Protein AF-A0A1H6UD21-F1 (afdb_monomer_lite)

Organism: NCBI:txid1297121

Sequence (852 aa):
MNENRREFLKKAALFSGGLGLWGALPSSIHKAMAINPDPGTTFLDAEHVVILMQENRSFDHCFGKLKGVRGFNDPRAIRLPNKDLVWLQRDAKGQTFAPFRLNIKDTKATWMSAIPHSWEDQVDARNQGKYDGWIEAKRPGRKEFAHVPMTMGYYDREDIPFYYAFADAFTVCDQHFCASLTGTTTNRNYLWAGKSVGNPGEKPLVRNGEHTYGKEVSWKTFPDRLQEHGVDWRIYQNEVSVNTLLEGEDESWLANFTDNNLEWFTQFGVRFTPGHYAFLLHQQKNLPQEIAGLEKEHAAADAAKKATISNEMKAKRQALEVVENTLSRYNPDTFAGLGEKEKELHRRAFTVNQGDPNYHRTETLEYLDGSEKRSTKIPKGDIFYQFRKDVDAGKLPAVSWLVAPQKFSDHPSAPWYGAWYVSEALEILTKNPEVWKKTIFILNYDENDGYFDHIPPFVPPKPGDPATGIVSEGLDARTEFVTLEQELTYPGMKPENARESPVGLGYRVPLIVASPWSRGGWVNSQVCDISSTILFLEKFLSHKTEQTIREDTISTWRRAVCGDLTSVFRPYNGEQIPLPDFVDFEGHVKTIHSAGFKELPNNFKALDENEIAQANNDPRRSPWIPAQEPGIKPSNALPYELYVEGNLDKPGTSLRVKFEASDRQFGKKALAAPFLVYAPGAYRLEESGESESCRTWSFAVNAGDELYFDWPLNNFVGENYELLIYGPNGFFRSISGSKKSSGLKTHASYLQKDTRAGTGVFQLDVENQMERSVTLEVKDNAYGLGKKTIVLHAGKKEPIRIPTDSSHGWYDFSVRTVGSLHFSRRFCGRLEFGKHSFSDPYMGREVGLRAT

Structure (mmCIF, N/CA/C/O backbone):
data_AF-A0A1H6UD21-F1
#
_entry.id   AF-A0A1H6UD21-F1
#
loop_
_atom_site.group_PDB
_atom_site.id
_atom_site.type_symbol
_atom_site.label_atom_id
_atom_site.label_alt_id
_atom_site.label_comp_id
_atom_site.label_asym_id
_atom_site.label_entity_id
_atom_site.label_seq_id
_atom_site.pdbx_PDB_ins_code
_atom_site.Cartn_x
_atom_site.Cartn_y
_atom_site.Cartn_z
_atom_site.occupancy
_atom_site.B_iso_or_equiv
_atom_site.auth_seq_id
_atom_site.auth_comp_id
_atom_site.auth_asym_id
_atom_site.auth_atom_id
_atom_site.pdbx_PDB_model_num
ATOM 1 N N . MET A 1 1 ? 5.479 -16.519 -34.471 1.00 30.86 1 MET A N 1
ATOM 2 C CA . MET A 1 1 ? 5.236 -15.067 -34.605 1.00 30.86 1 MET A CA 1
ATOM 3 C C . MET A 1 1 ? 3.984 -14.803 -33.778 1.00 30.86 1 MET A C 1
ATOM 5 O O . MET A 1 1 ? 2.967 -15.397 -34.093 1.00 30.86 1 MET A O 1
ATOM 9 N N . ASN A 1 2 ? 4.092 -14.109 -32.639 1.00 45.81 2 ASN A N 1
ATOM 10 C CA . ASN A 1 2 ? 3.005 -13.998 -31.652 1.00 45.81 2 ASN A CA 1
ATOM 11 C C . ASN A 1 2 ? 1.954 -12.979 -32.119 1.00 45.81 2 ASN A C 1
ATOM 13 O O . ASN A 1 2 ? 2.206 -11.776 -32.091 1.00 45.81 2 ASN A O 1
ATOM 17 N N . GLU A 1 3 ? 0.795 -13.471 -32.558 1.00 51.91 3 GLU A N 1
ATOM 18 C CA . GLU A 1 3 ? -0.336 -12.671 -33.049 1.00 51.91 3 GLU A CA 1
ATOM 19 C C . GLU A 1 3 ? -1.043 -11.905 -31.913 1.00 51.91 3 GLU A C 1
ATOM 21 O O . GLU A 1 3 ? -1.374 -10.740 -32.096 1.00 51.91 3 GLU A O 1
ATOM 26 N N . ASN A 1 4 ? -1.157 -12.464 -30.702 1.00 60.75 4 ASN A N 1
ATOM 27 C CA . ASN A 1 4 ? -2.096 -11.986 -29.670 1.00 60.75 4 ASN A CA 1
ATOM 28 C C . ASN A 1 4 ? -1.932 -10.527 -29.209 1.00 60.75 4 ASN A C 1
ATOM 30 O O . ASN A 1 4 ? -2.929 -9.824 -29.091 1.00 60.75 4 ASN A O 1
ATOM 34 N N . ARG A 1 5 ? -0.710 -10.033 -28.966 1.00 61.34 5 ARG A N 1
ATOM 35 C CA . ARG A 1 5 ? -0.493 -8.651 -28.490 1.00 61.34 5 ARG A CA 1
ATOM 36 C C . ARG A 1 5 ? -0.698 -7.608 -29.583 1.00 61.34 5 ARG A C 1
ATOM 38 O O . ARG A 1 5 ? -1.365 -6.596 -29.384 1.00 61.34 5 ARG A O 1
ATOM 45 N N . ARG A 1 6 ? -0.042 -7.826 -30.724 1.00 62.59 6 ARG A N 1
ATOM 46 C CA . ARG A 1 6 ? -0.148 -6.934 -31.878 1.00 62.59 6 ARG A CA 1
ATOM 47 C C . ARG A 1 6 ? -1.589 -6.921 -32.362 1.00 62.59 6 ARG A C 1
ATOM 49 O O . ARG A 1 6 ? -2.109 -5.854 -32.656 1.00 62.59 6 ARG A O 1
ATOM 56 N N . GLU A 1 7 ? -2.240 -8.081 -32.389 1.00 64.31 7 GLU A N 1
ATOM 57 C CA . GLU A 1 7 ? -3.676 -8.166 -32.598 1.00 64.31 7 GLU A CA 1
ATOM 58 C C . GLU A 1 7 ? -4.457 -7.444 -31.512 1.00 64.31 7 GLU A C 1
ATOM 60 O O . GLU A 1 7 ? -5.367 -6.727 -31.877 1.00 64.31 7 GLU A O 1
ATOM 65 N N . PHE A 1 8 ? -4.120 -7.557 -30.226 1.00 65.38 8 PHE A N 1
ATOM 66 C CA . PHE A 1 8 ? -4.829 -6.842 -29.163 1.00 65.38 8 PHE A CA 1
ATOM 67 C C . PHE A 1 8 ? -4.806 -5.324 -29.374 1.00 65.38 8 PH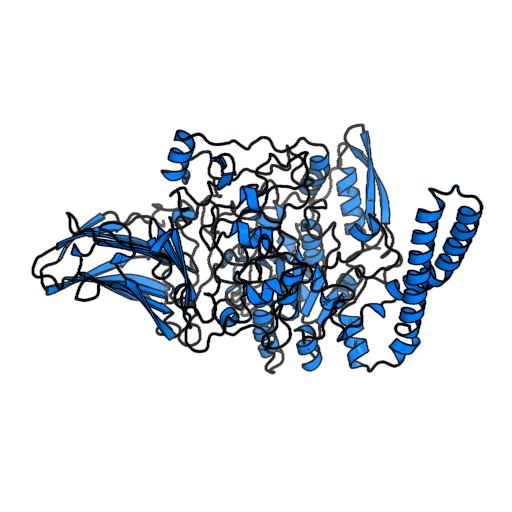E A C 1
ATOM 69 O O . PHE A 1 8 ? -5.864 -4.706 -29.386 1.00 65.38 8 PHE A O 1
ATOM 76 N N . LEU A 1 9 ? -3.637 -4.719 -29.608 1.00 64.12 9 LEU A N 1
ATOM 77 C CA . LEU A 1 9 ? -3.546 -3.272 -29.842 1.00 64.12 9 LEU A CA 1
ATOM 78 C C . LEU A 1 9 ? -4.170 -2.870 -31.188 1.00 64.12 9 LEU A C 1
ATOM 80 O O . LEU A 1 9 ? -4.816 -1.827 -31.279 1.00 64.12 9 LEU A O 1
ATOM 84 N N . LYS A 1 10 ? -4.048 -3.723 -32.216 1.00 64.06 10 LYS A N 1
ATOM 85 C CA . LYS A 1 10 ? -4.763 -3.559 -33.491 1.00 64.06 10 LYS A CA 1
ATOM 86 C C . LYS A 1 10 ? -6.269 -3.575 -33.310 1.00 64.06 10 LYS A C 1
ATOM 88 O O . LYS A 1 10 ? -6.938 -2.688 -33.816 1.00 64.06 10 LYS A O 1
ATOM 93 N N . LYS A 1 11 ? -6.790 -4.546 -32.572 1.00 61.03 11 LYS A N 1
ATOM 94 C CA . LYS A 1 11 ? -8.203 -4.715 -32.244 1.00 61.03 11 LYS A CA 1
ATOM 95 C C . LYS A 1 11 ? -8.690 -3.521 -31.428 1.00 61.03 11 LYS A C 1
ATOM 97 O O . LYS A 1 11 ? -9.611 -2.844 -31.868 1.00 61.03 11 LYS A O 1
ATOM 102 N N . ALA A 1 12 ? -8.001 -3.183 -30.337 1.00 60.22 12 ALA A N 1
ATOM 103 C CA . ALA A 1 12 ? -8.282 -2.022 -29.493 1.00 60.22 12 ALA A CA 1
ATOM 104 C C . ALA A 1 12 ? -8.447 -0.724 -30.300 1.00 60.22 12 ALA A C 1
ATOM 106 O O . ALA A 1 12 ? -9.392 0.021 -30.049 1.00 60.22 12 ALA A O 1
ATOM 107 N N . ALA A 1 13 ? -7.584 -0.480 -31.294 1.00 57.75 13 ALA A N 1
ATOM 108 C CA . ALA A 1 13 ? -7.712 0.693 -32.155 1.00 57.75 13 ALA A CA 1
ATOM 109 C C . ALA A 1 13 ? -8.752 0.513 -33.284 1.00 57.75 13 ALA A C 1
ATOM 111 O O . ALA A 1 13 ? -9.492 1.438 -33.577 1.00 57.75 13 ALA A O 1
ATOM 112 N N . LEU A 1 14 ? -8.892 -0.666 -33.899 1.00 53.44 14 LEU A N 1
ATOM 113 C CA . LEU A 1 14 ? -9.849 -0.917 -34.995 1.00 53.44 14 LEU A CA 1
ATOM 114 C C . LEU A 1 14 ? -11.329 -0.937 -34.557 1.00 53.44 14 LEU A C 1
ATOM 116 O O . LEU A 1 14 ? -12.213 -0.786 -35.399 1.00 53.44 14 LEU A O 1
ATOM 120 N N . PHE A 1 15 ? -11.634 -1.089 -33.264 1.00 53.78 15 PHE A N 1
ATOM 121 C CA . PHE A 1 15 ? -13.007 -1.244 -32.754 1.00 53.78 15 PHE A CA 1
ATOM 122 C C . PHE A 1 15 ? -13.893 0.008 -32.788 1.00 53.78 15 PHE A C 1
ATOM 124 O O . PHE A 1 15 ? -15.048 -0.027 -32.338 1.00 53.78 15 PHE A O 1
ATOM 131 N N . SER A 1 16 ? -13.408 1.118 -33.324 1.00 50.97 16 SER A N 1
ATOM 132 C CA . SER A 1 16 ? -14.162 2.360 -33.373 1.00 50.97 16 SER A CA 1
ATOM 133 C C . SER A 1 16 ? -15.084 2.494 -34.607 1.00 50.97 16 SER A C 1
ATOM 135 O O . SER A 1 16 ? -15.905 3.404 -34.643 1.00 50.97 16 SER A O 1
ATOM 137 N N . GLY A 1 17 ? -15.106 1.521 -35.534 1.00 41.28 17 GLY A N 1
ATOM 138 C CA . GLY A 1 17 ? -16.060 1.465 -36.657 1.00 41.28 17 GLY A CA 1
ATOM 139 C C . GLY A 1 17 ? -16.620 0.061 -36.953 1.00 41.28 17 GLY A C 1
ATOM 140 O O . GLY A 1 17 ? -15.949 -0.741 -37.579 1.00 41.28 17 GLY A O 1
ATOM 141 N N . GLY A 1 18 ? -17.862 -0.209 -36.523 1.00 38.44 18 GLY A N 1
ATOM 142 C CA . GLY A 1 18 ? -18.827 -1.190 -37.075 1.00 38.44 18 GLY A CA 1
ATOM 143 C C . GLY A 1 18 ? -18.426 -2.646 -37.419 1.00 38.44 18 GLY A C 1
ATOM 144 O O . GLY A 1 18 ? -17.797 -2.900 -38.434 1.00 38.44 18 GLY A O 1
ATOM 145 N N . LEU A 1 19 ? -19.026 -3.588 -36.668 1.00 38.72 19 LEU A N 1
ATOM 146 C CA . LEU A 1 19 ? -19.333 -5.006 -36.973 1.00 38.72 19 LEU A CA 1
ATOM 147 C C . LEU A 1 19 ? -18.178 -5.953 -37.357 1.00 38.72 19 LEU A C 1
ATOM 149 O O . LEU A 1 19 ? -17.932 -6.244 -38.523 1.00 38.72 19 LEU A O 1
ATOM 153 N N . GLY A 1 20 ? -17.628 -6.609 -36.334 1.00 36.00 20 GLY A N 1
ATOM 154 C CA . GLY A 1 20 ? -17.004 -7.923 -36.446 1.00 36.00 20 GLY A CA 1
ATOM 155 C C . GLY A 1 20 ? -17.335 -8.746 -35.205 1.00 36.00 20 GLY A C 1
ATOM 156 O O . GLY A 1 20 ? -16.837 -8.455 -34.125 1.00 36.00 20 GLY A O 1
ATOM 157 N N . LEU A 1 21 ? -18.208 -9.751 -35.352 1.00 42.00 21 LEU A N 1
ATOM 158 C CA . LEU A 1 21 ? -18.243 -10.907 -34.444 1.00 42.00 21 LEU A CA 1
ATOM 159 C C . LEU A 1 21 ? -16.822 -11.499 -34.392 1.00 42.00 21 LEU A C 1
ATOM 161 O O . LEU A 1 21 ? -16.153 -11.386 -35.411 1.00 42.00 21 LEU A O 1
ATOM 165 N N . TRP A 1 22 ? -16.388 -12.122 -33.283 1.00 41.72 22 TRP A N 1
ATOM 166 C CA . TRP A 1 22 ? -15.631 -13.398 -33.229 1.00 41.72 22 TRP A CA 1
ATOM 167 C C . TR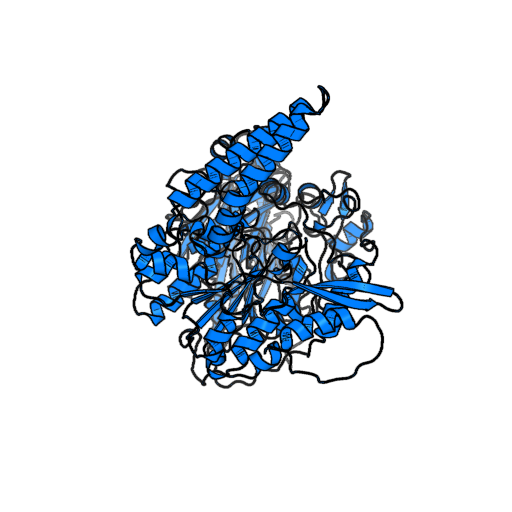P A 1 22 ? -15.082 -13.717 -31.822 1.00 41.72 22 TRP A C 1
ATOM 169 O O . TRP A 1 22 ? -14.450 -12.892 -31.182 1.00 41.72 22 TRP A O 1
ATOM 179 N N . GLY A 1 23 ? -15.301 -14.975 -31.408 1.00 34.25 23 GLY A N 1
ATOM 180 C CA . GLY A 1 23 ? -14.460 -15.770 -30.503 1.00 34.25 23 GLY A CA 1
ATOM 181 C C . GLY A 1 23 ? -14.250 -15.269 -29.075 1.00 34.25 23 GLY A C 1
ATOM 182 O O . GLY A 1 23 ? -13.193 -14.731 -28.774 1.00 34.25 23 GLY A O 1
ATOM 183 N N . ALA A 1 24 ? -15.185 -15.564 -28.166 1.00 38.12 24 ALA A N 1
ATOM 184 C CA . ALA A 1 24 ? -14.953 -15.434 -26.728 1.00 38.12 24 ALA A CA 1
ATOM 185 C C . ALA A 1 24 ? -13.803 -16.365 -26.287 1.00 38.12 24 ALA A C 1
ATOM 187 O O . ALA A 1 24 ? -14.005 -17.551 -26.025 1.00 38.12 24 ALA A O 1
ATOM 188 N N . LEU A 1 25 ? -12.576 -15.842 -26.236 1.00 42.69 25 LEU A N 1
ATOM 189 C CA . LEU A 1 25 ? -11.494 -16.463 -25.477 1.00 42.69 25 LEU A CA 1
ATOM 190 C C . LEU A 1 25 ? -11.925 -16.500 -24.003 1.00 42.69 25 LEU A C 1
ATOM 192 O O . LEU A 1 25 ? -12.456 -15.497 -23.524 1.00 42.69 25 LEU A O 1
ATOM 196 N N . PRO A 1 26 ? -11.700 -17.597 -23.254 1.00 52.84 26 PRO A N 1
ATOM 197 C CA . PRO A 1 26 ? -11.846 -17.548 -21.805 1.00 52.84 26 PRO A CA 1
ATOM 198 C C . PRO A 1 26 ? -10.943 -16.432 -21.280 1.00 52.84 26 PRO A C 1
ATOM 200 O O . PRO A 1 26 ? -9.781 -16.364 -21.690 1.00 52.84 26 PRO A O 1
ATOM 203 N N . SER A 1 27 ? -11.466 -15.571 -20.404 1.00 75.69 27 SER A N 1
ATOM 204 C CA . SER A 1 27 ? -10.657 -14.518 -19.794 1.00 75.69 27 SER A CA 1
ATOM 205 C C . SER A 1 27 ? -9.445 -15.154 -19.101 1.00 75.69 27 SER A C 1
ATOM 207 O O . SER A 1 27 ? -9.531 -16.270 -18.577 1.00 75.69 27 SER A O 1
ATOM 209 N N . SER A 1 28 ? -8.307 -14.464 -19.097 1.00 88.69 28 SER A N 1
ATOM 210 C CA . SER A 1 28 ? -7.073 -14.920 -18.437 1.00 88.69 28 SER A CA 1
ATOM 211 C C . SER A 1 28 ? -7.307 -15.334 -16.980 1.00 88.69 28 SER A C 1
ATOM 213 O O . SER A 1 28 ? -6.768 -16.333 -16.503 1.00 88.69 28 SER A O 1
ATOM 215 N N . ILE A 1 29 ? -8.228 -14.638 -16.312 1.00 92.19 29 ILE A N 1
ATOM 216 C CA . ILE A 1 29 ? -8.731 -14.951 -14.974 1.00 92.19 29 ILE A CA 1
ATOM 217 C C . ILE A 1 29 ? -9.422 -16.324 -14.930 1.00 92.19 29 ILE A C 1
ATOM 219 O O . ILE A 1 29 ? -9.145 -17.109 -14.026 1.00 92.19 29 ILE A O 1
ATOM 223 N N . HIS A 1 30 ? -10.291 -16.660 -15.891 1.00 91.19 30 HIS A N 1
ATOM 224 C CA . HIS A 1 30 ? -10.956 -17.970 -15.928 1.00 91.19 30 HIS A CA 1
ATOM 225 C C . HIS A 1 30 ? -9.953 -19.106 -16.130 1.00 91.19 30 HIS A C 1
ATOM 227 O O . HIS A 1 30 ? -10.069 -20.136 -15.467 1.00 91.19 30 HIS A O 1
ATOM 233 N N . LYS A 1 31 ? -8.954 -18.926 -17.003 1.00 92.38 31 LYS A N 1
ATOM 234 C CA . LYS A 1 31 ? -7.885 -19.922 -17.197 1.00 92.38 31 LYS A CA 1
ATOM 235 C C . LYS A 1 31 ? -7.097 -20.135 -15.909 1.00 92.38 31 LYS A C 1
ATOM 237 O O . LYS A 1 31 ? -6.929 -21.273 -15.479 1.00 92.38 31 LYS A O 1
ATOM 242 N N . ALA A 1 32 ? -6.692 -19.044 -15.262 1.00 95.19 32 ALA A N 1
ATOM 243 C CA . ALA A 1 32 ? -5.992 -19.079 -13.983 1.00 95.19 32 ALA A CA 1
ATOM 244 C C . ALA A 1 32 ? -6.821 -19.766 -12.880 1.00 95.19 32 ALA A C 1
ATOM 246 O O . ALA A 1 32 ? -6.295 -20.558 -12.099 1.00 95.19 32 ALA A O 1
ATOM 247 N N . MET A 1 33 ? -8.131 -19.514 -12.835 1.00 94.56 33 MET A N 1
ATOM 248 C CA . MET A 1 33 ? -9.043 -20.137 -11.872 1.00 94.56 33 MET A CA 1
ATOM 249 C C . MET A 1 33 ? -9.300 -21.623 -12.150 1.00 94.56 33 MET A C 1
ATOM 251 O O . MET A 1 33 ? -9.506 -22.377 -11.201 1.00 94.56 33 MET A O 1
ATOM 255 N N . ALA A 1 34 ? -9.284 -22.051 -13.416 1.00 92.94 34 ALA A N 1
ATOM 256 C CA . ALA A 1 34 ? -9.584 -23.427 -13.821 1.00 92.94 34 ALA A CA 1
ATOM 257 C C . ALA A 1 34 ? -8.442 -24.421 -13.542 1.00 92.94 34 ALA A C 1
ATOM 259 O O . ALA A 1 34 ? -8.683 -25.626 -13.445 1.00 92.94 34 ALA A O 1
ATOM 260 N N . ILE A 1 35 ? -7.206 -23.940 -13.410 1.00 94.69 35 ILE A N 1
ATOM 261 C CA . ILE A 1 35 ? -6.040 -24.778 -13.124 1.00 94.69 35 ILE A CA 1
ATOM 262 C C . ILE A 1 35 ? -5.917 -24.972 -11.606 1.00 94.69 35 ILE A C 1
ATOM 264 O O . ILE A 1 35 ? -5.686 -24.025 -10.854 1.00 94.69 35 ILE A O 1
ATOM 268 N N . ASN A 1 36 ? -6.063 -26.218 -11.156 1.00 95.25 36 ASN A N 1
ATOM 269 C CA . ASN A 1 36 ? -5.933 -26.596 -9.750 1.00 95.25 36 ASN A CA 1
ATOM 270 C C . ASN A 1 36 ? -4.492 -27.024 -9.418 1.00 95.25 36 ASN A C 1
ATOM 272 O O . ASN A 1 36 ? -3.844 -27.638 -10.269 1.00 95.25 36 ASN A O 1
ATOM 276 N N . PRO A 1 37 ? -4.003 -26.767 -8.190 1.00 95.62 37 PRO A N 1
ATOM 277 C CA . PRO A 1 37 ? -2.822 -27.447 -7.678 1.00 95.62 37 PRO A CA 1
ATOM 278 C C . PRO A 1 37 ? -3.217 -28.856 -7.194 1.00 95.62 37 PRO A C 1
ATOM 280 O O . PRO A 1 37 ? -4.401 -29.210 -7.172 1.00 95.62 37 PRO A O 1
ATOM 283 N N . ASP A 1 38 ? -2.247 -29.670 -6.785 1.00 95.75 38 ASP A N 1
ATOM 284 C CA . ASP A 1 38 ? -2.553 -31.003 -6.258 1.00 95.75 38 ASP A CA 1
ATOM 285 C C . ASP A 1 38 ? -3.256 -30.890 -4.883 1.00 95.75 38 ASP A C 1
ATOM 287 O O . ASP A 1 38 ? -2.882 -30.035 -4.070 1.00 95.75 38 ASP A O 1
ATOM 291 N N . PRO A 1 39 ? -4.290 -31.704 -4.584 1.00 96.56 39 PRO A N 1
ATOM 292 C CA . PRO A 1 39 ? -4.944 -31.685 -3.274 1.00 96.56 39 PRO A CA 1
ATOM 293 C C . PRO A 1 39 ? -3.961 -31.957 -2.125 1.00 96.56 39 PRO A C 1
ATOM 295 O O . PRO A 1 39 ? -3.127 -32.854 -2.206 1.00 96.56 39 PRO A O 1
ATOM 298 N N . GLY A 1 40 ? -4.086 -31.201 -1.037 1.00 96.38 40 GLY A N 1
ATOM 299 C CA . GLY A 1 40 ? -3.202 -31.233 0.130 1.00 96.38 40 GLY A CA 1
ATOM 300 C C . GLY A 1 40 ? -2.034 -30.242 0.071 1.00 96.38 40 GLY A C 1
ATOM 301 O O . GLY A 1 40 ? -1.387 -30.031 1.095 1.00 96.38 40 GLY A O 1
ATOM 302 N N . THR A 1 41 ? -1.783 -29.608 -1.079 1.00 97.56 41 THR A N 1
ATOM 303 C CA . THR A 1 41 ? -0.706 -28.615 -1.231 1.00 97.56 41 THR A CA 1
ATOM 304 C C . THR A 1 41 ? -1.048 -27.263 -0.606 1.00 97.56 41 THR A C 1
ATOM 306 O O . THR A 1 41 ? -2.212 -26.888 -0.415 1.00 97.56 41 THR A O 1
ATOM 309 N N . THR A 1 42 ? -0.005 -26.494 -0.326 1.00 98.00 42 THR A N 1
ATOM 310 C CA . THR A 1 42 ? -0.024 -25.132 0.204 1.00 98.00 42 THR A CA 1
ATOM 311 C C . THR A 1 42 ? 0.852 -24.215 -0.649 1.00 98.00 42 THR A C 1
ATOM 313 O O . THR A 1 42 ? 1.591 -24.669 -1.513 1.00 98.00 42 THR A O 1
ATOM 316 N N . PHE A 1 43 ? 0.847 -22.913 -0.358 1.00 98.06 43 PHE A N 1
ATOM 317 C CA . PHE A 1 43 ? 1.726 -21.956 -1.041 1.00 98.06 43 PHE A CA 1
ATOM 318 C C . PHE A 1 43 ? 3.228 -22.264 -0.904 1.00 98.06 43 PHE A C 1
ATOM 320 O O . PHE A 1 43 ? 4.025 -21.739 -1.676 1.00 98.06 43 PHE A O 1
ATOM 327 N N . LEU A 1 44 ? 3.627 -23.099 0.062 1.00 98.19 44 LEU A N 1
ATOM 328 C CA . LEU A 1 44 ? 5.011 -23.550 0.211 1.00 98.19 44 LEU A CA 1
ATOM 329 C C . LEU A 1 44 ? 5.433 -24.531 -0.894 1.00 98.19 44 LEU A C 1
ATOM 331 O O . LEU A 1 44 ? 6.623 -24.651 -1.164 1.00 98.19 44 LEU A O 1
ATOM 335 N N . ASP A 1 45 ? 4.472 -25.163 -1.574 1.00 98.00 45 ASP A N 1
ATOM 336 C CA . ASP A 1 45 ? 4.701 -26.023 -2.740 1.00 98.00 45 ASP A CA 1
ATOM 337 C C . ASP A 1 45 ? 4.866 -25.216 -4.044 1.00 98.00 45 ASP A C 1
ATOM 339 O O . ASP A 1 45 ? 5.052 -25.784 -5.124 1.00 98.00 45 ASP A O 1
ATOM 343 N N . ALA A 1 46 ? 4.786 -23.882 -3.973 1.00 98.31 46 ALA A N 1
ATOM 344 C CA . ALA A 1 46 ? 5.042 -23.022 -5.116 1.00 98.31 46 ALA A CA 1
ATOM 345 C C . ALA A 1 46 ? 6.497 -23.142 -5.586 1.00 98.31 46 ALA A C 1
ATOM 347 O O . ALA A 1 46 ? 7.447 -23.221 -4.801 1.00 98.31 46 ALA A O 1
ATOM 348 N N . GLU A 1 47 ? 6.686 -23.073 -6.900 1.00 98.31 47 GLU A N 1
ATOM 349 C CA . GLU A 1 47 ? 8.005 -23.000 -7.503 1.00 98.31 47 GLU A CA 1
ATOM 350 C C . GLU A 1 47 ? 8.429 -21.587 -7.892 1.00 98.31 47 GLU A C 1
ATOM 352 O O . GLU A 1 47 ? 9.623 -21.280 -7.800 1.00 98.31 47 GLU A O 1
ATOM 357 N N . HIS A 1 48 ? 7.465 -20.723 -8.210 1.00 98.81 48 HIS A N 1
ATOM 358 C CA . HIS A 1 48 ? 7.713 -19.393 -8.754 1.00 98.81 48 HIS A CA 1
ATOM 359 C C . HIS A 1 48 ? 6.893 -18.320 -8.036 1.00 98.81 48 HIS A C 1
ATOM 361 O O . HIS A 1 48 ? 5.696 -18.495 -7.794 1.00 98.81 48 HIS A O 1
ATOM 367 N N . VAL A 1 49 ? 7.522 -17.177 -7.774 1.00 98.88 49 VAL A N 1
ATOM 368 C CA . VAL A 1 49 ? 6.859 -15.935 -7.364 1.00 98.88 49 VAL A CA 1
ATOM 369 C C . VAL A 1 49 ? 7.089 -14.891 -8.453 1.00 98.88 49 VAL A C 1
ATOM 371 O O . VAL A 1 49 ? 8.231 -14.561 -8.764 1.00 98.88 49 VAL A O 1
ATOM 374 N N . VAL A 1 50 ? 6.011 -14.378 -9.041 1.00 98.94 50 VAL A N 1
ATOM 375 C CA . VAL A 1 50 ? 6.029 -13.332 -10.070 1.00 98.94 50 VAL A CA 1
ATOM 376 C C . VAL A 1 50 ? 5.420 -12.063 -9.484 1.00 98.94 50 VAL A C 1
ATOM 378 O O . VAL A 1 50 ? 4.295 -12.089 -8.995 1.00 98.94 50 VAL A O 1
ATOM 381 N N . ILE A 1 51 ? 6.155 -10.956 -9.520 1.00 98.94 51 ILE A N 1
ATOM 382 C CA . ILE A 1 51 ? 5.776 -9.688 -8.892 1.00 98.94 51 ILE A CA 1
ATOM 383 C C . ILE A 1 51 ? 5.634 -8.624 -9.975 1.00 98.94 51 ILE A C 1
ATOM 385 O O . ILE A 1 51 ? 6.548 -8.420 -10.775 1.00 98.94 51 ILE A O 1
ATOM 389 N N . LEU A 1 52 ? 4.502 -7.931 -9.981 1.00 98.75 52 LEU A N 1
ATOM 390 C CA . LEU A 1 52 ? 4.233 -6.788 -10.842 1.00 98.75 52 LEU A CA 1
ATOM 391 C C . LEU A 1 52 ? 3.757 -5.617 -9.985 1.00 98.75 52 LEU A C 1
ATOM 393 O O . LEU A 1 52 ? 2.730 -5.716 -9.313 1.00 98.75 52 LEU A O 1
ATOM 397 N N . MET A 1 53 ? 4.495 -4.512 -10.064 1.00 98.38 53 MET A N 1
ATOM 398 C CA . MET A 1 53 ? 4.141 -3.247 -9.431 1.00 98.38 53 MET A CA 1
ATOM 399 C C . MET A 1 53 ? 3.704 -2.237 -10.489 1.00 98.38 53 MET A C 1
ATOM 401 O O . MET A 1 53 ? 4.529 -1.783 -11.286 1.00 98.38 53 MET A O 1
ATOM 405 N N . GLN A 1 54 ? 2.414 -1.919 -10.478 1.00 97.06 54 GLN A N 1
ATOM 406 C CA . GLN A 1 54 ? 1.794 -0.864 -11.275 1.00 97.06 54 GLN A CA 1
ATOM 407 C C . GLN A 1 54 ? 1.970 0.512 -10.601 1.00 97.06 54 GLN A C 1
ATOM 409 O O . GLN A 1 54 ? 2.466 0.619 -9.480 1.00 97.06 54 GLN A O 1
ATOM 414 N N . GLU A 1 55 ? 1.529 1.549 -11.297 1.00 93.94 55 GLU A N 1
ATOM 415 C CA . GLU A 1 55 ? 1.533 2.961 -10.932 1.00 93.94 55 GLU A CA 1
ATOM 416 C C . GLU A 1 55 ? 0.129 3.564 -11.123 1.00 93.94 55 GLU A C 1
ATOM 418 O O . GLU A 1 55 ? -0.739 3.036 -11.811 1.00 93.94 55 GLU A O 1
ATOM 423 N N . ASN A 1 56 ? -0.176 4.712 -10.553 1.00 89.19 56 ASN A N 1
ATOM 424 C CA . ASN A 1 56 ? -0.172 4.905 -9.115 1.00 89.19 56 ASN A CA 1
ATOM 425 C C . ASN A 1 56 ? -1.657 5.021 -8.744 1.00 89.19 56 ASN A C 1
ATOM 427 O O . ASN A 1 56 ? -2.404 5.712 -9.437 1.00 89.19 56 ASN A O 1
ATOM 431 N N . ARG A 1 57 ? -2.172 4.310 -7.743 1.00 93.44 57 ARG A N 1
ATOM 432 C CA . ARG A 1 57 ? -3.619 4.299 -7.456 1.00 93.44 57 ARG A CA 1
ATOM 433 C C . ARG A 1 57 ? -3.878 4.097 -5.974 1.00 93.44 57 ARG A C 1
ATOM 435 O O . ARG A 1 57 ? -3.330 3.180 -5.369 1.00 93.44 57 ARG A O 1
ATOM 442 N N . SER A 1 58 ? -4.748 4.926 -5.395 1.00 97.50 58 SER A N 1
ATOM 443 C CA . SER A 1 58 ? -5.236 4.681 -4.036 1.00 97.50 58 SER A CA 1
ATOM 444 C C . SER A 1 58 ? -6.189 3.482 -4.008 1.00 97.50 58 SER A C 1
ATOM 446 O O . SER A 1 58 ? -6.821 3.136 -5.014 1.00 97.50 58 SER A O 1
ATOM 448 N N . PHE A 1 59 ? -6.309 2.833 -2.851 1.00 98.69 59 PHE A N 1
ATOM 449 C CA . PHE A 1 59 ? -7.216 1.701 -2.702 1.00 98.69 59 PHE A CA 1
ATOM 450 C C . PHE A 1 59 ? -8.674 2.118 -2.908 1.00 98.69 59 PHE A C 1
ATOM 452 O O . PHE A 1 59 ? -9.354 1.493 -3.717 1.00 98.69 59 PHE A O 1
ATOM 459 N N . ASP A 1 60 ? -9.166 3.170 -2.248 1.00 98.56 60 ASP A N 1
ATOM 460 C CA . ASP A 1 60 ? -10.553 3.623 -2.433 1.00 98.56 60 ASP A CA 1
ATOM 461 C C . ASP A 1 60 ? -10.858 4.075 -3.864 1.00 98.56 60 ASP A C 1
ATOM 463 O O . ASP A 1 60 ? -11.967 3.846 -4.356 1.00 98.56 60 ASP A O 1
ATOM 467 N N . HIS A 1 61 ? -9.875 4.663 -4.547 1.00 97.50 61 HIS A N 1
ATOM 468 C CA . HIS A 1 61 ? -10.006 5.080 -5.936 1.00 97.50 61 HIS A CA 1
ATOM 469 C C . HIS A 1 61 ? -10.287 3.902 -6.878 1.00 97.50 61 HIS A C 1
ATOM 471 O O . HIS A 1 61 ? -11.058 4.056 -7.821 1.00 97.50 61 HIS A O 1
ATOM 477 N N . CYS A 1 62 ? -9.721 2.719 -6.619 1.00 97.56 62 CYS A N 1
ATOM 478 C CA . CYS A 1 62 ? -9.987 1.518 -7.417 1.00 97.56 62 CYS A CA 1
ATOM 479 C C . CYS A 1 62 ? -11.102 0.643 -6.825 1.00 97.56 62 CYS A C 1
ATOM 481 O O . CYS A 1 62 ? -12.017 0.216 -7.521 1.00 97.56 62 CYS A O 1
ATOM 483 N N . PHE A 1 63 ? -11.031 0.351 -5.533 1.00 98.50 63 PHE A N 1
ATOM 484 C CA . PHE A 1 63 ? -11.786 -0.712 -4.875 1.00 98.50 63 PHE A CA 1
ATOM 485 C C . PHE A 1 63 ? -12.695 -0.221 -3.750 1.00 98.50 63 PHE A C 1
ATOM 487 O O . PHE A 1 63 ? -13.360 -1.043 -3.125 1.00 98.50 63 PHE A O 1
ATOM 494 N N . GLY A 1 64 ? -12.824 1.090 -3.524 1.00 97.81 64 GLY A N 1
ATOM 495 C CA . GLY A 1 64 ? -13.694 1.630 -2.471 1.00 97.81 64 GLY A CA 1
ATOM 496 C C . GLY A 1 64 ? -15.162 1.198 -2.606 1.00 97.81 64 GLY A C 1
ATOM 497 O O . GLY A 1 64 ? -15.885 1.126 -1.610 1.00 97.81 64 GLY A O 1
ATOM 498 N N . LYS A 1 65 ? -15.614 0.862 -3.826 1.00 97.69 65 LYS A N 1
ATOM 499 C CA . LYS A 1 65 ? -16.956 0.317 -4.096 1.00 97.69 65 LYS A CA 1
ATOM 500 C C . LYS A 1 65 ? -17.043 -1.212 -4.144 1.00 97.69 65 LYS A C 1
ATOM 502 O O . LYS A 1 65 ? -18.163 -1.718 -4.174 1.00 97.69 65 LYS A O 1
ATOM 507 N N . LEU A 1 66 ? -15.934 -1.950 -4.111 1.00 97.94 66 LEU A N 1
ATOM 508 C CA . LEU A 1 66 ? -15.944 -3.416 -4.147 1.00 97.94 66 LEU A CA 1
ATOM 509 C C . LEU A 1 66 ? -16.648 -3.985 -2.905 1.00 97.94 66 LEU A C 1
ATOM 511 O O . LEU A 1 66 ? -16.425 -3.523 -1.789 1.00 97.94 66 LEU A O 1
ATOM 515 N N . LYS A 1 67 ? -17.496 -5.005 -3.050 1.00 96.50 67 LYS A N 1
ATOM 516 C CA . LYS A 1 67 ? -18.150 -5.635 -1.886 1.00 96.50 67 LYS A CA 1
ATOM 517 C C . LYS A 1 67 ? -17.133 -6.261 -0.926 1.00 96.50 67 LYS A C 1
ATOM 519 O O . LYS A 1 67 ? -16.119 -6.812 -1.350 1.00 96.50 67 LYS A O 1
ATOM 524 N N . GLY A 1 68 ? -17.427 -6.229 0.371 1.00 96.19 68 GLY A N 1
ATOM 525 C CA . GLY A 1 68 ? -16.649 -6.921 1.404 1.00 96.19 68 GLY A CA 1
ATOM 526 C C . GLY A 1 68 ? -15.303 -6.295 1.795 1.00 96.19 68 GLY A C 1
ATOM 527 O O . GLY A 1 68 ? -14.733 -6.735 2.788 1.00 96.19 68 GLY A O 1
ATOM 528 N N . VAL A 1 69 ? -14.813 -5.266 1.097 1.00 97.75 69 VAL A N 1
ATOM 529 C CA . VAL A 1 69 ? -13.606 -4.522 1.508 1.00 97.75 69 VAL A CA 1
ATOM 530 C C . VAL A 1 69 ? -13.964 -3.311 2.359 1.00 97.75 69 VAL A C 1
ATOM 532 O O . VAL A 1 69 ? -15.065 -2.771 2.242 1.00 97.75 69 VAL A O 1
ATOM 535 N N . ARG A 1 70 ? -13.034 -2.841 3.185 1.00 97.06 70 ARG A N 1
ATOM 536 C CA . ARG A 1 70 ? -13.132 -1.546 3.864 1.00 97.06 70 ARG A CA 1
ATOM 537 C C . ARG A 1 70 ? -13.022 -0.416 2.849 1.00 97.06 70 ARG A C 1
ATOM 539 O O . ARG A 1 70 ? -11.922 0.001 2.499 1.00 97.06 70 ARG A O 1
ATOM 546 N N . GLY A 1 71 ? -14.171 0.028 2.356 1.00 96.38 71 GLY A N 1
ATOM 547 C CA . GLY A 1 71 ? -14.319 1.115 1.392 1.00 96.38 71 GLY A CA 1
ATOM 548 C C . GLY A 1 71 ? -15.384 2.113 1.844 1.00 96.38 71 GLY A C 1
ATOM 549 O O . GLY A 1 71 ? -15.485 2.439 3.026 1.00 96.38 71 GLY A O 1
ATOM 550 N N . PHE A 1 72 ? -16.231 2.574 0.926 1.00 96.12 72 PHE A N 1
ATOM 551 C CA . PHE A 1 72 ? -17.191 3.654 1.196 1.00 96.12 72 PHE A CA 1
ATOM 552 C C . PHE A 1 72 ? -18.323 3.301 2.184 1.00 96.12 72 PHE A C 1
ATOM 554 O O . PHE A 1 72 ? -18.993 4.204 2.681 1.00 96.12 72 PHE A O 1
ATOM 561 N N . ASN A 1 73 ? -18.543 2.018 2.509 1.00 94.31 73 ASN A N 1
ATOM 562 C CA . ASN A 1 73 ? -19.449 1.607 3.591 1.00 94.31 73 ASN A CA 1
ATOM 563 C C . ASN A 1 73 ? -18.716 1.323 4.925 1.00 94.31 73 ASN A C 1
ATOM 565 O O . ASN A 1 73 ? -19.362 0.771 5.822 1.00 94.31 73 ASN A O 1
ATOM 569 N N . ASP A 1 74 ? -17.420 1.639 5.101 1.00 95.25 74 ASP A N 1
ATOM 570 C CA . ASP A 1 74 ? -16.718 1.331 6.361 1.00 95.25 74 ASP A CA 1
ATOM 571 C C . ASP A 1 74 ? -17.401 2.032 7.555 1.00 95.25 74 ASP A C 1
ATOM 573 O O . ASP A 1 74 ? -17.399 3.263 7.661 1.00 95.25 74 ASP A O 1
ATOM 577 N N . PRO A 1 75 ? -17.979 1.275 8.508 1.00 91.88 75 PRO A N 1
ATOM 578 C CA . PRO A 1 75 ? -18.691 1.864 9.637 1.00 91.88 75 PRO A CA 1
ATOM 579 C C . PRO A 1 75 ? -17.776 2.489 10.699 1.00 91.88 75 PRO A C 1
ATOM 581 O O . PRO A 1 75 ? -18.286 3.050 11.675 1.00 91.88 75 PRO A O 1
ATOM 584 N N . ARG A 1 76 ? -16.450 2.359 10.556 1.00 92.44 76 ARG A N 1
ATOM 585 C CA . ARG A 1 76 ? -15.441 2.961 11.440 1.00 92.44 76 ARG A CA 1
ATOM 586 C C . ARG A 1 76 ? -14.513 3.925 10.698 1.00 92.44 76 ARG A C 1
ATOM 588 O O . ARG A 1 76 ? -13.396 4.139 11.153 1.00 92.44 76 ARG A O 1
ATOM 595 N N . ALA A 1 77 ? -14.963 4.527 9.599 1.00 95.00 77 ALA A N 1
ATOM 596 C CA . ALA A 1 77 ? -14.260 5.668 9.022 1.00 95.00 77 ALA A CA 1
ATOM 597 C C . ALA A 1 77 ? -14.129 6.811 10.050 1.00 95.00 77 ALA A C 1
ATOM 599 O O . ALA A 1 77 ? -15.026 7.024 10.878 1.00 95.00 77 ALA A O 1
ATOM 600 N N . ILE A 1 78 ? -13.009 7.539 10.006 1.00 96.44 78 ILE A N 1
ATOM 601 C CA . ILE A 1 78 ? -12.755 8.631 10.950 1.00 96.44 78 ILE A CA 1
ATOM 602 C C . ILE A 1 78 ? -13.717 9.808 10.724 1.00 96.44 78 ILE A C 1
ATOM 604 O O . ILE A 1 78 ? -14.350 9.949 9.671 1.00 96.44 78 ILE A O 1
ATOM 608 N N . ARG A 1 79 ? -13.790 10.693 11.719 1.00 95.75 79 ARG A N 1
ATOM 609 C CA . ARG A 1 79 ? -14.359 12.034 11.556 1.00 95.75 79 ARG A CA 1
ATOM 610 C C . ARG A 1 79 ? -13.238 13.061 11.543 1.00 95.75 79 ARG A C 1
ATOM 612 O O . ARG A 1 79 ? -12.282 12.930 12.305 1.00 95.75 79 ARG A O 1
ATOM 619 N N . LEU A 1 80 ? -13.386 14.067 10.694 1.00 96.88 80 LEU A N 1
ATOM 620 C CA . LEU A 1 80 ? -12.472 15.200 10.588 1.00 96.88 80 LEU A CA 1
ATOM 621 C C . LEU A 1 80 ? -12.604 16.121 11.818 1.00 96.88 80 LEU A C 1
ATOM 623 O O . LEU A 1 80 ? -13.584 16.010 12.565 1.00 96.88 80 LEU A O 1
ATOM 627 N N . PRO A 1 81 ? -11.680 17.077 12.039 1.00 95.44 81 PRO A N 1
ATOM 628 C CA . PRO A 1 81 ? -11.757 18.011 13.168 1.00 95.44 81 PRO A CA 1
ATOM 629 C C . PRO A 1 81 ? -13.060 18.827 13.217 1.00 95.44 81 PRO A C 1
ATOM 631 O O . PRO A 1 81 ? -13.553 19.169 14.292 1.00 95.44 81 PRO A O 1
ATOM 634 N N . ASN A 1 82 ? -13.663 19.096 12.057 1.00 94.00 82 ASN A N 1
ATOM 635 C CA . ASN A 1 82 ? -14.966 19.758 11.932 1.00 94.00 82 ASN A CA 1
ATOM 636 C C . ASN A 1 82 ? -16.172 18.829 12.222 1.00 94.00 82 ASN A C 1
ATOM 638 O O . ASN A 1 82 ? -17.311 19.289 12.176 1.00 94.00 82 ASN A O 1
ATOM 642 N N . LYS A 1 83 ? -15.919 17.557 12.569 1.00 94.38 83 LYS A N 1
ATOM 643 C CA . LYS A 1 83 ? -16.869 16.460 12.845 1.00 94.38 83 LYS A CA 1
ATOM 644 C C . LYS A 1 83 ? -17.570 15.862 11.623 1.00 94.38 83 LYS A C 1
ATOM 646 O O . LYS A 1 83 ? -18.363 14.924 11.793 1.00 94.38 83 LYS A O 1
ATOM 651 N N . ASP A 1 84 ? -17.252 16.342 10.427 1.00 96.75 84 ASP A N 1
ATOM 652 C CA . ASP A 1 84 ? -17.720 15.742 9.185 1.00 96.75 84 ASP A CA 1
ATOM 653 C C . ASP A 1 84 ? -17.082 14.355 8.990 1.00 96.75 84 ASP A C 1
ATOM 655 O O . ASP A 1 84 ? -16.022 14.043 9.544 1.00 96.75 84 ASP A O 1
ATOM 659 N N . LEU A 1 85 ? -17.752 13.483 8.236 1.00 97.19 85 LEU A N 1
ATOM 660 C CA . LEU A 1 85 ? -17.157 12.230 7.772 1.00 97.19 85 LEU A CA 1
ATOM 661 C C . LEU A 1 85 ? -15.900 12.520 6.948 1.00 97.19 85 LEU A C 1
ATOM 663 O O . LEU A 1 85 ? -15.875 13.479 6.184 1.00 97.19 85 LEU A O 1
ATOM 667 N N . VAL A 1 86 ? -14.898 11.644 7.035 1.00 97.69 86 VAL A N 1
ATOM 668 C CA . VAL A 1 86 ? -13.630 11.786 6.294 1.00 97.69 86 VAL A CA 1
ATOM 669 C C . VAL A 1 86 ? -13.804 11.955 4.779 1.00 97.69 86 VAL A C 1
ATOM 671 O O . VAL A 1 86 ? -12.998 12.620 4.140 1.00 97.69 86 VAL A O 1
ATOM 674 N N . TRP A 1 87 ? -14.881 11.416 4.202 1.00 97.94 87 TRP A N 1
ATOM 675 C CA . TRP A 1 87 ? -15.206 11.575 2.782 1.00 97.94 87 TRP A CA 1
ATOM 676 C C . TRP A 1 87 ? -15.606 13.008 2.393 1.00 97.94 87 TRP A C 1
ATOM 678 O O . TRP A 1 87 ? -15.614 13.327 1.211 1.00 97.94 87 TRP A O 1
ATOM 688 N N . LEU A 1 88 ? -15.960 13.867 3.351 1.00 98.12 88 LEU A N 1
ATOM 689 C CA . LEU A 1 88 ? -16.408 15.240 3.119 1.00 98.12 88 LEU A CA 1
ATOM 690 C C . LEU A 1 88 ? -15.237 16.209 3.311 1.00 98.12 88 LEU A C 1
ATOM 692 O O . LEU A 1 88 ? -15.030 16.757 4.393 1.00 98.12 88 LEU A O 1
ATOM 696 N N . GLN A 1 89 ? -14.461 16.413 2.251 1.00 98.19 89 GLN A N 1
ATOM 697 C CA . GLN A 1 89 ? -13.261 17.250 2.275 1.00 98.19 89 GLN A CA 1
ATOM 698 C C . GLN A 1 89 ? -13.592 18.691 1.880 1.00 98.19 89 GLN A C 1
ATOM 700 O O . GLN A 1 89 ? -14.423 18.928 0.998 1.00 98.19 89 GLN A O 1
ATOM 705 N N . ARG A 1 90 ? -12.942 19.662 2.531 1.00 96.88 90 ARG A N 1
ATOM 706 C CA . ARG A 1 90 ? -13.127 21.090 2.242 1.00 96.88 90 ARG A CA 1
ATOM 707 C C . ARG A 1 90 ? -11.986 21.635 1.400 1.00 96.88 90 ARG A C 1
ATOM 709 O O . ARG A 1 90 ? -10.835 21.250 1.578 1.00 96.88 90 ARG A O 1
ATOM 716 N N . ASP A 1 91 ? -12.319 22.546 0.499 1.00 96.56 91 ASP A N 1
ATOM 717 C CA . ASP A 1 91 ? -11.336 23.355 -0.212 1.00 96.56 91 ASP A CA 1
ATOM 718 C C . ASP A 1 91 ? -10.992 24.638 0.579 1.00 96.56 91 ASP A C 1
ATOM 720 O O . ASP A 1 91 ? -11.621 24.971 1.589 1.00 96.56 91 ASP A O 1
ATOM 724 N N . ALA A 1 92 ? -10.009 25.401 0.105 1.00 94.62 92 ALA A N 1
ATOM 725 C CA . ALA A 1 92 ? -9.560 26.656 0.708 1.00 94.62 92 ALA A CA 1
ATOM 726 C C . ALA A 1 92 ? -10.630 27.763 0.697 1.00 94.62 92 ALA A C 1
ATOM 728 O O . ALA A 1 92 ? -10.488 28.765 1.396 1.00 94.62 92 ALA A O 1
ATOM 729 N N . LYS A 1 93 ? -11.701 27.608 -0.091 1.00 95.75 93 LYS A N 1
ATOM 730 C CA . LYS A 1 93 ? -12.857 28.516 -0.114 1.00 95.75 93 LYS A CA 1
ATOM 731 C C . LYS A 1 93 ? -13.944 28.086 0.875 1.00 95.75 93 LYS A C 1
ATOM 733 O O . LYS A 1 93 ? -14.966 28.762 0.975 1.00 95.75 93 LYS A O 1
ATOM 738 N N . GLY A 1 94 ? -13.742 26.983 1.598 1.00 95.44 94 GLY A N 1
ATOM 739 C CA . GLY A 1 94 ? -14.705 26.408 2.533 1.00 95.44 94 GLY A CA 1
ATOM 740 C C . GLY A 1 94 ? -15.802 25.574 1.865 1.00 95.44 94 GLY A C 1
ATOM 741 O O . GLY A 1 94 ? -16.752 25.183 2.542 1.00 95.44 94 GLY A O 1
ATOM 742 N N . GLN A 1 95 ? -15.697 25.291 0.564 1.00 97.44 95 GLN A N 1
ATOM 743 C CA . GLN A 1 95 ? -16.643 24.440 -0.156 1.00 97.44 95 GLN A CA 1
ATOM 744 C C . GLN A 1 95 ? -16.365 22.971 0.171 1.00 97.44 95 GLN A C 1
ATOM 746 O O . GLN A 1 95 ? -15.214 22.543 0.164 1.00 97.44 95 GLN A O 1
ATOM 751 N N . THR A 1 96 ? -17.413 22.195 0.456 1.00 98.25 96 THR A N 1
ATOM 752 C CA . THR A 1 96 ? -17.287 20.774 0.823 1.00 98.25 96 THR A CA 1
ATOM 753 C C . THR A 1 96 ? -17.608 19.882 -0.370 1.00 98.25 96 THR A C 1
ATOM 755 O O . THR A 1 96 ? -18.641 20.068 -1.011 1.00 98.25 96 THR A O 1
ATOM 758 N N . PHE A 1 97 ? -16.764 18.889 -0.637 1.00 98.31 97 PHE A N 1
ATOM 759 C CA . PHE A 1 97 ? -16.944 17.921 -1.716 1.00 98.31 97 PHE A CA 1
ATOM 760 C C . PHE A 1 97 ? -16.899 16.493 -1.171 1.00 98.31 97 PHE A C 1
ATOM 762 O O . PHE A 1 97 ? -16.108 16.177 -0.283 1.00 98.31 97 PHE A O 1
ATOM 769 N N . ALA A 1 98 ? -17.755 15.636 -1.725 1.00 97.88 98 ALA A N 1
ATOM 770 C CA . ALA A 1 98 ? -17.751 14.196 -1.487 1.00 97.88 98 ALA A CA 1
ATOM 771 C C . ALA A 1 98 ? -17.062 13.453 -2.649 1.00 97.88 98 ALA A C 1
ATOM 773 O O . ALA A 1 98 ? -16.861 14.051 -3.715 1.00 97.88 98 ALA A O 1
ATOM 774 N N . PRO A 1 99 ? -16.720 12.160 -2.489 1.00 97.88 99 PRO A N 1
ATOM 775 C CA . PRO A 1 99 ? -16.163 11.377 -3.576 1.00 97.88 99 PRO A CA 1
ATOM 776 C C . PRO A 1 99 ? -17.143 11.260 -4.744 1.00 97.88 99 PRO A C 1
ATOM 778 O O . PRO A 1 99 ? -18.342 11.054 -4.546 1.00 97.88 99 PRO A O 1
ATOM 781 N N . PHE A 1 100 ? -16.637 11.341 -5.972 1.00 97.06 100 PHE A N 1
ATOM 782 C CA . PHE A 1 100 ? -17.449 11.280 -7.190 1.00 97.06 100 PHE A CA 1
ATOM 783 C C . PHE A 1 100 ? -16.849 10.313 -8.212 1.00 97.06 100 PHE A C 1
ATOM 785 O O . PHE A 1 100 ? -15.637 10.110 -8.275 1.00 97.06 100 PHE A O 1
ATOM 792 N N . ARG A 1 101 ? -17.714 9.686 -9.014 1.00 96.50 101 ARG A N 1
ATOM 793 C CA . ARG A 1 101 ? -17.286 8.679 -9.988 1.00 96.50 101 ARG A CA 1
ATOM 794 C C . ARG A 1 101 ? -16.592 9.340 -11.177 1.00 96.50 101 ARG A C 1
ATOM 796 O O . ARG A 1 101 ? -17.189 10.185 -11.845 1.00 96.50 101 ARG A O 1
ATOM 803 N N . LEU A 1 102 ? -15.390 8.886 -11.498 1.00 94.06 102 LEU A N 1
ATOM 804 C CA . LEU A 1 102 ? -14.658 9.203 -12.719 1.00 94.06 102 LEU A CA 1
ATOM 805 C C . LEU A 1 102 ? -15.156 8.320 -13.868 1.00 94.06 102 LEU A C 1
ATOM 807 O O . LEU A 1 102 ? -14.505 7.381 -14.302 1.00 94.06 102 LEU A O 1
ATOM 811 N N . ASN A 1 103 ? -16.366 8.596 -14.346 1.00 93.31 103 ASN A N 1
ATOM 812 C CA . ASN A 1 103 ? -17.034 7.743 -15.324 1.00 93.31 103 ASN A CA 1
ATOM 813 C C . ASN A 1 103 ? -16.310 7.763 -16.686 1.00 93.31 103 ASN A C 1
ATOM 815 O O . ASN A 1 103 ? -16.415 8.736 -17.441 1.00 93.31 103 ASN A O 1
ATOM 819 N N . ILE A 1 104 ? -15.625 6.671 -17.037 1.00 90.44 104 ILE A N 1
ATOM 820 C CA . ILE A 1 104 ? -14.834 6.570 -18.280 1.00 90.44 104 ILE A CA 1
ATOM 821 C C . ILE A 1 104 ? -15.708 6.501 -19.539 1.00 90.44 104 ILE A C 1
ATOM 823 O O . ILE A 1 104 ? -15.252 6.755 -20.660 1.00 90.44 104 ILE A O 1
ATOM 827 N N . LYS A 1 105 ? -16.990 6.152 -19.381 1.00 88.12 105 LYS A N 1
ATOM 828 C CA . LYS A 1 105 ? -17.951 6.075 -20.486 1.00 88.12 105 LYS A CA 1
ATOM 829 C C . LYS A 1 105 ? -18.433 7.451 -20.922 1.00 88.12 105 LYS A C 1
ATOM 831 O O . LYS A 1 105 ? -18.700 7.609 -22.109 1.00 88.12 105 LYS A O 1
ATOM 836 N N . ASP A 1 106 ? -18.412 8.442 -20.038 1.00 89.56 106 ASP A N 1
ATOM 837 C CA . ASP A 1 106 ? -18.974 9.766 -20.331 1.00 89.56 106 ASP A CA 1
ATOM 838 C C . ASP A 1 106 ? -17.953 10.905 -20.228 1.00 89.56 106 ASP A C 1
ATOM 840 O O . ASP A 1 106 ? -18.206 12.005 -20.710 1.00 89.56 106 ASP A O 1
ATOM 844 N N . THR A 1 107 ? -16.776 10.650 -19.651 1.00 91.06 107 THR A N 1
ATOM 845 C CA . THR A 1 107 ? -15.774 11.686 -19.370 1.00 91.06 107 THR A CA 1
ATOM 846 C C . THR A 1 107 ? -14.385 11.277 -19.844 1.00 91.06 107 THR A C 1
ATOM 848 O O . THR A 1 107 ? -14.112 10.094 -20.059 1.00 91.06 107 THR A O 1
ATOM 851 N N . LYS A 1 108 ? -13.477 12.251 -19.957 1.00 89.25 108 LYS A N 1
ATOM 852 C CA . LYS A 1 108 ? -12.064 12.012 -20.285 1.00 89.25 108 LYS A CA 1
ATOM 853 C C . LYS A 1 108 ? -11.193 11.566 -19.112 1.00 89.25 108 LYS A C 1
ATOM 855 O O . LYS A 1 108 ? -9.979 11.719 -19.190 1.00 89.25 108 LYS A O 1
ATOM 860 N N . ALA A 1 109 ? -11.777 11.018 -18.044 1.00 87.25 109 ALA A N 1
ATOM 861 C CA . ALA A 1 109 ? -11.095 10.727 -16.779 1.00 87.25 109 ALA A CA 1
ATOM 862 C C . ALA A 1 109 ? -9.759 9.965 -16.910 1.00 87.25 109 ALA A C 1
ATOM 864 O O . ALA A 1 109 ? -8.776 10.347 -16.281 1.00 87.25 109 ALA A O 1
ATOM 865 N N . THR A 1 110 ? -9.673 8.961 -17.789 1.00 82.00 110 THR A N 1
ATOM 866 C CA . THR A 1 110 ? -8.444 8.167 -18.010 1.00 82.00 110 THR A CA 1
ATOM 867 C C . THR A 1 110 ? -7.341 8.908 -18.773 1.00 82.00 110 THR A C 1
ATOM 869 O O . THR A 1 110 ? -6.275 8.350 -19.008 1.00 82.00 110 THR A O 1
ATOM 872 N N . TRP A 1 111 ? -7.590 10.151 -19.190 1.00 83.12 111 TRP A N 1
ATOM 873 C CA . TRP A 1 111 ? -6.670 11.000 -19.954 1.00 83.12 111 TRP A CA 1
ATOM 874 C C . TRP A 1 111 ? -6.309 12.291 -19.202 1.00 83.12 111 TRP A C 1
ATOM 876 O O . TRP A 1 111 ? -5.774 13.232 -19.792 1.00 83.12 111 TRP A O 1
ATOM 886 N N . MET A 1 112 ? -6.608 12.357 -17.900 1.00 84.75 112 MET A N 1
ATOM 887 C CA . MET A 1 112 ? -6.481 13.571 -17.086 1.00 84.75 112 MET A CA 1
ATOM 888 C C . MET A 1 112 ? -5.160 13.733 -16.321 1.00 84.75 112 MET A C 1
ATOM 890 O O . MET A 1 112 ? -5.072 14.651 -15.517 1.00 84.75 112 MET A O 1
ATOM 894 N N . SER A 1 113 ? -4.104 12.970 -16.640 1.00 88.56 113 SER A N 1
ATOM 895 C CA . SER A 1 113 ? -2.764 13.087 -16.028 1.00 88.56 113 SER A CA 1
ATOM 896 C C . SER A 1 113 ? -2.740 12.919 -14.500 1.00 88.56 113 SER A C 1
ATOM 898 O O . SER A 1 113 ? -3.767 12.903 -13.831 1.00 88.56 113 SER A O 1
ATOM 900 N N . ALA A 1 114 ? -1.535 12.773 -13.950 1.00 89.31 114 ALA A N 1
ATOM 901 C CA . ALA A 1 114 ? -1.305 12.762 -12.508 1.00 89.31 114 ALA A CA 1
ATOM 902 C C . ALA A 1 114 ? -1.764 14.052 -11.814 1.00 89.31 114 ALA A C 1
ATOM 904 O O . ALA A 1 114 ? -1.733 15.140 -12.411 1.00 89.31 114 ALA A O 1
ATOM 905 N N . ILE A 1 115 ? -2.096 13.926 -10.530 1.00 93.94 115 ILE A N 1
ATOM 906 C CA . ILE A 1 115 ? -2.279 15.046 -9.593 1.00 93.94 115 ILE A CA 1
ATOM 907 C C . ILE A 1 115 ? -1.131 15.052 -8.563 1.00 93.94 115 ILE A C 1
ATOM 909 O O . ILE A 1 115 ? -0.349 14.112 -8.541 1.00 93.94 115 ILE A O 1
ATOM 913 N N . PRO A 1 116 ? -0.929 16.117 -7.765 1.00 96.19 116 PRO A N 1
ATOM 914 C CA . PRO A 1 116 ? 0.256 16.232 -6.908 1.00 96.19 116 PRO A CA 1
ATOM 915 C C . PRO A 1 116 ? 0.425 15.083 -5.896 1.00 96.19 116 PRO A C 1
ATOM 917 O O . PRO A 1 116 ? -0.462 14.789 -5.093 1.00 96.19 116 PRO A O 1
ATOM 920 N N . HIS A 1 117 ? 1.590 14.443 -5.889 1.00 95.94 117 HIS A N 1
ATOM 921 C CA . HIS A 1 117 ? 1.902 13.305 -5.015 1.00 95.94 117 HIS A CA 1
ATOM 922 C C . HIS A 1 117 ? 3.357 13.298 -4.520 1.00 95.94 117 HIS A C 1
ATOM 924 O O . HIS A 1 117 ? 3.887 12.255 -4.135 1.00 95.94 117 HIS A O 1
ATOM 930 N N . SER A 1 118 ? 3.994 14.472 -4.481 1.00 96.06 118 SER A N 1
ATOM 931 C CA . SER A 1 118 ? 5.301 14.649 -3.838 1.00 96.06 118 SER A CA 1
ATOM 932 C C . SER A 1 118 ? 5.217 14.483 -2.315 1.00 96.06 118 SER A C 1
ATOM 934 O O . SER A 1 118 ? 4.125 14.466 -1.745 1.00 96.06 118 SER A O 1
ATOM 936 N N . TRP A 1 119 ? 6.374 14.382 -1.653 1.00 96.88 119 TRP A N 1
ATOM 937 C CA . TRP A 1 119 ? 6.487 14.351 -0.190 1.00 96.88 119 TRP A CA 1
ATOM 938 C C . TRP A 1 119 ? 5.677 15.465 0.476 1.00 96.88 119 TRP A C 1
ATOM 940 O O . TRP A 1 119 ? 4.881 15.206 1.374 1.00 96.88 119 TRP A O 1
ATOM 950 N N . GLU A 1 120 ? 5.821 16.693 -0.013 1.00 96.94 120 GLU A N 1
ATOM 951 C CA . GLU A 1 120 ? 5.118 17.864 0.492 1.00 96.94 120 GLU A CA 1
ATOM 952 C C . GLU A 1 120 ? 3.600 17.683 0.371 1.00 96.94 120 GLU A C 1
ATOM 954 O O . GLU A 1 120 ? 2.881 17.787 1.363 1.00 96.94 120 GLU A O 1
ATOM 959 N N . ASP A 1 121 ? 3.121 17.298 -0.813 1.00 97.12 121 ASP A N 1
ATOM 960 C CA . ASP A 1 121 ? 1.692 17.109 -1.085 1.00 97.12 121 ASP A CA 1
ATOM 961 C C . ASP A 1 121 ? 1.088 15.969 -0.249 1.00 97.12 121 ASP A C 1
ATOM 963 O O . ASP A 1 121 ? -0.087 15.985 0.116 1.00 97.12 121 ASP A O 1
ATOM 967 N N . GLN A 1 122 ? 1.846 14.895 -0.020 1.00 97.50 122 GLN A N 1
ATOM 968 C CA . GLN A 1 122 ? 1.393 13.738 0.755 1.00 97.50 122 GLN A CA 1
ATOM 969 C C . GLN A 1 122 ? 1.333 14.063 2.249 1.00 97.50 122 GLN A C 1
ATOM 971 O O . GLN A 1 122 ? 0.337 13.737 2.902 1.00 97.50 122 GLN A O 1
ATOM 976 N N . VAL A 1 123 ? 2.364 14.723 2.783 1.00 97.94 123 VAL A N 1
ATOM 977 C CA . VAL A 1 123 ? 2.427 15.155 4.185 1.00 97.94 123 VAL A CA 1
ATOM 978 C C . VAL A 1 123 ? 1.348 16.195 4.483 1.00 97.94 123 VAL A C 1
ATOM 980 O O . VAL A 1 123 ? 0.660 16.081 5.503 1.00 97.94 123 VAL A O 1
ATOM 983 N N . ASP A 1 124 ? 1.141 17.149 3.575 1.00 98.00 124 ASP A N 1
ATOM 984 C CA . ASP A 1 124 ? 0.138 18.205 3.727 1.00 98.00 124 ASP A CA 1
ATOM 985 C C . ASP A 1 124 ? -1.290 17.637 3.671 1.00 98.00 124 ASP A C 1
ATOM 987 O O . ASP A 1 124 ? -2.138 18.052 4.460 1.00 98.00 124 ASP A O 1
ATOM 991 N N . ALA A 1 125 ? -1.553 16.613 2.847 1.00 97.88 125 ALA A N 1
ATOM 992 C CA . ALA A 1 125 ? -2.842 15.910 2.845 1.00 97.88 125 ALA A CA 1
ATOM 993 C C . ALA A 1 125 ? -3.106 15.146 4.159 1.00 97.88 125 ALA A C 1
ATOM 995 O O . ALA A 1 125 ? -4.226 15.162 4.678 1.00 97.88 125 ALA A O 1
ATOM 996 N N . ARG A 1 126 ? -2.071 14.527 4.752 1.00 97.25 126 ARG A N 1
ATOM 997 C CA . ARG A 1 126 ? -2.178 13.863 6.063 1.00 97.25 126 ARG A CA 1
ATOM 998 C C . ARG A 1 126 ? -2.441 14.884 7.174 1.00 97.25 126 ARG A C 1
ATOM 1000 O O . ARG A 1 126 ? -3.108 14.550 8.157 1.00 97.25 126 ARG A O 1
ATOM 1007 N N . ASN A 1 127 ? -1.897 16.095 7.043 1.00 97.19 127 ASN A N 1
ATOM 1008 C CA . ASN A 1 127 ? -2.073 17.232 7.949 1.00 97.19 127 ASN A CA 1
ATOM 1009 C C . ASN A 1 127 ? -1.898 16.862 9.436 1.00 97.19 127 ASN A C 1
ATOM 1011 O O . ASN A 1 127 ? -2.816 16.996 10.243 1.00 97.19 127 ASN A O 1
ATOM 1015 N N . GLN A 1 128 ? -0.743 16.294 9.806 1.00 95.19 128 GLN A N 1
ATOM 1016 C CA . GLN A 1 128 ? -0.467 15.834 11.184 1.00 95.19 128 GLN A CA 1
ATOM 1017 C C . GLN A 1 128 ? -1.516 14.837 11.736 1.00 95.19 128 GLN A C 1
ATOM 1019 O O . GLN A 1 128 ? -1.758 14.753 12.939 1.00 95.19 128 GLN A O 1
ATOM 1024 N N . GLY A 1 129 ? -2.168 14.080 10.852 1.00 95.31 129 GLY A N 1
ATOM 1025 C CA . GLY A 1 129 ? -3.227 13.129 11.187 1.00 95.31 129 GLY A CA 1
ATOM 1026 C C . GLY A 1 129 ? -4.636 13.732 11.228 1.00 95.31 129 GLY A C 1
ATOM 1027 O O . GLY A 1 129 ? -5.590 12.965 11.342 1.00 95.31 129 GLY A O 1
ATOM 1028 N N . LYS A 1 130 ? -4.791 15.060 11.098 1.00 96.31 130 LYS A N 1
ATOM 1029 C CA . LYS A 1 130 ? -6.097 15.747 11.018 1.00 96.31 130 LYS A CA 1
ATOM 1030 C C . LYS A 1 130 ? -6.868 15.359 9.747 1.00 96.31 130 LYS A C 1
ATOM 1032 O O . LYS A 1 130 ? -8.090 15.252 9.798 1.00 96.31 130 LYS A O 1
ATOM 1037 N N . TYR A 1 131 ? -6.142 15.046 8.666 1.00 97.19 131 TYR A N 1
ATOM 1038 C CA . TYR A 1 131 ? -6.661 14.374 7.467 1.00 97.19 131 TYR A CA 1
ATOM 1039 C C . TYR A 1 131 ? -7.776 15.129 6.713 1.00 97.19 131 TYR A C 1
ATOM 1041 O O . TYR A 1 131 ? -8.627 14.530 6.053 1.00 97.19 131 TYR A O 1
ATOM 1049 N N . ASP A 1 132 ? -7.784 16.456 6.830 1.00 96.56 132 ASP A N 1
ATOM 1050 C CA . ASP A 1 132 ? -8.809 17.382 6.332 1.00 96.56 132 ASP A CA 1
ATOM 1051 C C . ASP A 1 132 ? -8.289 18.354 5.252 1.00 96.56 132 ASP A C 1
ATOM 1053 O O . ASP A 1 132 ? -8.969 19.321 4.913 1.00 96.56 132 ASP A O 1
ATOM 1057 N N . GLY A 1 133 ? -7.082 18.112 4.722 1.00 95.94 133 GLY A N 1
ATOM 1058 C CA . GLY A 1 133 ? -6.377 19.000 3.784 1.00 95.94 133 GLY A CA 1
ATOM 1059 C C . GLY A 1 133 ? -6.250 18.479 2.349 1.00 95.94 133 GLY A C 1
ATOM 1060 O O . GLY A 1 133 ? -5.492 19.045 1.560 1.00 95.94 133 GLY A O 1
ATOM 1061 N N . TRP A 1 134 ? -6.953 17.399 1.991 1.00 98.12 134 TRP A N 1
ATOM 1062 C CA . TRP A 1 134 ? -6.712 16.662 0.745 1.00 98.12 134 TRP A CA 1
ATOM 1063 C C . TRP A 1 134 ? -6.881 17.502 -0.523 1.00 98.12 134 TRP A C 1
ATOM 1065 O O . TRP A 1 134 ? -6.022 17.463 -1.398 1.00 98.12 134 TRP A O 1
ATOM 1075 N N . ILE A 1 135 ? -7.967 18.272 -0.640 1.00 97.75 135 ILE A N 1
ATOM 1076 C CA . ILE A 1 135 ? -8.294 18.974 -1.894 1.00 97.75 135 ILE A CA 1
ATOM 1077 C C . ILE A 1 135 ? -7.214 19.988 -2.276 1.00 97.75 135 ILE A C 1
ATOM 1079 O O . ILE A 1 135 ? -6.857 20.075 -3.449 1.00 97.75 135 ILE A O 1
ATOM 1083 N N . GLU A 1 136 ? -6.680 20.735 -1.308 1.00 96.81 136 GLU A N 1
ATOM 1084 C CA . GLU A 1 136 ? -5.633 21.722 -1.588 1.00 96.81 136 GLU A CA 1
ATOM 1085 C C . GLU A 1 136 ? -4.278 21.077 -1.815 1.00 96.81 136 GLU A C 1
ATOM 1087 O O . GLU A 1 136 ? -3.614 21.396 -2.800 1.00 96.81 136 GLU A O 1
ATOM 1092 N N . ALA A 1 137 ? -3.896 20.132 -0.954 1.00 97.38 137 ALA A N 1
ATOM 1093 C CA . ALA A 1 137 ? -2.625 19.432 -1.079 1.00 97.38 137 ALA A CA 1
ATOM 1094 C C . ALA A 1 137 ? -2.516 18.668 -2.411 1.00 97.38 137 ALA A C 1
ATOM 1096 O O . ALA A 1 137 ? -1.425 18.463 -2.929 1.00 97.38 137 ALA A O 1
ATOM 1097 N N . LYS A 1 138 ? -3.655 18.263 -2.988 1.00 96.94 138 LYS A N 1
ATOM 1098 C CA . LYS A 1 138 ? -3.751 17.456 -4.212 1.00 96.94 138 LYS A CA 1
ATOM 1099 C C . LYS A 1 138 ? -4.378 18.210 -5.383 1.00 96.94 138 LYS A C 1
ATOM 1101 O O . LYS A 1 138 ? -4.866 17.597 -6.337 1.00 96.94 138 LYS A O 1
ATOM 1106 N N . ARG A 1 139 ? -4.394 19.545 -5.333 1.00 95.69 139 ARG A N 1
ATOM 1107 C CA . ARG A 1 139 ? -5.019 20.370 -6.370 1.00 95.69 139 ARG A CA 1
ATOM 1108 C C . ARG A 1 139 ? -4.281 20.206 -7.707 1.00 95.69 139 ARG A C 1
ATOM 1110 O O . ARG A 1 139 ? -3.077 20.451 -7.766 1.00 95.69 139 ARG A O 1
ATOM 1117 N N . PRO A 1 140 ? -4.966 19.860 -8.812 1.00 94.25 140 PRO A N 1
ATOM 1118 C CA . PRO A 1 140 ? -4.293 19.674 -10.092 1.00 94.25 140 PRO A CA 1
ATOM 1119 C C . PRO A 1 140 ? -3.557 20.933 -10.567 1.00 94.25 140 PRO A C 1
ATOM 1121 O O . PRO A 1 140 ? -4.124 22.027 -10.588 1.00 94.25 140 PRO A O 1
ATOM 1124 N N . GLY A 1 141 ? -2.316 20.772 -11.035 1.00 90.25 141 GLY A N 1
ATOM 1125 C CA . GLY A 1 141 ? -1.514 21.887 -11.553 1.00 90.25 141 GLY A CA 1
ATOM 1126 C C . GLY A 1 141 ? -1.968 22.409 -12.925 1.00 90.25 141 GLY A C 1
ATOM 1127 O O . GLY A 1 141 ? -1.641 23.534 -13.309 1.00 90.25 141 GLY A O 1
ATOM 1128 N N . ARG A 1 142 ? -2.737 21.619 -13.690 1.00 90.00 142 ARG A N 1
ATOM 1129 C CA . ARG A 1 142 ? -3.214 22.027 -15.020 1.00 90.00 142 ARG A CA 1
ATOM 1130 C C . ARG A 1 142 ? -4.444 22.923 -14.908 1.00 90.00 142 ARG A C 1
ATOM 1132 O O . ARG A 1 142 ? -5.498 22.497 -14.443 1.00 90.00 142 ARG A O 1
ATOM 1139 N N . LYS A 1 143 ? -4.332 24.154 -15.420 1.00 90.31 143 LYS A N 1
ATOM 1140 C CA . LYS A 1 143 ? -5.394 25.179 -15.359 1.00 90.31 143 LYS A CA 1
ATOM 1141 C C . LYS A 1 143 ? -6.747 24.702 -15.894 1.00 90.31 143 LYS A C 1
ATOM 1143 O O . LYS A 1 143 ? -7.773 25.097 -15.355 1.00 90.31 143 LYS A O 1
ATOM 1148 N N . GLU A 1 144 ? -6.737 23.854 -16.923 1.00 89.25 144 GLU A N 1
ATOM 1149 C CA . GLU A 1 144 ? -7.944 23.284 -17.540 1.00 89.25 144 GLU A CA 1
ATOM 1150 C C . GLU A 1 144 ? -8.851 22.543 -16.544 1.00 89.25 144 GLU A C 1
ATOM 1152 O O . GLU A 1 144 ? -10.069 22.615 -16.673 1.00 89.25 144 GLU A O 1
ATOM 1157 N N . PHE A 1 145 ? -8.289 21.887 -15.525 1.00 89.06 145 PHE A N 1
ATOM 1158 C CA . PHE A 1 145 ? -9.056 21.088 -14.563 1.00 89.06 145 PHE A CA 1
ATOM 1159 C C . PHE A 1 145 ? -8.657 21.307 -13.097 1.00 89.06 145 PHE A C 1
ATOM 1161 O O . PHE A 1 145 ? -9.078 20.558 -12.225 1.00 89.06 145 PHE A O 1
ATOM 1168 N N . ALA A 1 146 ? -7.936 22.387 -12.786 1.00 91.19 146 ALA A N 1
ATOM 1169 C CA . ALA A 1 146 ? -7.584 22.774 -11.412 1.00 91.19 146 ALA A CA 1
ATOM 1170 C C . ALA A 1 146 ? -8.798 23.062 -10.499 1.00 91.19 146 ALA A C 1
ATOM 1172 O O . ALA A 1 146 ? -8.659 23.131 -9.276 1.00 91.19 146 ALA A O 1
ATOM 1173 N N . HIS A 1 147 ? -9.980 23.276 -11.087 1.00 90.38 147 HIS A N 1
ATOM 1174 C CA . HIS A 1 147 ? -11.246 23.488 -10.379 1.00 90.38 147 HIS A CA 1
ATOM 1175 C C . HIS A 1 147 ? -11.971 22.178 -10.025 1.00 90.38 147 HIS A C 1
ATOM 1177 O O . HIS A 1 147 ? -12.902 22.205 -9.224 1.00 90.38 147 HIS A O 1
ATOM 1183 N N . VAL A 1 148 ? -11.566 21.052 -10.619 1.00 93.50 148 VAL A N 1
ATOM 1184 C CA . VAL A 1 148 ? -12.115 19.726 -10.324 1.00 93.50 148 VAL A CA 1
ATOM 1185 C C . VAL A 1 148 ? -11.454 19.216 -9.037 1.00 93.50 148 VAL A C 1
ATOM 1187 O O . VAL A 1 148 ? -10.221 19.236 -8.965 1.00 93.50 148 VAL A O 1
ATOM 1190 N N . PRO A 1 149 ? -12.206 18.733 -8.028 1.00 95.31 149 PRO A N 1
ATOM 1191 C CA . PRO A 1 149 ? -11.643 18.161 -6.803 1.00 95.31 149 PRO A CA 1
ATOM 1192 C C . PRO A 1 149 ? -11.096 16.748 -7.069 1.00 95.31 149 PRO A C 1
ATOM 1194 O O . PRO A 1 149 ? -11.538 15.778 -6.466 1.00 95.31 149 PRO A O 1
ATOM 1197 N N . MET A 1 150 ? -10.159 16.625 -8.014 1.00 94.94 150 MET A N 1
ATOM 1198 C CA . MET A 1 150 ? -9.779 15.363 -8.656 1.00 94.94 150 MET A CA 1
ATOM 1199 C C . MET A 1 150 ? -9.346 14.276 -7.672 1.00 94.94 150 MET A C 1
ATOM 1201 O O . MET A 1 150 ? -9.673 13.116 -7.880 1.00 94.94 150 MET A O 1
ATOM 1205 N N . THR A 1 151 ? -8.693 14.651 -6.569 1.00 97.25 151 THR A N 1
ATOM 1206 C CA . THR A 1 151 ? -8.327 13.712 -5.499 1.00 97.25 151 THR A CA 1
ATOM 1207 C C . THR A 1 151 ? -9.519 12.895 -4.987 1.00 97.25 151 THR A C 1
ATOM 1209 O O . THR A 1 151 ? -9.362 11.723 -4.677 1.00 97.25 151 THR A O 1
ATOM 1212 N N . MET A 1 152 ? -10.733 13.453 -5.003 1.00 98.00 152 MET A N 1
ATOM 1213 C CA . MET A 1 152 ? -11.966 12.786 -4.568 1.00 98.00 152 MET A CA 1
ATOM 1214 C C . MET A 1 152 ? -12.572 11.855 -5.639 1.00 98.00 152 MET A C 1
ATOM 1216 O O . MET A 1 152 ? -13.648 11.290 -5.435 1.00 98.00 152 MET A O 1
ATOM 1220 N N . GLY A 1 153 ? -11.931 11.712 -6.798 1.00 96.75 153 GLY A N 1
ATOM 1221 C CA . GLY A 1 153 ? -12.383 10.838 -7.874 1.00 96.75 153 GLY A CA 1
ATOM 1222 C C . GLY A 1 153 ? -12.185 9.356 -7.545 1.00 96.75 153 GLY A C 1
ATOM 1223 O O . GLY A 1 153 ? -11.144 8.976 -7.015 1.00 96.75 153 GLY A O 1
ATOM 1224 N N . TYR A 1 154 ? -13.151 8.508 -7.899 1.00 97.44 154 TYR A N 1
ATOM 1225 C CA . TYR A 1 154 ? -13.041 7.045 -7.802 1.00 97.44 154 TYR A CA 1
ATOM 1226 C C . TYR A 1 154 ? -13.609 6.347 -9.042 1.00 97.44 154 TYR A C 1
ATOM 1228 O O . TYR A 1 154 ? -14.435 6.910 -9.762 1.00 97.44 154 TYR A O 1
ATOM 1236 N N . TYR A 1 155 ? -13.220 5.094 -9.244 1.00 96.06 155 TYR A N 1
ATOM 1237 C CA . TYR A 1 155 ? -13.743 4.196 -10.267 1.00 96.06 155 TYR A CA 1
ATOM 1238 C C . TYR A 1 155 ? -14.588 3.081 -9.653 1.00 96.06 155 TYR A C 1
ATOM 1240 O O . TYR A 1 155 ? -14.413 2.697 -8.493 1.00 96.06 155 TYR A O 1
ATOM 1248 N N . ASP A 1 156 ? -15.519 2.544 -10.436 1.00 96.12 156 ASP A N 1
ATOM 1249 C CA . ASP A 1 156 ? -16.276 1.355 -10.053 1.00 96.12 156 ASP A CA 1
ATOM 1250 C C . ASP A 1 156 ? -16.110 0.196 -11.044 1.00 96.12 156 ASP A C 1
ATOM 1252 O O . ASP A 1 156 ? -15.325 0.268 -11.991 1.00 96.12 156 ASP A O 1
ATOM 1256 N N . ARG A 1 157 ? -16.822 -0.911 -10.803 1.00 94.44 157 ARG A N 1
ATOM 1257 C CA . ARG A 1 157 ? -16.752 -2.121 -11.634 1.00 94.44 157 ARG A CA 1
ATOM 1258 C C . ARG A 1 157 ? -17.005 -1.849 -13.113 1.00 94.44 157 ARG A C 1
ATOM 1260 O O . ARG A 1 157 ? -16.456 -2.554 -13.951 1.00 94.44 157 ARG A O 1
ATOM 1267 N N . GLU A 1 158 ? -17.838 -0.871 -13.455 1.00 92.31 158 GLU A N 1
ATOM 1268 C CA . GLU A 1 158 ? -18.092 -0.542 -14.856 1.00 92.31 158 GLU A CA 1
ATOM 1269 C C . GLU A 1 158 ? -16.919 0.190 -15.511 1.00 92.31 158 GLU A C 1
ATOM 1271 O O . GLU A 1 158 ? -16.793 0.159 -16.737 1.00 92.31 158 GLU A O 1
ATOM 1276 N N . ASP A 1 159 ? -16.098 0.862 -14.704 1.00 92.19 159 ASP A N 1
ATOM 1277 C CA . ASP A 1 159 ? -14.945 1.621 -15.161 1.00 92.19 159 ASP A CA 1
ATOM 1278 C C . ASP A 1 159 ? -13.657 0.792 -15.158 1.00 92.19 159 ASP A C 1
ATOM 1280 O O . ASP A 1 159 ? -12.790 1.059 -15.973 1.00 92.19 159 ASP A O 1
ATOM 1284 N N . ILE A 1 160 ? -13.512 -0.209 -14.285 1.00 92.50 160 ILE A N 1
ATOM 1285 C CA . ILE A 1 160 ? -12.347 -1.118 -14.248 1.00 92.50 160 ILE A CA 1
ATOM 1286 C C . ILE A 1 160 ? -12.756 -2.587 -14.017 1.00 92.50 160 ILE A C 1
ATOM 1288 O O . ILE A 1 160 ? -12.354 -3.221 -13.033 1.00 92.50 160 ILE A O 1
ATOM 1292 N N . PRO A 1 161 ? -13.545 -3.181 -14.932 1.00 92.25 161 PRO A N 1
ATOM 1293 C CA . PRO A 1 161 ? -14.156 -4.497 -14.736 1.00 92.25 161 PRO A CA 1
ATOM 1294 C C . PRO A 1 161 ? -13.138 -5.631 -14.575 1.00 92.25 161 PRO A C 1
ATOM 1296 O O . PRO A 1 161 ? -13.387 -6.567 -13.817 1.00 92.25 161 PRO A O 1
ATOM 1299 N N . PHE A 1 162 ? -11.977 -5.545 -15.237 1.00 91.50 162 PHE A N 1
ATOM 1300 C CA . PHE A 1 162 ? -10.916 -6.549 -15.106 1.00 91.50 162 PHE A CA 1
ATOM 1301 C C . PHE A 1 162 ? -10.392 -6.640 -13.669 1.00 91.50 162 PHE A C 1
ATOM 1303 O O . PHE A 1 162 ? -10.303 -7.732 -13.115 1.00 91.50 162 PHE A O 1
ATOM 1310 N N . TYR A 1 163 ? -10.095 -5.498 -13.046 1.00 94.62 163 TYR A N 1
ATOM 1311 C CA . TYR A 1 163 ? -9.552 -5.450 -11.691 1.00 94.62 163 TYR A CA 1
ATOM 1312 C C . TYR A 1 163 ? -10.564 -5.918 -10.642 1.00 94.62 163 TYR A C 1
ATOM 1314 O O . TYR A 1 163 ? -10.200 -6.661 -9.730 1.00 94.62 163 TYR A O 1
ATOM 1322 N N . TYR A 1 164 ? -11.845 -5.579 -10.810 1.00 96.12 164 TYR A N 1
ATOM 1323 C CA . TYR A 1 164 ? -12.918 -6.104 -9.959 1.00 96.12 164 TYR A CA 1
ATOM 1324 C C . TYR A 1 164 ? -13.067 -7.623 -10.104 1.00 96.12 164 TYR A C 1
ATOM 1326 O O . TYR A 1 164 ? -13.132 -8.328 -9.099 1.00 96.12 164 TYR A O 1
ATOM 1334 N N . ALA A 1 165 ? -13.049 -8.150 -11.333 1.00 95.19 165 ALA A N 1
ATOM 1335 C CA . ALA A 1 165 ? -13.084 -9.593 -11.560 1.00 95.19 165 ALA A CA 1
ATOM 1336 C C . ALA A 1 165 ? -11.843 -10.301 -10.994 1.00 95.19 165 ALA A C 1
ATOM 1338 O O . ALA A 1 165 ? -11.947 -11.411 -10.477 1.00 95.19 165 ALA A O 1
ATOM 1339 N N . PHE A 1 166 ? -10.676 -9.655 -11.033 1.00 96.25 166 PHE A N 1
ATOM 1340 C CA . PHE A 1 166 ? -9.447 -10.201 -10.466 1.00 96.25 166 PHE A CA 1
ATOM 1341 C C . PHE A 1 166 ? -9.526 -10.301 -8.933 1.00 96.25 166 PHE A C 1
ATOM 1343 O O . PHE A 1 166 ? -9.170 -11.335 -8.365 1.00 96.25 166 PHE A O 1
ATOM 1350 N N . ALA A 1 167 ? -10.097 -9.288 -8.273 1.00 97.31 167 ALA A N 1
ATOM 1351 C CA . ALA A 1 167 ? -10.389 -9.292 -6.836 1.00 97.31 167 ALA A CA 1
ATOM 1352 C C . ALA A 1 167 ? -11.560 -10.219 -6.435 1.00 97.31 167 ALA A C 1
ATOM 1354 O O . ALA A 1 167 ? -11.699 -10.592 -5.267 1.00 97.31 167 ALA A O 1
ATOM 1355 N N . ASP A 1 168 ? -12.436 -10.584 -7.373 1.00 96.69 168 ASP A N 1
ATOM 1356 C CA . ASP A 1 168 ? -13.473 -11.605 -7.176 1.00 96.69 168 ASP A CA 1
ATOM 1357 C C . ASP A 1 168 ? -12.960 -13.028 -7.415 1.00 96.69 168 ASP A C 1
ATOM 1359 O O . ASP A 1 168 ? -13.503 -13.978 -6.856 1.00 96.69 168 ASP A O 1
ATOM 1363 N N . ALA A 1 169 ? -11.895 -13.185 -8.196 1.00 96.88 169 ALA A N 1
ATOM 1364 C CA . ALA A 1 169 ? -11.249 -14.467 -8.427 1.00 96.88 169 ALA A CA 1
ATOM 1365 C C . ALA A 1 169 ? -10.282 -14.832 -7.297 1.00 96.88 169 ALA A C 1
ATOM 1367 O O . ALA A 1 169 ? -10.289 -15.966 -6.818 1.00 96.88 169 ALA A O 1
ATOM 1368 N N . PHE A 1 170 ? -9.476 -13.874 -6.842 1.00 98.12 170 PHE A N 1
ATOM 1369 C CA . PHE A 1 170 ? -8.357 -14.109 -5.931 1.00 98.12 170 PHE A CA 1
ATOM 1370 C C . PHE A 1 170 ? -8.476 -13.305 -4.631 1.00 98.12 170 PHE A C 1
ATOM 1372 O O . PHE A 1 170 ? -9.544 -12.793 -4.308 1.00 98.12 170 PHE A O 1
ATOM 1379 N N . THR A 1 171 ? -7.408 -13.244 -3.833 1.00 98.75 171 THR A N 1
ATOM 1380 C CA . THR A 1 171 ? -7.436 -12.526 -2.555 1.00 98.75 171 THR A CA 1
ATOM 1381 C C . THR A 1 171 ? -6.987 -11.079 -2.742 1.00 98.75 171 THR A C 1
ATOM 1383 O O . THR A 1 171 ? -5.858 -10.839 -3.174 1.00 98.75 171 THR A O 1
ATOM 1386 N N . VAL A 1 172 ? -7.856 -10.131 -2.386 1.00 98.88 172 VAL A N 1
ATOM 1387 C CA . VAL A 1 172 ? -7.557 -8.692 -2.322 1.00 98.88 172 VAL A CA 1
ATOM 1388 C C . VAL A 1 172 ? -7.173 -8.293 -0.895 1.00 98.88 172 VAL A C 1
ATOM 1390 O O . VAL A 1 172 ? -7.795 -8.746 0.068 1.00 98.88 172 VAL A O 1
ATOM 1393 N N . CYS A 1 173 ? -6.157 -7.446 -0.747 1.00 98.81 173 CYS A N 1
ATOM 1394 C CA . CYS A 1 173 ? -5.717 -6.933 0.548 1.00 98.81 173 CYS A CA 1
ATOM 1395 C C . CYS A 1 173 ? -6.189 -5.487 0.733 1.00 98.81 173 CYS A C 1
ATOM 1397 O O . CYS A 1 173 ? -5.705 -4.586 0.053 1.00 98.81 173 CYS A O 1
ATOM 1399 N N . ASP A 1 174 ? -7.128 -5.262 1.654 1.00 98.31 174 ASP A N 1
ATOM 1400 C CA . ASP A 1 174 ? -7.767 -3.953 1.868 1.00 98.31 174 ASP A CA 1
ATOM 1401 C C . ASP A 1 174 ? -7.103 -3.101 2.961 1.00 98.31 174 ASP A C 1
ATOM 1403 O O . ASP A 1 174 ? -7.543 -1.986 3.235 1.00 98.31 174 ASP A O 1
ATOM 1407 N N . GLN A 1 175 ? -6.022 -3.602 3.562 1.00 98.12 175 GLN A N 1
ATOM 1408 C CA . GLN A 1 175 ? -5.115 -2.848 4.435 1.00 98.12 175 GLN A CA 1
ATOM 1409 C C . GLN A 1 175 ? -3.665 -2.913 3.933 1.00 98.12 175 GLN A C 1
ATOM 1411 O O . GLN A 1 175 ? -2.728 -3.014 4.723 1.00 98.12 175 GLN A O 1
ATOM 1416 N N . HIS A 1 176 ? -3.485 -2.867 2.610 1.00 98.69 176 HIS A N 1
ATOM 1417 C CA . HIS A 1 176 ? -2.179 -2.704 1.981 1.00 98.69 176 HIS A CA 1
ATOM 1418 C C . HIS A 1 176 ? -1.893 -1.220 1.708 1.00 98.69 176 HIS A C 1
ATOM 1420 O O . HIS A 1 176 ? -2.698 -0.531 1.081 1.00 98.69 176 HIS A O 1
ATOM 1426 N N . PHE A 1 177 ? -0.755 -0.731 2.188 1.00 98.75 177 PHE A N 1
ATOM 1427 C CA . PHE A 1 177 ? -0.321 0.660 2.097 1.00 98.75 177 PHE A CA 1
ATOM 1428 C C . PHE A 1 177 ? 0.897 0.802 1.177 1.00 98.75 177 PHE A C 1
ATOM 1430 O O . PHE A 1 177 ? 1.717 -0.112 1.074 1.00 98.75 177 PHE A O 1
ATOM 1437 N N . CYS A 1 178 ? 1.066 1.952 0.523 1.00 97.94 178 CYS A N 1
ATOM 1438 C CA . CYS A 1 178 ? 2.390 2.283 0.012 1.00 97.94 178 CYS A CA 1
ATOM 1439 C C . CYS A 1 178 ? 3.357 2.433 1.196 1.00 97.94 178 CYS A C 1
ATOM 1441 O O . CYS A 1 178 ? 2.961 2.696 2.338 1.00 97.94 178 CYS A O 1
ATOM 1443 N N . ALA A 1 179 ? 4.643 2.190 0.966 1.00 97.25 179 ALA A N 1
ATOM 1444 C CA . ALA A 1 179 ? 5.607 2.152 2.058 1.00 97.25 179 ALA A CA 1
ATOM 1445 C C . ALA A 1 179 ? 5.874 3.532 2.672 1.00 97.25 179 ALA A C 1
ATOM 1447 O O . ALA A 1 179 ? 6.251 3.593 3.845 1.00 97.25 179 ALA A O 1
ATOM 1448 N N . SER A 1 180 ? 5.686 4.611 1.911 1.00 96.94 180 SER A N 1
ATOM 1449 C CA . SER A 1 180 ? 6.032 5.979 2.288 1.00 96.94 180 SER A CA 1
ATOM 1450 C C . SER A 1 180 ? 5.025 7.009 1.757 1.00 96.94 180 SER A C 1
ATOM 1452 O O . SER A 1 180 ? 4.470 6.837 0.672 1.00 96.94 180 SER A O 1
ATOM 1454 N N . LEU A 1 181 ? 4.837 8.104 2.499 1.00 96.12 181 LEU A N 1
ATOM 1455 C CA . LEU A 1 181 ? 4.064 9.301 2.142 1.00 96.12 181 LEU A CA 1
ATOM 1456 C C . LEU A 1 181 ? 4.792 10.140 1.078 1.00 96.12 181 LEU A C 1
ATOM 1458 O O . LEU A 1 181 ? 5.122 11.300 1.303 1.00 96.12 181 LEU A O 1
ATOM 1462 N N . THR A 1 182 ? 5.106 9.558 -0.075 1.00 95.06 182 THR A N 1
ATOM 1463 C CA . THR A 1 182 ? 5.792 10.248 -1.175 1.00 95.06 182 THR A CA 1
ATOM 1464 C C . THR A 1 182 ? 5.596 9.521 -2.512 1.00 95.06 182 THR A C 1
ATOM 1466 O O . THR A 1 182 ? 4.869 8.536 -2.583 1.00 95.06 182 THR A O 1
ATOM 1469 N N . GLY A 1 183 ? 6.244 10.002 -3.572 1.00 94.69 183 GLY A N 1
ATOM 1470 C CA . GLY A 1 183 ? 6.176 9.450 -4.919 1.00 94.69 183 GLY A CA 1
ATOM 1471 C C . GLY A 1 183 ? 6.927 8.127 -5.135 1.00 94.69 183 GLY A C 1
ATOM 1472 O O . GLY A 1 183 ? 7.496 7.514 -4.220 1.00 94.69 183 GLY A O 1
ATOM 1473 N N . THR A 1 184 ? 6.937 7.722 -6.403 1.00 95.56 184 THR A N 1
ATOM 1474 C CA . THR A 1 184 ? 7.410 6.446 -6.955 1.00 95.56 184 THR A CA 1
ATOM 1475 C C . THR A 1 184 ? 8.757 5.962 -6.436 1.00 95.56 184 THR A C 1
ATOM 1477 O O . THR A 1 184 ? 8.866 4.857 -5.902 1.00 95.56 184 THR A O 1
ATOM 1480 N N . THR A 1 185 ? 9.817 6.766 -6.567 1.00 96.12 185 THR A N 1
ATOM 1481 C CA . THR A 1 185 ? 11.196 6.303 -6.355 1.00 96.12 185 THR A CA 1
ATOM 1482 C C . THR A 1 185 ? 11.395 5.772 -4.941 1.00 96.12 185 THR A C 1
ATOM 1484 O O . THR A 1 185 ? 11.929 4.680 -4.751 1.00 96.12 185 THR A O 1
ATOM 1487 N N . THR A 1 186 ? 10.954 6.518 -3.930 1.00 95.94 186 THR A N 1
ATOM 1488 C CA . THR A 1 186 ? 11.113 6.095 -2.537 1.00 95.94 186 THR A CA 1
ATOM 1489 C C . THR A 1 186 ? 10.264 4.866 -2.240 1.00 95.94 186 THR A C 1
ATOM 1491 O O . THR A 1 186 ? 10.764 3.947 -1.597 1.00 95.94 186 THR A O 1
ATOM 1494 N N . ASN A 1 187 ? 9.024 4.798 -2.729 1.00 97.62 187 ASN A N 1
ATOM 1495 C CA . ASN A 1 187 ? 8.171 3.624 -2.533 1.00 97.62 187 ASN A CA 1
ATOM 1496 C C . ASN A 1 187 ? 8.761 2.362 -3.177 1.00 97.62 187 ASN A C 1
ATOM 1498 O O . ASN A 1 187 ? 8.846 1.316 -2.528 1.00 97.62 187 ASN A O 1
ATOM 1502 N N . ARG A 1 188 ? 9.298 2.471 -4.396 1.00 97.31 188 ARG A N 1
ATOM 1503 C CA . ARG A 1 188 ? 10.009 1.377 -5.070 1.00 97.31 188 ARG A CA 1
ATOM 1504 C C . ARG A 1 188 ? 11.314 0.991 -4.363 1.00 97.31 188 ARG A C 1
ATOM 1506 O O . ARG A 1 188 ? 11.678 -0.182 -4.386 1.00 97.31 188 ARG A O 1
ATOM 1513 N N . ASN A 1 189 ? 11.991 1.892 -3.641 1.00 97.25 189 ASN A N 1
ATOM 1514 C CA . ASN A 1 189 ? 13.138 1.497 -2.805 1.00 97.25 189 ASN A CA 1
ATOM 1515 C C . ASN A 1 189 ? 12.740 0.480 -1.718 1.00 97.25 189 ASN A C 1
ATOM 1517 O O . ASN A 1 189 ? 13.527 -0.416 -1.416 1.00 97.25 189 ASN A O 1
ATOM 1521 N N . TYR A 1 190 ? 11.521 0.546 -1.171 1.00 97.69 190 TYR A N 1
ATOM 1522 C CA . TYR A 1 190 ? 11.043 -0.459 -0.213 1.00 97.69 190 TYR A CA 1
ATOM 1523 C C . TYR A 1 190 ? 10.746 -1.818 -0.865 1.00 97.69 190 TYR A C 1
ATOM 1525 O O . TYR A 1 190 ? 10.876 -2.834 -0.185 1.00 97.69 190 TYR A O 1
ATOM 1533 N N . LEU A 1 191 ? 10.429 -1.865 -2.167 1.00 97.44 191 LEU A N 1
ATOM 1534 C CA . LEU A 1 191 ? 10.310 -3.121 -2.924 1.00 97.44 191 LEU A CA 1
ATOM 1535 C C . LEU A 1 191 ? 11.672 -3.803 -3.099 1.00 97.44 191 LEU A C 1
ATOM 1537 O O . LEU A 1 191 ? 11.766 -5.026 -3.023 1.00 97.44 191 LEU A O 1
ATOM 1541 N N . TRP A 1 192 ? 12.718 -3.010 -3.347 1.00 97.38 192 TRP A N 1
ATOM 1542 C CA . TRP A 1 192 ? 14.050 -3.525 -3.665 1.00 97.38 192 TRP A CA 1
ATOM 1543 C C . TRP A 1 192 ? 14.939 -3.725 -2.447 1.00 97.38 192 TRP A C 1
ATOM 1545 O O . TRP A 1 192 ? 15.735 -4.654 -2.435 1.00 97.38 192 TRP A O 1
ATOM 1555 N N . ALA A 1 193 ? 14.843 -2.863 -1.441 1.00 96.19 193 ALA A N 1
ATOM 1556 C CA . ALA A 1 193 ? 15.778 -2.813 -0.320 1.00 96.19 193 ALA A CA 1
ATOM 1557 C C . ALA A 1 193 ? 15.090 -2.665 1.042 1.00 96.19 193 ALA A C 1
ATOM 1559 O O . ALA A 1 193 ? 15.785 -2.537 2.045 1.00 96.19 193 ALA A O 1
ATOM 1560 N N . GLY A 1 194 ? 13.753 -2.623 1.112 1.00 96.12 194 GLY A N 1
ATOM 1561 C CA . GLY A 1 194 ? 13.023 -2.515 2.381 1.00 96.12 194 GLY A CA 1
ATOM 1562 C C . GLY A 1 194 ? 13.275 -1.227 3.179 1.00 96.12 194 GLY A C 1
ATOM 1563 O O . GLY A 1 194 ? 12.878 -1.151 4.340 1.00 96.12 194 GLY A O 1
ATOM 1564 N N . LYS A 1 195 ? 13.947 -0.232 2.583 1.00 94.44 195 LYS A N 1
ATOM 1565 C CA . LYS A 1 195 ? 14.316 1.040 3.214 1.00 94.44 195 LYS A CA 1
ATOM 1566 C C . LYS A 1 195 ? 14.490 2.157 2.185 1.00 94.44 195 LYS A C 1
ATOM 1568 O O . LYS A 1 195 ? 14.665 1.894 0.998 1.00 94.44 195 LYS A O 1
ATOM 1573 N N . SER A 1 196 ? 14.565 3.395 2.669 1.00 94.75 196 SER A N 1
ATOM 1574 C CA . SER A 1 196 ? 14.901 4.584 1.873 1.00 94.75 196 SER A CA 1
ATOM 1575 C C . SER A 1 196 ? 16.042 5.429 2.452 1.00 94.75 196 SER A C 1
ATOM 1577 O O . SER A 1 196 ? 16.278 6.534 1.983 1.00 94.75 196 SER A O 1
ATOM 1579 N N . VAL A 1 197 ? 16.760 4.941 3.464 1.00 92.75 197 VAL A N 1
ATOM 1580 C CA . VAL A 1 197 ? 17.840 5.672 4.152 1.00 92.75 197 VAL A CA 1
ATOM 1581 C C . VAL A 1 197 ? 19.186 4.981 3.956 1.00 92.75 197 VAL A C 1
ATOM 1583 O O . VAL A 1 197 ? 19.238 3.758 3.855 1.00 92.75 197 VAL A O 1
ATOM 1586 N N . GLY A 1 198 ? 20.289 5.728 3.924 1.00 87.56 198 GLY A N 1
ATOM 1587 C CA . GLY A 1 198 ? 21.628 5.156 3.803 1.00 87.56 198 GLY A CA 1
ATOM 1588 C C . GLY A 1 198 ? 22.195 4.635 5.118 1.00 87.56 198 GLY A C 1
ATOM 1589 O O . GLY A 1 198 ? 21.719 3.618 5.636 1.00 87.56 198 GLY A O 1
ATOM 1590 N N . ASN A 1 199 ? 23.260 5.267 5.599 1.00 86.38 199 ASN A N 1
ATOM 1591 C CA . ASN A 1 199 ? 23.913 4.916 6.859 1.00 86.38 199 ASN A CA 1
ATOM 1592 C C . ASN A 1 199 ? 23.073 5.359 8.071 1.00 86.38 199 ASN A C 1
ATOM 1594 O O . ASN A 1 199 ? 22.246 6.268 7.958 1.00 86.38 199 ASN A O 1
ATOM 1598 N N . PRO A 1 200 ? 23.282 4.758 9.258 1.00 82.50 200 PRO A N 1
ATOM 1599 C CA . PRO A 1 200 ? 22.624 5.212 10.479 1.00 82.50 200 PRO A CA 1
ATOM 1600 C C . PRO A 1 200 ? 22.813 6.718 10.719 1.00 82.50 200 PRO A C 1
ATOM 1602 O O . PRO A 1 200 ? 23.934 7.218 10.692 1.00 82.50 200 PRO A O 1
ATOM 1605 N N . GLY A 1 201 ? 21.711 7.426 10.976 1.00 83.38 201 GLY A N 1
ATOM 1606 C CA . GLY A 1 201 ? 21.694 8.874 11.225 1.00 83.38 201 GLY A CA 1
ATOM 1607 C C . GLY A 1 201 ? 21.499 9.740 9.977 1.00 83.38 201 GLY A C 1
ATOM 1608 O O . GLY A 1 201 ? 21.162 10.916 10.111 1.00 83.38 201 GLY A O 1
ATOM 1609 N N . GLU A 1 202 ? 21.643 9.177 8.775 1.00 90.50 202 GLU A N 1
ATOM 1610 C CA . GLU A 1 202 ? 21.311 9.889 7.540 1.00 90.50 202 GLU A CA 1
ATOM 1611 C C . GLU A 1 202 ? 19.799 10.116 7.411 1.00 90.50 202 GLU A C 1
ATOM 1613 O O . GLU A 1 202 ? 18.973 9.405 7.990 1.00 90.50 202 GLU A O 1
ATOM 1618 N N . LYS A 1 203 ? 19.436 11.131 6.628 1.00 93.00 203 LYS A N 1
ATOM 1619 C CA . LYS A 1 203 ? 18.049 11.448 6.299 1.00 93.00 203 LYS A CA 1
ATOM 1620 C C . LYS A 1 203 ? 17.461 10.362 5.376 1.00 93.00 203 LYS A C 1
ATOM 1622 O O . LYS A 1 203 ? 18.098 10.023 4.376 1.00 93.00 203 LYS A O 1
ATOM 1627 N N . PRO A 1 204 ? 16.241 9.859 5.638 1.00 95.31 204 PRO A N 1
ATOM 1628 C CA . PRO A 1 204 ? 15.486 9.086 4.652 1.00 95.31 204 PRO A CA 1
ATOM 1629 C C . PRO A 1 204 ? 15.269 9.861 3.342 1.00 95.31 204 PRO A C 1
ATOM 1631 O O . PRO A 1 204 ? 14.841 11.014 3.354 1.00 95.31 204 PRO A O 1
ATOM 1634 N N . LEU A 1 205 ? 15.531 9.225 2.200 1.00 95.69 205 LEU A N 1
ATOM 1635 C CA . LEU A 1 205 ? 15.271 9.804 0.882 1.00 95.69 205 LEU A CA 1
ATOM 1636 C C . LEU A 1 205 ? 13.763 9.766 0.615 1.00 95.69 205 LEU A C 1
ATOM 1638 O O . LEU A 1 205 ? 13.163 8.691 0.526 1.00 95.69 205 LEU A O 1
ATOM 1642 N N . VAL A 1 206 ? 13.149 10.937 0.484 1.00 96.12 206 VAL A N 1
ATOM 1643 C CA . VAL A 1 206 ? 11.696 11.118 0.362 1.00 96.12 206 VAL A CA 1
ATOM 1644 C C . VAL A 1 206 ? 11.299 11.844 -0.919 1.00 96.12 206 VAL A C 1
ATOM 1646 O O . VAL A 1 206 ? 10.130 12.146 -1.090 1.00 96.12 206 VAL A O 1
ATOM 1649 N N . ARG A 1 207 ? 12.216 12.132 -1.845 1.00 94.88 207 ARG A N 1
ATOM 1650 C CA . ARG A 1 207 ? 11.897 12.751 -3.143 1.00 94.88 207 ARG A CA 1
ATOM 1651 C C . ARG A 1 207 ? 12.471 11.937 -4.293 1.00 94.88 207 ARG A C 1
ATOM 1653 O O . ARG A 1 207 ? 13.615 11.495 -4.226 1.00 94.88 207 ARG A O 1
ATOM 1660 N N . ASN A 1 208 ? 11.737 11.849 -5.405 1.00 94.31 208 ASN A N 1
ATOM 1661 C CA . ASN A 1 208 ? 12.206 11.156 -6.615 1.00 94.31 208 ASN A CA 1
ATOM 1662 C C . ASN A 1 208 ? 13.574 11.673 -7.098 1.00 94.31 208 ASN A C 1
ATOM 1664 O O . ASN A 1 208 ? 14.436 10.905 -7.507 1.00 94.31 208 ASN A O 1
ATOM 1668 N N . GLY A 1 209 ? 13.826 12.978 -6.959 1.00 93.38 209 GLY A N 1
ATOM 1669 C CA . GLY A 1 209 ? 15.108 13.586 -7.319 1.00 93.38 209 GLY A CA 1
ATOM 1670 C C . GLY A 1 209 ? 16.268 13.324 -6.349 1.00 93.38 209 GLY A C 1
ATOM 1671 O O . GLY A 1 209 ? 17.368 13.805 -6.618 1.00 93.38 209 GLY A O 1
ATOM 1672 N N . GLU A 1 210 ? 16.066 12.642 -5.217 1.00 94.50 210 GLU A N 1
ATOM 1673 C CA . GLU A 1 210 ? 17.129 12.297 -4.256 1.00 94.50 210 GLU A CA 1
ATOM 1674 C C . GLU A 1 210 ? 17.847 10.984 -4.612 1.00 94.50 210 GLU A C 1
ATOM 1676 O O . GLU A 1 210 ? 19.011 10.837 -4.252 1.00 94.50 210 GLU A O 1
ATOM 1681 N N . HIS A 1 211 ? 17.205 10.082 -5.365 1.00 95.31 211 HIS A N 1
ATOM 1682 C CA . HIS A 1 211 ? 17.780 8.813 -5.824 1.00 95.31 211 HIS A CA 1
ATOM 1683 C C . HIS A 1 211 ? 17.494 8.622 -7.319 1.00 95.31 211 HIS A C 1
ATOM 1685 O O . HIS A 1 211 ? 16.420 8.183 -7.708 1.00 95.31 211 HIS A O 1
ATOM 1691 N N . THR A 1 212 ? 18.441 9.017 -8.167 1.00 96.31 212 THR A N 1
ATOM 1692 C CA . THR A 1 212 ? 18.306 8.984 -9.632 1.00 96.31 212 THR A CA 1
ATOM 1693 C C . THR A 1 212 ? 19.693 8.954 -10.288 1.00 96.31 212 THR A C 1
ATOM 1695 O O . THR A 1 212 ? 20.704 8.874 -9.587 1.00 96.31 212 THR A O 1
ATOM 1698 N N . TYR A 1 213 ? 19.791 9.041 -11.618 1.00 95.00 213 TYR A N 1
ATOM 1699 C CA . TYR A 1 213 ? 21.084 9.104 -12.307 1.00 95.00 213 TYR A CA 1
ATOM 1700 C C . TYR A 1 213 ? 21.915 10.305 -11.821 1.00 95.00 213 TYR A C 1
ATOM 1702 O O . TYR A 1 213 ? 21.430 11.436 -11.765 1.00 95.00 213 TYR A O 1
ATOM 1710 N N . GLY A 1 214 ? 23.180 10.067 -11.474 1.00 93.31 214 GLY A N 1
ATOM 1711 C CA . GLY A 1 214 ? 24.063 11.054 -10.840 1.00 93.31 214 GLY A CA 1
ATOM 1712 C C . GLY A 1 214 ? 23.905 11.168 -9.317 1.00 93.31 214 GLY A C 1
ATOM 1713 O O . GLY A 1 214 ? 24.646 11.924 -8.688 1.00 93.31 214 GLY A O 1
ATOM 1714 N N . LYS A 1 215 ? 22.957 10.436 -8.725 1.00 95.31 215 LYS A N 1
ATOM 1715 C CA . LYS A 1 215 ? 22.733 10.290 -7.279 1.00 95.31 215 LYS A CA 1
ATOM 1716 C C . LYS A 1 215 ? 22.522 8.817 -6.915 1.00 95.31 215 LYS A C 1
ATOM 1718 O O . LYS A 1 215 ? 21.654 8.481 -6.113 1.00 95.31 215 LYS A O 1
ATOM 1723 N N . GLU A 1 216 ? 23.271 7.937 -7.570 1.00 95.94 216 GLU A N 1
ATOM 1724 C CA . GLU A 1 216 ? 23.192 6.497 -7.358 1.00 95.94 216 GLU A CA 1
ATOM 1725 C C . GLU A 1 216 ? 23.645 6.103 -5.942 1.00 95.94 216 GLU A C 1
ATOM 1727 O O . GLU A 1 216 ? 24.554 6.710 -5.369 1.00 95.94 216 GLU A O 1
ATOM 1732 N N . VAL A 1 217 ? 23.040 5.049 -5.392 1.00 95.50 217 VAL A N 1
ATOM 1733 C CA . VAL A 1 217 ? 23.389 4.485 -4.078 1.00 95.50 217 VAL A CA 1
ATOM 1734 C C . VAL A 1 217 ? 24.068 3.118 -4.220 1.00 95.50 217 VAL A C 1
ATOM 1736 O O . VAL A 1 217 ? 24.202 2.557 -5.309 1.00 95.50 217 VAL A O 1
ATOM 1739 N N . SER A 1 218 ? 24.536 2.565 -3.105 1.00 93.88 218 SER A N 1
ATOM 1740 C CA . SER A 1 218 ? 25.179 1.243 -3.041 1.00 93.88 218 SER A CA 1
ATOM 1741 C C . SER A 1 218 ? 24.656 0.396 -1.880 1.00 93.88 218 SER A C 1
ATOM 1743 O O . SER A 1 218 ? 25.349 -0.488 -1.374 1.00 93.88 218 SER A O 1
ATOM 1745 N N . TRP A 1 219 ? 23.435 0.676 -1.409 1.00 92.00 219 TRP A N 1
ATOM 1746 C CA . TRP A 1 219 ? 22.831 -0.145 -0.364 1.00 92.00 219 TRP A CA 1
ATOM 1747 C C . TRP A 1 219 ? 22.612 -1.557 -0.884 1.00 92.00 219 TRP A C 1
ATOM 1749 O O . TRP A 1 219 ? 22.321 -1.771 -2.062 1.00 92.00 219 TRP A O 1
ATOM 1759 N N . LYS A 1 220 ? 22.714 -2.515 0.029 1.00 93.44 220 LYS A N 1
ATOM 1760 C CA . LYS A 1 220 ? 22.360 -3.888 -0.272 1.00 93.44 220 LYS A CA 1
ATOM 1761 C C . LYS A 1 220 ? 20.857 -3.990 -0.516 1.00 93.44 220 LYS A C 1
ATOM 1763 O O . LYS A 1 220 ? 20.069 -3.423 0.241 1.00 93.44 220 LYS A O 1
ATOM 1768 N N . THR A 1 221 ? 20.499 -4.689 -1.580 1.00 96.81 221 THR A N 1
ATOM 1769 C CA . THR A 1 221 ? 19.120 -4.927 -2.003 1.00 96.81 221 THR A CA 1
ATOM 1770 C C . THR A 1 221 ? 18.736 -6.385 -1.762 1.00 96.81 221 THR A C 1
ATOM 1772 O O . THR A 1 221 ? 19.594 -7.252 -1.587 1.00 96.81 221 THR A O 1
ATOM 1775 N N . PHE A 1 222 ? 17.447 -6.695 -1.815 1.00 97.94 222 PHE A N 1
ATOM 1776 C CA . PHE A 1 222 ? 16.970 -8.064 -1.728 1.00 97.94 222 PHE A CA 1
ATOM 1777 C C . PHE A 1 222 ? 17.481 -8.943 -2.888 1.00 97.94 222 PHE A C 1
ATOM 1779 O O . PHE A 1 222 ? 17.926 -10.055 -2.607 1.00 97.94 222 PHE A O 1
ATOM 1786 N N . PRO A 1 223 ? 17.557 -8.482 -4.158 1.00 98.19 223 PRO A N 1
ATOM 1787 C CA . PRO A 1 223 ? 18.272 -9.207 -5.214 1.00 98.19 223 PRO A CA 1
ATOM 1788 C C . PRO A 1 223 ? 19.734 -9.557 -4.886 1.00 98.19 223 PRO A C 1
ATOM 1790 O O . PRO A 1 223 ? 20.177 -10.655 -5.225 1.00 98.19 223 PRO A O 1
ATOM 1793 N N . ASP A 1 224 ? 20.473 -8.701 -4.165 1.00 97.31 224 ASP A N 1
ATOM 1794 C CA . ASP A 1 224 ? 21.814 -9.062 -3.673 1.00 97.31 224 ASP A CA 1
ATOM 1795 C C . ASP A 1 224 ? 21.743 -10.261 -2.711 1.00 97.31 224 ASP A C 1
ATOM 1797 O O . ASP A 1 224 ? 22.554 -11.187 -2.810 1.00 97.31 224 ASP A O 1
ATOM 1801 N N . ARG A 1 225 ? 20.747 -10.286 -1.810 1.00 97.50 225 ARG A N 1
ATOM 1802 C CA . ARG A 1 225 ? 20.499 -11.418 -0.895 1.00 97.50 225 ARG A CA 1
ATOM 1803 C C . ARG A 1 225 ? 20.182 -12.691 -1.669 1.00 97.50 225 ARG A C 1
ATOM 1805 O O . ARG A 1 225 ? 20.737 -13.740 -1.347 1.00 97.50 225 ARG A O 1
ATOM 1812 N N . LEU A 1 226 ? 19.334 -12.606 -2.694 1.00 98.31 226 LEU A N 1
ATOM 1813 C CA . LEU A 1 226 ? 18.990 -13.748 -3.544 1.00 98.31 226 LEU A CA 1
ATOM 1814 C C . LEU A 1 226 ? 20.228 -14.302 -4.253 1.00 98.31 226 LEU A C 1
ATOM 1816 O O . LEU A 1 226 ? 20.462 -15.511 -4.228 1.00 98.31 226 LEU A O 1
ATOM 1820 N N . GLN A 1 227 ? 21.057 -13.419 -4.816 1.00 97.25 227 GLN A N 1
ATOM 1821 C CA . GLN A 1 227 ? 22.294 -13.797 -5.497 1.00 97.25 227 GLN A CA 1
ATOM 1822 C C . GLN A 1 227 ? 23.290 -14.498 -4.563 1.00 97.25 227 GLN A C 1
ATOM 1824 O O . GLN A 1 227 ? 23.962 -15.440 -4.983 1.00 97.25 227 GLN A O 1
ATOM 1829 N N . GLU A 1 228 ? 23.405 -14.046 -3.314 1.00 96.19 228 GLU A N 1
ATOM 1830 C CA . GLU A 1 228 ? 24.295 -14.639 -2.306 1.00 96.19 228 GLU A CA 1
ATOM 1831 C C . GLU A 1 228 ? 23.845 -16.021 -1.830 1.00 96.19 228 GLU A C 1
ATOM 1833 O O . GLU A 1 228 ? 24.696 -16.856 -1.534 1.00 96.19 228 GLU A O 1
ATOM 1838 N N . HIS A 1 229 ? 22.536 -16.276 -1.799 1.00 97.38 229 HIS A N 1
ATOM 1839 C CA . HIS A 1 229 ? 21.964 -17.565 -1.393 1.00 97.38 229 HIS A CA 1
ATOM 1840 C C . HIS A 1 229 ? 21.720 -18.511 -2.579 1.00 97.38 229 HIS A C 1
ATOM 1842 O O . HIS A 1 229 ? 21.097 -19.558 -2.422 1.00 97.38 229 HIS A O 1
ATOM 1848 N N . GLY A 1 230 ? 22.188 -18.151 -3.780 1.00 96.88 230 GLY A N 1
ATOM 1849 C CA . GLY A 1 230 ? 22.026 -18.971 -4.983 1.00 96.88 230 GLY A CA 1
ATOM 1850 C C . GLY A 1 230 ? 20.569 -19.153 -5.421 1.00 96.88 230 GLY A C 1
ATOM 1851 O O . GLY A 1 230 ? 20.262 -20.117 -6.120 1.00 96.88 230 GLY A O 1
ATOM 1852 N N . VAL A 1 231 ? 19.666 -18.253 -5.017 1.00 98.38 231 VAL A N 1
ATOM 1853 C CA . VAL A 1 231 ? 18.270 -18.264 -5.466 1.00 98.38 231 VAL A CA 1
ATOM 1854 C C . VAL A 1 231 ? 18.214 -17.760 -6.901 1.00 98.38 231 VAL A C 1
ATOM 1856 O O . VAL A 1 231 ? 18.773 -16.712 -7.216 1.00 98.38 231 VAL A O 1
ATOM 1859 N N . ASP A 1 232 ? 17.519 -18.481 -7.778 1.00 98.25 232 ASP A N 1
ATOM 1860 C CA . ASP A 1 232 ? 17.335 -18.045 -9.159 1.00 98.25 232 ASP A CA 1
ATOM 1861 C C . ASP A 1 232 ? 16.309 -16.903 -9.232 1.00 98.25 232 ASP A C 1
ATOM 1863 O O . ASP A 1 232 ? 15.136 -17.081 -8.894 1.00 98.25 232 ASP A O 1
ATOM 1867 N N . TRP A 1 233 ? 16.753 -15.728 -9.676 1.00 98.81 233 TRP A N 1
ATOM 1868 C CA . TRP A 1 233 ? 15.922 -14.535 -9.830 1.00 98.81 233 TRP A CA 1
ATOM 1869 C C . TRP A 1 233 ? 16.188 -13.764 -11.129 1.00 98.81 233 TRP A C 1
ATOM 1871 O O . TRP A 1 233 ? 17.286 -13.838 -11.691 1.00 98.81 233 TRP A O 1
ATOM 1881 N N . ARG A 1 234 ? 15.195 -13.005 -11.608 1.00 98.62 234 ARG A N 1
ATOM 1882 C CA . ARG A 1 234 ? 15.325 -12.159 -12.808 1.00 98.62 234 ARG A CA 1
ATOM 1883 C C . ARG A 1 234 ? 14.305 -11.022 -12.840 1.00 98.62 234 ARG A C 1
ATOM 1885 O O . ARG A 1 234 ? 13.199 -11.165 -12.324 1.00 98.62 234 ARG A O 1
ATOM 1892 N N . ILE A 1 235 ? 14.654 -9.920 -13.498 1.00 98.81 235 ILE A N 1
ATOM 1893 C CA . ILE A 1 235 ? 13.742 -8.811 -13.798 1.00 98.81 235 ILE A CA 1
ATOM 1894 C C . ILE A 1 235 ? 13.493 -8.770 -15.299 1.00 98.81 235 ILE A C 1
ATOM 1896 O O . ILE A 1 235 ? 14.435 -8.640 -16.073 1.00 98.81 235 ILE A O 1
ATOM 1900 N N . TYR A 1 236 ? 12.231 -8.859 -15.703 1.00 98.81 236 TYR A N 1
ATOM 1901 C CA . TYR A 1 236 ? 11.798 -8.809 -17.091 1.00 98.81 236 TYR A CA 1
ATOM 1902 C C . TYR A 1 236 ? 11.213 -7.445 -17.430 1.00 98.81 236 TYR A C 1
ATOM 1904 O O . TYR A 1 236 ? 10.286 -6.963 -16.775 1.00 98.81 236 TYR A O 1
ATOM 1912 N N . GLN A 1 237 ? 11.727 -6.863 -18.505 1.00 98.31 237 GLN A N 1
ATOM 1913 C CA . GLN A 1 237 ? 11.294 -5.583 -19.045 1.00 98.31 237 GLN A CA 1
ATOM 1914 C C . GLN A 1 237 ? 11.594 -5.534 -20.542 1.00 98.31 237 GLN A C 1
ATOM 1916 O O . GLN A 1 237 ? 12.373 -6.338 -21.057 1.00 98.31 237 GLN A O 1
ATOM 1921 N N . ASN A 1 238 ? 10.979 -4.601 -21.265 1.00 97.62 238 ASN A N 1
ATOM 1922 C CA . ASN A 1 238 ? 11.260 -4.481 -22.691 1.00 97.62 238 ASN A CA 1
ATOM 1923 C C . ASN A 1 238 ? 12.592 -3.770 -22.962 1.00 97.62 238 ASN A C 1
ATOM 1925 O O . ASN A 1 238 ? 13.405 -4.314 -23.707 1.00 97.62 238 ASN A O 1
ATOM 1929 N N . GLU A 1 239 ? 12.838 -2.632 -22.312 1.00 97.94 239 GLU A N 1
ATOM 1930 C CA . GLU A 1 239 ? 14.121 -1.918 -22.295 1.00 97.94 239 GLU A CA 1
ATOM 1931 C C . GLU A 1 239 ? 14.290 -1.137 -20.968 1.00 97.94 239 GLU A C 1
ATOM 1933 O O . GLU A 1 239 ? 13.296 -0.872 -20.287 1.00 97.94 239 GLU A O 1
ATOM 1938 N N . VAL A 1 240 ? 15.529 -0.818 -20.571 1.00 97.94 240 VAL A N 1
ATOM 1939 C CA . VAL A 1 240 ? 15.871 0.084 -19.443 1.00 97.94 240 VAL A CA 1
ATOM 1940 C C . VAL A 1 240 ? 15.549 1.554 -19.750 1.00 97.94 240 VAL A C 1
ATOM 1942 O O . VAL A 1 240 ? 15.363 1.921 -20.911 1.00 97.94 240 VAL A O 1
ATOM 1945 N N . SER A 1 241 ? 15.512 2.398 -18.715 1.00 96.88 241 SER A N 1
ATOM 1946 C CA . SER A 1 241 ? 15.252 3.842 -18.847 1.00 96.88 241 SER A CA 1
ATOM 1947 C C . SER A 1 241 ? 16.484 4.697 -19.078 1.00 96.88 241 SER A C 1
ATOM 1949 O O . SER A 1 241 ? 16.363 5.822 -19.564 1.00 96.88 241 SER A O 1
ATOM 1951 N N . VAL A 1 242 ? 17.685 4.206 -18.759 1.00 96.56 242 VAL A N 1
ATOM 1952 C CA . VAL A 1 242 ? 18.895 4.929 -19.163 1.00 96.56 242 VAL A CA 1
ATOM 1953 C C . VAL A 1 242 ? 18.884 5.060 -20.692 1.00 96.56 242 VAL A C 1
ATOM 1955 O O . VAL A 1 242 ? 18.449 4.144 -21.385 1.00 96.56 242 VAL A O 1
ATOM 1958 N N . ASN A 1 243 ? 19.330 6.193 -21.239 1.00 96.31 243 ASN A N 1
ATOM 1959 C CA . ASN A 1 243 ? 19.113 6.508 -22.655 1.00 96.31 243 ASN A CA 1
ATOM 1960 C C . ASN A 1 243 ? 19.558 5.373 -23.596 1.00 96.31 243 ASN A C 1
ATOM 1962 O O . ASN A 1 243 ? 20.731 4.998 -23.585 1.00 96.31 243 ASN A O 1
ATOM 1966 N N . THR A 1 244 ? 18.639 4.870 -24.427 1.00 95.94 244 THR A N 1
ATOM 1967 C CA . THR A 1 244 ? 18.829 3.705 -25.319 1.00 95.94 244 THR A CA 1
ATOM 1968 C C . THR A 1 244 ? 18.449 3.985 -26.782 1.00 95.94 244 THR A C 1
ATOM 1970 O O . THR A 1 244 ? 18.077 3.070 -27.509 1.00 95.94 244 THR A O 1
ATOM 1973 N N . LEU A 1 245 ? 18.540 5.246 -27.233 1.00 94.88 245 LEU A N 1
ATOM 1974 C CA . LEU A 1 245 ? 18.048 5.748 -28.540 1.00 94.88 245 LEU A CA 1
ATOM 1975 C C . LEU A 1 245 ? 16.521 5.759 -28.706 1.00 94.88 245 LEU A C 1
ATOM 1977 O O . LEU A 1 245 ? 16.024 6.229 -29.728 1.00 94.88 245 LEU A O 1
ATOM 1981 N N . LEU A 1 246 ? 15.775 5.260 -27.722 1.00 95.06 246 LEU A N 1
ATOM 1982 C CA . LEU A 1 246 ? 14.342 5.502 -27.628 1.00 95.06 246 LEU A CA 1
ATOM 1983 C C . LEU A 1 246 ? 14.109 6.962 -27.227 1.00 95.06 246 LEU A C 1
ATOM 1985 O O . LEU A 1 246 ? 14.763 7.467 -26.317 1.00 95.06 246 LEU A O 1
ATOM 1989 N N . GLU A 1 247 ? 13.181 7.627 -27.913 1.00 90.75 247 GLU A N 1
ATOM 1990 C CA . GLU A 1 247 ? 12.834 9.026 -27.665 1.00 90.75 247 GLU A CA 1
ATOM 1991 C C . GLU A 1 247 ? 11.316 9.232 -27.734 1.00 90.75 247 GLU A C 1
ATOM 1993 O O . GLU A 1 247 ? 10.598 8.569 -28.494 1.00 90.75 247 GLU A O 1
ATOM 1998 N N . GLY A 1 248 ? 10.822 10.199 -26.960 1.00 89.38 248 GLY A N 1
ATOM 1999 C CA . GLY A 1 248 ? 9.429 10.632 -26.998 1.00 89.38 248 GLY A CA 1
ATOM 2000 C C . GLY A 1 248 ? 8.447 9.487 -26.741 1.00 89.38 248 GLY A C 1
ATOM 2001 O O . GLY A 1 248 ? 8.569 8.738 -25.780 1.00 89.38 248 GLY A O 1
ATOM 2002 N N . GLU A 1 249 ? 7.446 9.344 -27.611 1.00 88.00 249 GLU A N 1
ATOM 2003 C CA . GLU A 1 249 ? 6.395 8.336 -27.425 1.00 88.00 249 GLU A CA 1
ATOM 2004 C C . GLU A 1 249 ? 6.916 6.888 -27.511 1.00 88.00 249 GLU A C 1
ATOM 2006 O O . GLU A 1 249 ? 6.314 5.992 -26.921 1.00 88.00 249 GLU A O 1
ATOM 2011 N N . ASP A 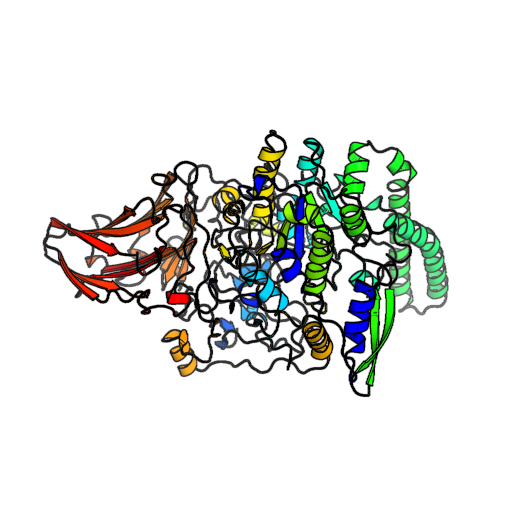1 250 ? 8.026 6.636 -28.217 1.00 92.56 250 ASP A N 1
ATOM 2012 C CA . ASP A 1 250 ? 8.574 5.277 -28.328 1.00 92.56 250 ASP A CA 1
ATOM 2013 C C . ASP A 1 250 ? 9.124 4.796 -26.980 1.00 92.56 250 ASP A C 1
ATOM 2015 O O . ASP A 1 250 ? 8.928 3.636 -26.618 1.00 92.56 250 ASP A O 1
ATOM 2019 N N . GLU A 1 251 ? 9.721 5.698 -26.197 1.00 94.19 251 GLU A N 1
ATOM 2020 C CA . GLU A 1 251 ? 10.169 5.426 -24.830 1.00 94.19 251 GLU A CA 1
ATOM 2021 C C . GLU A 1 251 ? 8.987 5.042 -23.927 1.00 94.19 251 GLU A C 1
ATOM 2023 O O . GLU A 1 251 ? 9.016 3.984 -23.301 1.00 94.19 251 GLU A O 1
ATOM 2028 N N . SER A 1 252 ? 7.887 5.807 -23.953 1.00 91.44 252 SER A N 1
ATOM 2029 C CA . SER A 1 252 ? 6.660 5.506 -23.189 1.00 91.44 252 SER A CA 1
ATOM 2030 C C . SER A 1 252 ? 6.068 4.119 -23.477 1.00 91.44 252 SER A C 1
ATOM 2032 O O . SER A 1 252 ? 5.378 3.536 -22.636 1.00 91.44 252 SER A O 1
ATOM 2034 N N . TRP A 1 253 ? 6.280 3.601 -24.686 1.00 91.12 253 TRP A N 1
ATOM 2035 C CA . TRP A 1 253 ? 5.759 2.312 -25.134 1.00 91.12 253 TRP A CA 1
ATOM 2036 C C . TRP A 1 253 ? 6.703 1.134 -24.872 1.00 91.12 253 TRP A C 1
ATOM 2038 O O . TRP A 1 253 ? 6.235 -0.012 -24.844 1.00 91.12 253 TRP A O 1
ATOM 2048 N N . LEU A 1 254 ? 8.009 1.389 -24.743 1.00 95.31 254 LEU A N 1
ATOM 2049 C CA . LEU A 1 254 ? 9.050 0.363 -24.853 1.00 95.31 254 LEU A CA 1
ATOM 2050 C C . LEU A 1 254 ? 10.069 0.358 -23.704 1.00 95.31 254 LEU A C 1
ATOM 2052 O O . LEU A 1 254 ? 10.624 -0.707 -23.441 1.00 95.31 254 LEU A O 1
ATOM 2056 N N . ALA A 1 255 ? 10.321 1.475 -23.025 1.00 96.94 255 ALA A N 1
ATOM 2057 C CA . ALA A 1 255 ? 11.230 1.544 -21.879 1.00 96.94 255 ALA A CA 1
ATOM 2058 C C . ALA A 1 255 ? 10.464 1.401 -20.560 1.00 96.94 255 ALA A C 1
ATOM 2060 O O . ALA A 1 255 ? 9.286 1.736 -20.482 1.00 96.94 255 ALA A O 1
ATOM 2061 N N . ASN A 1 256 ? 11.134 0.923 -19.516 1.00 96.06 256 ASN A N 1
ATOM 2062 C CA . ASN A 1 256 ? 10.553 0.607 -18.206 1.00 96.06 256 ASN A CA 1
ATOM 2063 C C . ASN A 1 256 ? 10.171 1.828 -17.335 1.00 96.06 256 ASN A C 1
ATOM 2065 O O . ASN A 1 256 ? 9.980 1.657 -16.140 1.00 96.06 256 ASN A O 1
ATOM 2069 N N . PHE A 1 257 ? 10.109 3.041 -17.894 1.00 95.19 257 PHE A N 1
ATOM 2070 C CA . PHE A 1 257 ? 9.597 4.257 -17.241 1.00 95.19 257 PHE A CA 1
ATOM 2071 C C . PHE A 1 257 ? 10.181 4.577 -15.846 1.00 95.19 257 PHE A C 1
ATOM 2073 O O . PHE A 1 257 ? 9.526 5.133 -14.977 1.00 95.19 257 PHE A O 1
ATOM 2080 N N . THR A 1 258 ? 11.451 4.246 -15.627 1.00 94.75 258 THR A N 1
ATOM 2081 C CA . THR A 1 258 ? 12.198 4.372 -14.365 1.00 94.75 258 THR A CA 1
ATOM 2082 C C . THR A 1 258 ? 11.620 3.567 -13.197 1.00 94.75 258 THR A C 1
ATOM 2084 O O . THR A 1 258 ? 12.045 3.730 -12.056 1.00 94.75 258 THR A O 1
ATOM 2087 N N . ASP A 1 259 ? 10.737 2.612 -13.486 1.00 95.88 259 ASP A N 1
ATOM 2088 C CA . ASP A 1 259 ? 10.081 1.751 -12.500 1.00 95.88 259 ASP A CA 1
ATOM 2089 C C . ASP A 1 259 ? 10.986 0.620 -11.972 1.00 95.88 259 ASP A C 1
ATOM 2091 O O . ASP A 1 259 ? 10.619 -0.121 -11.050 1.00 95.88 259 ASP A O 1
ATOM 2095 N N . ASN A 1 260 ? 12.195 0.490 -12.528 1.00 97.69 260 ASN A N 1
ATOM 2096 C CA . ASN A 1 260 ? 13.260 -0.373 -12.025 1.00 97.69 260 ASN A CA 1
ATOM 2097 C C . ASN A 1 260 ? 14.365 0.464 -11.360 1.00 97.69 260 ASN A C 1
ATOM 2099 O O . ASN A 1 260 ? 15.371 0.802 -11.984 1.00 97.69 260 ASN A O 1
ATOM 2103 N N . ASN A 1 261 ? 14.221 0.751 -10.063 1.00 97.19 261 ASN A N 1
ATOM 2104 C CA . ASN A 1 261 ? 15.230 1.524 -9.331 1.00 97.19 261 ASN A CA 1
ATOM 2105 C C . ASN A 1 261 ? 16.620 0.872 -9.307 1.00 97.19 261 ASN A C 1
ATOM 2107 O O . ASN A 1 261 ? 17.574 1.576 -8.984 1.00 97.19 261 ASN A O 1
ATOM 2111 N N . LEU A 1 262 ? 16.780 -0.424 -9.632 1.00 98.25 262 LEU A N 1
ATOM 2112 C CA . LEU A 1 262 ? 18.109 -1.056 -9.687 1.00 98.25 262 LEU A CA 1
ATOM 2113 C C . LEU A 1 262 ? 19.044 -0.369 -10.691 1.00 98.25 262 LEU A C 1
ATOM 2115 O O . LEU A 1 262 ? 20.262 -0.494 -10.576 1.00 98.25 262 LEU A O 1
ATOM 2119 N N . GLU A 1 263 ? 18.502 0.424 -11.619 1.00 98.19 263 GLU A N 1
ATOM 2120 C CA . GLU A 1 263 ? 19.281 1.314 -12.484 1.00 98.19 263 GLU A CA 1
ATOM 2121 C C . GLU A 1 263 ? 20.131 2.341 -11.715 1.00 98.19 263 GLU A C 1
ATOM 2123 O O . GLU A 1 263 ? 21.163 2.793 -12.218 1.00 98.19 263 GLU A O 1
ATOM 2128 N N . TRP A 1 264 ? 19.739 2.677 -10.485 1.00 97.94 264 TRP A N 1
ATOM 2129 C CA . TRP A 1 264 ? 20.409 3.648 -9.617 1.00 97.94 264 TRP A CA 1
ATOM 2130 C C . TRP A 1 264 ? 21.174 3.005 -8.455 1.00 97.94 264 TRP A C 1
ATOM 2132 O O . TRP A 1 264 ? 21.711 3.703 -7.597 1.00 97.94 264 TRP A O 1
ATOM 2142 N N . PHE A 1 265 ? 21.296 1.679 -8.453 1.00 97.62 265 PHE A N 1
ATOM 2143 C CA . PHE A 1 265 ? 22.160 0.942 -7.540 1.00 97.62 265 PHE A CA 1
ATOM 2144 C C . PHE A 1 265 ? 23.466 0.591 -8.258 1.00 97.62 265 PHE A C 1
ATOM 2146 O O . PHE A 1 265 ? 23.494 -0.162 -9.237 1.00 97.62 265 PHE A O 1
ATOM 2153 N N . THR A 1 266 ? 24.570 1.171 -7.789 1.00 96.50 266 THR A N 1
ATOM 2154 C CA . THR A 1 266 ? 25.863 1.148 -8.496 1.00 96.50 266 THR A CA 1
ATOM 2155 C C . THR A 1 266 ? 26.387 -0.263 -8.777 1.00 96.50 266 THR A C 1
ATOM 2157 O O . THR A 1 266 ? 27.035 -0.463 -9.803 1.00 96.50 266 THR A O 1
ATOM 2160 N N . GLN A 1 267 ? 26.055 -1.250 -7.937 1.00 96.88 267 GLN A N 1
ATOM 2161 C CA . GLN A 1 267 ? 26.483 -2.641 -8.096 1.00 96.88 267 GLN A CA 1
ATOM 2162 C C . GLN A 1 267 ? 25.878 -3.363 -9.312 1.00 96.88 267 GLN A C 1
ATOM 2164 O O . GLN A 1 267 ? 26.457 -4.343 -9.773 1.00 96.88 267 GLN A O 1
ATOM 2169 N N . PHE A 1 268 ? 24.743 -2.904 -9.856 1.00 98.06 268 PHE A N 1
ATOM 2170 C CA . PHE A 1 268 ? 24.115 -3.542 -11.024 1.00 98.06 268 PHE A CA 1
ATOM 2171 C C . PHE A 1 268 ? 24.653 -2.994 -12.349 1.00 98.06 268 PHE A C 1
ATOM 2173 O O . PHE A 1 268 ? 24.616 -3.678 -13.372 1.00 98.06 268 PHE A O 1
ATOM 2180 N N . GLY A 1 269 ? 25.174 -1.764 -12.352 1.00 97.12 269 GLY A N 1
ATOM 2181 C CA . GLY A 1 269 ? 25.878 -1.195 -13.500 1.00 97.12 269 GLY A CA 1
ATOM 2182 C C . GLY A 1 269 ? 25.025 -1.053 -14.766 1.00 97.12 269 GLY A C 1
ATOM 2183 O O . GLY A 1 269 ? 25.432 -1.519 -15.826 1.00 97.12 269 GLY A O 1
ATOM 2184 N N . VAL A 1 270 ? 23.866 -0.386 -14.700 1.00 98.00 270 VAL A N 1
ATOM 2185 C CA . VAL A 1 270 ? 22.948 -0.208 -15.854 1.00 98.00 270 VAL A CA 1
ATOM 2186 C C . VAL A 1 270 ? 23.618 0.351 -17.115 1.00 98.00 270 VAL A C 1
ATOM 2188 O O . VAL A 1 270 ? 23.243 0.015 -18.236 1.00 98.00 270 VAL A O 1
ATOM 2191 N N . ARG A 1 271 ? 24.671 1.160 -16.958 1.00 97.81 271 ARG A N 1
ATOM 2192 C CA . ARG A 1 271 ? 25.407 1.765 -18.078 1.00 97.81 271 ARG A CA 1
ATOM 2193 C C . ARG A 1 271 ? 26.155 0.748 -18.949 1.00 97.81 271 ARG A C 1
ATOM 2195 O O . ARG A 1 271 ? 26.575 1.105 -20.042 1.00 97.81 271 ARG A O 1
ATOM 2202 N N . PHE A 1 272 ? 26.292 -0.503 -18.504 1.00 98.06 272 PHE A N 1
ATOM 2203 C CA . PHE A 1 272 ? 26.808 -1.602 -19.328 1.00 98.06 272 PHE A CA 1
ATOM 2204 C C . PHE A 1 272 ? 25.772 -2.195 -20.295 1.00 98.06 272 PHE A C 1
ATOM 2206 O O . PHE A 1 272 ? 26.126 -3.050 -21.107 1.00 98.06 272 PHE A O 1
ATOM 2213 N N . THR A 1 273 ? 24.507 -1.766 -20.236 1.00 97.56 273 THR A N 1
ATOM 2214 C CA . THR A 1 273 ? 23.472 -2.292 -21.132 1.00 97.56 273 THR A CA 1
ATOM 2215 C C . THR A 1 273 ? 23.803 -2.004 -22.605 1.00 97.56 273 THR A C 1
ATOM 2217 O O . THR A 1 273 ? 24.235 -0.895 -22.942 1.00 97.56 273 THR A O 1
ATOM 2220 N N . PRO A 1 274 ? 23.574 -2.966 -23.522 1.00 95.62 274 PRO A N 1
ATOM 2221 C CA . PRO A 1 274 ? 23.876 -2.780 -24.942 1.00 95.62 274 PRO A CA 1
ATOM 2222 C C . PRO A 1 274 ? 23.165 -1.578 -25.576 1.00 95.62 274 PRO A C 1
ATOM 2224 O O . PRO A 1 274 ? 23.770 -0.866 -26.378 1.00 95.62 274 PRO A O 1
ATOM 2227 N N . GLY A 1 275 ? 21.906 -1.325 -25.194 1.00 95.81 275 GLY A N 1
ATOM 2228 C CA . GLY A 1 275 ? 21.132 -0.177 -25.673 1.00 95.81 275 GLY A CA 1
ATOM 2229 C C . GLY A 1 275 ? 21.772 1.159 -25.289 1.00 95.81 275 GLY A C 1
ATOM 2230 O O . GLY A 1 275 ? 21.904 2.043 -26.136 1.00 95.81 275 GLY A O 1
ATOM 2231 N N . HIS A 1 276 ? 22.262 1.285 -24.051 1.00 97.69 276 HIS A N 1
ATOM 2232 C CA . HIS A 1 276 ? 22.952 2.496 -23.613 1.00 97.69 276 HIS A CA 1
ATOM 2233 C C . HIS A 1 276 ? 24.305 2.682 -24.295 1.00 97.69 276 HIS A C 1
ATOM 2235 O O . HIS A 1 276 ? 24.644 3.782 -24.729 1.00 97.69 276 HIS A O 1
ATOM 2241 N N . TYR A 1 277 ? 25.068 1.602 -24.462 1.00 97.81 277 TYR A N 1
ATOM 2242 C CA . TYR A 1 277 ? 26.328 1.662 -25.196 1.00 97.81 277 TYR A CA 1
ATOM 2243 C C . TYR A 1 277 ? 26.121 2.122 -26.651 1.00 97.81 277 TYR A C 1
ATOM 2245 O O . TYR A 1 277 ? 26.854 2.983 -27.142 1.00 97.81 277 TYR A O 1
ATOM 2253 N N . ALA A 1 278 ? 25.076 1.628 -27.325 1.00 97.19 278 ALA A N 1
ATOM 2254 C CA . ALA A 1 278 ? 24.707 2.079 -28.666 1.00 97.19 278 ALA A CA 1
ATOM 2255 C C . ALA A 1 278 ? 24.329 3.572 -28.702 1.00 97.19 278 ALA A C 1
ATOM 2257 O O . ALA A 1 278 ? 24.749 4.286 -29.616 1.00 97.19 278 ALA A O 1
ATOM 2258 N N . PHE A 1 279 ? 23.596 4.057 -27.695 1.00 97.88 279 PHE A N 1
ATOM 2259 C CA . PHE A 1 279 ? 23.310 5.483 -27.523 1.00 97.88 279 PHE A CA 1
ATOM 2260 C C . PHE A 1 279 ? 24.592 6.314 -27.370 1.00 97.88 279 PHE A C 1
ATOM 2262 O O . PHE A 1 279 ? 24.763 7.318 -28.060 1.00 97.88 279 PHE A O 1
ATOM 2269 N N . LEU A 1 280 ? 25.535 5.883 -26.531 1.00 98.31 280 LEU A N 1
ATOM 2270 C CA . LEU A 1 280 ? 26.794 6.602 -26.328 1.00 98.31 280 LEU A CA 1
ATOM 2271 C C . LEU A 1 280 ? 27.628 6.682 -27.616 1.00 98.31 280 LEU A C 1
ATOM 2273 O O . LEU A 1 280 ? 28.142 7.751 -27.940 1.00 98.31 280 LEU A O 1
ATOM 2277 N N . LEU A 1 281 ? 27.719 5.595 -28.389 1.00 98.38 281 LEU A N 1
ATOM 2278 C CA . LEU A 1 281 ? 28.400 5.603 -29.691 1.00 98.38 281 LEU A CA 1
ATOM 2279 C C . LEU A 1 281 ? 27.715 6.537 -30.699 1.00 98.38 281 LEU A C 1
ATOM 2281 O O . LEU A 1 281 ? 28.388 7.225 -31.471 1.00 98.38 281 LEU A O 1
ATOM 2285 N N . HIS A 1 282 ? 26.381 6.586 -30.690 1.00 97.81 282 HIS A N 1
ATOM 2286 C CA . HIS A 1 282 ? 25.615 7.524 -31.508 1.00 97.81 282 HIS A CA 1
ATOM 2287 C C . HIS A 1 282 ? 25.940 8.978 -31.134 1.00 97.81 282 HIS A C 1
ATOM 2289 O O . HIS A 1 282 ? 26.281 9.775 -32.010 1.00 97.81 282 HIS A O 1
ATOM 2295 N N . GLN A 1 283 ? 25.927 9.308 -29.841 1.00 98.12 283 GLN A N 1
ATOM 2296 C CA . GLN A 1 283 ? 26.263 10.647 -29.355 1.00 98.12 283 GLN A CA 1
ATOM 2297 C C . GLN A 1 283 ? 27.717 11.029 -29.658 1.00 98.12 283 GLN A C 1
ATOM 2299 O O . GLN A 1 283 ? 27.961 12.132 -30.144 1.00 98.12 283 GLN A O 1
ATOM 2304 N N . GLN A 1 284 ? 28.676 10.121 -29.447 1.00 97.94 284 GLN A N 1
ATOM 2305 C CA . GLN A 1 284 ? 30.095 10.356 -29.747 1.00 97.94 284 GLN A CA 1
ATOM 2306 C C . GLN A 1 284 ? 30.308 10.708 -31.226 1.00 97.94 284 GLN A C 1
ATOM 2308 O O . GLN A 1 284 ? 31.135 11.555 -31.558 1.00 97.94 284 GLN A O 1
ATOM 2313 N N . LYS A 1 285 ? 29.538 10.083 -32.123 1.00 97.56 285 LYS A N 1
ATOM 2314 C CA . LYS A 1 285 ? 29.591 10.356 -33.560 1.00 97.56 285 LYS A CA 1
ATOM 2315 C C . LYS A 1 285 ? 28.943 11.694 -33.940 1.00 97.56 285 LYS A C 1
ATOM 2317 O O . LYS A 1 285 ? 29.477 12.389 -34.806 1.00 97.56 285 LYS A O 1
ATOM 2322 N N . ASN A 1 286 ? 27.798 12.033 -33.347 1.00 97.31 286 ASN A N 1
ATOM 2323 C CA . ASN A 1 286 ? 26.947 13.131 -33.825 1.00 97.31 286 ASN A CA 1
ATOM 2324 C C . ASN A 1 286 ? 27.194 14.469 -33.113 1.00 97.31 286 ASN A C 1
ATOM 2326 O O . ASN A 1 286 ? 27.185 15.508 -33.774 1.00 97.31 286 ASN A O 1
ATOM 2330 N N . LEU A 1 287 ? 27.513 14.470 -31.814 1.00 97.94 287 LEU A N 1
ATOM 2331 C CA . LEU A 1 287 ? 27.768 15.706 -31.061 1.00 97.94 287 LEU A CA 1
ATOM 2332 C C . LEU A 1 287 ? 28.865 16.590 -31.687 1.00 97.94 287 LEU A C 1
ATOM 2334 O O . LEU A 1 287 ? 28.644 17.798 -31.777 1.00 97.94 287 LEU A O 1
ATOM 2338 N N . PRO A 1 288 ? 30.004 16.062 -32.190 1.00 98.00 288 PRO A N 1
ATOM 2339 C CA . PRO A 1 288 ? 30.993 16.891 -32.881 1.00 98.00 288 PRO A CA 1
ATOM 2340 C C . PRO A 1 288 ? 30.432 17.600 -34.122 1.00 98.00 288 PRO A C 1
ATOM 2342 O O . PRO A 1 288 ? 30.788 18.746 -34.394 1.00 98.00 288 PRO A O 1
ATOM 2345 N N . GLN A 1 289 ? 29.537 16.938 -34.864 1.00 97.12 289 GLN A N 1
ATOM 2346 C CA . GLN A 1 289 ? 28.909 17.505 -36.060 1.00 97.12 289 GLN A CA 1
ATOM 2347 C C . GLN A 1 289 ? 27.912 18.605 -35.692 1.00 97.12 289 GLN A C 1
ATOM 2349 O O . GLN A 1 289 ? 27.901 19.661 -36.323 1.00 97.12 289 GLN A O 1
ATOM 2354 N N . GLU A 1 290 ? 27.119 18.390 -34.644 1.00 96.81 290 GLU A N 1
ATOM 2355 C CA . GLU A 1 290 ? 26.196 19.395 -34.112 1.00 96.81 290 GLU A CA 1
ATOM 2356 C C . GLU A 1 290 ? 26.942 20.626 -33.588 1.00 96.81 290 GLU A C 1
ATOM 2358 O O . GLU A 1 290 ? 26.557 21.753 -33.891 1.00 96.81 290 GLU A O 1
ATOM 2363 N N . ILE A 1 291 ? 28.049 20.427 -32.862 1.00 97.62 291 ILE A N 1
ATOM 2364 C CA . ILE A 1 291 ? 28.907 21.516 -32.379 1.00 97.62 291 ILE A CA 1
ATOM 2365 C C . ILE A 1 291 ? 29.468 22.317 -33.559 1.00 97.62 291 ILE A C 1
ATOM 2367 O O . ILE A 1 291 ? 29.376 23.541 -33.544 1.00 97.62 291 ILE A O 1
ATOM 2371 N N . ALA A 1 292 ? 29.992 21.655 -34.595 1.00 96.88 292 ALA A N 1
ATOM 2372 C CA . ALA A 1 292 ? 30.491 22.332 -35.795 1.00 96.88 292 ALA A CA 1
ATOM 2373 C C . ALA A 1 292 ? 29.378 23.099 -36.542 1.00 96.88 292 ALA A C 1
ATOM 2375 O O . ALA A 1 292 ? 29.606 24.185 -37.081 1.00 96.88 292 ALA A O 1
ATOM 2376 N N . GLY A 1 293 ? 28.155 22.559 -36.551 1.00 96.56 293 GLY A N 1
ATOM 2377 C CA . GLY A 1 293 ? 26.967 23.242 -37.065 1.00 96.56 293 GLY A CA 1
ATOM 2378 C C . GLY A 1 293 ? 26.661 24.528 -36.295 1.00 96.56 293 GLY A C 1
ATOM 2379 O O . GLY A 1 293 ? 26.529 25.591 -36.907 1.00 96.56 293 GLY A O 1
ATOM 2380 N N . LEU A 1 294 ? 26.636 24.452 -34.962 1.00 96.25 294 LEU A N 1
ATOM 2381 C CA . LEU A 1 294 ? 26.426 25.608 -34.090 1.00 96.25 294 LEU A CA 1
ATOM 2382 C C . LEU A 1 294 ? 27.567 26.628 -34.182 1.00 96.25 294 LEU A C 1
ATOM 2384 O O . LEU A 1 294 ? 27.303 27.821 -34.137 1.00 96.25 294 LEU A O 1
ATOM 2388 N N . GLU A 1 295 ? 28.821 26.209 -34.367 1.00 95.56 295 GLU A N 1
ATOM 2389 C CA . GLU A 1 295 ? 29.950 27.125 -34.603 1.00 95.56 295 GLU A CA 1
ATOM 2390 C C . GLU A 1 295 ? 29.732 27.967 -35.865 1.00 95.56 295 GLU A C 1
ATOM 2392 O O . GLU A 1 295 ? 29.954 29.183 -35.867 1.00 95.56 295 GLU A O 1
ATOM 2397 N N . LYS A 1 296 ? 29.253 27.329 -36.939 1.00 94.88 296 LYS A N 1
ATOM 2398 C CA . LYS A 1 296 ? 28.922 28.007 -38.194 1.00 94.88 296 LYS A CA 1
ATOM 2399 C C . LYS A 1 296 ? 27.729 28.949 -38.027 1.00 94.88 296 LYS A C 1
ATOM 2401 O O . LYS A 1 296 ? 27.770 30.071 -38.532 1.00 94.88 296 LYS A O 1
ATOM 2406 N N . GLU A 1 297 ? 26.687 28.517 -37.322 1.00 94.06 297 GLU A N 1
ATOM 2407 C CA . GLU A 1 297 ? 25.523 29.356 -37.026 1.00 94.06 297 GLU A CA 1
ATOM 2408 C C . GLU A 1 297 ? 25.908 30.555 -36.153 1.00 94.06 297 GLU A C 1
ATOM 2410 O O . GLU A 1 297 ? 25.562 31.692 -36.469 1.00 94.06 297 GLU A O 1
ATOM 2415 N N . HIS A 1 298 ? 26.713 30.328 -35.114 1.00 95.31 298 HIS A N 1
ATOM 2416 C CA . HIS A 1 298 ? 27.237 31.360 -34.227 1.00 95.31 298 HIS A CA 1
ATOM 2417 C C . HIS A 1 298 ? 28.008 32.429 -35.005 1.00 95.31 298 HIS A C 1
ATOM 2419 O O . HIS A 1 298 ? 27.837 33.624 -34.756 1.00 95.31 298 HIS A O 1
ATOM 2425 N N . ALA A 1 299 ? 28.838 32.026 -35.972 1.00 92.38 299 ALA A N 1
ATOM 2426 C CA . ALA A 1 299 ? 29.580 32.958 -36.817 1.00 92.38 299 ALA A CA 1
ATOM 2427 C C . ALA A 1 299 ? 28.657 33.875 -37.644 1.00 92.38 299 ALA A C 1
ATOM 2429 O O . ALA A 1 299 ? 28.992 35.044 -37.846 1.00 92.38 299 ALA A O 1
ATOM 2430 N N . ALA A 1 300 ? 27.493 33.374 -38.071 1.00 91.56 300 ALA A N 1
ATOM 2431 C CA . ALA A 1 300 ? 26.510 34.095 -38.885 1.00 91.56 300 ALA A CA 1
ATOM 2432 C C . ALA A 1 300 ? 25.418 34.829 -38.074 1.00 91.56 300 ALA A C 1
ATOM 2434 O O . ALA A 1 300 ? 24.660 35.616 -38.641 1.00 91.56 300 ALA A O 1
ATOM 2435 N N . ALA A 1 301 ? 25.319 34.578 -36.767 1.00 91.06 301 ALA A N 1
ATOM 2436 C CA . ALA A 1 301 ? 24.249 35.082 -35.912 1.00 91.06 301 ALA A CA 1
ATOM 2437 C C . ALA A 1 301 ? 24.441 36.544 -35.457 1.00 91.06 301 ALA A C 1
ATOM 2439 O O . ALA A 1 301 ? 25.560 37.049 -35.307 1.00 91.06 301 ALA A O 1
ATOM 2440 N N . ASP A 1 302 ? 23.323 37.219 -35.175 1.00 91.38 302 ASP A N 1
ATOM 2441 C CA . ASP A 1 302 ? 23.311 38.516 -34.494 1.00 91.38 302 ASP A CA 1
ATOM 2442 C C . ASP A 1 302 ? 23.736 38.400 -33.014 1.00 91.38 302 ASP A C 1
ATOM 2444 O O . ASP A 1 302 ? 23.868 37.309 -32.452 1.00 91.38 302 ASP A O 1
ATOM 2448 N N . ALA A 1 303 ? 23.972 39.543 -32.363 1.00 83.62 303 ALA A N 1
ATOM 2449 C CA . ALA A 1 303 ? 24.465 39.582 -30.986 1.00 83.62 303 ALA A CA 1
ATOM 2450 C C . ALA A 1 303 ? 23.521 38.910 -29.967 1.00 83.62 303 ALA A C 1
ATOM 2452 O O . ALA A 1 303 ? 24.004 38.347 -28.985 1.00 83.62 303 ALA A O 1
ATOM 2453 N N . ALA A 1 304 ? 22.204 38.935 -30.197 1.00 81.44 304 ALA A N 1
ATOM 2454 C CA . ALA A 1 304 ? 21.227 38.339 -29.289 1.00 81.44 304 ALA A CA 1
ATOM 2455 C C . ALA A 1 304 ? 21.231 36.804 -29.387 1.00 81.44 304 ALA A C 1
ATOM 2457 O O . ALA A 1 304 ? 21.190 36.117 -28.368 1.00 81.44 304 ALA A O 1
ATOM 2458 N N . LYS A 1 305 ? 21.351 36.257 -30.602 1.00 89.69 305 LYS A N 1
ATOM 2459 C CA . LYS A 1 305 ? 21.404 34.806 -30.845 1.00 89.69 305 LYS A CA 1
ATOM 2460 C C . LYS A 1 305 ? 22.744 34.176 -30.475 1.00 89.69 305 LYS A C 1
ATOM 2462 O O . LYS A 1 305 ? 22.773 33.031 -30.028 1.00 89.69 305 LYS A O 1
ATOM 2467 N N . LYS A 1 306 ? 23.850 34.918 -30.594 1.00 91.94 306 LYS A N 1
ATOM 2468 C CA . LYS A 1 306 ? 25.198 34.426 -30.254 1.00 91.94 306 LYS A CA 1
ATOM 2469 C C . LYS A 1 306 ? 25.320 33.919 -28.817 1.00 91.94 306 LYS A C 1
ATOM 2471 O O . LYS A 1 306 ? 25.956 32.891 -28.595 1.00 91.94 306 LYS A O 1
ATOM 2476 N N . ALA A 1 307 ? 24.685 34.592 -27.856 1.00 90.88 307 ALA A N 1
ATOM 2477 C CA . ALA A 1 307 ? 24.692 34.159 -26.458 1.00 90.88 307 ALA A CA 1
ATOM 2478 C C . ALA A 1 307 ? 23.994 32.798 -26.272 1.00 90.88 307 ALA A C 1
ATOM 2480 O O . ALA A 1 307 ? 24.548 31.902 -25.636 1.00 90.88 307 ALA A O 1
ATOM 2481 N N . THR A 1 308 ? 22.816 32.614 -26.877 1.00 92.31 308 THR A N 1
ATOM 2482 C CA . THR A 1 308 ? 22.072 31.344 -26.843 1.00 92.31 308 THR A CA 1
ATOM 2483 C C . THR A 1 308 ? 22.863 30.213 -27.492 1.00 92.31 308 THR A C 1
ATOM 2485 O O . THR A 1 308 ? 23.052 29.171 -26.867 1.00 92.31 308 THR A O 1
ATOM 2488 N N . ILE A 1 309 ? 23.400 30.442 -28.694 1.00 94.69 309 ILE A N 1
ATOM 2489 C CA . ILE A 1 309 ? 24.186 29.435 -29.422 1.00 94.69 309 ILE A CA 1
ATOM 2490 C C . ILE A 1 309 ? 25.461 29.077 -28.643 1.00 94.69 309 ILE A C 1
ATOM 2492 O O . ILE A 1 309 ? 25.820 27.908 -28.551 1.00 94.69 309 ILE A O 1
ATOM 2496 N N . SER A 1 310 ? 26.119 30.056 -28.010 1.00 94.06 310 SER A N 1
ATOM 2497 C CA . SER A 1 310 ? 27.290 29.805 -27.156 1.00 94.06 310 SER A CA 1
ATOM 2498 C C . SER A 1 310 ? 26.960 28.897 -25.968 1.00 94.06 310 SER A C 1
ATOM 2500 O O . SER A 1 310 ? 27.734 27.992 -25.647 1.00 94.06 310 SER A O 1
ATOM 2502 N N . ASN A 1 311 ? 25.807 29.108 -25.324 1.00 93.81 311 ASN A N 1
ATOM 2503 C CA . ASN A 1 311 ? 25.344 28.257 -24.228 1.00 93.81 311 ASN A CA 1
ATOM 2504 C C . ASN A 1 311 ? 25.024 26.837 -24.711 1.00 93.81 311 ASN A C 1
ATOM 2506 O O . ASN A 1 311 ? 25.414 25.871 -24.056 1.00 93.81 311 ASN A O 1
ATOM 2510 N N . GLU A 1 312 ? 24.376 26.703 -25.869 1.00 95.62 312 GLU A N 1
ATOM 2511 C CA . GLU A 1 312 ? 24.076 25.401 -26.467 1.00 95.62 312 GLU A CA 1
ATOM 2512 C C . GLU A 1 312 ? 25.354 24.646 -26.860 1.00 95.62 312 GLU A C 1
ATOM 2514 O O . GLU A 1 312 ? 25.523 23.481 -26.502 1.00 95.62 312 GLU A O 1
ATOM 2519 N N . MET A 1 313 ? 26.308 25.321 -27.508 1.00 96.31 313 MET A N 1
ATOM 2520 C CA . MET A 1 313 ? 27.622 24.755 -27.821 1.00 96.31 313 MET A CA 1
ATOM 2521 C C . MET A 1 313 ? 28.341 24.276 -26.562 1.00 96.31 313 MET A C 1
ATOM 2523 O O . MET A 1 313 ? 28.905 23.183 -26.554 1.00 96.31 313 MET A O 1
ATOM 2527 N N . LYS A 1 314 ? 28.328 25.079 -25.490 1.00 96.75 314 LYS A N 1
ATOM 2528 C CA . LYS A 1 314 ? 28.928 24.702 -24.207 1.00 96.75 314 LYS A CA 1
ATOM 2529 C C . LYS A 1 314 ? 28.272 23.438 -23.646 1.00 96.75 314 LYS A C 1
ATOM 2531 O O . LYS A 1 314 ? 28.991 22.524 -23.250 1.00 96.75 314 LYS A O 1
ATOM 2536 N N . ALA A 1 315 ? 26.941 23.365 -23.661 1.00 96.75 315 ALA A N 1
ATOM 2537 C CA . ALA A 1 315 ? 26.202 22.192 -23.205 1.00 96.75 315 ALA A CA 1
ATOM 2538 C C . ALA A 1 315 ? 26.536 20.941 -24.037 1.00 96.75 315 ALA A C 1
ATOM 2540 O O . ALA A 1 315 ? 26.806 19.888 -23.465 1.00 96.75 315 ALA A O 1
ATOM 2541 N N . LYS A 1 316 ? 26.608 21.051 -25.371 1.00 97.50 316 LYS A N 1
ATOM 2542 C CA . LYS A 1 316 ? 26.969 19.922 -26.248 1.00 97.50 316 LYS A CA 1
ATOM 2543 C C . LYS A 1 316 ? 28.421 19.474 -26.079 1.00 97.50 316 LYS A C 1
ATOM 2545 O O . LYS A 1 316 ? 28.680 18.275 -26.091 1.00 97.50 316 LYS A O 1
ATOM 2550 N N . ARG A 1 317 ? 29.366 20.399 -25.872 1.00 97.88 317 ARG A N 1
ATOM 2551 C CA . ARG A 1 317 ? 30.762 20.048 -25.544 1.00 97.88 317 ARG A CA 1
ATOM 2552 C C . ARG A 1 317 ? 30.857 19.297 -24.220 1.00 97.88 317 ARG A C 1
ATOM 2554 O O . ARG A 1 317 ? 31.537 18.282 -24.158 1.00 97.88 317 ARG A O 1
ATOM 2561 N N . GLN A 1 318 ? 30.142 19.762 -23.197 1.00 97.44 318 GLN A N 1
ATOM 2562 C CA . GLN A 1 318 ? 30.067 19.066 -21.914 1.00 97.44 318 GLN A CA 1
ATOM 2563 C C . GLN A 1 318 ? 29.422 17.681 -22.068 1.00 97.44 318 GLN A C 1
ATOM 2565 O O . GLN A 1 318 ? 29.905 16.713 -21.492 1.00 97.44 318 GLN A O 1
ATOM 2570 N N . ALA A 1 319 ? 28.365 17.560 -22.877 1.00 96.31 319 ALA A N 1
ATOM 2571 C CA . ALA A 1 319 ? 27.750 16.272 -23.179 1.00 96.31 319 ALA A CA 1
ATOM 2572 C C . ALA A 1 319 ? 28.728 15.318 -23.886 1.00 96.31 319 ALA A C 1
ATOM 2574 O O . ALA A 1 319 ? 28.778 14.144 -23.532 1.00 96.31 319 ALA A O 1
ATOM 2575 N N . LEU A 1 320 ? 29.534 15.812 -24.834 1.00 97.94 320 LEU A N 1
ATOM 2576 C CA . LEU A 1 320 ? 30.551 15.008 -25.518 1.00 97.94 320 LEU A CA 1
ATOM 2577 C C . LEU A 1 320 ? 31.617 14.505 -24.538 1.00 97.94 320 LEU A C 1
ATOM 2579 O O . LEU A 1 320 ? 31.918 13.316 -24.536 1.00 97.94 320 LEU A O 1
ATOM 2583 N N . GLU A 1 321 ? 32.114 15.372 -23.656 1.00 97.75 321 GLU A N 1
ATOM 2584 C CA . GLU A 1 321 ? 33.062 14.984 -22.606 1.00 97.75 321 GLU A CA 1
ATOM 2585 C C . GLU A 1 321 ? 32.465 13.916 -21.673 1.00 97.75 321 GLU A C 1
ATOM 2587 O O . GLU A 1 321 ? 33.115 12.920 -21.357 1.00 97.75 321 GLU A O 1
ATOM 2592 N N . VAL A 1 322 ? 31.202 14.076 -21.262 1.00 96.31 322 VAL A N 1
ATOM 2593 C CA . VAL A 1 322 ? 30.491 13.066 -20.461 1.00 96.31 322 VAL A CA 1
ATOM 2594 C C . VAL A 1 322 ? 30.378 11.743 -21.219 1.00 96.31 322 VAL A C 1
ATOM 2596 O O . VAL A 1 322 ? 30.606 10.691 -20.623 1.00 96.31 322 VAL A O 1
ATOM 2599 N N . VAL A 1 323 ? 30.065 11.769 -22.516 1.00 98.06 323 VAL A N 1
ATOM 2600 C CA . VAL A 1 323 ? 29.971 10.569 -23.362 1.00 98.06 323 VAL A CA 1
ATOM 2601 C C . VAL A 1 323 ? 31.320 9.861 -23.462 1.00 98.06 323 VAL A C 1
ATOM 2603 O O . VAL A 1 323 ? 31.384 8.660 -23.213 1.00 98.06 323 VAL A O 1
ATOM 2606 N N . GLU A 1 324 ? 32.401 10.581 -23.758 1.00 97.69 324 GLU A N 1
ATOM 2607 C CA . GLU A 1 324 ? 33.755 10.019 -23.862 1.00 97.69 324 GLU A CA 1
ATOM 2608 C C . GLU A 1 324 ? 34.226 9.429 -22.524 1.00 97.69 324 GLU A C 1
ATOM 2610 O O . GLU A 1 324 ? 34.703 8.290 -22.466 1.00 97.69 324 GLU A O 1
ATOM 2615 N N . ASN A 1 325 ? 33.996 10.149 -21.424 1.00 97.19 325 ASN A N 1
ATOM 2616 C CA . ASN A 1 325 ? 34.297 9.669 -20.077 1.00 97.19 325 ASN A CA 1
ATOM 2617 C C . ASN A 1 325 ? 33.458 8.441 -19.702 1.00 97.19 325 ASN A C 1
ATOM 2619 O O . ASN A 1 325 ? 33.960 7.526 -19.050 1.00 97.19 325 ASN A O 1
ATOM 2623 N N . THR A 1 326 ? 32.197 8.382 -20.130 1.00 96.56 326 THR A N 1
ATOM 2624 C CA . THR A 1 326 ? 31.326 7.229 -19.874 1.00 96.56 326 THR A CA 1
ATOM 2625 C C . THR A 1 326 ? 31.768 6.024 -20.701 1.00 96.56 326 THR A C 1
ATOM 2627 O O . THR A 1 326 ? 31.922 4.947 -20.134 1.00 96.56 326 THR A O 1
ATOM 2630 N N . LEU A 1 327 ? 32.071 6.196 -21.992 1.00 97.81 327 LEU A N 1
ATOM 2631 C CA . LEU A 1 327 ? 32.563 5.132 -22.878 1.00 97.81 327 LEU A CA 1
ATOM 2632 C C . LEU A 1 327 ? 33.888 4.529 -22.403 1.00 97.81 327 LEU A C 1
ATOM 2634 O O . LEU A 1 327 ? 34.084 3.321 -22.525 1.00 97.81 327 LEU A O 1
ATOM 2638 N N . SER A 1 328 ? 34.786 5.333 -21.825 1.00 96.69 328 SER A N 1
ATOM 2639 C CA . SER A 1 328 ? 36.049 4.810 -21.278 1.00 96.69 328 SER A CA 1
ATOM 2640 C C . SER A 1 328 ? 35.845 3.873 -20.078 1.00 96.69 328 SER A C 1
ATOM 2642 O O . SER A 1 328 ? 36.683 3.010 -19.821 1.00 96.69 328 SER A O 1
ATOM 2644 N N . ARG A 1 329 ? 34.717 4.003 -19.366 1.00 96.38 329 ARG A N 1
ATOM 2645 C CA . ARG A 1 329 ? 34.379 3.210 -18.174 1.00 96.38 329 ARG A CA 1
ATOM 2646 C C . ARG A 1 329 ? 33.410 2.069 -18.472 1.00 96.38 329 ARG A C 1
ATOM 2648 O O . ARG A 1 329 ? 33.576 0.974 -17.940 1.00 96.38 329 ARG A O 1
ATOM 2655 N N . TYR A 1 330 ? 32.413 2.320 -19.312 1.00 96.88 330 TYR A N 1
ATOM 2656 C CA . TYR A 1 330 ? 31.297 1.421 -19.588 1.00 96.88 330 TYR A CA 1
ATOM 2657 C C . TYR A 1 330 ? 31.295 1.040 -21.069 1.00 96.88 330 TYR A C 1
ATOM 2659 O O . TYR A 1 330 ? 30.766 1.757 -21.919 1.00 96.88 330 TYR A O 1
ATOM 2667 N N . ASN A 1 331 ? 31.925 -0.089 -21.378 1.00 97.25 331 ASN A N 1
ATOM 2668 C CA . ASN A 1 331 ? 31.996 -0.654 -22.720 1.00 97.25 331 ASN A CA 1
ATOM 2669 C C . ASN A 1 331 ? 32.101 -2.194 -22.645 1.00 97.25 331 ASN A C 1
ATOM 2671 O O . ASN A 1 331 ? 32.282 -2.743 -21.553 1.00 97.25 331 ASN A O 1
ATOM 2675 N N . PRO A 1 332 ? 31.976 -2.912 -23.776 1.00 97.62 332 PRO A N 1
ATOM 2676 C CA . PRO A 1 332 ? 32.044 -4.373 -23.786 1.00 97.62 332 PRO A CA 1
ATOM 2677 C C . PRO A 1 332 ? 33.342 -4.957 -23.211 1.00 97.62 332 PRO A C 1
ATOM 2679 O O . PRO A 1 332 ? 33.285 -5.997 -22.554 1.00 97.62 332 PRO A O 1
ATOM 2682 N N . ASP A 1 333 ? 34.486 -4.295 -23.400 1.00 97.19 333 ASP A N 1
ATOM 2683 C CA . ASP A 1 333 ? 35.780 -4.781 -22.910 1.00 97.19 333 ASP A CA 1
ATOM 2684 C C . ASP A 1 333 ? 35.880 -4.643 -21.386 1.00 97.19 333 ASP A C 1
ATOM 2686 O O . ASP A 1 333 ? 36.269 -5.588 -20.694 1.00 97.19 333 ASP A O 1
ATOM 2690 N N . THR A 1 334 ? 35.459 -3.499 -20.832 1.00 97.75 334 THR A N 1
ATOM 2691 C CA . THR A 1 334 ? 35.423 -3.306 -19.376 1.00 97.75 334 THR A CA 1
ATOM 2692 C C . THR A 1 334 ? 34.374 -4.196 -18.717 1.00 97.75 334 THR A C 1
ATOM 2694 O O . THR A 1 334 ? 34.639 -4.735 -17.644 1.00 97.75 334 THR A O 1
ATOM 2697 N N . PHE A 1 335 ? 33.238 -4.453 -19.377 1.00 98.12 335 PHE A N 1
ATOM 2698 C CA . PHE A 1 335 ? 32.254 -5.436 -18.913 1.00 98.12 335 PHE A CA 1
ATOM 2699 C C . PHE A 1 335 ? 32.818 -6.864 -18.914 1.00 98.12 335 PHE A C 1
ATOM 2701 O O . PHE A 1 335 ? 32.613 -7.616 -17.961 1.00 98.12 335 PHE A O 1
ATOM 2708 N N . ALA A 1 336 ? 33.556 -7.256 -19.959 1.00 97.56 336 ALA A N 1
ATOM 2709 C CA . ALA A 1 336 ? 34.200 -8.567 -20.039 1.00 97.56 336 ALA A CA 1
ATOM 2710 C C . ALA A 1 336 ? 35.230 -8.781 -18.915 1.00 97.56 336 ALA A C 1
ATOM 2712 O O . ALA A 1 336 ? 35.403 -9.916 -18.462 1.00 97.56 336 ALA A O 1
ATOM 2713 N N . GLY A 1 337 ? 35.852 -7.700 -18.434 1.00 97.62 337 GLY A N 1
ATOM 2714 C CA . GLY A 1 337 ? 36.773 -7.697 -17.298 1.00 97.62 337 GLY A CA 1
ATOM 2715 C C . GLY A 1 337 ? 36.126 -7.787 -15.909 1.00 97.62 337 GLY A C 1
ATOM 2716 O O . GLY A 1 337 ? 36.849 -8.046 -14.949 1.00 97.62 337 GLY A O 1
ATOM 2717 N N . LEU A 1 338 ? 34.804 -7.604 -15.776 1.00 97.81 338 LEU A N 1
ATOM 2718 C CA . LEU A 1 338 ? 34.106 -7.731 -14.488 1.00 97.81 338 LEU A CA 1
ATOM 2719 C C . LEU A 1 338 ? 34.139 -9.172 -13.954 1.00 97.81 338 LEU A C 1
ATOM 2721 O O . LEU A 1 338 ? 34.250 -10.140 -14.717 1.00 97.81 338 LEU A O 1
ATOM 2725 N N . GLY A 1 339 ? 33.971 -9.334 -12.642 1.00 97.69 339 GLY A N 1
ATOM 2726 C CA . GLY A 1 339 ? 33.775 -10.646 -12.035 1.00 97.69 339 GLY A CA 1
ATOM 2727 C C . GLY A 1 339 ? 32.458 -11.290 -12.482 1.00 97.69 339 GLY A C 1
ATOM 2728 O O . GLY A 1 339 ? 31.478 -10.609 -12.780 1.00 97.69 339 GLY A O 1
ATOM 2729 N N . GLU A 1 340 ? 32.391 -12.626 -12.489 1.00 97.12 340 GLU A N 1
ATOM 2730 C CA . GLU A 1 340 ? 31.174 -13.333 -12.930 1.00 97.12 340 GLU A CA 1
ATOM 2731 C C . GLU A 1 340 ? 29.942 -12.999 -12.077 1.00 97.12 340 GLU A C 1
ATOM 2733 O O . GLU A 1 340 ? 28.845 -12.888 -12.616 1.00 97.12 340 GLU A O 1
ATOM 2738 N N . LYS A 1 341 ? 30.115 -12.746 -10.770 1.00 95.50 341 LYS A N 1
ATOM 2739 C CA . LYS A 1 341 ? 29.014 -12.302 -9.897 1.00 95.50 341 LYS A CA 1
ATOM 2740 C C . LYS A 1 341 ? 28.440 -10.950 -10.339 1.00 95.50 341 LYS A C 1
ATOM 2742 O O . LYS A 1 341 ? 27.226 -10.790 -10.361 1.00 95.50 341 LYS A O 1
ATOM 2747 N N . GLU A 1 342 ? 29.295 -9.995 -10.702 1.00 97.00 342 GLU A N 1
ATOM 2748 C CA . GLU A 1 342 ? 28.878 -8.659 -11.157 1.00 97.00 342 GLU A CA 1
ATOM 2749 C C . GLU A 1 342 ? 28.172 -8.740 -12.514 1.00 97.00 342 GLU A C 1
ATOM 2751 O O . GLU A 1 342 ? 27.106 -8.154 -12.704 1.00 97.00 342 GLU A O 1
ATOM 2756 N N . LYS A 1 343 ? 28.718 -9.538 -13.441 1.00 98.38 343 LYS A N 1
ATOM 2757 C CA . LYS A 1 343 ? 28.080 -9.796 -14.738 1.00 98.38 343 LYS A CA 1
ATOM 2758 C C . LYS A 1 343 ? 26.705 -10.438 -14.573 1.00 98.38 343 LYS A C 1
ATOM 2760 O O . LYS A 1 343 ? 25.787 -10.096 -15.314 1.00 98.38 343 LYS A O 1
ATOM 2765 N N . GLU A 1 344 ? 26.559 -11.367 -13.634 1.00 97.88 344 GLU A N 1
ATOM 2766 C CA . GLU A 1 344 ? 25.293 -12.054 -13.393 1.00 97.88 344 GLU A CA 1
ATOM 2767 C C . GLU A 1 344 ? 24.252 -11.138 -12.739 1.00 97.88 344 GLU A C 1
ATOM 2769 O O . GLU A 1 344 ? 23.115 -11.095 -13.212 1.00 97.88 344 GLU A O 1
ATOM 2774 N N . LEU A 1 345 ? 24.649 -10.333 -11.743 1.00 98.06 345 LEU A N 1
ATOM 2775 C CA . LEU A 1 345 ? 23.804 -9.280 -11.163 1.00 98.06 345 LEU A CA 1
ATOM 2776 C C . LEU A 1 345 ? 23.271 -8.346 -12.256 1.00 98.06 345 LEU A C 1
ATOM 2778 O O . LEU A 1 345 ? 22.061 -8.142 -12.354 1.00 98.06 345 LEU A O 1
ATOM 2782 N N . HIS A 1 346 ? 24.159 -7.845 -13.118 1.00 98.62 346 HIS A N 1
ATOM 2783 C CA . HIS A 1 346 ? 23.797 -6.982 -14.241 1.00 98.62 346 HIS A CA 1
ATOM 2784 C C . HIS A 1 346 ? 22.791 -7.652 -15.189 1.00 98.62 346 HIS A C 1
ATOM 2786 O O . HIS A 1 346 ? 21.726 -7.103 -15.470 1.00 98.62 346 HIS A O 1
ATOM 2792 N N . ARG A 1 347 ? 23.104 -8.862 -15.674 1.00 98.19 347 ARG A N 1
ATOM 2793 C CA . ARG A 1 347 ? 22.261 -9.583 -16.645 1.00 98.19 347 ARG A CA 1
ATOM 2794 C C . ARG A 1 347 ? 20.871 -9.889 -16.087 1.00 98.19 347 ARG A C 1
ATOM 2796 O O . ARG A 1 347 ? 19.890 -9.809 -16.826 1.00 98.19 347 ARG A O 1
ATOM 2803 N N . ARG A 1 348 ? 20.773 -10.237 -14.801 1.00 98.50 348 ARG A N 1
ATOM 2804 C CA . ARG A 1 348 ? 19.498 -10.535 -14.131 1.00 98.50 348 ARG A CA 1
ATOM 2805 C C . ARG A 1 348 ? 18.672 -9.285 -13.854 1.00 98.50 348 ARG A C 1
ATOM 2807 O O . ARG A 1 348 ? 17.454 -9.347 -14.004 1.00 98.50 348 ARG A O 1
ATOM 2814 N N . ALA A 1 349 ? 19.313 -8.177 -13.481 1.00 98.62 349 ALA A N 1
ATOM 2815 C CA . ALA A 1 349 ? 18.634 -6.912 -13.209 1.00 98.62 349 ALA A CA 1
ATOM 2816 C C . ALA A 1 349 ? 18.123 -6.216 -14.479 1.00 98.62 349 ALA A C 1
ATOM 2818 O O . ALA A 1 349 ? 17.105 -5.527 -14.428 1.00 98.62 349 ALA A O 1
ATOM 2819 N N . PHE A 1 350 ? 18.803 -6.419 -15.612 1.00 98.56 350 PHE A N 1
ATOM 2820 C CA . PHE A 1 350 ? 18.490 -5.769 -16.887 1.00 98.56 350 PHE A CA 1
ATOM 2821 C C . PHE A 1 350 ? 18.239 -6.793 -17.998 1.00 98.56 350 PHE A C 1
ATOM 2823 O O . PHE A 1 350 ? 18.801 -6.705 -19.092 1.00 98.56 350 PHE A O 1
ATOM 2830 N N . THR A 1 351 ? 17.390 -7.794 -17.732 1.00 98.44 351 THR A N 1
ATOM 2831 C CA . THR A 1 351 ? 16.932 -8.693 -18.798 1.00 98.44 351 THR A CA 1
ATOM 2832 C C . THR A 1 351 ? 15.928 -7.963 -19.687 1.00 98.44 351 THR A C 1
ATOM 2834 O O . THR A 1 351 ? 14.786 -7.713 -19.302 1.00 98.44 351 THR A O 1
ATOM 2837 N N . VAL A 1 352 ? 16.367 -7.675 -20.910 1.00 97.69 352 VAL A N 1
ATOM 2838 C CA . VAL A 1 352 ? 15.595 -6.975 -21.942 1.00 97.69 352 VAL A CA 1
ATOM 2839 C C . VAL A 1 352 ? 15.204 -7.910 -23.086 1.00 97.69 352 VAL A C 1
ATOM 2841 O O . VAL A 1 352 ? 15.766 -8.997 -23.254 1.00 97.69 352 VAL A O 1
ATOM 2844 N N . ASN A 1 353 ? 14.273 -7.480 -23.933 1.00 97.44 353 ASN A N 1
ATOM 2845 C CA . ASN A 1 353 ? 13.729 -8.294 -25.025 1.00 97.44 353 ASN A CA 1
ATOM 2846 C C . ASN A 1 353 ? 14.609 -8.338 -26.285 1.00 97.44 353 ASN A C 1
ATOM 2848 O O . ASN A 1 353 ? 14.102 -8.541 -27.383 1.00 97.44 353 ASN A O 1
ATOM 2852 N N . GLN A 1 354 ? 15.932 -8.221 -26.142 1.00 95.38 354 GLN A N 1
ATOM 2853 C CA . GLN A 1 354 ? 16.892 -8.158 -27.256 1.00 95.38 354 GLN A CA 1
ATOM 2854 C C . GLN A 1 354 ? 16.814 -9.333 -28.254 1.00 95.38 354 GLN A C 1
ATOM 2856 O O . GLN A 1 354 ? 17.309 -9.233 -29.374 1.00 95.38 354 GLN A O 1
ATOM 2861 N N . GLY A 1 355 ? 16.219 -10.466 -27.860 1.00 95.31 355 GLY A N 1
ATOM 2862 C CA . GLY A 1 355 ? 15.978 -11.597 -28.759 1.00 95.31 355 GLY A CA 1
ATOM 2863 C C . GLY A 1 355 ? 14.833 -11.382 -29.761 1.00 95.31 355 GLY A C 1
ATOM 2864 O O . GLY A 1 355 ? 14.729 -12.147 -30.722 1.00 95.31 355 GLY A O 1
ATOM 2865 N N . ASP A 1 356 ? 13.989 -10.365 -29.571 1.00 95.69 356 ASP A N 1
ATOM 2866 C CA . ASP A 1 356 ? 13.018 -9.904 -30.564 1.00 95.69 356 ASP A CA 1
ATOM 2867 C C . ASP A 1 356 ? 13.637 -8.768 -31.397 1.00 95.69 356 ASP A C 1
ATOM 2869 O O . ASP A 1 356 ? 13.899 -7.694 -30.861 1.00 95.69 356 ASP A O 1
ATOM 2873 N N . PRO A 1 357 ? 13.819 -8.926 -32.721 1.00 94.31 357 PRO A N 1
ATOM 2874 C CA . PRO A 1 357 ? 14.407 -7.884 -33.569 1.00 94.31 357 PRO A CA 1
ATOM 2875 C C . PRO A 1 357 ? 13.597 -6.574 -33.632 1.00 94.31 357 PRO A C 1
ATOM 2877 O O . PRO A 1 357 ? 14.085 -5.581 -34.176 1.00 94.31 357 PRO A O 1
ATOM 2880 N N . ASN A 1 358 ? 12.358 -6.550 -33.129 1.00 94.12 358 ASN A N 1
ATOM 2881 C CA . ASN A 1 358 ? 11.492 -5.371 -33.099 1.00 94.12 358 ASN A CA 1
ATOM 2882 C C . ASN A 1 358 ? 11.278 -4.794 -31.689 1.00 94.12 358 ASN A C 1
ATOM 2884 O O . ASN A 1 358 ? 10.433 -3.911 -31.546 1.00 94.12 358 ASN A O 1
ATOM 2888 N N . TYR A 1 359 ? 12.011 -5.239 -30.662 1.00 94.12 359 TYR A N 1
ATOM 2889 C CA . TYR A 1 359 ? 11.809 -4.768 -29.281 1.00 94.12 359 TYR A CA 1
ATOM 2890 C C . TYR A 1 359 ? 12.039 -3.253 -29.084 1.00 94.12 359 TYR A C 1
ATOM 2892 O O . TYR A 1 359 ? 11.463 -2.651 -28.183 1.00 94.12 359 TYR A O 1
ATOM 2900 N N . HIS A 1 360 ? 12.818 -2.625 -29.973 1.00 94.56 360 HIS A N 1
ATOM 2901 C CA . HIS A 1 360 ? 13.092 -1.177 -30.046 1.00 94.56 360 HIS A CA 1
ATOM 2902 C C . HIS A 1 360 ? 12.253 -0.422 -31.077 1.00 94.56 360 HIS A C 1
ATOM 2904 O O . HIS A 1 360 ? 12.590 0.692 -31.472 1.00 94.56 360 HIS A O 1
ATOM 2910 N N . ARG A 1 361 ? 11.201 -1.041 -31.612 1.00 93.44 361 ARG A N 1
ATOM 2911 C CA . ARG A 1 361 ? 10.422 -0.447 -32.700 1.00 93.44 361 ARG A CA 1
ATOM 2912 C C . ARG A 1 361 ? 8.959 -0.355 -32.327 1.00 93.44 361 ARG A C 1
ATOM 2914 O O . ARG A 1 361 ? 8.345 -1.331 -31.897 1.00 93.44 361 ARG A O 1
ATOM 2921 N N . THR A 1 362 ? 8.388 0.806 -32.587 1.00 90.56 362 THR A N 1
ATOM 2922 C CA . THR A 1 362 ? 6.947 0.981 -32.713 1.00 90.56 362 THR A CA 1
ATOM 2923 C C . THR A 1 362 ? 6.541 0.883 -34.186 1.00 90.56 362 THR A C 1
ATOM 2925 O O . THR A 1 362 ? 7.374 0.891 -35.100 1.00 90.56 362 THR A O 1
ATOM 2928 N N . GLU A 1 363 ? 5.249 0.721 -34.434 1.00 88.56 363 GLU A N 1
ATOM 2929 C CA . GLU A 1 363 ? 4.632 0.929 -35.738 1.00 88.56 363 GLU A CA 1
ATOM 2930 C C . GLU A 1 363 ? 3.390 1.810 -35.582 1.00 88.56 363 GLU A C 1
ATOM 2932 O O . GLU A 1 363 ? 2.750 1.824 -34.527 1.00 88.56 363 GLU A O 1
ATOM 2937 N N . THR A 1 364 ? 3.054 2.559 -36.632 1.00 86.00 364 THR A N 1
ATOM 2938 C CA . THR A 1 364 ? 1.810 3.328 -36.678 1.00 86.00 364 THR A CA 1
ATOM 2939 C C . THR A 1 364 ? 0.664 2.407 -37.057 1.00 86.00 364 THR A C 1
ATOM 2941 O O . THR A 1 364 ? 0.729 1.681 -38.052 1.00 86.00 364 THR A O 1
ATOM 2944 N N . LEU A 1 365 ? -0.404 2.473 -36.278 1.00 79.44 365 LEU A N 1
ATOM 2945 C CA . LEU A 1 365 ? -1.664 1.813 -36.546 1.00 79.44 365 LEU A CA 1
ATOM 2946 C C . LEU A 1 365 ? -2.706 2.854 -36.949 1.00 79.44 365 LEU A C 1
ATOM 2948 O O . LEU A 1 365 ? -3.073 3.702 -36.138 1.00 79.44 365 LEU A O 1
ATOM 2952 N N . GLU A 1 366 ? -3.189 2.773 -38.186 1.00 80.12 366 GLU A N 1
ATOM 2953 C CA . GLU A 1 366 ? -4.304 3.580 -38.692 1.00 80.12 366 GLU A CA 1
ATOM 2954 C C . GLU A 1 366 ? -5.631 2.828 -38.537 1.00 80.12 366 GLU A C 1
ATOM 2956 O O . GLU A 1 366 ? -5.698 1.618 -38.771 1.00 80.12 366 GLU A O 1
ATOM 2961 N N . TYR A 1 367 ? -6.692 3.540 -38.158 1.00 69.31 367 TYR A N 1
ATOM 2962 C CA . TYR A 1 367 ? -8.023 2.970 -37.947 1.00 69.31 367 TYR A CA 1
ATOM 2963 C C . TYR A 1 367 ? -9.140 4.018 -38.123 1.00 69.31 367 TYR A C 1
ATOM 2965 O O . TYR A 1 367 ? -8.877 5.215 -38.264 1.00 69.31 367 TYR A O 1
ATOM 2973 N N . LEU A 1 368 ? -10.397 3.560 -38.151 1.00 67.62 368 LEU A N 1
ATOM 2974 C CA . LEU A 1 368 ? -11.590 4.409 -38.266 1.00 67.62 368 LEU A CA 1
ATOM 2975 C C . LEU A 1 368 ? -12.340 4.492 -36.937 1.00 67.62 368 LEU A C 1
ATOM 2977 O O . LEU A 1 368 ? -12.722 3.454 -36.400 1.00 67.62 368 LEU A O 1
ATOM 2981 N N . ASP A 1 369 ? -12.605 5.702 -36.451 1.00 63.06 369 ASP A N 1
ATOM 2982 C CA . ASP A 1 369 ? -13.471 6.006 -35.306 1.00 63.06 369 ASP A CA 1
ATOM 2983 C C . ASP A 1 369 ? -14.752 6.698 -35.762 1.00 63.06 369 ASP A C 1
ATOM 2985 O O . ASP A 1 369 ? -14.753 7.858 -36.170 1.00 63.06 369 ASP A O 1
ATOM 2989 N N . GLY A 1 370 ? -15.842 5.931 -35.809 1.00 68.56 370 GLY A N 1
ATOM 2990 C CA . GLY A 1 370 ? -17.029 6.266 -36.577 1.00 68.56 370 GLY A CA 1
ATOM 2991 C C . GLY A 1 370 ? -16.659 6.471 -38.045 1.00 68.56 370 GLY A C 1
ATOM 2992 O O . GLY A 1 370 ? -16.312 5.526 -38.753 1.00 68.56 370 GLY A O 1
ATOM 2993 N N . SER A 1 371 ? -16.730 7.720 -38.497 1.00 73.44 371 SER A N 1
ATOM 2994 C CA . SER A 1 371 ? -16.311 8.145 -39.837 1.00 73.44 371 SER A CA 1
ATOM 2995 C C . SER A 1 371 ? -14.930 8.812 -39.880 1.00 73.44 371 SER A C 1
ATOM 2997 O O . SER A 1 371 ? -14.452 9.137 -40.967 1.00 73.44 371 SER A O 1
ATOM 2999 N N . GLU A 1 372 ? -14.293 9.063 -38.736 1.00 74.69 372 GLU A N 1
ATOM 3000 C CA . GLU A 1 372 ? -13.016 9.774 -38.653 1.00 74.69 372 GLU A CA 1
ATOM 3001 C C . GLU A 1 372 ? -11.829 8.816 -38.782 1.00 74.69 372 GLU A C 1
ATOM 3003 O O . GLU A 1 372 ? -11.784 7.767 -38.148 1.00 74.69 372 GLU A O 1
ATOM 3008 N N . LYS A 1 373 ? -10.825 9.186 -39.583 1.00 79.31 373 LYS A N 1
ATOM 3009 C CA . LYS A 1 373 ? -9.548 8.462 -39.627 1.00 79.31 373 LYS A CA 1
ATOM 3010 C C . LYS A 1 373 ? -8.668 8.907 -38.466 1.00 79.31 373 LYS A C 1
ATOM 3012 O O . LYS A 1 373 ? -8.407 10.099 -38.320 1.00 79.31 373 LYS A O 1
ATOM 3017 N N . ARG A 1 374 ? -8.173 7.950 -37.687 1.00 76.12 374 ARG A N 1
ATOM 3018 C CA . ARG A 1 374 ? -7.260 8.174 -36.563 1.00 76.12 374 ARG A CA 1
ATOM 3019 C C . ARG A 1 374 ? -6.037 7.268 -36.682 1.00 76.12 374 ARG A C 1
ATOM 3021 O O . ARG A 1 374 ? -6.047 6.273 -37.406 1.00 76.12 374 ARG A O 1
ATOM 3028 N N . SER A 1 375 ? -4.973 7.625 -35.970 1.00 76.31 375 SER A N 1
ATOM 3029 C CA . SER A 1 375 ? -3.752 6.824 -35.890 1.00 76.31 375 SER A CA 1
ATOM 3030 C C . SER A 1 375 ? -3.191 6.815 -34.474 1.00 76.31 375 SER A C 1
ATOM 3032 O O . SER A 1 375 ? -3.271 7.824 -33.777 1.00 76.31 375 SER A O 1
ATOM 3034 N N . THR A 1 376 ? -2.580 5.708 -34.064 1.00 77.31 376 THR A N 1
ATOM 3035 C CA . THR A 1 376 ? -1.861 5.595 -32.787 1.00 77.31 376 THR A CA 1
ATOM 3036 C C . THR A 1 376 ? -0.582 4.776 -32.962 1.00 77.31 376 THR A C 1
ATOM 3038 O O . THR A 1 376 ? -0.515 3.921 -33.848 1.00 77.31 376 THR A O 1
ATOM 3041 N N . LYS A 1 377 ? 0.450 5.040 -32.154 1.00 82.81 377 LYS A N 1
ATOM 3042 C CA . LYS A 1 377 ? 1.645 4.194 -32.116 1.00 82.81 377 LYS A CA 1
ATOM 3043 C C . LYS A 1 377 ? 1.389 2.965 -31.260 1.00 82.81 377 LYS A C 1
ATOM 3045 O O . LYS A 1 377 ? 0.748 3.047 -30.218 1.00 82.81 377 LYS A O 1
ATOM 3050 N N . ILE A 1 378 ? 1.936 1.835 -31.688 1.00 84.69 378 ILE A N 1
ATOM 3051 C CA . ILE A 1 378 ? 1.916 0.587 -30.929 1.00 84.69 378 ILE A CA 1
ATOM 3052 C C . ILE A 1 378 ? 3.296 -0.076 -30.984 1.00 84.69 378 ILE A C 1
ATOM 3054 O O . ILE A 1 378 ? 4.009 0.068 -31.979 1.00 84.69 378 ILE A O 1
ATOM 3058 N N . PRO A 1 379 ? 3.694 -0.842 -29.962 1.00 89.69 379 PRO A N 1
ATOM 3059 C CA . PRO A 1 379 ? 4.884 -1.679 -30.036 1.00 89.69 379 PRO A CA 1
ATOM 3060 C C . PRO A 1 379 ? 4.804 -2.692 -31.177 1.00 89.69 379 PRO A C 1
ATOM 3062 O O . PRO A 1 379 ? 3.807 -3.399 -31.329 1.00 89.69 379 PRO A O 1
ATOM 3065 N N . LYS A 1 380 ? 5.878 -2.784 -31.963 1.00 89.00 380 LYS A N 1
ATOM 3066 C CA . LYS A 1 380 ? 5.978 -3.720 -33.085 1.00 89.00 380 LYS A CA 1
ATOM 3067 C C . LYS A 1 380 ? 6.390 -5.127 -32.632 1.00 89.00 380 LYS A C 1
ATOM 3069 O O . LYS A 1 380 ? 5.972 -6.104 -33.253 1.00 89.00 380 LYS A O 1
ATOM 3074 N N . GLY A 1 381 ? 7.219 -5.220 -31.588 1.00 89.62 381 GLY A N 1
ATOM 3075 C CA . GLY A 1 381 ? 7.661 -6.474 -30.965 1.00 89.62 381 GLY A CA 1
ATOM 3076 C C . GLY A 1 381 ? 6.771 -6.964 -29.812 1.00 89.62 381 GLY A C 1
ATOM 3077 O O . GLY A 1 381 ? 5.759 -6.349 -29.466 1.00 89.62 381 GLY A O 1
ATOM 3078 N N . ASP A 1 382 ? 7.154 -8.075 -29.188 1.00 90.19 382 ASP A N 1
ATOM 3079 C CA . ASP A 1 382 ? 6.554 -8.633 -27.969 1.00 90.19 382 ASP A CA 1
ATOM 3080 C C . ASP A 1 382 ? 7.248 -8.058 -26.717 1.00 90.19 382 ASP A C 1
ATOM 3082 O O . ASP A 1 382 ? 8.389 -8.409 -26.429 1.00 90.19 382 ASP A O 1
ATOM 3086 N N . ILE A 1 383 ? 6.566 -7.202 -25.936 1.00 93.56 383 ILE A N 1
ATOM 3087 C CA . ILE A 1 383 ? 7.120 -6.641 -24.679 1.00 93.56 383 ILE A CA 1
ATOM 3088 C C . ILE A 1 383 ? 7.336 -7.701 -23.598 1.00 93.56 383 ILE A C 1
ATOM 3090 O O . ILE A 1 383 ? 7.984 -7.416 -22.595 1.00 93.56 383 ILE A O 1
ATOM 3094 N N . PHE A 1 384 ? 6.812 -8.910 -23.782 1.00 95.69 384 PHE A N 1
ATOM 3095 C CA . PHE A 1 384 ? 7.045 -10.033 -22.889 1.00 95.69 384 PHE A CA 1
ATOM 3096 C C . PHE A 1 384 ? 7.985 -11.071 -23.496 1.00 95.69 384 PHE A C 1
ATOM 3098 O O . PHE A 1 384 ? 8.083 -12.160 -22.940 1.00 95.69 384 PHE A O 1
ATOM 3105 N N . TYR A 1 385 ? 8.658 -10.787 -24.620 1.00 96.81 385 TYR A N 1
ATOM 3106 C CA . TYR A 1 385 ? 9.387 -11.795 -25.396 1.00 96.81 385 TYR A CA 1
ATOM 3107 C C . TYR A 1 385 ? 10.241 -12.721 -24.520 1.00 96.81 385 TYR A C 1
ATOM 3109 O O . TYR A 1 385 ? 10.102 -13.944 -24.593 1.00 96.81 385 TYR A O 1
ATOM 3117 N N . GLN A 1 386 ? 11.100 -12.155 -23.666 1.00 98.12 386 GLN A N 1
ATOM 3118 C CA . GLN A 1 386 ? 12.024 -12.948 -22.860 1.00 98.12 386 GLN A CA 1
ATOM 3119 C C . GLN A 1 386 ? 11.312 -13.673 -21.707 1.00 98.12 386 GLN A C 1
ATOM 3121 O O . GLN A 1 386 ? 11.610 -14.839 -21.459 1.00 98.12 386 GLN A O 1
ATOM 3126 N N . PHE A 1 387 ? 10.322 -13.041 -21.066 1.00 98.25 387 PHE A N 1
ATOM 3127 C CA . PHE A 1 387 ? 9.488 -13.677 -20.036 1.00 98.25 387 PHE A CA 1
ATOM 3128 C C . PHE A 1 387 ? 8.716 -14.874 -20.598 1.00 98.25 387 PHE A C 1
ATOM 3130 O O . PHE A 1 387 ? 8.801 -15.984 -20.076 1.00 98.25 387 PHE A O 1
ATOM 3137 N N . ARG A 1 388 ? 8.029 -14.681 -21.727 1.00 97.56 388 ARG A N 1
ATOM 3138 C CA . ARG A 1 388 ? 7.275 -15.729 -22.416 1.00 97.56 388 ARG A CA 1
ATOM 3139 C C . ARG A 1 388 ? 8.175 -16.874 -22.851 1.00 97.56 388 ARG A C 1
ATOM 3141 O O . ARG A 1 388 ? 7.813 -18.029 -22.663 1.00 97.56 388 ARG A O 1
ATOM 3148 N N . LYS A 1 389 ? 9.348 -16.562 -23.405 1.00 97.06 389 LYS A N 1
ATOM 3149 C CA . LYS A 1 389 ? 10.336 -17.566 -23.807 1.00 97.06 389 LYS A CA 1
ATOM 3150 C C . LYS A 1 389 ? 10.793 -18.416 -22.624 1.00 97.06 389 LYS A C 1
ATOM 3152 O O . LYS A 1 389 ? 10.913 -19.628 -22.778 1.00 97.06 389 LYS A O 1
ATOM 3157 N N . ASP A 1 390 ? 11.048 -17.803 -21.472 1.00 97.75 390 ASP A N 1
ATOM 3158 C CA . ASP A 1 390 ? 11.470 -18.537 -20.280 1.00 97.75 390 ASP A CA 1
ATOM 3159 C C . ASP A 1 390 ? 10.337 -19.400 -19.715 1.00 97.75 390 ASP A C 1
ATOM 3161 O O . ASP A 1 390 ? 10.578 -20.557 -19.383 1.00 97.75 390 ASP A O 1
ATOM 3165 N N . VAL A 1 391 ? 9.095 -18.906 -19.694 1.00 97.50 391 VAL A N 1
ATOM 3166 C CA . VAL A 1 391 ? 7.925 -19.705 -19.286 1.00 97.50 391 VAL A CA 1
ATOM 3167 C C . VAL A 1 391 ? 7.689 -20.884 -20.237 1.00 97.50 391 VAL A C 1
ATOM 3169 O O . VAL A 1 391 ? 7.591 -22.025 -19.785 1.00 97.50 391 VAL A O 1
ATOM 3172 N N . ASP A 1 392 ? 7.673 -20.639 -21.551 1.00 95.38 392 ASP A N 1
ATOM 3173 C CA . ASP A 1 392 ? 7.477 -21.672 -22.579 1.00 95.38 392 ASP A CA 1
ATOM 3174 C C . ASP A 1 392 ? 8.580 -22.749 -22.533 1.00 95.38 392 ASP A C 1
ATOM 3176 O O . ASP A 1 392 ? 8.330 -23.910 -22.859 1.00 95.38 392 ASP A O 1
ATOM 3180 N N . ALA A 1 393 ? 9.797 -22.382 -22.120 1.00 96.12 393 ALA A N 1
ATOM 3181 C CA . ALA A 1 393 ? 10.942 -23.286 -22.022 1.00 96.12 393 ALA A CA 1
ATOM 3182 C C . ALA A 1 393 ? 11.120 -23.941 -20.638 1.00 96.12 393 ALA A C 1
ATOM 3184 O O . ALA A 1 393 ? 12.100 -24.666 -20.455 1.00 96.12 393 ALA A O 1
ATOM 3185 N N . GLY A 1 394 ? 10.236 -23.680 -19.666 1.00 95.00 394 GLY A N 1
ATOM 3186 C CA . GLY A 1 394 ? 10.368 -24.197 -18.296 1.00 95.00 394 GLY A CA 1
ATOM 3187 C C . GLY A 1 394 ? 11.577 -23.632 -17.537 1.00 95.00 394 GLY A C 1
ATOM 3188 O O . GLY A 1 394 ? 12.193 -24.333 -16.742 1.00 95.00 394 GLY A O 1
ATOM 3189 N N . LYS A 1 395 ? 11.949 -22.380 -17.822 1.00 96.75 395 LYS A N 1
ATOM 3190 C CA . LYS A 1 395 ? 13.093 -21.647 -17.248 1.00 96.75 395 LYS A CA 1
ATOM 3191 C C . LYS A 1 395 ? 12.667 -20.416 -16.443 1.00 96.75 395 LYS A C 1
ATOM 3193 O O . LYS A 1 395 ? 13.460 -19.491 -16.288 1.00 96.75 395 LYS A O 1
ATOM 3198 N N . LEU A 1 396 ? 11.415 -20.372 -15.988 1.00 98.06 396 LEU A N 1
ATOM 3199 C CA . LEU A 1 396 ? 10.942 -19.306 -15.110 1.00 98.06 396 LEU A CA 1
ATOM 3200 C C . LEU A 1 396 ? 11.727 -19.365 -13.780 1.00 98.06 396 LEU A C 1
ATOM 3202 O O . LEU A 1 396 ? 11.752 -20.427 -13.159 1.00 98.06 396 LEU A O 1
ATOM 3206 N N . PRO A 1 397 ? 12.365 -18.271 -13.327 1.00 98.44 397 PRO A N 1
ATOM 3207 C CA . PRO A 1 397 ? 13.100 -18.261 -12.063 1.00 98.44 397 PRO A CA 1
ATOM 3208 C C . PRO A 1 397 ? 12.204 -18.460 -10.837 1.00 98.44 397 PRO A C 1
ATOM 3210 O O . PRO A 1 397 ? 10.980 -18.324 -10.909 1.00 98.44 397 PRO A O 1
ATOM 3213 N N . ALA A 1 398 ? 12.814 -18.724 -9.680 1.00 98.69 398 ALA A N 1
ATOM 3214 C CA . ALA A 1 398 ? 12.085 -18.799 -8.414 1.00 98.69 398 ALA A CA 1
ATOM 3215 C C . ALA A 1 398 ? 11.456 -17.446 -8.036 1.00 98.69 398 ALA A C 1
ATOM 3217 O O . ALA A 1 398 ? 10.352 -17.420 -7.492 1.00 98.69 398 ALA A O 1
ATOM 3218 N N . VAL A 1 399 ? 12.124 -16.330 -8.359 1.00 98.88 399 VAL A N 1
ATOM 3219 C CA . VAL A 1 399 ? 11.591 -14.969 -8.179 1.00 98.88 399 VAL A CA 1
ATOM 3220 C C . VAL A 1 399 ? 11.724 -14.167 -9.470 1.00 98.88 399 VAL A C 1
ATOM 3222 O O . VAL A 1 399 ? 12.819 -13.988 -9.998 1.00 98.88 399 VAL A O 1
ATOM 3225 N N . SER A 1 400 ? 10.607 -13.663 -9.981 1.00 98.88 400 SER A N 1
ATOM 3226 C CA . SER A 1 400 ? 10.556 -12.861 -11.202 1.00 98.88 400 SER A CA 1
ATOM 3227 C C . SER A 1 400 ? 9.866 -11.531 -10.938 1.00 98.88 400 SER A C 1
ATOM 3229 O O . SER A 1 400 ? 8.757 -11.516 -10.413 1.00 98.88 400 SER A O 1
ATOM 3231 N N . TRP A 1 401 ? 10.469 -10.424 -11.360 1.00 98.88 401 TRP A N 1
ATOM 3232 C CA . TRP A 1 401 ? 9.786 -9.128 -11.411 1.00 98.88 401 TRP A CA 1
ATOM 3233 C C . TRP A 1 401 ? 9.434 -8.777 -12.849 1.00 98.88 401 TRP A C 1
ATOM 3235 O O . TRP A 1 401 ? 10.238 -8.991 -13.754 1.00 98.88 401 TRP A O 1
ATOM 3245 N N . LEU A 1 402 ? 8.244 -8.228 -13.055 1.00 98.81 402 LEU A N 1
ATOM 3246 C CA . LEU A 1 402 ? 7.811 -7.650 -14.320 1.00 98.81 402 LEU A CA 1
ATOM 3247 C C . LEU A 1 402 ? 7.795 -6.128 -14.167 1.00 98.81 402 LEU A C 1
ATOM 3249 O O . LEU A 1 402 ? 7.134 -5.618 -13.262 1.00 98.81 402 LEU A O 1
ATOM 3253 N N . VAL A 1 403 ? 8.483 -5.413 -15.056 1.00 98.44 403 VAL A N 1
ATOM 3254 C CA . VAL A 1 403 ? 8.481 -3.943 -15.080 1.00 98.44 403 VAL A CA 1
ATOM 3255 C C . VAL A 1 403 ? 7.888 -3.473 -16.401 1.00 98.44 403 VAL A C 1
ATOM 3257 O O . VAL A 1 403 ? 8.424 -3.744 -17.479 1.00 98.44 403 VAL A O 1
ATOM 3260 N N . ALA A 1 404 ? 6.726 -2.832 -16.306 1.00 95.75 404 ALA A N 1
ATOM 3261 C CA . ALA A 1 404 ? 5.943 -2.407 -17.453 1.00 95.75 404 ALA A CA 1
ATOM 3262 C C . ALA A 1 404 ? 6.459 -1.069 -18.016 1.00 95.75 404 ALA A C 1
ATOM 3264 O O . ALA A 1 404 ? 6.928 -0.225 -17.259 1.00 95.75 404 ALA A O 1
ATOM 3265 N N . PRO A 1 405 ? 6.349 -0.832 -19.334 1.00 95.44 405 PRO A N 1
ATOM 3266 C CA . PRO A 1 405 ? 6.463 0.519 -19.876 1.00 95.44 405 PRO A CA 1
ATOM 3267 C C . PRO A 1 405 ? 5.327 1.432 -19.408 1.00 95.44 405 PRO A C 1
ATOM 3269 O O . PRO A 1 405 ? 4.246 0.939 -19.097 1.00 95.44 405 PRO A O 1
ATOM 3272 N N . GLN A 1 406 ? 5.519 2.755 -19.476 1.00 93.44 406 GLN A N 1
ATOM 3273 C CA . GLN A 1 406 ? 4.550 3.766 -19.010 1.00 93.44 406 GLN A CA 1
ATOM 3274 C C . GLN A 1 406 ? 3.112 3.510 -19.493 1.00 93.44 406 GLN A C 1
ATOM 3276 O O . GLN A 1 406 ? 2.150 3.607 -18.740 1.00 93.44 406 GLN A O 1
ATOM 3281 N N . LYS A 1 407 ? 2.936 3.171 -20.776 1.00 88.06 407 LYS A N 1
ATOM 3282 C CA . LYS A 1 407 ? 1.603 2.936 -21.369 1.00 88.06 407 LYS A CA 1
ATOM 3283 C C . LYS A 1 407 ? 0.904 1.682 -20.829 1.00 88.06 407 LYS A C 1
ATOM 3285 O O . LYS A 1 407 ? -0.273 1.485 -21.102 1.00 88.06 407 LYS A O 1
ATOM 3290 N N . PHE A 1 408 ? 1.626 0.843 -20.095 1.00 90.00 408 PHE A N 1
ATOM 3291 C CA . PHE A 1 408 ? 1.177 -0.406 -19.490 1.00 90.00 408 PHE A CA 1
ATOM 3292 C C . PHE A 1 408 ? 1.338 -0.416 -17.963 1.00 90.00 408 PHE A C 1
ATOM 3294 O O . PHE A 1 408 ? 1.048 -1.446 -17.356 1.00 90.00 408 PHE A O 1
ATOM 3301 N N . SER A 1 409 ? 1.801 0.687 -17.362 1.00 92.12 409 SER A N 1
ATOM 3302 C CA . SER A 1 409 ? 2.046 0.792 -15.923 1.00 92.12 409 SER A CA 1
ATOM 3303 C C . SER A 1 409 ? 0.836 1.316 -15.143 1.00 92.12 409 SER A C 1
ATOM 3305 O O . SER A 1 409 ? 0.946 1.551 -13.955 1.00 92.12 409 SER A O 1
ATOM 3307 N N . ASP A 1 410 ? -0.309 1.554 -15.795 1.00 91.94 410 ASP A N 1
ATOM 3308 C CA . ASP A 1 410 ? -1.458 2.296 -15.244 1.00 91.94 410 ASP A CA 1
ATOM 3309 C C . ASP A 1 410 ? -1.168 3.746 -14.819 1.00 91.94 410 ASP A C 1
ATOM 3311 O O . ASP A 1 410 ? -2.110 4.439 -14.426 1.00 91.94 410 ASP A O 1
ATOM 3315 N N . HIS A 1 411 ? 0.060 4.260 -14.977 1.00 91.50 411 HIS A N 1
ATOM 3316 C CA . HIS A 1 411 ? 0.396 5.642 -14.639 1.00 91.50 411 HIS A CA 1
ATOM 3317 C C . HIS A 1 411 ? -0.556 6.632 -15.356 1.00 91.50 411 HIS A C 1
ATOM 3319 O O . HIS A 1 411 ? -0.760 6.559 -16.573 1.00 91.50 411 HIS A O 1
ATOM 3325 N N . PRO A 1 412 ? -1.151 7.603 -14.639 1.00 85.56 412 PRO A N 1
ATOM 3326 C CA . PRO A 1 412 ? -2.217 8.498 -15.135 1.00 85.56 412 PRO A CA 1
ATOM 3327 C C . PRO A 1 412 ? -1.834 9.422 -16.304 1.00 85.56 412 PRO A C 1
ATOM 3329 O O . PRO A 1 412 ? -2.713 9.995 -16.949 1.00 85.56 412 PRO A O 1
ATOM 3332 N N . SER A 1 413 ? -0.540 9.631 -16.574 1.00 84.00 413 SER A N 1
ATOM 3333 C CA . SER A 1 413 ? -0.078 10.385 -17.756 1.00 84.00 413 SER A CA 1
ATOM 3334 C C . SER A 1 413 ? -0.304 9.624 -19.068 1.00 84.00 413 SER A C 1
ATOM 3336 O O . SER A 1 413 ? -0.119 10.187 -20.152 1.00 84.00 413 SER A O 1
ATOM 3338 N N . ALA A 1 414 ? -0.682 8.350 -18.981 1.00 81.62 414 ALA A N 1
ATOM 3339 C CA . ALA A 1 414 ? -0.904 7.449 -20.089 1.00 81.62 414 ALA A CA 1
ATOM 3340 C C . ALA A 1 414 ? -2.312 6.825 -20.037 1.00 81.62 414 ALA A C 1
ATOM 3342 O O . ALA A 1 414 ? -2.918 6.731 -18.970 1.00 81.62 414 ALA A O 1
ATOM 3343 N N . PRO A 1 415 ? -2.841 6.364 -21.189 1.00 70.31 415 PRO A N 1
ATOM 3344 C CA . PRO A 1 415 ? -4.042 5.538 -21.209 1.00 70.31 415 PRO A CA 1
ATOM 3345 C C . PRO A 1 415 ? -3.852 4.262 -20.385 1.00 70.31 415 PRO A C 1
ATOM 3347 O O . PRO A 1 415 ? -2.772 3.674 -20.376 1.00 70.31 415 PRO A O 1
ATOM 3350 N N . TRP A 1 416 ? -4.926 3.818 -19.739 1.00 75.56 416 TRP A N 1
ATOM 3351 C CA . TRP A 1 416 ? -4.933 2.724 -18.766 1.00 75.56 416 TRP A CA 1
ATOM 3352 C C . TRP A 1 416 ? -4.870 1.329 -19.407 1.00 75.56 416 TRP A C 1
ATOM 3354 O O . TRP A 1 416 ? -5.824 0.555 -19.340 1.00 75.56 416 TRP A O 1
ATOM 3364 N N . TYR A 1 417 ? -3.761 0.977 -20.060 1.00 81.19 417 TYR A N 1
ATOM 3365 C CA . TYR A 1 417 ? -3.581 -0.375 -20.609 1.00 81.19 417 TYR A CA 1
ATOM 3366 C C . TYR A 1 417 ? -2.892 -1.353 -19.641 1.00 81.19 417 TYR A C 1
ATOM 3368 O O . TYR A 1 417 ? -2.540 -2.460 -20.059 1.00 81.19 417 TYR A O 1
ATOM 3376 N N . GLY A 1 418 ? -2.719 -1.015 -18.357 1.00 88.44 418 GLY A N 1
ATOM 3377 C CA . GLY A 1 418 ? -2.093 -1.917 -17.384 1.00 88.44 418 GLY A CA 1
ATOM 3378 C C . GLY A 1 418 ? -2.905 -3.182 -17.130 1.00 88.44 418 GLY A C 1
ATOM 3379 O O . GLY A 1 418 ? -2.327 -4.266 -17.035 1.00 88.44 418 GLY A O 1
ATOM 3380 N N . ALA A 1 419 ? -4.237 -3.109 -17.203 1.00 88.19 419 ALA A N 1
ATOM 3381 C CA . ALA A 1 419 ? -5.094 -4.292 -17.115 1.00 88.19 419 ALA A CA 1
ATOM 3382 C C . ALA A 1 419 ? -4.766 -5.325 -18.211 1.00 88.19 419 ALA A C 1
ATOM 3384 O O . ALA A 1 419 ? -4.836 -6.534 -17.980 1.00 88.19 419 ALA A O 1
ATOM 3385 N N . TRP A 1 420 ? -4.350 -4.866 -19.400 1.00 86.69 420 TRP A N 1
ATOM 3386 C CA . TRP A 1 420 ? -3.936 -5.768 -20.475 1.00 86.69 420 TRP A CA 1
ATOM 3387 C C . TRP A 1 420 ? -2.588 -6.407 -20.160 1.00 86.69 420 TRP A C 1
ATOM 3389 O O . TRP A 1 420 ? -2.428 -7.604 -20.371 1.00 86.69 420 TRP A O 1
ATOM 3399 N N . TYR A 1 421 ? -1.648 -5.644 -19.600 1.00 90.06 421 TYR A N 1
ATOM 3400 C CA . TYR A 1 421 ? -0.346 -6.162 -19.185 1.00 90.06 421 TYR A CA 1
ATOM 3401 C C . TYR A 1 421 ? -0.490 -7.265 -18.124 1.00 90.06 421 TYR A C 1
ATOM 3403 O O . TYR A 1 421 ? 0.124 -8.324 -18.251 1.00 90.06 421 TYR A O 1
ATOM 3411 N N . VAL A 1 422 ? -1.363 -7.064 -17.128 1.00 94.00 422 VAL A N 1
ATOM 3412 C CA . VAL A 1 422 ? -1.695 -8.088 -16.119 1.00 94.00 422 VAL A CA 1
ATOM 3413 C C . VAL A 1 422 ? -2.340 -9.309 -16.776 1.00 94.00 422 VAL A C 1
ATOM 3415 O O . VAL A 1 422 ? -1.930 -10.441 -16.522 1.00 94.00 422 VAL A O 1
ATOM 3418 N N . SER A 1 423 ? -3.333 -9.089 -17.642 1.00 91.19 423 SER A N 1
ATOM 3419 C CA . SER A 1 423 ? -4.026 -10.167 -18.350 1.00 91.19 423 SER A CA 1
ATOM 3420 C C . SER A 1 423 ? -3.065 -11.007 -19.198 1.00 91.19 423 SER A C 1
ATOM 3422 O O . SER A 1 423 ? -3.091 -12.233 -19.120 1.00 91.19 423 SER A O 1
ATOM 3424 N N . GLU A 1 424 ? -2.168 -10.370 -19.951 1.00 91.31 424 GLU A N 1
ATOM 3425 C CA . GLU A 1 424 ? -1.185 -11.046 -20.800 1.00 91.31 424 GLU A CA 1
ATOM 3426 C C . GLU A 1 424 ? -0.140 -11.806 -19.971 1.00 91.31 424 GLU A C 1
ATOM 3428 O O . GLU A 1 424 ? 0.226 -12.926 -20.327 1.00 91.31 424 GLU A O 1
ATOM 3433 N N . ALA A 1 425 ? 0.304 -11.259 -18.834 1.00 95.56 425 ALA A N 1
ATOM 3434 C CA . ALA A 1 425 ? 1.186 -11.979 -17.917 1.00 95.56 425 ALA A CA 1
ATOM 3435 C C . ALA A 1 425 ? 0.524 -13.265 -17.385 1.00 95.56 425 ALA A C 1
ATOM 3437 O O . ALA A 1 425 ? 1.157 -14.324 -17.367 1.00 95.56 425 ALA A O 1
ATOM 3438 N N . LEU A 1 426 ? -0.762 -13.204 -17.016 1.00 95.81 426 LEU A N 1
ATOM 3439 C CA . LEU A 1 426 ? -1.533 -14.384 -16.610 1.00 95.81 426 LEU A CA 1
ATOM 3440 C C . LEU A 1 426 ? -1.723 -15.373 -17.766 1.00 95.81 426 LEU A C 1
ATOM 3442 O O . LEU A 1 426 ? -1.584 -16.576 -17.558 1.00 95.81 426 LEU A O 1
ATOM 3446 N N . GLU A 1 427 ? -1.994 -14.907 -18.987 1.00 92.88 427 GLU A N 1
ATOM 3447 C CA . GLU A 1 427 ? -2.069 -15.768 -20.179 1.00 92.88 427 GLU A CA 1
ATOM 3448 C C . GLU A 1 427 ? -0.761 -16.527 -20.419 1.00 92.88 427 GLU A C 1
ATOM 3450 O O . GLU A 1 427 ? -0.779 -17.734 -20.660 1.00 92.88 427 GLU A O 1
ATOM 3455 N N . ILE A 1 428 ? 0.385 -15.850 -20.298 1.00 95.31 428 ILE A N 1
ATOM 3456 C CA . ILE A 1 428 ? 1.706 -16.476 -20.429 1.00 95.31 428 ILE A CA 1
ATOM 3457 C C . ILE A 1 428 ? 1.883 -17.579 -19.385 1.00 95.31 428 ILE A C 1
ATOM 3459 O O . ILE A 1 428 ? 2.246 -18.701 -19.737 1.00 95.31 428 ILE A O 1
ATOM 3463 N N . LEU A 1 429 ? 1.601 -17.278 -18.116 1.00 97.44 429 LEU A N 1
ATOM 3464 C CA . LEU A 1 429 ? 1.786 -18.218 -17.009 1.00 97.44 429 LEU A CA 1
ATOM 3465 C C . LEU A 1 429 ? 0.824 -19.410 -17.071 1.00 97.44 429 LEU A C 1
ATOM 3467 O O . LEU A 1 429 ? 1.202 -20.525 -16.719 1.00 97.44 429 LEU A O 1
ATOM 3471 N N . THR A 1 430 ? -0.410 -19.194 -17.528 1.00 95.81 430 THR A N 1
ATOM 3472 C CA . THR A 1 430 ? -1.463 -20.225 -17.572 1.00 95.81 430 THR A CA 1
ATOM 3473 C C . THR A 1 430 ? -1.437 -21.077 -18.835 1.00 95.81 430 THR A C 1
ATOM 3475 O O . THR A 1 430 ? -2.014 -22.166 -18.840 1.00 95.81 430 THR A O 1
ATOM 3478 N N . LYS A 1 431 ? -0.728 -20.645 -19.887 1.00 92.75 431 LYS A N 1
ATOM 3479 C CA . LYS A 1 431 ? -0.530 -21.426 -21.119 1.00 92.75 431 LYS A CA 1
ATOM 3480 C C . LYS A 1 431 ? 0.059 -22.811 -20.842 1.00 92.75 431 LYS A C 1
ATOM 3482 O O . LYS A 1 431 ? -0.301 -23.768 -21.525 1.00 92.75 431 LYS A O 1
ATOM 3487 N N . ASN A 1 432 ? 0.937 -22.918 -19.844 1.00 92.62 432 ASN A N 1
ATOM 3488 C CA . ASN A 1 432 ? 1.399 -24.192 -19.309 1.00 92.62 432 ASN A CA 1
ATOM 3489 C C . ASN A 1 432 ? 0.809 -24.412 -17.901 1.00 92.62 432 ASN A C 1
ATOM 3491 O O . ASN A 1 432 ? 1.313 -23.827 -16.939 1.00 92.62 432 ASN A O 1
ATOM 3495 N N . PRO A 1 433 ? -0.215 -25.275 -17.747 1.00 95.19 433 PRO A N 1
ATOM 3496 C CA . PRO A 1 433 ? -0.831 -25.554 -16.450 1.00 95.19 433 PRO A CA 1
ATOM 3497 C C . PRO A 1 433 ? 0.151 -25.991 -15.357 1.00 95.19 433 PRO A C 1
ATOM 3499 O O . PRO A 1 433 ? -0.056 -25.661 -14.191 1.00 95.19 433 PRO A O 1
ATOM 3502 N N . GLU A 1 434 ? 1.240 -26.675 -15.722 1.00 95.19 434 GLU A N 1
ATOM 3503 C CA . GLU A 1 434 ? 2.261 -27.125 -14.769 1.00 95.19 434 GLU A CA 1
ATOM 3504 C C . GLU A 1 434 ? 3.063 -25.968 -14.161 1.00 95.19 434 GLU A C 1
ATOM 3506 O O . GLU A 1 434 ? 3.524 -26.081 -13.026 1.00 95.19 434 GLU A O 1
ATOM 3511 N N . VAL A 1 435 ? 3.193 -24.847 -14.880 1.00 96.88 435 VAL A N 1
ATOM 3512 C CA . VAL A 1 435 ? 3.816 -23.624 -14.355 1.00 96.88 435 VAL A CA 1
ATOM 3513 C C . VAL A 1 435 ? 2.838 -22.919 -13.422 1.00 96.88 435 VAL A C 1
ATOM 3515 O O . VAL A 1 435 ? 3.158 -22.672 -12.258 1.00 96.88 435 VAL A O 1
ATOM 3518 N N . TRP A 1 436 ? 1.616 -22.635 -13.888 1.00 97.81 436 TRP A N 1
ATOM 3519 C CA . TRP A 1 436 ? 0.652 -21.874 -13.089 1.00 97.81 436 TRP A CA 1
ATOM 3520 C C . TRP A 1 436 ? 0.264 -22.575 -11.785 1.00 97.81 436 TRP A C 1
ATOM 3522 O O . TRP A 1 436 ? 0.182 -21.917 -10.747 1.00 97.81 436 TRP A O 1
ATOM 3532 N N . LYS A 1 437 ? 0.096 -23.906 -11.792 1.00 97.00 437 LYS A N 1
ATOM 3533 C CA . LYS A 1 437 ? -0.274 -24.657 -10.581 1.00 97.00 437 LYS A CA 1
ATOM 3534 C C . LYS A 1 437 ? 0.769 -24.557 -9.451 1.00 97.00 437 LYS A C 1
ATOM 3536 O O . LYS A 1 437 ? 0.465 -24.918 -8.320 1.00 97.00 437 LYS A O 1
ATOM 3541 N N . LYS A 1 438 ? 1.972 -24.055 -9.760 1.00 97.69 438 LYS A N 1
ATOM 3542 C CA . LYS A 1 438 ? 3.089 -23.806 -8.839 1.00 97.69 438 LYS A CA 1
ATOM 3543 C C . LYS A 1 438 ? 3.497 -22.326 -8.781 1.00 97.69 438 LYS A C 1
ATOM 3545 O O . LYS A 1 438 ? 4.609 -22.018 -8.359 1.00 97.69 438 LYS A O 1
ATOM 3550 N N . THR A 1 439 ? 2.647 -21.401 -9.226 1.00 98.75 439 THR A N 1
ATOM 3551 C CA . THR A 1 439 ? 2.983 -19.971 -9.303 1.00 98.75 439 THR A CA 1
ATOM 3552 C C . THR A 1 439 ? 2.180 -19.136 -8.305 1.00 98.75 439 THR A C 1
ATOM 3554 O O . THR A 1 439 ? 0.983 -19.340 -8.083 1.00 98.75 439 THR A O 1
ATOM 3557 N N . ILE A 1 440 ? 2.851 -18.151 -7.714 1.00 98.94 440 ILE A N 1
ATOM 3558 C CA . ILE A 1 440 ? 2.247 -17.052 -6.963 1.00 98.94 440 ILE A CA 1
ATOM 3559 C C . ILE A 1 440 ? 2.483 -15.770 -7.759 1.00 98.94 440 ILE A C 1
ATOM 3561 O O . ILE A 1 440 ? 3.626 -15.381 -7.972 1.00 98.94 440 ILE A O 1
ATOM 3565 N N . PHE A 1 441 ? 1.415 -15.112 -8.196 1.00 98.94 441 PHE A N 1
ATOM 3566 C CA . PHE A 1 441 ? 1.465 -13.817 -8.868 1.00 98.94 441 PHE A CA 1
ATOM 3567 C C . PHE A 1 441 ? 1.002 -12.713 -7.908 1.00 98.94 441 PHE A C 1
ATOM 3569 O O . PHE A 1 441 ? -0.114 -12.767 -7.393 1.00 98.94 441 PHE A O 1
ATOM 3576 N N . ILE A 1 442 ? 1.846 -11.715 -7.656 1.00 98.88 442 ILE A N 1
ATOM 3577 C CA . ILE A 1 442 ? 1.559 -10.579 -6.774 1.00 98.88 442 ILE A CA 1
ATOM 3578 C C . ILE A 1 442 ? 1.426 -9.325 -7.637 1.00 98.88 442 ILE A C 1
ATOM 3580 O O . ILE A 1 442 ? 2.402 -8.891 -8.247 1.00 98.88 442 ILE A O 1
ATOM 3584 N N . LEU A 1 443 ? 0.225 -8.747 -7.662 1.00 98.75 443 LEU A N 1
ATOM 3585 C CA . LEU A 1 443 ? -0.039 -7.421 -8.215 1.00 98.75 443 LEU A CA 1
ATOM 3586 C C . LEU A 1 443 ? -0.088 -6.413 -7.068 1.00 98.75 443 LEU A C 1
ATOM 3588 O O . LEU A 1 443 ? -0.904 -6.578 -6.160 1.00 98.75 443 LEU A O 1
ATOM 3592 N N . ASN A 1 444 ? 0.728 -5.365 -7.123 1.00 97.00 444 ASN A N 1
ATOM 3593 C CA . ASN A 1 444 ? 0.637 -4.223 -6.216 1.00 97.00 444 ASN A CA 1
ATOM 3594 C C . ASN A 1 444 ? 0.846 -2.894 -6.955 1.00 97.00 444 ASN A C 1
ATOM 3596 O O . ASN A 1 444 ? 1.074 -2.882 -8.163 1.00 97.00 444 ASN A O 1
ATOM 3600 N N . TYR A 1 445 ? 0.706 -1.788 -6.229 1.00 97.94 445 TYR A N 1
ATOM 3601 C CA . TYR A 1 445 ? 0.943 -0.430 -6.718 1.00 97.94 445 TYR A CA 1
ATOM 3602 C C . TYR A 1 445 ? 1.973 0.257 -5.821 1.00 97.94 445 TYR A C 1
ATOM 3604 O O . TYR A 1 445 ? 2.112 -0.093 -4.644 1.00 97.94 445 TYR A O 1
ATOM 3612 N N . ASP A 1 446 ? 2.715 1.200 -6.379 1.00 97.00 446 ASP A N 1
ATOM 3613 C CA . ASP A 1 446 ? 3.796 1.900 -5.692 1.00 97.00 446 ASP A CA 1
ATOM 3614 C C . ASP A 1 446 ? 3.300 3.038 -4.776 1.00 97.00 446 ASP A C 1
ATOM 3616 O O . ASP A 1 446 ? 3.751 3.141 -3.638 1.00 97.00 446 ASP A O 1
ATOM 3620 N N . GLU A 1 447 ? 2.361 3.872 -5.224 1.00 95.88 447 GLU A N 1
ATOM 3621 C CA . GLU A 1 447 ? 1.775 4.989 -4.473 1.00 95.88 447 GLU A CA 1
ATOM 3622 C C . GLU A 1 447 ? 0.365 5.354 -4.990 1.00 95.88 447 GLU A C 1
ATOM 3624 O O . GLU A 1 447 ? -0.222 4.608 -5.778 1.00 95.88 447 GLU A O 1
ATOM 3629 N N . ASN A 1 448 ? -0.249 6.425 -4.476 1.00 95.31 448 ASN A N 1
ATOM 3630 C CA . ASN A 1 448 ? -1.678 6.709 -4.631 1.00 95.31 448 ASN A CA 1
ATOM 3631 C C . ASN A 1 448 ? -2.043 7.732 -5.722 1.00 95.31 448 ASN A C 1
ATOM 3633 O O . ASN A 1 448 ? -3.230 8.033 -5.868 1.00 95.31 448 ASN A O 1
ATOM 3637 N N . ASP A 1 449 ? -1.070 8.288 -6.449 1.00 92.38 449 ASP A N 1
ATOM 3638 C CA . ASP A 1 449 ? -1.199 9.388 -7.421 1.00 92.38 449 ASP A CA 1
ATOM 3639 C C . ASP A 1 449 ? -1.763 10.676 -6.819 1.00 92.38 449 ASP A C 1
ATOM 3641 O O . ASP A 1 449 ? -2.164 11.587 -7.531 1.00 92.38 449 ASP A O 1
ATOM 3645 N N . GLY A 1 450 ? -1.880 10.749 -5.492 1.00 94.31 450 GLY A N 1
ATOM 3646 C CA . GLY A 1 450 ? -2.615 11.806 -4.808 1.00 94.31 450 GLY A CA 1
ATOM 3647 C C . GLY A 1 450 ? -4.136 11.613 -4.761 1.00 94.31 450 GLY A C 1
ATOM 3648 O O . GLY A 1 450 ? -4.820 12.495 -4.234 1.00 94.31 450 GLY A O 1
ATOM 3649 N N . TYR A 1 451 ? -4.689 10.494 -5.245 1.00 96.94 451 TYR A N 1
ATOM 3650 C CA . TYR A 1 451 ? -6.107 10.175 -5.043 1.00 96.94 451 TYR A CA 1
ATOM 3651 C C . TYR A 1 451 ? -6.400 9.815 -3.587 1.00 96.94 451 TYR A C 1
ATOM 3653 O O . TYR A 1 451 ? -5.602 9.175 -2.898 1.00 96.94 451 TYR A O 1
ATOM 3661 N N . PHE A 1 452 ? -7.567 10.245 -3.132 1.00 98.25 452 PHE A N 1
ATOM 3662 C CA . PHE A 1 452 ? -8.047 10.110 -1.770 1.00 98.25 452 PHE A CA 1
ATOM 3663 C C . PHE A 1 452 ? -8.165 8.642 -1.353 1.00 98.25 452 PHE A C 1
ATOM 3665 O O . PHE A 1 452 ? -8.579 7.784 -2.134 1.00 98.25 452 PHE A O 1
ATOM 3672 N N . ASP A 1 453 ? -7.839 8.370 -0.095 1.00 98.56 453 ASP A N 1
ATOM 3673 C CA . ASP A 1 453 ? -8.213 7.146 0.603 1.00 98.56 453 ASP A CA 1
ATOM 3674 C C . ASP A 1 453 ? -8.743 7.518 1.986 1.00 98.56 453 ASP A C 1
ATOM 3676 O O . ASP A 1 453 ? -8.231 8.439 2.615 1.00 98.56 453 ASP A O 1
ATOM 3680 N N . HIS A 1 454 ? -9.791 6.847 2.454 1.00 98.19 454 HIS A N 1
ATOM 3681 C CA . HIS A 1 454 ? -10.462 7.218 3.696 1.00 98.19 454 HIS A CA 1
ATOM 3682 C C . HIS A 1 454 ? -9.772 6.699 4.962 1.00 98.19 454 HIS A C 1
ATOM 3684 O O . HIS A 1 454 ? -10.153 7.129 6.056 1.00 98.19 454 HIS A O 1
ATOM 3690 N N . ILE A 1 455 ? -8.818 5.765 4.848 1.00 98.12 455 ILE A N 1
ATOM 3691 C CA . ILE A 1 455 ? -8.109 5.190 5.994 1.00 98.12 455 ILE A CA 1
ATOM 3692 C C . ILE A 1 455 ? -6.785 5.935 6.188 1.00 98.12 455 ILE A C 1
ATOM 3694 O O . ILE A 1 455 ? -5.860 5.770 5.386 1.00 98.12 455 ILE A O 1
ATOM 3698 N N . PRO A 1 456 ? -6.636 6.710 7.280 1.00 97.69 456 PRO A N 1
ATOM 3699 C CA . PRO A 1 456 ? -5.351 7.290 7.619 1.00 97.69 456 PRO A CA 1
ATOM 3700 C C . PRO A 1 456 ? -4.292 6.202 7.795 1.00 97.69 456 PRO A C 1
ATOM 3702 O O . PRO A 1 456 ? -4.569 5.168 8.411 1.00 97.69 456 PRO A O 1
ATOM 3705 N N . PRO A 1 457 ? -3.070 6.425 7.296 1.00 97.38 457 PRO A N 1
ATOM 3706 C CA . PRO A 1 457 ? -2.016 5.445 7.442 1.00 97.38 457 PRO A CA 1
ATOM 3707 C C . PRO A 1 457 ? -1.580 5.292 8.896 1.00 97.38 457 PRO A C 1
ATOM 3709 O O . PRO A 1 457 ? -1.515 6.263 9.657 1.00 97.38 457 PRO A O 1
ATOM 3712 N N . PHE A 1 458 ? -1.216 4.065 9.262 1.00 98.12 458 PHE A N 1
ATOM 3713 C CA . PHE A 1 458 ? -0.512 3.803 10.508 1.00 98.12 458 PHE A CA 1
ATOM 3714 C C . PHE A 1 458 ? 0.938 4.271 10.368 1.00 98.12 458 PHE A C 1
ATOM 3716 O O . PHE A 1 458 ? 1.682 3.770 9.530 1.00 98.12 458 PHE A O 1
ATOM 3723 N N . VAL A 1 459 ? 1.337 5.236 11.190 1.00 97.75 459 VAL A N 1
ATOM 3724 C CA . VAL A 1 459 ? 2.677 5.837 11.171 1.00 97.75 459 VAL A CA 1
ATOM 3725 C C . VAL A 1 459 ? 3.344 5.683 12.539 1.00 97.75 459 VAL A C 1
ATOM 3727 O O . VAL A 1 459 ? 2.637 5.511 13.533 1.00 97.75 459 VAL A O 1
ATOM 3730 N N . PRO A 1 460 ? 4.679 5.725 12.649 1.00 96.88 460 PRO A N 1
ATOM 3731 C CA . PRO A 1 460 ? 5.341 5.788 13.942 1.00 96.88 460 PRO A CA 1
ATOM 3732 C C . PRO A 1 460 ? 5.120 7.151 14.622 1.00 96.88 460 PRO A C 1
ATOM 3734 O O . PRO A 1 460 ? 4.910 8.161 13.939 1.00 96.88 460 PRO A O 1
ATOM 3737 N N . PRO A 1 461 ? 5.212 7.216 15.964 1.00 97.00 461 PRO A N 1
ATOM 3738 C CA . PRO A 1 461 ? 5.383 8.489 16.658 1.00 97.00 461 PRO A CA 1
ATOM 3739 C C . PRO A 1 461 ? 6.732 9.125 16.294 1.00 97.00 461 PRO A C 1
ATOM 3741 O O . PRO A 1 461 ? 7.642 8.451 15.800 1.00 97.00 461 PRO A O 1
ATOM 3744 N N . LYS A 1 462 ? 6.885 10.423 16.573 1.00 96.38 462 LYS A N 1
ATOM 3745 C CA . LYS A 1 462 ? 8.162 11.124 16.426 1.00 96.38 462 LYS A CA 1
ATOM 3746 C C . LYS A 1 462 ? 9.195 10.485 17.367 1.00 96.38 462 LYS A C 1
ATOM 3748 O O . LYS A 1 462 ? 8.992 10.476 18.584 1.00 96.38 462 LYS A O 1
ATOM 3753 N N . PRO A 1 463 ? 10.307 9.943 16.840 1.00 94.12 463 PRO A N 1
ATOM 3754 C CA . PRO A 1 463 ? 11.314 9.295 17.669 1.00 94.12 463 PRO A CA 1
ATOM 3755 C C . PRO A 1 463 ? 11.870 10.245 18.735 1.00 94.12 463 PRO A C 1
ATOM 3757 O O . PRO A 1 463 ? 12.297 11.354 18.424 1.00 94.12 463 PRO A O 1
ATOM 3760 N N . GLY A 1 464 ? 11.882 9.794 19.991 1.00 92.38 464 GLY A N 1
ATOM 3761 C CA . GLY A 1 464 ? 12.360 10.587 21.128 1.00 92.38 464 GLY A CA 1
ATOM 3762 C C . GLY A 1 464 ? 11.349 11.590 21.695 1.00 92.38 464 GLY A C 1
ATOM 3763 O O . GLY A 1 464 ? 11.675 12.255 22.673 1.00 92.38 464 GLY A O 1
ATOM 3764 N N . ASP A 1 465 ? 10.136 11.670 21.142 1.00 94.88 465 ASP A N 1
ATOM 3765 C CA . ASP A 1 465 ? 9.077 12.560 21.617 1.00 94.88 465 ASP A CA 1
ATOM 3766 C C . ASP A 1 465 ? 7.808 11.767 22.004 1.00 94.88 465 ASP A C 1
ATOM 3768 O O . ASP A 1 465 ? 6.939 11.504 21.158 1.00 94.88 465 ASP A O 1
ATOM 3772 N N . PRO A 1 466 ? 7.659 11.402 23.294 1.00 93.81 466 PRO A N 1
ATOM 3773 C CA . PRO A 1 466 ? 6.500 10.653 23.767 1.00 93.81 466 PRO A CA 1
ATOM 3774 C C . PRO A 1 466 ? 5.187 11.445 23.663 1.00 93.81 466 PRO A C 1
ATOM 3776 O O . PRO A 1 466 ? 4.115 10.843 23.715 1.00 93.81 466 PRO A O 1
ATOM 3779 N N . ALA A 1 467 ? 5.217 12.770 23.470 1.00 93.62 467 ALA A N 1
ATOM 3780 C CA . ALA A 1 467 ? 4.005 13.573 23.319 1.00 93.62 467 ALA A CA 1
ATOM 3781 C C . ALA A 1 467 ? 3.263 13.293 21.998 1.00 93.62 467 ALA A C 1
ATOM 3783 O O . ALA A 1 467 ? 2.112 13.715 21.842 1.00 93.62 467 ALA A O 1
ATOM 3784 N N . THR A 1 468 ? 3.891 12.563 21.070 1.00 95.69 468 THR A N 1
ATOM 3785 C CA . THR A 1 468 ? 3.307 12.106 19.795 1.00 95.69 468 THR A CA 1
ATOM 3786 C C . THR A 1 468 ? 2.867 10.633 19.813 1.00 95.69 468 THR A C 1
ATOM 3788 O O . THR A 1 468 ? 2.276 10.148 18.844 1.00 95.69 468 THR A O 1
ATOM 3791 N N . GLY A 1 469 ? 3.092 9.936 20.931 1.00 97.44 469 GLY A N 1
ATOM 3792 C CA . GLY A 1 469 ? 2.804 8.516 21.135 1.00 97.44 469 GLY A CA 1
ATOM 3793 C C . GLY A 1 469 ? 4.067 7.709 21.447 1.00 97.44 469 GLY A C 1
ATOM 3794 O O . GLY A 1 469 ? 5.165 8.255 21.522 1.00 97.44 469 GLY A O 1
ATOM 3795 N N . ILE A 1 470 ? 3.914 6.404 21.676 1.00 97.88 470 ILE A N 1
ATOM 3796 C CA . ILE A 1 470 ? 5.009 5.511 22.095 1.00 97.88 470 ILE A CA 1
ATOM 3797 C C . ILE A 1 470 ? 4.894 4.134 21.436 1.00 97.88 470 ILE A C 1
ATOM 3799 O O . ILE A 1 470 ? 3.821 3.726 20.994 1.00 97.88 470 ILE A O 1
ATOM 3803 N N . VAL A 1 471 ? 6.003 3.402 21.393 1.00 98.25 471 VAL A N 1
ATOM 3804 C CA . VAL A 1 471 ? 6.093 2.048 20.826 1.00 98.25 471 VAL A CA 1
ATOM 3805 C C . VAL A 1 471 ? 6.659 1.072 21.860 1.00 98.25 471 VAL A C 1
ATOM 3807 O O . VAL A 1 471 ? 7.308 1.508 22.812 1.00 98.25 471 VAL A O 1
ATOM 3810 N N . SER A 1 472 ? 6.417 -0.230 21.680 1.00 98.38 472 SER A N 1
ATOM 3811 C CA . SER A 1 472 ? 7.055 -1.299 22.466 1.00 98.38 472 SER A CA 1
ATOM 3812 C C . SER A 1 472 ? 8.575 -1.154 22.522 1.00 98.38 472 SER A C 1
ATOM 3814 O O . SER A 1 472 ? 9.210 -0.705 21.563 1.00 98.38 472 SER A O 1
ATOM 3816 N N . GLU A 1 473 ? 9.168 -1.589 23.634 1.00 96.19 473 GLU A N 1
ATOM 3817 C CA . GLU A 1 473 ? 10.621 -1.640 23.783 1.00 96.19 473 GLU A CA 1
ATOM 3818 C C . GLU A 1 473 ? 11.257 -2.474 22.651 1.00 96.19 473 GLU A C 1
ATOM 3820 O O . GLU A 1 473 ? 10.729 -3.502 22.227 1.00 96.19 473 GLU A O 1
ATOM 3825 N N . GLY A 1 474 ? 12.384 -2.000 22.110 1.00 94.94 474 GLY A N 1
ATOM 3826 C CA . GLY A 1 474 ? 13.088 -2.640 20.990 1.00 94.94 474 GLY A CA 1
ATOM 3827 C C . GLY A 1 474 ? 12.565 -2.286 19.589 1.00 94.94 474 GLY A C 1
ATOM 3828 O O . GLY A 1 474 ? 13.234 -2.593 18.595 1.00 94.94 474 GLY A O 1
ATOM 3829 N N . LEU A 1 475 ? 11.422 -1.602 19.476 1.00 96.44 475 LEU A N 1
ATOM 3830 C CA . LEU A 1 475 ? 10.979 -1.026 18.205 1.00 96.44 475 LEU A CA 1
ATOM 3831 C C . LEU A 1 475 ? 11.709 0.294 17.928 1.00 96.44 475 LEU A C 1
ATOM 3833 O O . LEU A 1 475 ? 11.621 1.244 18.700 1.00 96.44 475 LEU A O 1
ATOM 3837 N N . ASP A 1 476 ? 12.418 0.356 16.801 1.00 93.62 476 ASP A N 1
ATOM 3838 C CA . ASP A 1 476 ? 13.140 1.533 16.326 1.00 93.62 476 ASP A CA 1
ATOM 3839 C C . ASP A 1 476 ? 12.453 2.080 15.074 1.00 93.62 476 ASP A C 1
ATOM 3841 O O . ASP A 1 476 ? 12.346 1.397 14.052 1.00 93.62 476 ASP A O 1
ATOM 3845 N N . ALA A 1 477 ? 11.988 3.322 15.183 1.00 92.44 477 ALA A N 1
ATOM 3846 C CA . ALA A 1 477 ? 11.312 4.057 14.124 1.00 92.44 477 ALA A CA 1
ATOM 3847 C C . ALA A 1 477 ? 12.130 5.256 13.610 1.00 92.44 477 ALA A C 1
ATOM 3849 O O . ALA A 1 477 ? 11.611 6.077 12.859 1.00 92.44 477 ALA A O 1
ATOM 3850 N N . ARG A 1 478 ? 13.409 5.395 13.990 1.00 92.62 478 ARG A N 1
ATOM 3851 C CA . ARG A 1 478 ? 14.239 6.543 13.571 1.00 92.62 478 ARG A CA 1
ATOM 3852 C C . ARG A 1 478 ? 14.425 6.631 12.063 1.00 92.62 478 ARG A C 1
ATOM 3854 O O . ARG A 1 478 ? 14.466 7.726 11.522 1.00 92.62 478 ARG A O 1
ATOM 3861 N N . THR A 1 479 ? 14.499 5.492 11.381 1.00 92.19 479 THR A N 1
ATOM 3862 C CA . THR A 1 479 ? 14.582 5.435 9.913 1.00 92.19 479 THR A CA 1
ATOM 3863 C C . THR A 1 479 ? 13.225 5.599 9.229 1.00 92.19 479 THR A C 1
ATOM 3865 O O . THR A 1 479 ? 13.157 5.604 8.006 1.00 92.19 479 THR A O 1
ATOM 3868 N N . GLU A 1 480 ? 12.150 5.712 10.010 1.00 94.62 480 GLU A N 1
ATOM 3869 C CA . GLU A 1 480 ? 10.767 5.849 9.552 1.00 94.62 480 GLU A CA 1
ATOM 3870 C C . GLU A 1 480 ? 10.241 7.278 9.769 1.00 94.62 480 GLU A C 1
ATOM 3872 O O . GLU A 1 480 ? 9.032 7.511 9.766 1.00 94.62 480 GLU A O 1
ATOM 3877 N N . PHE A 1 481 ? 11.136 8.252 9.970 1.00 96.44 481 PHE A N 1
ATOM 3878 C CA . PHE A 1 481 ? 10.786 9.644 10.241 1.00 96.44 481 PHE A CA 1
ATOM 3879 C C . PHE A 1 481 ? 11.821 10.607 9.643 1.00 96.44 481 PHE A C 1
ATOM 3881 O O . PHE A 1 481 ? 13.021 10.354 9.730 1.00 96.44 481 PHE A O 1
ATOM 3888 N N . VAL A 1 482 ? 11.361 11.719 9.061 1.00 97.19 482 VAL A N 1
ATOM 3889 C CA . VAL A 1 482 ? 12.216 12.840 8.635 1.00 97.19 482 VAL A CA 1
ATOM 3890 C C . VAL A 1 482 ? 12.016 13.989 9.616 1.00 97.19 482 VAL A C 1
ATOM 3892 O O . VAL A 1 482 ? 10.910 14.525 9.724 1.00 97.19 482 VAL A O 1
ATOM 3895 N N . THR A 1 483 ? 13.069 14.364 10.345 1.00 95.94 483 THR A N 1
ATOM 3896 C CA . THR A 1 483 ? 13.022 15.513 11.263 1.00 95.94 483 THR A CA 1
ATOM 3897 C C . THR A 1 483 ? 13.112 16.833 10.505 1.00 95.94 483 THR A C 1
ATOM 3899 O O . THR A 1 483 ? 13.649 16.889 9.395 1.00 95.94 483 THR A O 1
ATOM 3902 N N . LEU A 1 484 ? 12.650 17.926 11.122 1.00 95.62 484 LEU A N 1
ATOM 3903 C CA . LEU A 1 484 ? 12.798 19.257 10.526 1.00 95.62 484 LEU A CA 1
ATOM 3904 C C . LEU A 1 484 ? 14.273 19.602 10.257 1.00 95.62 484 LEU A C 1
ATOM 3906 O O . LEU A 1 484 ? 14.601 20.154 9.211 1.00 95.62 484 LEU A O 1
ATOM 3910 N N . GLU A 1 485 ? 15.165 19.243 11.184 1.00 95.31 485 GLU A N 1
ATOM 3911 C CA . GLU A 1 485 ? 16.611 19.442 11.039 1.00 95.31 485 GLU A CA 1
ATOM 3912 C C . GLU A 1 485 ? 17.151 18.723 9.800 1.00 95.31 485 GLU A C 1
ATOM 3914 O O . GLU A 1 485 ? 17.826 19.339 8.977 1.00 95.31 485 GLU A O 1
ATOM 3919 N N . GLN A 1 486 ? 16.812 17.442 9.634 1.00 95.25 486 GLN A N 1
ATOM 3920 C CA . GLN A 1 486 ? 17.222 16.664 8.471 1.00 95.25 486 GLN A CA 1
ATOM 3921 C C . GLN A 1 486 ? 16.663 17.258 7.178 1.00 95.25 486 GLN A C 1
ATOM 3923 O O . GLN A 1 486 ? 17.382 17.360 6.185 1.00 95.25 486 GLN A O 1
ATOM 3928 N N . GLU A 1 487 ? 15.401 17.674 7.173 1.00 95.06 487 GLU A N 1
ATOM 3929 C CA . GLU A 1 487 ? 14.773 18.241 5.984 1.00 95.06 487 GLU A CA 1
ATOM 3930 C C . GLU A 1 487 ? 15.457 19.536 5.523 1.00 95.06 487 GLU A C 1
ATOM 3932 O O . GLU A 1 487 ? 15.706 19.716 4.329 1.00 95.06 487 GLU A O 1
ATOM 3937 N N . LEU A 1 488 ? 15.843 20.402 6.464 1.00 96.00 488 LEU A N 1
ATOM 3938 C CA . LEU A 1 488 ? 16.548 21.657 6.186 1.00 96.00 488 LEU A CA 1
ATOM 3939 C C . LEU A 1 488 ? 17.942 21.457 5.572 1.00 96.00 488 LEU A C 1
ATOM 3941 O O . LEU A 1 488 ? 18.483 22.395 4.988 1.00 96.00 488 LEU A O 1
ATOM 3945 N N . THR A 1 489 ? 18.518 20.254 5.652 1.00 92.75 489 THR A N 1
ATOM 3946 C CA . THR A 1 489 ? 19.790 19.938 4.978 1.00 92.75 489 THR A CA 1
ATOM 3947 C C . THR A 1 489 ? 19.648 19.753 3.465 1.00 92.75 489 THR A C 1
ATOM 3949 O O . THR A 1 489 ? 20.656 19.732 2.754 1.00 92.75 489 THR A O 1
ATOM 3952 N N . TYR A 1 490 ? 18.421 19.629 2.943 1.00 91.25 490 TYR A N 1
ATOM 3953 C CA . TYR A 1 490 ? 18.201 19.450 1.511 1.00 91.25 490 TYR A CA 1
ATOM 3954 C C . TYR A 1 490 ? 18.636 20.704 0.718 1.00 91.25 490 TYR A C 1
ATOM 3956 O O . TYR A 1 490 ? 18.256 21.822 1.080 1.00 91.25 490 TYR A O 1
ATOM 3964 N N . PRO A 1 491 ? 19.414 20.571 -0.379 1.00 90.81 491 PRO A N 1
ATOM 3965 C CA . PRO A 1 491 ? 19.943 21.721 -1.111 1.00 90.81 491 PRO A CA 1
ATOM 3966 C C . PRO A 1 491 ? 18.860 22.695 -1.590 1.00 90.81 491 PRO A C 1
ATOM 3968 O O . PRO A 1 491 ? 17.945 22.324 -2.322 1.00 90.81 491 PRO A O 1
ATOM 3971 N N . GLY A 1 492 ? 18.994 23.967 -1.204 1.00 92.12 492 GLY A N 1
ATOM 3972 C CA . GLY A 1 492 ? 18.040 25.021 -1.564 1.00 92.12 492 GLY A CA 1
ATOM 3973 C C . GLY A 1 492 ? 16.724 24.992 -0.778 1.00 92.12 492 GLY A C 1
ATOM 3974 O O . GLY A 1 492 ? 15.837 25.792 -1.084 1.00 92.12 492 GLY A O 1
ATOM 3975 N N . MET A 1 493 ? 16.590 24.112 0.223 1.00 95.19 493 MET A N 1
ATOM 3976 C CA . MET A 1 493 ? 15.419 24.066 1.095 1.00 95.19 493 MET A CA 1
ATOM 3977 C C . MET A 1 493 ? 15.280 25.366 1.882 1.00 95.19 493 MET A C 1
ATOM 3979 O O . MET A 1 493 ? 16.238 25.862 2.477 1.00 95.19 493 MET A O 1
ATOM 3983 N N . LYS A 1 494 ? 14.063 25.907 1.894 1.00 95.56 494 LYS A N 1
ATOM 3984 C CA . LYS A 1 494 ? 13.705 27.058 2.721 1.00 95.56 494 LYS A CA 1
ATOM 3985 C C . LYS A 1 494 ? 12.846 26.599 3.900 1.00 95.56 494 LYS A C 1
ATOM 3987 O O . LYS A 1 494 ? 12.046 25.682 3.703 1.00 95.56 494 LYS A O 1
ATOM 3992 N N . PRO A 1 495 ? 12.953 27.228 5.084 1.00 95.50 495 PRO A N 1
ATOM 3993 C CA . PRO A 1 495 ? 12.190 26.817 6.262 1.00 95.50 495 PRO A CA 1
ATOM 3994 C C . PRO A 1 495 ? 10.678 26.698 6.046 1.00 95.50 495 PRO A C 1
ATOM 3996 O O . PRO A 1 495 ? 10.072 25.760 6.546 1.00 95.50 495 PRO A O 1
ATOM 3999 N N . GLU A 1 496 ? 10.073 27.582 5.253 1.00 94.19 496 GLU A N 1
ATOM 4000 C CA . GLU A 1 496 ? 8.638 27.565 4.940 1.00 94.19 496 GLU A CA 1
ATOM 4001 C C . GLU A 1 496 ? 8.188 26.358 4.090 1.00 94.19 496 GLU A C 1
ATOM 4003 O O . GLU A 1 496 ? 7.016 25.976 4.104 1.00 94.19 496 GLU A O 1
ATOM 4008 N N . ASN A 1 497 ? 9.120 25.731 3.370 1.00 94.12 497 ASN A N 1
ATOM 4009 C CA . ASN A 1 497 ? 8.859 24.580 2.504 1.00 94.12 497 ASN A CA 1
ATOM 4010 C C . ASN A 1 497 ? 9.257 23.251 3.156 1.00 94.12 497 ASN A C 1
ATOM 4012 O O . ASN A 1 497 ? 8.921 22.192 2.634 1.00 94.12 497 ASN A O 1
ATOM 4016 N N . ALA A 1 498 ? 9.963 23.291 4.287 1.00 96.50 498 ALA A N 1
ATOM 4017 C CA . ALA A 1 498 ? 10.374 22.090 4.990 1.00 96.50 498 ALA A CA 1
ATOM 4018 C C . ALA A 1 498 ? 9.162 21.403 5.641 1.00 96.50 498 ALA A C 1
ATOM 4020 O O . ALA A 1 498 ? 8.218 22.056 6.099 1.00 96.50 498 ALA A O 1
ATOM 4021 N N . ARG A 1 499 ? 9.185 20.072 5.674 1.00 96.62 499 ARG A N 1
ATOM 4022 C CA . ARG A 1 499 ? 8.195 19.232 6.344 1.00 96.62 499 ARG A CA 1
ATOM 4023 C C . ARG A 1 499 ? 8.885 18.296 7.325 1.00 96.62 499 ARG A C 1
ATOM 4025 O O . ARG A 1 499 ? 9.882 17.662 6.996 1.00 96.62 499 ARG A O 1
ATOM 4032 N N . GLU A 1 500 ? 8.316 18.204 8.520 1.00 96.81 500 GLU A N 1
ATOM 4033 C CA . GLU A 1 500 ? 8.654 17.193 9.517 1.00 96.81 500 GLU A CA 1
ATOM 4034 C C . GLU A 1 500 ? 7.499 16.193 9.586 1.00 96.81 500 GLU A C 1
ATOM 4036 O O . GLU A 1 500 ? 6.363 16.577 9.871 1.00 96.81 500 GLU A O 1
ATOM 4041 N N . SER A 1 501 ? 7.761 14.923 9.284 1.00 97.69 501 SER A N 1
ATOM 4042 C CA . SER A 1 501 ? 6.713 13.902 9.232 1.00 97.69 501 SER A CA 1
ATOM 4043 C C . SER A 1 501 ? 7.305 12.492 9.276 1.00 97.69 501 SER A C 1
ATOM 4045 O O . SER A 1 501 ? 8.449 12.284 8.854 1.00 97.69 501 SER A O 1
ATOM 4047 N N . PRO A 1 502 ? 6.524 11.491 9.723 1.00 97.25 502 PRO A N 1
ATOM 4048 C CA . PRO A 1 502 ? 6.835 10.099 9.447 1.00 97.25 502 PRO A CA 1
ATOM 4049 C C . PRO A 1 502 ? 7.007 9.840 7.948 1.00 97.25 502 PRO A C 1
ATOM 4051 O O . PRO A 1 502 ? 6.282 10.418 7.136 1.00 97.25 502 PRO A O 1
ATOM 4054 N N . VAL A 1 503 ? 7.938 8.947 7.606 1.00 96.69 503 VAL A N 1
ATOM 4055 C CA . VAL A 1 503 ? 8.147 8.449 6.241 1.00 96.69 503 VAL A CA 1
ATOM 4056 C C . VAL A 1 503 ? 6.970 7.570 5.849 1.00 96.69 503 VAL A C 1
ATOM 4058 O O . VAL A 1 503 ? 6.326 7.841 4.846 1.00 96.69 503 VAL A O 1
ATOM 4061 N N . GLY A 1 504 ? 6.642 6.556 6.654 1.00 89.00 504 GLY A N 1
ATOM 4062 C CA . GLY A 1 504 ? 5.554 5.629 6.360 1.00 89.00 504 GLY A CA 1
ATOM 4063 C C . GLY A 1 504 ? 4.839 5.081 7.598 1.00 89.00 504 GLY A C 1
ATOM 4064 O O . GLY A 1 504 ? 5.270 5.323 8.714 1.00 89.00 504 GLY A O 1
ATOM 4065 N N . LEU A 1 505 ? 3.751 4.329 7.446 1.00 97.62 505 LEU A N 1
ATOM 4066 C CA . LEU A 1 505 ? 3.194 3.900 6.158 1.00 97.62 505 LEU A CA 1
ATOM 4067 C C . LEU A 1 505 ? 2.603 5.079 5.363 1.00 97.62 505 LEU A C 1
ATOM 4069 O O . LEU A 1 505 ? 2.256 6.114 5.933 1.00 97.62 505 LEU A O 1
ATOM 4073 N N . GLY A 1 506 ? 2.560 4.945 4.040 1.00 97.56 506 GLY A N 1
ATOM 4074 C CA . GLY A 1 506 ? 1.863 5.873 3.150 1.00 97.56 506 GLY A CA 1
ATOM 4075 C C . GLY A 1 506 ? 0.392 5.490 2.987 1.00 97.56 506 GLY A C 1
ATOM 4076 O O . GLY A 1 506 ? -0.104 4.651 3.727 1.00 97.56 506 GLY A O 1
ATOM 4077 N N . TYR A 1 507 ? -0.333 6.099 2.049 1.00 98.19 507 TYR A N 1
ATOM 4078 C CA . TYR A 1 507 ? -1.759 5.817 1.816 1.00 98.19 507 TYR A CA 1
ATOM 4079 C C . TYR A 1 507 ? -2.028 4.389 1.322 1.00 98.19 507 TYR A C 1
ATOM 4081 O O . TYR A 1 507 ? -1.138 3.726 0.790 1.00 98.19 507 TYR A O 1
ATOM 4089 N N . ARG A 1 508 ? -3.264 3.890 1.486 1.00 98.56 508 ARG A N 1
ATOM 4090 C CA . ARG A 1 508 ? -3.617 2.562 0.961 1.00 98.56 508 ARG A CA 1
ATOM 4091 C C . ARG A 1 508 ? -3.516 2.527 -0.557 1.00 98.56 508 ARG A C 1
ATOM 4093 O O . ARG A 1 508 ? -4.002 3.434 -1.231 1.00 98.56 508 ARG A O 1
ATOM 4100 N N . VAL A 1 509 ? -2.955 1.440 -1.076 1.00 98.69 509 VAL A N 1
ATOM 4101 C CA . VAL A 1 509 ? -2.814 1.162 -2.510 1.00 98.69 509 VAL A CA 1
ATOM 4102 C C . VAL A 1 509 ? -3.211 -0.287 -2.793 1.00 98.69 509 VAL A C 1
ATOM 4104 O O . VAL A 1 509 ? -3.030 -1.146 -1.921 1.00 98.69 509 VAL A O 1
ATOM 4107 N N . PRO A 1 510 ? -3.750 -0.610 -3.980 1.00 98.56 510 PRO A N 1
ATOM 4108 C CA . PRO A 1 510 ? -4.198 -1.961 -4.263 1.00 98.56 510 PRO A CA 1
ATOM 4109 C C . PRO A 1 510 ? -3.114 -3.032 -4.129 1.00 98.56 510 PRO A C 1
ATOM 4111 O O . PRO A 1 510 ? -1.972 -2.843 -4.549 1.00 98.56 510 PRO A O 1
ATOM 4114 N N . LEU A 1 511 ? -3.513 -4.195 -3.609 1.00 98.75 511 LEU A N 1
ATOM 4115 C CA . LEU A 1 511 ? -2.747 -5.434 -3.695 1.00 98.75 511 LEU A CA 1
ATOM 4116 C C . LEU A 1 511 ? -3.687 -6.628 -3.886 1.00 98.75 511 LEU A C 1
ATOM 4118 O O . LEU A 1 511 ? -4.649 -6.805 -3.135 1.00 98.75 511 LEU A O 1
ATOM 4122 N N . ILE A 1 512 ? -3.400 -7.449 -4.897 1.00 98.81 512 ILE A N 1
ATOM 4123 C CA . ILE A 1 512 ? -4.096 -8.709 -5.179 1.00 98.81 512 ILE A CA 1
ATOM 4124 C C . ILE A 1 512 ? -3.042 -9.801 -5.346 1.00 98.81 512 ILE A C 1
ATOM 4126 O O . ILE A 1 512 ? -2.114 -9.669 -6.145 1.00 98.81 512 ILE A O 1
ATOM 4130 N N . VAL A 1 513 ? -3.201 -10.904 -4.617 1.00 98.88 513 VAL A N 1
ATOM 4131 C CA . VAL A 1 513 ? -2.352 -12.092 -4.773 1.00 98.88 513 VAL A CA 1
ATOM 4132 C C . VAL A 1 513 ? -3.146 -13.147 -5.517 1.00 98.88 513 VAL A C 1
ATOM 4134 O O . VAL A 1 513 ? -4.124 -13.670 -4.978 1.00 98.88 513 VAL A O 1
ATOM 4137 N N . ALA A 1 514 ? -2.715 -13.491 -6.726 1.00 98.69 514 ALA A N 1
ATOM 4138 C CA . ALA A 1 514 ? -3.321 -14.503 -7.575 1.00 98.69 514 ALA A CA 1
ATOM 4139 C C . ALA A 1 514 ? -2.465 -15.763 -7.642 1.00 98.69 514 ALA A C 1
ATOM 4141 O O . ALA A 1 514 ? -1.313 -15.755 -8.061 1.00 98.69 514 ALA A O 1
ATOM 4142 N N . SER A 1 515 ? -3.037 -16.865 -7.189 1.00 98.50 515 SER A N 1
ATOM 4143 C CA . SER A 1 515 ? -2.357 -18.140 -7.055 1.00 98.50 515 SER A CA 1
ATOM 4144 C C . SER A 1 515 ? -3.402 -19.241 -6.902 1.00 98.50 515 SER A C 1
ATOM 4146 O O . SER A 1 515 ? -4.495 -18.963 -6.393 1.00 98.50 515 SER A O 1
ATOM 4148 N N . PRO A 1 516 ? -3.092 -20.499 -7.250 1.00 97.38 516 PRO A N 1
ATOM 4149 C CA . PRO A 1 516 ? -3.964 -21.631 -6.953 1.00 97.38 516 PRO A CA 1
ATOM 4150 C C . PRO A 1 516 ? -4.433 -21.692 -5.484 1.00 97.38 516 PRO A C 1
ATOM 4152 O O . PRO A 1 516 ? -5.577 -22.076 -5.228 1.00 97.38 516 PRO A O 1
ATOM 4155 N N . TRP A 1 517 ? -3.599 -21.228 -4.542 1.00 98.25 517 TRP A N 1
ATOM 4156 C CA . TRP A 1 517 ? -3.871 -21.177 -3.096 1.00 98.25 517 TRP A CA 1
ATOM 4157 C C . TRP A 1 517 ? -4.540 -19.878 -2.615 1.00 98.25 517 TRP A C 1
ATOM 4159 O O . TRP A 1 517 ? -4.765 -19.713 -1.413 1.00 98.25 517 TRP A O 1
ATOM 4169 N N . SER A 1 518 ? -4.861 -18.940 -3.515 1.00 98.00 518 SER A N 1
ATOM 4170 C CA . SER A 1 518 ? -5.511 -17.654 -3.200 1.00 98.00 518 SER A CA 1
ATOM 4171 C C . SER A 1 518 ? -6.870 -17.402 -3.843 1.00 98.00 518 SER A C 1
ATOM 4173 O O . SER A 1 518 ? -7.428 -16.313 -3.697 1.00 98.00 518 SER A O 1
ATOM 4175 N N . ARG A 1 519 ? -7.427 -18.428 -4.488 1.00 96.44 519 ARG A N 1
ATOM 4176 C CA . ARG A 1 519 ? -8.715 -18.396 -5.188 1.00 96.44 519 ARG A CA 1
ATOM 4177 C C . ARG A 1 519 ? -9.920 -18.255 -4.250 1.00 96.44 519 ARG A C 1
ATOM 4179 O O . ARG A 1 519 ? -9.878 -18.658 -3.088 1.00 96.44 519 ARG A O 1
ATOM 4186 N N . GLY A 1 520 ? -11.018 -17.732 -4.793 1.00 94.00 520 GLY A N 1
ATOM 4187 C CA . GLY A 1 520 ? -12.331 -17.644 -4.146 1.00 94.00 520 GLY A CA 1
ATOM 4188 C C . GLY A 1 520 ? -12.763 -16.237 -3.727 1.00 94.00 520 GLY A C 1
ATOM 4189 O O . GLY A 1 520 ? -13.679 -16.118 -2.917 1.00 94.00 520 GLY A O 1
ATOM 4190 N N . GLY A 1 521 ? -12.105 -15.185 -4.228 1.00 96.00 521 GLY A N 1
ATOM 4191 C CA . GLY A 1 521 ? -12.563 -13.803 -4.026 1.00 96.00 521 GLY A CA 1
ATOM 4192 C C . GLY A 1 521 ? -12.494 -13.314 -2.581 1.00 96.00 521 GLY A C 1
ATOM 4193 O O . GLY A 1 521 ? -13.431 -12.657 -2.116 1.00 96.00 521 GLY A O 1
ATOM 4194 N N . TRP A 1 522 ? -11.429 -13.681 -1.867 1.00 98.06 522 TRP A N 1
ATOM 4195 C CA . TRP A 1 522 ? -11.234 -13.408 -0.441 1.00 98.06 522 TRP A CA 1
ATOM 4196 C C . TRP A 1 522 ? -10.786 -11.969 -0.173 1.00 98.06 522 TRP A C 1
ATOM 4198 O O . TRP A 1 522 ? -10.172 -11.334 -1.028 1.00 98.06 522 TRP A O 1
ATOM 4208 N N . VAL A 1 523 ? -11.027 -11.483 1.047 1.00 98.56 523 VAL A N 1
ATOM 4209 C CA . VAL A 1 523 ? -10.451 -10.229 1.555 1.00 98.56 523 VAL A CA 1
ATOM 4210 C C . VAL A 1 523 ? -9.519 -10.468 2.744 1.00 98.56 523 VAL A C 1
ATOM 4212 O O . VAL A 1 523 ? -9.880 -11.125 3.731 1.00 98.56 523 VAL A O 1
ATOM 4215 N N . ASN A 1 524 ? -8.328 -9.882 2.667 1.00 98.75 524 ASN A N 1
ATOM 4216 C CA . ASN A 1 524 ? -7.346 -9.863 3.739 1.00 98.75 524 ASN A CA 1
ATOM 4217 C C . ASN A 1 524 ? -7.186 -8.442 4.300 1.00 98.75 524 ASN A C 1
ATOM 4219 O O . ASN A 1 524 ? -6.833 -7.521 3.570 1.00 98.75 524 ASN A O 1
ATOM 4223 N N . SER A 1 525 ? -7.412 -8.294 5.606 1.00 98.00 525 SER A N 1
ATOM 4224 C CA . SER A 1 525 ? -7.328 -7.009 6.317 1.00 98.00 525 SER A CA 1
ATOM 4225 C C . SER A 1 525 ? -6.159 -6.945 7.306 1.00 98.00 525 SER A C 1
ATOM 4227 O O . SER A 1 525 ? -6.236 -6.236 8.312 1.00 98.00 525 SER A O 1
ATOM 4229 N N . GLN A 1 526 ? -5.097 -7.724 7.068 1.00 98.56 526 GLN A N 1
ATOM 4230 C CA . GLN A 1 526 ? -3.827 -7.557 7.771 1.00 98.56 526 GLN A CA 1
ATOM 4231 C C . GLN A 1 526 ? -3.155 -6.278 7.277 1.00 98.56 526 GLN A C 1
ATOM 4233 O O . GLN A 1 526 ? -3.126 -6.033 6.072 1.00 98.56 526 GLN A O 1
ATOM 4238 N N . VAL A 1 527 ? -2.593 -5.489 8.196 1.00 98.75 527 VAL A N 1
ATOM 4239 C CA . VAL A 1 527 ? -1.778 -4.329 7.817 1.00 98.75 527 VAL A CA 1
ATOM 4240 C C . VAL A 1 527 ? -0.543 -4.828 7.080 1.00 98.75 527 VAL A C 1
ATOM 4242 O O . VAL A 1 527 ? 0.249 -5.582 7.641 1.00 98.75 527 VAL A O 1
ATOM 4245 N N . CYS A 1 528 ? -0.395 -4.413 5.830 1.00 98.62 528 CYS A N 1
ATOM 4246 C CA . CYS A 1 528 ? 0.735 -4.727 4.968 1.00 98.62 528 CYS A CA 1
ATOM 4247 C C . CYS A 1 528 ? 1.170 -3.461 4.229 1.00 98.62 528 CYS A C 1
ATOM 4249 O O . CYS A 1 528 ? 0.403 -2.515 4.074 1.00 98.62 528 CYS A O 1
ATOM 4251 N N . ASP A 1 529 ? 2.384 -3.470 3.716 1.00 98.50 529 ASP A N 1
ATOM 4252 C CA . ASP A 1 529 ? 2.916 -2.449 2.826 1.00 98.50 529 ASP A CA 1
ATOM 4253 C C . ASP A 1 529 ? 3.755 -3.089 1.711 1.00 98.50 529 ASP A C 1
ATOM 4255 O O . ASP A 1 529 ? 3.900 -4.310 1.645 1.00 98.50 529 ASP A O 1
ATOM 4259 N N . ILE A 1 530 ? 4.386 -2.275 0.867 1.00 98.50 530 ILE A N 1
ATOM 4260 C CA . ILE A 1 530 ? 5.274 -2.769 -0.196 1.00 98.50 530 ILE A CA 1
ATOM 4261 C C . ILE A 1 530 ? 6.377 -3.699 0.345 1.00 98.50 530 ILE A C 1
ATOM 4263 O O . ILE A 1 530 ? 6.658 -4.735 -0.271 1.00 98.50 530 ILE A O 1
ATOM 4267 N N . SER A 1 531 ? 6.963 -3.388 1.510 1.00 98.12 531 SER A N 1
ATOM 4268 C CA . SER A 1 531 ? 8.013 -4.213 2.131 1.00 98.12 531 SER A CA 1
ATOM 4269 C C . SER A 1 531 ? 7.518 -5.601 2.559 1.00 98.12 531 SER A C 1
ATOM 4271 O O . SER A 1 531 ? 8.310 -6.541 2.656 1.00 98.12 531 SER A O 1
ATOM 4273 N N . SER A 1 532 ? 6.202 -5.780 2.708 1.00 98.69 532 SER A N 1
ATOM 4274 C CA . SER A 1 532 ? 5.571 -7.080 2.978 1.00 98.69 532 SER A CA 1
ATOM 4275 C C . SER A 1 532 ? 5.834 -8.102 1.867 1.00 98.69 532 SER A C 1
ATOM 4277 O O . SER A 1 532 ? 5.834 -9.304 2.125 1.00 98.69 532 SER A O 1
ATOM 4279 N N . THR A 1 533 ? 6.145 -7.644 0.647 1.00 98.62 533 THR A N 1
ATOM 4280 C CA . THR A 1 533 ? 6.612 -8.508 -0.450 1.00 98.62 533 THR A CA 1
ATOM 4281 C C . THR A 1 533 ? 7.968 -9.140 -0.126 1.00 98.62 533 THR A C 1
ATOM 4283 O O . THR A 1 533 ? 8.155 -10.335 -0.337 1.00 98.62 533 THR A O 1
ATOM 4286 N N . ILE A 1 534 ? 8.907 -8.371 0.439 1.00 98.75 534 ILE A N 1
ATOM 4287 C CA . ILE A 1 534 ? 10.200 -8.901 0.895 1.00 98.75 534 ILE A CA 1
ATOM 4288 C C . ILE A 1 534 ? 9.979 -9.853 2.072 1.00 98.75 534 ILE A C 1
ATOM 4290 O O . ILE A 1 534 ? 10.498 -10.963 2.047 1.00 98.75 534 ILE A O 1
ATOM 4294 N N . LEU A 1 535 ? 9.164 -9.471 3.063 1.00 98.75 535 LEU A N 1
ATOM 4295 C CA . LEU A 1 535 ? 8.861 -10.322 4.225 1.00 98.75 535 LEU A CA 1
ATOM 4296 C C . LEU A 1 535 ? 8.240 -11.670 3.815 1.00 98.75 535 LEU A C 1
ATOM 4298 O O . LEU A 1 535 ? 8.569 -12.710 4.392 1.00 98.75 535 LEU A O 1
ATOM 4302 N N . PHE A 1 536 ? 7.387 -11.669 2.788 1.00 98.88 536 PHE A N 1
ATOM 4303 C CA . PHE A 1 536 ? 6.871 -12.890 2.176 1.00 98.88 536 PHE A CA 1
ATOM 4304 C C . PHE A 1 536 ? 7.993 -13.746 1.582 1.00 98.88 536 PHE A C 1
ATOM 4306 O O . PHE A 1 536 ? 8.094 -14.937 1.889 1.00 98.88 536 PHE A O 1
ATOM 4313 N N . LEU A 1 537 ? 8.850 -13.143 0.751 1.00 98.88 537 LEU A N 1
ATOM 4314 C CA . LEU A 1 537 ? 9.959 -13.839 0.104 1.00 98.88 537 LEU A CA 1
ATOM 4315 C C . LEU A 1 537 ? 10.976 -14.377 1.118 1.00 98.88 537 LEU A C 1
ATOM 4317 O O . LEU A 1 537 ? 11.450 -15.492 0.927 1.00 98.88 537 LEU A O 1
ATOM 4321 N N . GLU A 1 538 ? 11.268 -13.659 2.210 1.00 98.56 538 GLU A N 1
ATOM 4322 C CA . GLU A 1 538 ? 12.088 -14.166 3.322 1.00 98.56 538 GLU A CA 1
ATOM 4323 C C . GLU A 1 538 ? 11.535 -15.506 3.821 1.00 98.56 538 GLU A C 1
ATOM 4325 O O . GLU A 1 538 ? 12.260 -16.500 3.881 1.00 98.56 538 GLU A O 1
ATOM 4330 N N . LYS A 1 539 ? 10.232 -15.562 4.133 1.00 98.00 539 LYS A N 1
ATOM 4331 C CA . LYS A 1 539 ? 9.584 -16.775 4.651 1.00 98.00 539 LYS A CA 1
ATOM 4332 C C . LYS A 1 539 ? 9.537 -17.898 3.624 1.00 98.00 539 LYS A C 1
ATOM 4334 O O . LYS A 1 539 ? 9.920 -19.026 3.934 1.00 98.00 539 LYS A O 1
ATOM 4339 N N . PHE A 1 540 ? 9.053 -17.597 2.423 1.00 98.69 540 PHE A N 1
ATOM 4340 C CA . PHE A 1 540 ? 8.887 -18.578 1.357 1.00 98.69 540 PHE A CA 1
ATOM 4341 C C . PHE A 1 540 ? 10.232 -19.170 0.926 1.00 98.69 540 PHE A C 1
ATOM 4343 O O . PHE A 1 540 ? 10.389 -20.390 0.887 1.00 98.69 540 PHE A O 1
ATOM 4350 N N . LEU A 1 541 ? 11.227 -18.323 0.656 1.00 98.62 541 LEU A N 1
ATOM 4351 C CA . LEU A 1 541 ? 12.524 -18.781 0.174 1.00 98.62 541 LEU A CA 1
ATOM 4352 C C . LEU A 1 541 ? 13.331 -19.453 1.274 1.00 98.62 541 LEU A C 1
ATOM 4354 O O . LEU A 1 541 ? 13.980 -20.445 0.975 1.00 98.62 541 LEU A O 1
ATOM 4358 N N . SER A 1 542 ? 13.247 -18.996 2.530 1.00 98.44 542 SER A N 1
ATOM 4359 C CA . SER A 1 542 ? 13.938 -19.696 3.620 1.00 98.44 542 SER A CA 1
ATOM 4360 C C . SER A 1 542 ? 13.408 -21.109 3.828 1.00 98.44 542 SER A C 1
ATOM 4362 O O . SER A 1 542 ? 14.172 -22.027 4.115 1.00 98.44 542 SER A O 1
ATOM 4364 N N . HIS A 1 543 ? 12.096 -21.300 3.658 1.00 97.56 543 HIS A N 1
ATOM 4365 C CA . HIS A 1 543 ? 11.510 -22.635 3.651 1.00 97.56 543 HIS A CA 1
ATOM 4366 C C . HIS A 1 543 ? 12.015 -23.456 2.460 1.00 97.56 543 HIS A C 1
ATOM 4368 O O . HIS A 1 543 ? 12.434 -24.595 2.633 1.00 97.56 543 HIS A O 1
ATOM 4374 N N . LYS A 1 544 ? 12.009 -22.864 1.262 1.00 96.38 544 LYS A N 1
ATOM 4375 C CA . LYS A 1 544 ? 12.358 -23.550 0.016 1.00 96.38 544 LYS A CA 1
ATOM 4376 C C . LYS A 1 544 ? 13.835 -23.941 -0.093 1.00 96.38 544 LYS A C 1
ATOM 4378 O O . LYS A 1 544 ? 14.143 -24.964 -0.695 1.00 96.38 544 LYS A O 1
ATOM 4383 N N . THR A 1 545 ? 14.746 -23.121 0.425 1.00 96.75 545 THR A N 1
ATOM 4384 C CA . THR A 1 545 ? 16.198 -23.348 0.329 1.00 96.75 545 THR A CA 1
ATOM 4385 C C . THR A 1 545 ? 16.795 -23.992 1.574 1.00 96.75 545 THR A C 1
ATOM 4387 O O . THR A 1 545 ? 17.976 -24.331 1.555 1.00 96.75 545 THR A O 1
ATOM 4390 N N . GLU A 1 546 ? 16.017 -24.117 2.654 1.00 96.62 546 GLU A N 1
ATOM 4391 C CA . GLU A 1 546 ? 16.488 -24.515 3.988 1.00 96.62 546 GLU A CA 1
ATOM 4392 C C . GLU A 1 546 ? 17.607 -23.602 4.546 1.00 96.62 546 GLU A C 1
ATOM 4394 O O . GLU A 1 546 ? 18.350 -23.983 5.451 1.00 96.62 546 GLU A O 1
ATOM 4399 N N . GLN A 1 547 ? 17.725 -22.371 4.029 1.00 97.00 547 GLN A N 1
ATOM 4400 C CA . GLN A 1 547 ? 18.679 -21.351 4.476 1.00 97.00 547 GLN A CA 1
ATOM 4401 C C . GLN A 1 547 ? 17.938 -20.122 4.995 1.00 97.00 547 GLN A C 1
ATOM 4403 O O . GLN A 1 547 ? 16.941 -19.707 4.420 1.00 97.00 547 GLN A O 1
ATOM 4408 N N . THR A 1 548 ? 18.441 -19.478 6.047 1.00 96.81 548 THR A N 1
ATOM 4409 C CA . THR A 1 548 ? 17.840 -18.229 6.539 1.00 96.81 548 THR A CA 1
ATOM 4410 C C . THR A 1 548 ? 18.127 -17.079 5.574 1.00 96.81 548 THR A C 1
ATOM 4412 O O . THR A 1 548 ? 19.214 -16.508 5.598 1.00 96.81 548 THR A O 1
ATOM 4415 N N . ILE A 1 549 ? 17.133 -16.700 4.773 1.00 97.25 549 ILE A N 1
ATOM 4416 C CA . ILE A 1 549 ? 17.169 -15.528 3.895 1.00 97.25 549 ILE A CA 1
ATOM 4417 C C . ILE A 1 549 ? 16.402 -14.401 4.582 1.00 97.25 549 ILE A C 1
ATOM 4419 O O . ILE A 1 549 ? 15.199 -14.505 4.819 1.00 97.25 549 ILE A O 1
ATOM 4423 N N . ARG A 1 550 ? 17.105 -13.314 4.902 1.00 96.50 550 ARG A N 1
ATOM 4424 C CA . ARG A 1 550 ? 16.552 -12.157 5.608 1.00 96.50 550 ARG A CA 1
ATOM 4425 C C . ARG A 1 550 ? 17.081 -10.855 5.020 1.00 96.50 550 ARG A C 1
ATOM 4427 O O . ARG A 1 550 ? 18.269 -10.758 4.712 1.00 96.50 550 ARG A O 1
ATOM 4434 N N . GLU A 1 551 ? 16.211 -9.858 4.901 1.00 95.81 551 GLU A N 1
ATOM 4435 C CA . GLU A 1 551 ? 16.614 -8.481 4.667 1.00 95.81 551 GLU A CA 1
ATOM 4436 C C . GLU A 1 551 ? 16.739 -7.749 6.001 1.00 95.81 551 GLU A C 1
ATOM 4438 O O . GLU A 1 551 ? 15.767 -7.602 6.734 1.00 95.81 551 GLU A O 1
ATOM 4443 N N . ASP A 1 552 ? 17.932 -7.274 6.334 1.00 91.62 552 ASP A N 1
ATOM 4444 C CA . ASP A 1 552 ? 18.225 -6.677 7.642 1.00 91.62 552 ASP A CA 1
ATOM 4445 C C . ASP A 1 552 ? 17.877 -5.184 7.706 1.00 91.62 552 ASP A C 1
ATOM 4447 O O . ASP A 1 552 ? 17.892 -4.585 8.779 1.00 91.62 552 ASP A O 1
ATOM 4451 N N . THR A 1 553 ? 17.576 -4.573 6.562 1.00 91.25 553 THR A N 1
ATOM 4452 C CA . THR A 1 553 ? 17.338 -3.131 6.429 1.00 91.25 553 THR A CA 1
ATOM 4453 C C . THR A 1 553 ? 15.916 -2.688 6.755 1.00 91.25 553 THR A C 1
ATOM 4455 O O . THR A 1 553 ? 15.717 -1.502 7.017 1.00 91.25 553 THR A O 1
ATOM 4458 N N . ILE A 1 554 ? 14.933 -3.596 6.758 1.00 95.62 554 ILE A N 1
ATOM 4459 C CA . ILE A 1 554 ? 13.564 -3.267 7.183 1.00 95.62 554 ILE A CA 1
ATOM 4460 C C . ILE A 1 554 ? 13.589 -2.998 8.690 1.00 95.62 554 ILE A C 1
ATOM 4462 O O . ILE A 1 554 ? 13.963 -3.887 9.468 1.00 95.62 554 ILE A O 1
ATOM 4466 N N . SER A 1 555 ? 13.167 -1.791 9.085 1.00 95.38 555 SER A N 1
ATOM 4467 C CA . SER A 1 555 ? 13.165 -1.339 10.480 1.00 95.38 555 SER A CA 1
ATOM 4468 C C . SER A 1 555 ? 12.404 -2.301 11.396 1.00 95.38 555 SER A C 1
ATOM 4470 O O . SER A 1 555 ? 11.463 -2.988 10.977 1.00 95.38 555 SER A O 1
ATOM 4472 N N . THR A 1 556 ? 12.792 -2.359 12.674 1.00 96.88 556 THR A N 1
ATOM 4473 C CA . THR A 1 556 ? 12.095 -3.228 13.633 1.00 96.88 556 THR A CA 1
ATOM 4474 C C . THR A 1 556 ? 10.652 -2.775 13.840 1.00 96.88 556 THR A C 1
ATOM 4476 O O . THR A 1 556 ? 9.778 -3.632 13.954 1.00 96.88 556 THR A O 1
ATOM 4479 N N . TRP A 1 557 ? 10.374 -1.464 13.779 1.00 97.38 557 TRP A N 1
ATOM 4480 C CA . TRP A 1 557 ? 9.009 -0.931 13.795 1.00 97.38 557 TRP A CA 1
ATOM 4481 C C . TRP A 1 557 ? 8.171 -1.448 12.618 1.00 97.38 557 TRP A C 1
ATOM 4483 O O . TRP A 1 557 ? 7.104 -2.028 12.828 1.00 97.38 557 TRP A O 1
ATOM 4493 N N . ARG A 1 558 ? 8.665 -1.305 11.381 1.00 97.38 558 ARG A N 1
ATOM 4494 C CA . ARG A 1 558 ? 7.918 -1.708 10.179 1.00 97.38 558 ARG A CA 1
ATOM 4495 C C . ARG A 1 558 ? 7.684 -3.209 10.139 1.00 97.38 558 ARG A C 1
ATOM 4497 O O . ARG A 1 558 ? 6.581 -3.638 9.821 1.00 97.38 558 ARG A O 1
ATOM 4504 N N . ARG A 1 559 ? 8.683 -4.003 10.527 1.00 97.19 559 ARG A N 1
ATOM 4505 C CA . ARG A 1 559 ? 8.566 -5.465 10.596 1.00 97.19 559 ARG A CA 1
ATOM 4506 C C . ARG A 1 559 ? 7.560 -5.943 11.642 1.00 97.19 559 ARG A C 1
ATOM 4508 O O . ARG A 1 559 ? 6.971 -7.000 11.459 1.00 97.19 559 ARG A O 1
ATOM 4515 N N . ALA A 1 560 ? 7.392 -5.205 12.737 1.00 97.12 560 ALA A N 1
ATOM 4516 C CA . ALA A 1 560 ? 6.358 -5.515 13.716 1.00 97.12 560 ALA A CA 1
ATOM 4517 C C . ALA A 1 560 ? 4.966 -5.181 13.160 1.00 97.12 560 ALA A C 1
ATOM 4519 O O . ALA A 1 560 ? 4.050 -5.991 13.246 1.00 97.12 560 ALA A O 1
ATOM 4520 N N . VAL A 1 561 ? 4.811 -4.001 12.558 1.00 96.75 561 VAL A N 1
ATOM 4521 C CA . VAL A 1 561 ? 3.508 -3.494 12.107 1.00 96.75 561 VAL A CA 1
ATOM 4522 C C . VAL A 1 561 ? 2.990 -4.188 10.840 1.00 96.75 561 VAL A C 1
ATOM 4524 O O . VAL A 1 561 ? 1.785 -4.421 10.734 1.00 96.75 561 VAL A O 1
ATOM 4527 N N . CYS A 1 562 ? 3.869 -4.509 9.888 1.00 98.31 562 CYS A N 1
ATOM 4528 C CA . CYS A 1 562 ? 3.492 -5.049 8.581 1.00 98.31 562 CYS A CA 1
ATOM 4529 C C . CYS A 1 562 ? 3.528 -6.581 8.548 1.00 98.31 562 CYS A C 1
ATOM 4531 O O . CYS A 1 562 ? 4.459 -7.218 9.039 1.00 98.31 562 CYS A O 1
ATOM 4533 N N . GLY A 1 563 ? 2.514 -7.172 7.920 1.00 97.50 563 GLY A N 1
ATOM 4534 C CA . GLY A 1 563 ? 2.440 -8.598 7.644 1.00 97.50 563 GLY A CA 1
ATOM 4535 C C . GLY A 1 563 ? 3.433 -9.069 6.583 1.00 97.50 563 GLY A C 1
ATOM 4536 O O . GLY A 1 563 ? 4.081 -8.299 5.893 1.00 97.50 563 GLY A O 1
ATOM 4537 N N . ASP A 1 564 ? 3.520 -10.382 6.421 1.00 97.62 564 ASP A N 1
ATOM 4538 C CA . ASP A 1 564 ? 4.409 -11.056 5.463 1.00 97.62 564 ASP A CA 1
ATOM 4539 C C . ASP A 1 564 ? 3.639 -11.716 4.311 1.00 97.62 564 ASP A C 1
ATOM 4541 O O . ASP A 1 564 ? 4.123 -12.654 3.686 1.00 97.62 564 ASP A O 1
ATOM 4545 N N . LEU A 1 565 ? 2.391 -11.291 4.092 1.00 98.56 565 LEU A N 1
ATOM 4546 C CA . LEU A 1 565 ? 1.450 -11.827 3.102 1.00 98.56 565 LEU A CA 1
ATOM 4547 C C . LEU A 1 565 ? 1.124 -13.331 3.227 1.00 98.56 565 LEU A C 1
ATOM 4549 O O . LEU A 1 565 ? 0.283 -13.820 2.478 1.00 98.56 565 LEU A O 1
ATOM 4553 N N . THR A 1 566 ? 1.675 -14.093 4.178 1.00 98.25 566 THR A N 1
ATOM 4554 C CA . THR A 1 566 ? 1.388 -15.541 4.275 1.00 98.25 566 THR A CA 1
ATOM 4555 C C . THR A 1 566 ? -0.056 -15.837 4.689 1.00 98.25 566 THR A C 1
ATOM 4557 O O . THR A 1 566 ? -0.623 -16.858 4.294 1.00 98.25 566 THR A O 1
ATOM 4560 N N . SER A 1 567 ? -0.703 -14.915 5.412 1.00 97.94 567 SER A N 1
ATOM 4561 C CA . SER A 1 567 ? -2.129 -15.000 5.767 1.00 97.94 567 SER A CA 1
ATOM 4562 C C . SER A 1 567 ? -3.047 -14.979 4.540 1.00 97.94 567 SER A C 1
ATOM 4564 O O . SER A 1 567 ? -4.206 -15.398 4.618 1.00 97.94 567 SER A O 1
ATOM 4566 N N . VAL A 1 568 ? -2.524 -14.542 3.389 1.00 98.31 568 VAL A N 1
ATOM 4567 C CA . VAL A 1 568 ? -3.191 -14.517 2.090 1.00 98.31 568 VAL A CA 1
ATOM 4568 C C . VAL A 1 568 ? -3.276 -15.900 1.465 1.00 98.31 568 VAL A C 1
ATOM 4570 O O . VAL A 1 568 ? -3.878 -15.978 0.417 1.00 98.31 568 VAL A O 1
ATOM 4573 N N . PHE A 1 569 ? -2.831 -17.010 2.068 1.00 98.31 569 PHE A N 1
ATOM 4574 C CA . PHE A 1 569 ? -2.933 -18.358 1.463 1.00 98.31 569 PHE A CA 1
ATOM 4575 C C . PHE A 1 569 ? -3.779 -19.353 2.270 1.00 98.31 569 PHE A C 1
ATOM 4577 O O . PHE A 1 569 ? -3.904 -19.233 3.489 1.00 98.31 569 PHE A O 1
ATOM 4584 N N . ARG A 1 570 ? -4.380 -20.332 1.579 1.00 96.69 570 ARG A N 1
ATOM 4585 C CA . ARG A 1 570 ? -5.056 -21.501 2.170 1.00 96.69 570 ARG A CA 1
ATOM 4586 C C . ARG A 1 570 ? -4.577 -22.780 1.477 1.00 96.69 570 ARG A C 1
ATOM 4588 O O . ARG A 1 570 ? -4.311 -22.729 0.276 1.00 96.69 570 ARG A O 1
ATOM 4595 N N . PRO A 1 571 ? -4.483 -23.915 2.192 1.00 96.50 571 PRO A N 1
ATOM 4596 C CA . PRO A 1 571 ? -4.283 -25.211 1.553 1.00 96.50 571 PRO A CA 1
ATOM 4597 C C . PRO A 1 571 ? -5.415 -25.504 0.571 1.00 96.50 571 PRO A C 1
ATOM 4599 O O . PRO A 1 571 ? -6.572 -25.212 0.877 1.00 96.50 571 PRO A O 1
ATOM 4602 N N . TYR A 1 572 ? -5.089 -26.114 -0.563 1.00 96.56 572 TYR A N 1
ATOM 4603 C CA . TYR A 1 572 ? -6.095 -26.597 -1.502 1.00 96.56 572 TYR A CA 1
ATOM 4604 C C . TYR A 1 572 ? -6.454 -28.041 -1.160 1.00 96.56 572 TYR A C 1
ATOM 4606 O O . TYR A 1 572 ? -5.581 -28.901 -1.131 1.00 96.56 572 TYR A O 1
ATOM 4614 N N . ASN A 1 573 ? -7.728 -28.332 -0.915 1.00 95.19 573 ASN A N 1
ATOM 4615 C CA . ASN A 1 573 ? -8.205 -29.649 -0.480 1.00 95.19 573 ASN A CA 1
ATOM 4616 C C . ASN A 1 573 ? -9.118 -30.325 -1.519 1.00 95.19 573 ASN A C 1
ATOM 4618 O O . ASN A 1 573 ? -9.816 -31.283 -1.192 1.00 95.19 573 ASN A O 1
ATOM 4622 N N . GLY A 1 574 ? -9.116 -29.849 -2.768 1.00 93.31 574 GLY A N 1
ATOM 4623 C CA . GLY A 1 574 ? -9.987 -30.367 -3.828 1.00 93.31 574 GLY A CA 1
ATOM 4624 C C . GLY A 1 574 ? -11.369 -29.710 -3.881 1.00 93.31 574 GLY A C 1
ATOM 4625 O O . GLY A 1 574 ? -12.260 -30.218 -4.564 1.00 93.31 574 GLY A O 1
ATOM 4626 N N . GLU A 1 575 ? -11.574 -28.611 -3.153 1.00 91.56 575 GLU A N 1
ATOM 4627 C CA . GLU A 1 575 ? -12.824 -27.862 -3.173 1.00 91.56 575 GLU A CA 1
ATOM 4628 C C . GLU A 1 575 ? -13.125 -27.260 -4.555 1.00 91.56 575 GLU A C 1
ATOM 4630 O O . GLU A 1 575 ? -12.236 -26.817 -5.281 1.00 91.56 575 GLU A O 1
ATOM 4635 N N . GLN A 1 576 ? -14.411 -27.221 -4.915 1.00 91.00 576 GLN A N 1
ATOM 4636 C CA . GLN A 1 576 ? -14.875 -26.551 -6.128 1.00 91.00 576 GLN A CA 1
ATOM 4637 C C . GLN A 1 576 ? -15.037 -25.057 -5.855 1.00 91.00 576 GLN A C 1
ATOM 4639 O O . GLN A 1 576 ? -15.771 -24.666 -4.946 1.00 91.00 576 GLN A O 1
ATOM 4644 N N . ILE A 1 577 ? -14.372 -24.229 -6.657 1.00 90.19 577 ILE A N 1
ATOM 4645 C CA . ILE A 1 577 ? -14.413 -22.772 -6.527 1.00 90.19 577 ILE A CA 1
ATOM 4646 C C . ILE A 1 577 ? -15.182 -22.205 -7.726 1.00 90.19 577 ILE A C 1
ATOM 4648 O O . ILE A 1 577 ? -14.773 -22.449 -8.864 1.00 90.19 577 ILE A O 1
ATOM 4652 N N . PRO A 1 578 ? -16.284 -21.464 -7.506 1.00 87.62 578 PRO A N 1
ATOM 4653 C CA . PRO A 1 578 ? -17.018 -20.822 -8.588 1.00 87.62 578 PRO A CA 1
ATOM 4654 C C . PRO A 1 578 ? -16.119 -19.892 -9.403 1.00 87.62 578 PRO A C 1
ATOM 4656 O O . PRO A 1 578 ? -15.310 -19.146 -8.847 1.00 87.62 578 PRO A O 1
ATOM 4659 N N . LEU A 1 579 ? -16.280 -19.927 -10.725 1.00 85.62 579 LEU A N 1
ATOM 4660 C CA . LEU A 1 579 ? -15.640 -18.953 -11.602 1.00 85.62 579 LEU A CA 1
ATOM 4661 C C . LEU A 1 579 ? -16.328 -17.587 -11.442 1.00 85.62 579 LEU A C 1
ATOM 4663 O O . LEU A 1 579 ? -17.547 -17.552 -11.251 1.00 85.62 579 LEU A O 1
ATOM 4667 N N . PRO A 1 580 ? -15.573 -16.476 -11.514 1.00 83.75 580 PRO A N 1
ATOM 4668 C CA . PRO A 1 580 ? -16.161 -15.142 -11.554 1.00 83.75 580 PRO A CA 1
ATOM 4669 C C . PRO A 1 580 ? -16.936 -14.921 -12.862 1.00 83.75 580 PRO A C 1
ATOM 4671 O O . PRO A 1 580 ? -16.874 -15.727 -13.793 1.00 83.75 580 PRO A O 1
ATOM 4674 N N . ASP A 1 581 ? -17.645 -13.797 -12.937 1.00 82.62 581 ASP A N 1
ATOM 4675 C CA . ASP A 1 581 ? -18.303 -13.374 -14.170 1.00 82.62 581 ASP A CA 1
ATOM 4676 C C . ASP A 1 581 ? -17.281 -13.065 -15.272 1.00 82.62 581 ASP A C 1
ATOM 4678 O O . ASP A 1 581 ? -16.177 -12.566 -15.024 1.00 82.62 581 ASP A O 1
ATOM 4682 N N . PHE A 1 582 ? -17.676 -13.326 -16.519 1.00 82.88 582 PHE A N 1
ATOM 4683 C CA . PHE A 1 582 ? -16.852 -12.995 -17.674 1.00 82.88 582 PHE A CA 1
ATOM 4684 C C . PHE A 1 582 ? -16.726 -11.475 -17.840 1.00 82.88 582 PHE A C 1
ATOM 4686 O O . PHE A 1 582 ? -17.707 -10.739 -17.735 1.00 82.88 582 PHE A O 1
ATOM 4693 N N . VAL A 1 583 ? -15.520 -11.014 -18.170 1.00 79.81 583 VAL A N 1
ATOM 4694 C CA . VAL A 1 583 ? -15.232 -9.601 -18.437 1.00 79.81 583 VAL A CA 1
ATOM 4695 C C . VAL A 1 583 ? -15.145 -9.372 -19.940 1.00 79.81 583 VAL A C 1
ATOM 4697 O O . VAL A 1 583 ? -14.304 -9.978 -20.603 1.00 79.81 583 VAL A O 1
ATOM 4700 N N . ASP A 1 584 ? -15.954 -8.447 -20.465 1.00 76.62 584 ASP A N 1
ATOM 4701 C CA . ASP A 1 584 ? -15.769 -7.898 -21.815 1.00 76.62 584 ASP A CA 1
ATOM 4702 C C . ASP A 1 584 ? -14.536 -6.983 -21.844 1.00 76.62 584 ASP A C 1
ATOM 4704 O O . ASP A 1 584 ? -14.606 -5.758 -21.715 1.00 76.62 584 ASP A O 1
ATOM 4708 N N . PHE A 1 585 ? -13.373 -7.620 -21.938 1.00 73.50 585 PHE A N 1
ATOM 4709 C CA . PHE A 1 585 ? -12.093 -6.938 -21.874 1.00 73.50 585 PHE A CA 1
ATOM 4710 C C . PHE A 1 585 ? -11.859 -6.044 -23.099 1.00 73.50 585 PHE A C 1
ATOM 4712 O O . PHE A 1 585 ? -11.366 -4.925 -22.971 1.00 73.50 585 PHE A O 1
ATOM 4719 N N . GLU A 1 586 ? -12.257 -6.507 -24.285 1.00 69.56 586 GLU A N 1
ATOM 4720 C CA . GLU A 1 586 ? -12.086 -5.760 -25.534 1.00 69.56 586 GLU A CA 1
ATOM 4721 C C . GLU A 1 586 ? -12.979 -4.510 -25.572 1.00 69.56 586 GLU A C 1
ATOM 4723 O O . GLU A 1 586 ? -12.492 -3.411 -25.866 1.00 69.56 586 GLU A O 1
ATOM 4728 N N . GLY A 1 587 ? -14.258 -4.634 -25.199 1.00 71.62 587 GLY A N 1
ATOM 4729 C CA . GLY A 1 587 ? -15.172 -3.495 -25.089 1.00 71.62 587 GLY A CA 1
ATOM 4730 C C . GLY A 1 587 ? -14.732 -2.478 -24.030 1.00 71.62 587 GLY A C 1
ATOM 4731 O O . GLY A 1 587 ? -14.875 -1.262 -24.218 1.00 71.62 587 GLY A O 1
ATOM 4732 N N . HIS A 1 588 ? -14.120 -2.943 -22.940 1.00 79.19 588 HIS A N 1
ATOM 4733 C CA . HIS A 1 588 ? -13.564 -2.061 -21.919 1.00 79.19 588 HIS A CA 1
ATOM 4734 C C . HIS A 1 588 ? -12.366 -1.245 -22.438 1.00 79.19 588 HIS A C 1
ATOM 4736 O O . HIS A 1 588 ? -12.330 -0.024 -22.272 1.00 79.19 588 HIS A O 1
ATOM 4742 N N . VAL A 1 589 ? -11.435 -1.875 -23.153 1.00 73.12 589 VAL A N 1
ATOM 4743 C CA . VAL A 1 589 ? -10.270 -1.192 -23.745 1.00 73.12 589 VAL A CA 1
ATOM 4744 C C . VAL A 1 589 ? -10.699 -0.139 -24.768 1.00 73.12 589 VAL A C 1
ATOM 4746 O O . VAL A 1 589 ? -10.171 0.977 -24.766 1.00 73.12 589 VAL A O 1
ATOM 4749 N N . LYS A 1 590 ? -11.721 -0.440 -25.580 1.00 72.44 590 LYS A N 1
ATOM 4750 C CA . LYS A 1 590 ? -12.354 0.552 -26.463 1.00 72.44 590 LYS A CA 1
ATOM 4751 C C . LYS A 1 590 ? -12.841 1.770 -25.674 1.00 72.44 590 LYS A C 1
ATOM 4753 O O . LYS A 1 590 ? -12.640 2.905 -26.099 1.00 72.44 590 LYS A O 1
ATOM 4758 N N . THR A 1 591 ? -13.465 1.540 -24.522 1.00 79.25 591 THR A N 1
ATOM 4759 C CA . THR A 1 591 ? -14.003 2.614 -23.679 1.00 79.25 591 THR A CA 1
ATOM 4760 C C . THR A 1 591 ? -12.896 3.537 -23.166 1.00 79.25 591 THR A C 1
ATOM 4762 O O . THR A 1 591 ? -13.061 4.755 -23.248 1.00 79.25 591 THR A O 1
ATOM 4765 N N . ILE A 1 592 ? -11.760 2.984 -22.723 1.00 79.94 592 ILE A N 1
ATOM 4766 C CA . ILE A 1 592 ? -10.582 3.757 -22.286 1.00 79.94 592 ILE A CA 1
ATOM 4767 C C . ILE A 1 592 ? -10.068 4.641 -23.419 1.00 79.94 592 ILE A C 1
ATOM 4769 O O . ILE A 1 592 ? -9.828 5.832 -23.222 1.00 79.94 592 ILE A O 1
ATOM 4773 N N . HIS A 1 593 ? -9.913 4.077 -24.617 1.00 76.38 593 HIS A N 1
ATOM 4774 C CA . HIS A 1 593 ? -9.422 4.832 -25.761 1.00 76.38 593 HIS A CA 1
ATOM 4775 C C . HIS A 1 593 ? -10.384 5.972 -26.139 1.00 76.38 593 HIS A C 1
ATOM 4777 O O . HIS A 1 593 ? -9.983 7.135 -26.193 1.00 76.38 593 HIS A O 1
ATOM 4783 N N . SER A 1 594 ? -11.674 5.667 -26.322 1.00 77.44 594 SER A N 1
ATOM 4784 C CA . SER A 1 594 ? -12.691 6.661 -26.687 1.00 77.44 594 SER A CA 1
ATOM 4785 C C . SER A 1 594 ? -12.927 7.726 -25.609 1.00 77.44 594 SER A C 1
ATOM 4787 O O . SER A 1 594 ? -13.444 8.795 -25.926 1.00 77.44 594 SER A O 1
ATOM 4789 N N . ALA A 1 595 ? -12.563 7.478 -24.345 1.00 84.88 595 ALA A N 1
ATOM 4790 C CA . ALA A 1 595 ? -12.640 8.480 -23.281 1.00 84.88 595 ALA A CA 1
ATOM 4791 C C . ALA A 1 595 ? -11.803 9.733 -23.593 1.00 84.88 595 ALA A C 1
ATOM 4793 O O . ALA A 1 595 ? -12.201 10.833 -23.223 1.00 84.88 595 ALA A O 1
ATOM 4794 N N . GLY A 1 596 ? -10.701 9.607 -24.342 1.00 82.56 596 GLY A N 1
ATOM 4795 C CA . GLY A 1 596 ? -9.805 10.728 -24.659 1.00 82.56 596 GLY A CA 1
ATOM 4796 C C . GLY A 1 596 ? -10.444 11.844 -25.485 1.00 82.56 596 GLY A C 1
ATOM 4797 O O . GLY A 1 596 ? -9.898 12.943 -25.553 1.00 82.56 596 GLY A O 1
ATOM 4798 N N . PHE A 1 597 ? -11.611 11.586 -26.081 1.00 81.94 597 PHE A N 1
ATOM 4799 C CA . PHE A 1 597 ? -12.355 12.540 -26.908 1.00 81.94 597 PHE A CA 1
ATOM 4800 C C . PHE A 1 597 ? -13.602 13.101 -26.213 1.00 81.94 597 PHE A C 1
ATOM 4802 O O . PHE A 1 597 ? -14.417 13.754 -26.860 1.00 81.94 597 PHE A O 1
ATOM 4809 N N . LYS A 1 598 ? -13.775 12.831 -24.913 1.00 88.75 598 LYS A N 1
ATOM 4810 C CA . LYS A 1 598 ? -14.932 13.269 -24.119 1.00 88.75 598 LYS A CA 1
ATOM 4811 C C . LYS A 1 598 ? -14.622 14.527 -23.309 1.00 88.75 598 LYS A C 1
ATOM 4813 O O . LYS A 1 598 ? -13.482 14.981 -23.219 1.00 88.75 598 LYS A O 1
ATOM 4818 N N . GLU A 1 599 ? -15.660 15.075 -22.690 1.00 91.69 599 GLU A N 1
ATOM 4819 C CA . GLU A 1 599 ? -15.557 16.252 -21.831 1.00 91.69 599 GLU A CA 1
ATOM 4820 C C . GLU A 1 599 ? -14.965 15.930 -20.451 1.00 91.69 599 GLU A C 1
ATOM 4822 O O . GLU A 1 599 ? -14.830 14.773 -20.041 1.00 91.69 599 GLU A O 1
ATOM 4827 N N . LEU A 1 600 ? -14.598 16.985 -19.721 1.00 91.75 600 LEU A N 1
ATOM 4828 C CA . LEU A 1 600 ? -14.203 16.881 -18.316 1.00 91.75 600 LEU A CA 1
ATOM 4829 C C . LEU A 1 600 ? -15.344 16.305 -17.455 1.00 91.75 600 LEU A C 1
ATOM 4831 O O . LEU A 1 600 ? -16.513 16.579 -17.737 1.00 91.75 600 LEU A O 1
ATOM 4835 N N . PRO A 1 601 ? -15.026 15.576 -16.367 1.00 93.19 601 PRO A N 1
ATOM 4836 C CA . PRO A 1 601 ? -16.014 15.238 -15.352 1.00 93.19 601 PRO A CA 1
ATOM 4837 C C . PRO A 1 601 ? -16.751 16.488 -14.866 1.00 93.19 601 PRO A C 1
ATOM 4839 O O . PRO A 1 601 ? -16.128 17.509 -14.591 1.00 93.19 601 PRO A O 1
ATOM 4842 N N . ASN A 1 602 ? -18.075 16.402 -14.762 1.00 92.06 602 ASN A N 1
ATOM 4843 C CA . ASN A 1 602 ? -18.953 17.489 -14.313 1.00 92.06 602 ASN A CA 1
ATOM 4844 C C . ASN A 1 602 ? -20.006 17.014 -13.291 1.00 92.06 602 ASN A C 1
ATOM 4846 O O . ASN A 1 602 ? -20.924 17.752 -12.946 1.00 92.06 602 ASN A O 1
ATOM 4850 N N . ASN A 1 603 ? -19.867 15.781 -12.802 1.00 92.62 603 ASN A N 1
ATOM 4851 C CA . ASN A 1 603 ? -20.769 15.111 -11.866 1.00 92.62 603 ASN A CA 1
ATOM 4852 C C . ASN A 1 603 ? -20.371 15.308 -10.391 1.00 92.62 603 ASN A C 1
ATOM 4854 O O . ASN A 1 603 ? -20.801 14.542 -9.531 1.00 92.62 603 ASN A O 1
ATOM 4858 N N . PHE A 1 604 ? -19.547 16.316 -10.096 1.00 93.50 604 PHE A N 1
ATOM 4859 C CA . PHE A 1 604 ? -19.188 16.725 -8.740 1.00 93.50 604 PHE A CA 1
ATOM 4860 C C . PHE A 1 604 ? -19.901 18.030 -8.372 1.00 93.50 604 PHE A C 1
ATOM 4862 O O . PHE A 1 604 ? -20.220 18.853 -9.230 1.00 93.50 604 PHE A O 1
ATOM 4869 N N . LYS A 1 605 ? -20.143 18.233 -7.077 1.00 95.12 605 LYS A N 1
ATOM 4870 C CA . LYS A 1 605 ? -20.860 19.400 -6.558 1.00 95.12 605 LYS A CA 1
ATOM 4871 C C . LYS A 1 605 ? -20.267 19.828 -5.215 1.00 95.12 605 LYS A C 1
ATOM 4873 O O . LYS A 1 605 ? -19.945 18.976 -4.392 1.00 95.12 605 LYS A O 1
ATOM 4878 N N . ALA A 1 606 ? -20.176 21.141 -4.997 1.00 97.38 606 ALA A N 1
ATOM 4879 C CA . ALA A 1 606 ? -19.998 21.704 -3.662 1.00 97.38 606 ALA A CA 1
ATOM 4880 C C . ALA A 1 606 ? -21.307 21.548 -2.870 1.00 97.38 606 ALA A C 1
ATOM 4882 O O . ALA A 1 606 ? -22.328 22.131 -3.247 1.00 97.38 606 ALA A O 1
ATOM 4883 N N . LEU A 1 607 ? -21.281 20.737 -1.817 1.00 98.12 607 LEU A N 1
ATOM 4884 C CA . LEU A 1 607 ? -22.457 20.409 -1.017 1.00 98.12 607 LEU A CA 1
ATOM 4885 C C . LEU A 1 607 ? -22.900 21.595 -0.155 1.00 98.12 607 LEU A C 1
ATOM 4887 O O . LEU A 1 607 ? -22.065 22.333 0.375 1.00 98.12 607 LEU A O 1
ATOM 4891 N N . ASP A 1 608 ? -24.212 21.747 0.009 1.00 97.62 608 ASP A N 1
ATOM 4892 C CA . ASP A 1 608 ? -24.785 22.676 0.986 1.00 97.62 608 ASP A CA 1
ATOM 4893 C C . ASP A 1 608 ? -24.885 22.060 2.397 1.00 97.62 608 ASP A C 1
ATOM 4895 O O . ASP A 1 608 ? -24.628 20.874 2.611 1.00 97.62 608 ASP A O 1
ATOM 4899 N N . GLU A 1 609 ? -25.253 22.871 3.392 1.00 97.06 609 GLU A N 1
ATOM 4900 C CA . GLU A 1 609 ? -25.318 22.443 4.797 1.00 97.06 609 GLU A CA 1
ATOM 4901 C C . GLU A 1 609 ? -26.299 21.285 5.043 1.00 97.06 609 GLU A C 1
ATOM 4903 O O . GLU A 1 609 ? -26.029 20.418 5.880 1.00 97.06 609 GLU A O 1
ATOM 4908 N N . ASN A 1 610 ? -27.418 21.230 4.313 1.00 97.00 610 ASN A N 1
ATOM 4909 C CA . ASN A 1 610 ? -28.405 20.161 4.467 1.00 97.00 610 ASN A CA 1
ATOM 4910 C C . ASN A 1 610 ? -27.883 18.852 3.875 1.00 97.00 610 ASN A C 1
ATOM 4912 O O . ASN A 1 610 ? -28.068 17.787 4.467 1.00 97.00 610 ASN A O 1
ATOM 4916 N N . GLU A 1 611 ? -27.208 18.925 2.730 1.00 97.56 611 GLU A N 1
ATOM 4917 C CA . GLU A 1 611 ? -26.575 17.781 2.070 1.00 97.56 611 GLU A CA 1
ATOM 4918 C C . GLU A 1 611 ? -25.426 17.212 2.913 1.00 97.56 611 GLU A C 1
ATOM 4920 O O . GLU A 1 611 ? -25.335 15.995 3.102 1.00 97.56 611 GLU A O 1
ATOM 4925 N N . ILE A 1 612 ? -24.603 18.086 3.501 1.00 98.06 612 ILE A N 1
ATOM 4926 C CA . ILE A 1 612 ? -23.552 17.715 4.460 1.00 98.06 612 ILE A CA 1
ATOM 4927 C C . ILE A 1 612 ? -24.171 17.039 5.689 1.00 98.06 612 ILE A C 1
ATOM 4929 O O . ILE A 1 612 ? -23.730 15.962 6.102 1.00 98.06 612 ILE A O 1
ATOM 4933 N N . ALA A 1 613 ? -25.222 17.624 6.269 1.00 97.12 613 ALA A N 1
ATOM 4934 C CA . ALA A 1 613 ? -25.914 17.039 7.414 1.00 97.12 613 ALA A CA 1
ATOM 4935 C C . ALA A 1 613 ? -26.529 15.671 7.074 1.00 97.12 613 ALA A C 1
ATOM 4937 O O . ALA A 1 613 ? -26.438 14.738 7.876 1.00 97.12 613 ALA A O 1
ATOM 4938 N N . GLN A 1 614 ? -27.116 15.515 5.885 1.00 95.81 614 GLN A N 1
ATOM 4939 C CA . GLN A 1 614 ? -27.652 14.241 5.407 1.00 95.81 614 GLN A CA 1
ATOM 4940 C C . GLN A 1 614 ? -26.551 13.179 5.307 1.00 95.81 614 GLN A C 1
ATOM 4942 O O . GLN A 1 614 ? -26.711 12.085 5.853 1.00 95.81 614 GLN A O 1
ATOM 4947 N N . ALA A 1 615 ? -25.427 13.509 4.664 1.00 96.06 615 ALA A N 1
ATOM 4948 C CA . ALA A 1 615 ? -24.281 12.614 4.532 1.00 96.06 615 ALA A CA 1
ATOM 4949 C C . ALA A 1 615 ? -23.714 12.194 5.896 1.00 96.06 615 ALA A C 1
ATOM 4951 O O . ALA A 1 615 ? -23.439 11.017 6.108 1.00 96.06 615 ALA A O 1
ATOM 4952 N N . ASN A 1 616 ? -23.609 13.121 6.847 1.00 96.62 616 ASN A N 1
ATOM 4953 C CA . ASN A 1 616 ? -23.100 12.847 8.191 1.00 96.62 616 ASN A CA 1
ATOM 4954 C C . ASN A 1 616 ? -24.017 11.972 9.058 1.00 96.62 616 ASN A C 1
ATOM 4956 O O . ASN A 1 616 ? -23.518 11.204 9.890 1.00 96.62 616 ASN A O 1
ATOM 4960 N N . ASN A 1 617 ? -25.336 12.125 8.906 1.00 94.12 617 ASN A N 1
ATOM 4961 C CA . ASN A 1 617 ? -26.335 11.466 9.749 1.00 94.12 617 ASN A CA 1
ATOM 4962 C C . ASN A 1 617 ? -26.705 10.065 9.249 1.00 94.12 617 ASN A C 1
ATOM 4964 O O . ASN A 1 617 ? -26.878 9.156 10.062 1.00 94.12 617 ASN A O 1
ATOM 4968 N N . ASP A 1 618 ? -26.827 9.882 7.933 1.00 90.62 618 ASP A N 1
ATOM 4969 C CA . ASP A 1 618 ? -27.150 8.590 7.319 1.00 90.62 618 ASP A CA 1
ATOM 4970 C C . ASP A 1 618 ? -26.367 8.393 6.008 1.00 90.62 618 ASP A C 1
ATOM 4972 O O . ASP A 1 618 ? -26.946 8.432 4.917 1.00 90.62 618 ASP A O 1
ATOM 4976 N N . PRO A 1 619 ? -25.039 8.168 6.088 1.00 91.44 619 PRO A N 1
ATOM 4977 C CA . PRO A 1 619 ? -24.186 8.063 4.904 1.00 91.44 619 PRO A CA 1
ATOM 4978 C C . PRO A 1 619 ? -24.644 6.969 3.937 1.00 91.44 619 PRO A C 1
ATOM 4980 O O . PRO A 1 619 ? -24.537 7.135 2.730 1.00 91.44 619 PRO A O 1
ATOM 4983 N N . ARG A 1 620 ? -25.234 5.877 4.441 1.00 85.88 620 ARG A N 1
ATOM 4984 C CA . ARG A 1 620 ? -25.695 4.753 3.608 1.00 85.88 620 ARG A CA 1
ATOM 4985 C C . ARG A 1 620 ? -26.888 5.094 2.721 1.00 85.88 620 ARG A C 1
ATOM 4987 O O . ARG A 1 620 ? -27.084 4.422 1.709 1.00 85.88 620 ARG A O 1
ATOM 4994 N N . ARG A 1 621 ? -27.707 6.070 3.122 1.00 87.56 621 ARG A N 1
ATOM 4995 C CA . ARG A 1 621 ? -28.853 6.563 2.341 1.00 87.56 621 ARG A CA 1
ATOM 4996 C C . ARG A 1 621 ? -28.581 7.905 1.669 1.00 87.56 621 ARG A C 1
ATOM 4998 O O . ARG A 1 621 ? -29.427 8.376 0.912 1.00 87.56 621 ARG A O 1
ATOM 5005 N N . SER A 1 622 ? -27.438 8.523 1.951 1.00 91.38 622 SER A N 1
ATOM 5006 C CA . SER A 1 622 ? -27.025 9.761 1.306 1.00 91.38 622 SER A CA 1
ATOM 5007 C C . SER A 1 622 ? -26.723 9.510 -0.174 1.00 91.38 622 SER A C 1
ATOM 5009 O O . SER A 1 622 ? -25.967 8.588 -0.477 1.00 91.38 622 SER A O 1
ATOM 5011 N N . PRO A 1 623 ? -27.250 10.325 -1.105 1.00 92.19 623 PRO A N 1
ATOM 5012 C CA . PRO A 1 623 ? -26.888 10.225 -2.519 1.00 92.19 623 PRO A CA 1
ATOM 5013 C C . PRO A 1 623 ? -25.458 10.722 -2.803 1.00 92.19 623 PRO A C 1
ATOM 5015 O O . PRO A 1 623 ? -24.961 10.535 -3.910 1.00 92.19 623 PRO A O 1
ATOM 5018 N N . TRP A 1 624 ? -24.806 11.357 -1.823 1.00 92.31 624 TRP A N 1
ATOM 5019 C CA . TRP A 1 624 ? -23.490 11.988 -1.968 1.00 92.31 624 TRP A CA 1
ATOM 5020 C C . TRP A 1 624 ? -22.329 11.081 -1.561 1.00 92.31 624 TRP A C 1
ATOM 5022 O O . TRP A 1 624 ? -21.210 11.285 -2.015 1.00 92.31 624 TRP A O 1
ATOM 5032 N N . ILE A 1 625 ? -22.579 10.089 -0.701 1.00 94.56 625 ILE A N 1
ATOM 5033 C CA . ILE A 1 625 ? -21.568 9.095 -0.331 1.00 94.56 625 ILE A CA 1
ATOM 5034 C C . ILE A 1 625 ? -21.689 7.917 -1.302 1.00 94.56 625 ILE A C 1
ATOM 5036 O O . ILE A 1 625 ? -22.798 7.403 -1.484 1.00 94.56 625 ILE A O 1
ATOM 5040 N N . PRO A 1 626 ? -20.593 7.460 -1.934 1.00 94.38 626 PRO A N 1
ATOM 5041 C CA . PRO A 1 626 ? -20.672 6.361 -2.886 1.00 94.38 626 PRO A CA 1
ATOM 5042 C C . PRO A 1 626 ? -21.254 5.096 -2.258 1.00 94.38 626 PRO A C 1
ATOM 5044 O O . PRO A 1 626 ? -20.795 4.614 -1.224 1.00 94.38 626 PRO A O 1
ATOM 5047 N N . ALA A 1 627 ? -22.253 4.510 -2.914 1.00 91.94 627 ALA A N 1
ATOM 5048 C CA . ALA A 1 627 ? -22.820 3.246 -2.471 1.00 91.94 627 ALA A CA 1
ATOM 5049 C C . ALA A 1 627 ? -21.897 2.080 -2.860 1.00 91.94 627 ALA A C 1
ATOM 5051 O O . ALA A 1 627 ? -21.848 1.697 -4.027 1.00 91.94 627 ALA A O 1
ATOM 5052 N N . GLN A 1 628 ? -21.188 1.498 -1.892 1.00 94.88 628 GLN A N 1
ATOM 5053 C CA . GLN A 1 628 ? -20.426 0.259 -2.095 1.00 94.88 628 GLN A CA 1
ATOM 5054 C C . GLN A 1 628 ? -21.363 -0.915 -2.450 1.00 94.88 628 GLN A C 1
ATOM 5056 O O . GLN A 1 628 ? -22.503 -0.963 -1.970 1.00 94.88 628 GLN A O 1
ATOM 5061 N N . GLU A 1 629 ? -20.885 -1.845 -3.284 1.00 95.88 629 GLU A N 1
ATOM 5062 C CA . GLU A 1 629 ? -21.598 -3.069 -3.672 1.00 95.88 629 GLU A CA 1
ATOM 5063 C C . GLU A 1 629 ? -22.088 -3.837 -2.424 1.00 95.88 629 GLU A C 1
ATOM 5065 O O . GLU A 1 629 ? -21.335 -3.973 -1.453 1.00 95.88 629 GLU A O 1
ATOM 5070 N N . PRO A 1 630 ? -23.336 -4.341 -2.415 1.00 94.94 630 PRO A N 1
ATOM 5071 C CA . PRO A 1 630 ? -23.845 -5.122 -1.294 1.00 94.94 630 PRO A CA 1
ATOM 5072 C C . PRO A 1 630 ? -23.156 -6.491 -1.197 1.00 94.94 630 PRO A C 1
ATOM 5074 O O . PRO A 1 630 ? -22.651 -7.035 -2.184 1.00 94.94 630 PRO A O 1
ATOM 5077 N N . GLY A 1 631 ? -23.199 -7.071 -0.001 1.00 95.12 631 GLY A N 1
ATOM 5078 C CA . GLY A 1 631 ? -22.696 -8.407 0.290 1.00 95.12 631 GLY A CA 1
ATOM 5079 C C . GLY A 1 631 ? -21.351 -8.434 1.015 1.00 95.12 631 GLY A C 1
ATOM 5080 O O . GLY A 1 631 ? -20.643 -7.434 1.160 1.00 95.12 631 GLY A O 1
ATOM 5081 N N . ILE A 1 632 ? -21.010 -9.630 1.488 1.00 96.06 632 ILE A N 1
ATOM 5082 C CA . ILE A 1 632 ? -19.772 -9.946 2.207 1.00 96.06 632 ILE A CA 1
ATOM 5083 C C . ILE A 1 632 ? -18.867 -10.855 1.367 1.00 96.06 632 ILE A C 1
ATOM 5085 O O . ILE A 1 632 ? -19.331 -11.542 0.455 1.00 96.06 632 ILE A O 1
ATOM 5089 N N . LYS A 1 633 ? -17.572 -10.878 1.690 1.00 96.38 633 LYS A N 1
ATOM 5090 C CA . LYS A 1 633 ? -16.575 -11.803 1.130 1.00 96.38 633 LYS A CA 1
ATOM 5091 C C . LYS A 1 633 ? -16.054 -12.751 2.215 1.00 96.38 633 LYS A C 1
ATOM 5093 O O . LYS A 1 633 ? -15.998 -12.348 3.382 1.00 96.38 633 LYS A O 1
ATOM 5098 N N . PRO A 1 634 ? -15.630 -13.979 1.864 1.00 97.38 634 PRO A N 1
ATOM 5099 C CA . PRO A 1 634 ? -14.753 -14.764 2.725 1.00 97.38 634 PRO A CA 1
ATOM 5100 C C . PRO A 1 634 ? -13.545 -13.926 3.157 1.00 97.38 634 PRO A C 1
ATOM 5102 O O . PRO A 1 634 ? -12.997 -13.160 2.364 1.00 97.38 634 PRO A O 1
ATOM 5105 N N . SER A 1 635 ? -13.140 -14.042 4.416 1.00 97.50 635 SER A N 1
ATOM 5106 C CA . SER A 1 635 ? -12.081 -13.225 5.001 1.00 97.50 635 SER A CA 1
ATOM 5107 C C . SER A 1 635 ? -11.052 -14.067 5.743 1.00 97.50 635 SER A C 1
ATOM 5109 O O . SER A 1 635 ? -11.375 -14.997 6.493 1.00 97.50 635 SER A O 1
ATOM 5111 N N . ASN A 1 636 ? -9.788 -13.720 5.521 1.00 97.69 636 ASN A N 1
ATOM 5112 C CA . ASN A 1 636 ? -8.625 -14.402 6.070 1.00 97.69 636 ASN A CA 1
ATOM 5113 C C . ASN A 1 636 ? -8.621 -14.405 7.603 1.00 97.69 636 ASN A C 1
ATOM 5115 O O . ASN A 1 636 ? -9.117 -13.479 8.240 1.00 97.69 636 ASN A O 1
ATOM 5119 N N . ALA A 1 637 ? -8.048 -15.458 8.191 1.00 95.88 637 ALA A N 1
ATOM 5120 C CA . ALA A 1 637 ? -7.856 -15.552 9.633 1.00 95.88 637 ALA A CA 1
ATOM 5121 C C . ALA A 1 637 ? -6.644 -14.699 9.989 1.00 95.88 637 ALA A C 1
ATOM 5123 O O . ALA A 1 637 ? -5.587 -14.894 9.384 1.00 95.88 637 ALA A O 1
ATOM 5124 N N . LEU A 1 638 ? -6.785 -13.788 10.945 1.00 96.81 638 LEU A N 1
ATOM 5125 C CA . LEU A 1 638 ? -5.716 -12.866 11.316 1.00 96.81 638 LEU A CA 1
ATOM 5126 C C . LEU A 1 638 ? -5.445 -13.030 12.813 1.00 96.81 638 LEU A C 1
ATOM 5128 O O . LEU A 1 638 ? -6.347 -12.783 13.600 1.00 96.81 638 LEU A O 1
ATOM 5132 N N . PRO A 1 639 ? -4.254 -13.463 13.246 1.00 95.81 639 PRO A N 1
ATOM 5133 C CA . PRO A 1 639 ? -3.979 -13.735 14.661 1.00 95.81 639 PRO A CA 1
ATOM 5134 C C . PRO A 1 639 ? -3.757 -12.460 15.505 1.00 95.81 639 PRO A C 1
ATOM 5136 O O . PRO A 1 639 ? -2.804 -12.357 16.272 1.00 95.81 639 PRO A O 1
ATOM 5139 N N . TYR A 1 640 ? -4.649 -11.478 15.363 1.00 97.31 640 TYR A N 1
ATOM 5140 C CA . TYR A 1 640 ? -4.729 -10.291 16.208 1.00 97.31 640 TYR A CA 1
ATOM 5141 C C . TYR A 1 640 ? -5.496 -10.610 17.500 1.00 97.31 640 TYR A C 1
ATOM 5143 O O . TYR A 1 640 ? -6.675 -10.956 17.454 1.00 97.31 640 TYR A O 1
ATOM 5151 N N . GLU A 1 641 ? -4.865 -10.425 18.661 1.00 96.50 641 GLU A N 1
ATOM 5152 C CA . GLU A 1 641 ? -5.519 -10.500 19.977 1.00 96.50 641 GLU A CA 1
ATOM 5153 C C . GLU A 1 641 ? -5.374 -9.152 20.703 1.00 96.50 641 GLU A C 1
ATOM 5155 O O . GLU A 1 641 ? -4.483 -8.945 21.522 1.00 96.50 641 GLU A O 1
ATOM 5160 N N . LEU A 1 642 ? -6.222 -8.185 20.342 1.00 98.12 642 LEU A N 1
ATOM 5161 C CA . LEU A 1 642 ? -6.025 -6.781 20.724 1.00 98.12 642 LEU A CA 1
ATOM 5162 C C . LEU A 1 642 ? -6.923 -6.360 21.884 1.00 98.12 642 LEU A C 1
ATOM 5164 O O . LEU A 1 642 ? -8.136 -6.577 21.828 1.00 98.12 642 LEU A O 1
ATOM 5168 N N . TYR A 1 643 ? -6.368 -5.655 22.867 1.00 98.19 643 TYR A N 1
ATOM 5169 C CA . TYR A 1 643 ? -7.116 -5.037 23.962 1.00 98.19 643 TYR A CA 1
ATOM 5170 C C . TYR A 1 643 ? -6.692 -3.580 24.134 1.00 98.19 643 TYR A C 1
ATOM 5172 O O . TYR A 1 643 ? -5.513 -3.247 24.097 1.00 98.19 643 TYR A O 1
ATOM 5180 N N . VAL A 1 644 ? -7.674 -2.700 24.330 1.00 98.38 644 VAL A N 1
ATOM 5181 C CA . VAL A 1 644 ? -7.427 -1.301 24.683 1.00 98.38 644 VAL A CA 1
ATOM 5182 C C . VAL A 1 644 ? -8.415 -0.896 25.769 1.00 98.38 644 VAL A C 1
ATOM 5184 O O . VAL A 1 644 ? -9.632 -0.990 25.573 1.00 98.38 644 VAL A O 1
ATOM 5187 N N . GLU A 1 645 ? -7.891 -0.472 26.917 1.00 96.06 645 GLU A N 1
ATOM 5188 C CA . GLU A 1 645 ? -8.656 -0.237 28.145 1.00 96.06 645 GLU A CA 1
ATOM 5189 C C . GLU A 1 645 ? -8.312 1.123 28.746 1.00 96.06 645 GLU A C 1
ATOM 5191 O O . GLU A 1 645 ? -7.176 1.351 29.146 1.00 96.06 645 GLU A O 1
ATOM 5196 N N . GLY A 1 646 ? -9.294 2.023 28.841 1.00 95.56 646 GLY A N 1
ATOM 5197 C CA . GLY A 1 646 ? -9.110 3.363 29.407 1.00 95.56 646 GLY A CA 1
ATOM 5198 C C . GLY A 1 646 ? -9.876 3.557 30.706 1.00 95.56 646 GLY A C 1
ATOM 5199 O O . GLY A 1 646 ? -11.113 3.494 30.717 1.00 95.56 646 GLY A O 1
ATOM 5200 N N . ASN A 1 647 ? -9.153 3.853 31.782 1.00 94.94 647 ASN A N 1
ATOM 5201 C CA . ASN A 1 647 ? -9.695 4.060 33.121 1.00 94.94 647 ASN A CA 1
ATOM 5202 C C . ASN A 1 647 ? -9.114 5.339 33.741 1.00 94.94 647 ASN A C 1
ATOM 5204 O O . ASN A 1 647 ? -7.948 5.663 33.531 1.00 94.94 647 ASN A O 1
ATOM 5208 N N . LEU A 1 648 ? -9.922 6.064 34.516 1.00 95.12 648 LEU A N 1
ATOM 5209 C CA . LEU A 1 648 ? -9.408 7.198 35.283 1.00 95.12 648 LEU A CA 1
ATOM 5210 C C . LEU A 1 648 ? -8.548 6.702 36.450 1.00 95.12 648 LEU A C 1
ATOM 5212 O O . LEU A 1 648 ? -8.864 5.682 37.074 1.00 95.12 648 LEU A O 1
ATOM 5216 N N . ASP A 1 649 ? -7.484 7.437 36.762 1.00 90.06 649 ASP A N 1
ATOM 5217 C CA . ASP A 1 649 ? -6.757 7.258 38.018 1.00 90.06 649 ASP A CA 1
ATOM 5218 C C . ASP A 1 649 ? -7.653 7.573 39.239 1.00 90.06 649 ASP A C 1
ATOM 5220 O O . ASP A 1 649 ? -8.734 8.158 39.121 1.00 90.06 649 ASP A O 1
ATOM 5224 N N . LYS A 1 650 ? -7.231 7.156 40.445 1.00 82.19 650 LYS A N 1
ATOM 5225 C CA . LYS A 1 650 ? -8.032 7.373 41.669 1.00 82.19 650 LYS A CA 1
ATOM 5226 C C . LYS A 1 650 ? -8.372 8.855 41.903 1.00 82.19 650 LYS A C 1
ATOM 5228 O O . LYS A 1 650 ? -9.523 9.125 42.243 1.00 82.19 650 LYS A O 1
ATOM 5233 N N . PRO A 1 651 ? -7.434 9.811 41.729 1.00 85.94 651 PRO A N 1
ATOM 5234 C CA . PRO A 1 651 ? -7.749 11.230 41.882 1.00 85.94 651 PRO A CA 1
ATOM 5235 C C . PRO A 1 651 ? -8.668 11.792 40.784 1.00 85.94 651 PRO A C 1
ATOM 5237 O O . PRO A 1 651 ? -9.223 12.874 40.964 1.00 85.94 651 PRO A O 1
ATOM 5240 N N . GLY A 1 652 ? -8.848 11.089 39.660 1.00 85.62 652 GLY A N 1
ATOM 5241 C CA . GLY A 1 652 ? -9.553 11.609 38.490 1.00 85.62 652 GLY A CA 1
ATOM 5242 C C . GLY A 1 652 ? -8.786 12.746 37.813 1.00 85.62 652 GLY A C 1
ATOM 5243 O O . GLY A 1 652 ? -9.404 13.685 37.318 1.00 85.62 652 GLY A O 1
ATOM 5244 N N . THR A 1 653 ? -7.456 12.694 37.846 1.00 93.06 653 THR A N 1
ATOM 5245 C CA . THR A 1 653 ? -6.537 13.672 37.252 1.00 93.06 653 THR A CA 1
ATOM 5246 C C . THR A 1 653 ? -6.084 13.280 35.852 1.00 93.06 653 THR A C 1
ATOM 5248 O O . THR A 1 653 ? -5.815 14.161 35.034 1.00 93.06 653 THR A O 1
ATOM 5251 N N . SER A 1 654 ? -6.045 11.984 35.548 1.00 95.75 654 SER A N 1
ATOM 5252 C CA . SER A 1 654 ? -5.631 11.465 34.244 1.00 95.75 654 SER A CA 1
ATOM 5253 C C . SER A 1 654 ? -6.495 10.290 33.786 1.00 95.75 654 SER A C 1
ATOM 5255 O O . SER A 1 654 ? -7.049 9.536 34.593 1.00 95.75 654 SER A O 1
ATOM 5257 N N . LEU A 1 655 ? -6.619 10.150 32.468 1.00 97.25 655 LEU A N 1
ATOM 5258 C CA . LEU A 1 655 ? -7.125 8.957 31.803 1.00 97.25 655 LEU A CA 1
ATOM 5259 C C . LEU A 1 655 ? -5.932 8.078 31.426 1.00 97.25 655 LEU A C 1
ATOM 5261 O O . LEU A 1 655 ? -5.224 8.379 30.466 1.00 97.25 655 LEU A O 1
ATOM 5265 N N . ARG A 1 656 ? -5.747 6.976 32.154 1.00 97.00 656 ARG A N 1
ATOM 5266 C CA . ARG A 1 656 ? -4.757 5.952 31.823 1.00 97.00 656 ARG A CA 1
ATOM 5267 C C . ARG A 1 656 ? -5.348 4.977 30.819 1.00 97.00 656 ARG A C 1
ATOM 5269 O O . ARG A 1 656 ? -6.366 4.343 31.115 1.00 97.00 656 ARG A O 1
ATOM 5276 N N . VAL A 1 657 ? -4.709 4.822 29.664 1.00 98.38 657 VAL A N 1
ATOM 5277 C CA . VAL A 1 657 ? -5.080 3.817 28.661 1.00 98.38 657 VAL A CA 1
ATOM 5278 C C . VAL A 1 657 ? -3.984 2.769 28.556 1.00 98.38 657 VAL A C 1
ATOM 5280 O O . VAL A 1 657 ? -2.813 3.105 28.391 1.00 98.38 657 VAL A O 1
ATOM 5283 N N . LYS A 1 658 ? -4.383 1.501 28.644 1.00 98.44 658 LYS A N 1
ATOM 5284 C CA . LYS A 1 658 ? -3.547 0.344 28.334 1.00 98.44 658 LYS A CA 1
ATOM 5285 C C . LYS A 1 658 ? -3.812 -0.098 26.898 1.00 98.44 658 LYS A C 1
ATOM 5287 O O . LYS A 1 658 ? -4.975 -0.315 26.557 1.00 98.44 658 LYS A O 1
ATOM 5292 N N . PHE A 1 659 ? -2.766 -0.264 26.100 1.00 98.75 659 PHE A N 1
ATOM 5293 C CA . PHE A 1 659 ? -2.792 -0.909 24.787 1.00 98.75 659 PHE A CA 1
ATOM 5294 C C . PHE A 1 659 ? -2.101 -2.262 24.906 1.00 98.75 659 PHE A C 1
ATOM 5296 O O . PHE A 1 659 ? -1.023 -2.333 25.479 1.00 98.75 659 PHE A O 1
ATOM 5303 N N . GLU A 1 660 ? -2.694 -3.322 24.377 1.00 98.69 660 GLU A N 1
ATOM 5304 C CA . GLU A 1 660 ? -2.145 -4.675 24.462 1.00 98.69 660 GLU A CA 1
ATOM 5305 C C . GLU A 1 660 ? -2.370 -5.401 23.134 1.00 98.69 660 GLU A C 1
ATOM 5307 O O . GLU A 1 660 ? -3.497 -5.452 22.628 1.00 98.69 660 GLU A O 1
ATOM 5312 N N . ALA A 1 661 ? -1.299 -5.974 22.587 1.00 98.50 661 ALA A N 1
ATOM 5313 C CA . ALA A 1 661 ? -1.352 -6.946 21.502 1.00 98.50 661 ALA A CA 1
ATOM 5314 C C . ALA A 1 661 ? -0.924 -8.289 22.093 1.00 98.50 661 ALA A C 1
ATOM 5316 O O . ALA A 1 661 ? 0.256 -8.606 22.159 1.00 98.50 661 ALA A O 1
ATOM 5317 N N . SER A 1 662 ? -1.882 -9.048 22.614 1.00 97.94 662 SER A N 1
ATOM 5318 C CA . SER A 1 662 ? -1.595 -10.243 23.399 1.00 97.94 662 SER A CA 1
ATOM 5319 C C . SER A 1 662 ? -1.159 -11.417 22.522 1.00 97.94 662 SER A C 1
ATOM 5321 O O . SER A 1 662 ? -1.551 -11.536 21.362 1.00 97.94 662 SER A O 1
ATOM 5323 N N . ASP A 1 663 ? -0.361 -12.314 23.091 1.00 97.25 663 ASP A N 1
ATOM 5324 C CA . ASP A 1 663 ? 0.024 -13.582 22.477 1.00 97.25 663 ASP A CA 1
ATOM 5325 C C . ASP A 1 663 ? -0.576 -14.796 23.200 1.00 97.25 663 ASP A C 1
ATOM 5327 O O . ASP A 1 663 ? -0.277 -15.939 22.850 1.00 97.25 663 ASP A O 1
ATOM 5331 N N . ARG A 1 664 ? -1.463 -14.578 24.178 1.00 95.56 664 ARG A N 1
ATOM 5332 C CA . ARG A 1 664 ? -2.034 -15.649 25.008 1.00 95.56 664 ARG A CA 1
ATOM 5333 C C . ARG A 1 664 ? -2.741 -16.711 24.174 1.00 95.56 664 ARG A C 1
ATOM 5335 O O . ARG A 1 664 ? -2.645 -17.899 24.479 1.00 95.56 664 ARG A O 1
ATOM 5342 N N . GLN A 1 665 ? -3.445 -16.298 23.127 1.00 91.50 665 GLN A N 1
ATOM 5343 C CA . GLN A 1 665 ? -4.237 -17.189 22.293 1.00 91.50 665 GLN A CA 1
ATOM 5344 C C . GLN A 1 665 ? -3.450 -17.799 21.128 1.00 91.50 665 GLN A C 1
ATOM 5346 O O . GLN A 1 665 ? -3.685 -18.951 20.756 1.00 91.50 665 GLN A O 1
ATOM 5351 N N . PHE A 1 666 ? -2.532 -17.037 20.530 1.00 94.44 666 PHE A N 1
ATOM 5352 C CA . PHE A 1 666 ? -1.856 -17.423 19.285 1.00 94.44 666 PHE A CA 1
ATOM 5353 C C . PHE A 1 666 ? -0.363 -17.738 19.455 1.00 94.44 666 PHE A C 1
ATOM 5355 O O . PHE A 1 666 ? 0.265 -18.247 18.519 1.00 94.44 666 PHE A O 1
ATOM 5362 N N . GLY A 1 667 ? 0.213 -17.477 20.630 1.00 96.25 667 GLY A N 1
ATOM 5363 C CA . GLY A 1 667 ? 1.640 -17.602 20.914 1.00 96.25 667 GLY A CA 1
ATOM 5364 C C . GLY A 1 667 ? 2.477 -16.905 19.846 1.00 96.25 667 GLY A C 1
ATOM 5365 O O . GLY A 1 667 ? 2.177 -15.799 19.415 1.00 96.25 667 GLY A O 1
ATOM 5366 N N . LYS A 1 668 ? 3.464 -17.620 19.297 1.00 94.94 668 LYS A N 1
ATOM 5367 C CA . LYS A 1 668 ? 4.351 -17.116 18.231 1.00 94.94 668 LYS A CA 1
ATOM 5368 C C . LYS A 1 668 ? 3.650 -16.707 16.928 1.00 94.94 668 LYS A C 1
ATOM 5370 O O . LYS A 1 668 ? 4.300 -16.140 16.058 1.00 94.94 668 LYS A O 1
ATOM 5375 N N . LYS A 1 669 ? 2.374 -17.064 16.742 1.00 94.88 669 LYS A N 1
ATOM 5376 C CA . LYS A 1 669 ? 1.589 -16.632 15.578 1.00 94.88 669 LYS A CA 1
ATOM 5377 C C . LYS A 1 669 ? 0.904 -15.288 15.807 1.00 94.88 669 LYS A C 1
ATOM 5379 O O . LYS A 1 669 ? 0.388 -14.754 14.837 1.00 94.88 669 LYS A O 1
ATOM 5384 N N . ALA A 1 670 ? 0.853 -14.785 17.040 1.00 97.12 670 ALA A N 1
ATOM 5385 C CA . ALA A 1 670 ? 0.224 -13.511 17.357 1.00 97.12 670 ALA A CA 1
ATOM 5386 C C . ALA A 1 670 ? 0.860 -12.363 16.567 1.00 97.12 670 ALA A C 1
ATOM 5388 O O . ALA A 1 670 ? 2.065 -12.364 16.307 1.00 97.12 670 ALA A O 1
ATOM 5389 N N . LEU A 1 671 ? 0.036 -11.393 16.182 1.00 97.69 671 LEU A N 1
ATOM 5390 C CA . LEU A 1 671 ? 0.481 -10.205 15.464 1.00 97.69 671 LEU A CA 1
ATOM 5391 C C . LEU A 1 671 ? 0.623 -9.021 16.415 1.00 97.69 671 LEU A C 1
ATOM 5393 O O . LEU A 1 671 ? -0.256 -8.763 17.238 1.00 97.69 671 LEU A O 1
ATOM 5397 N N . ALA A 1 672 ? 1.707 -8.271 16.232 1.00 98.12 672 ALA A N 1
ATOM 5398 C CA . ALA A 1 672 ? 1.827 -6.916 16.741 1.00 98.12 672 ALA A CA 1
ATOM 5399 C C . ALA A 1 672 ? 0.792 -6.007 16.059 1.00 98.12 672 ALA A C 1
ATOM 5401 O O . ALA A 1 672 ? 0.269 -6.337 14.991 1.00 98.12 672 ALA A O 1
ATOM 5402 N N . ALA A 1 673 ? 0.482 -4.862 16.664 1.00 98.12 673 ALA A N 1
ATOM 5403 C CA . ALA A 1 673 ? -0.528 -3.957 16.130 1.00 98.12 673 ALA A CA 1
ATOM 5404 C C . ALA A 1 673 ? -0.138 -2.482 16.257 1.00 98.12 673 ALA A C 1
ATOM 5406 O O . ALA A 1 673 ? 0.271 -2.043 17.338 1.00 98.12 673 ALA A O 1
ATOM 5407 N N . PRO A 1 674 ? -0.317 -1.691 15.184 1.00 98.44 674 PRO A N 1
ATOM 5408 C CA . PRO A 1 674 ? -0.342 -0.245 15.289 1.00 98.44 674 PRO A CA 1
ATOM 5409 C C . PRO A 1 674 ? -1.690 0.242 15.845 1.00 98.44 674 PRO A C 1
ATOM 5411 O O . PRO A 1 674 ? -2.734 -0.363 15.599 1.00 98.44 674 PRO A O 1
ATOM 5414 N N . PHE A 1 675 ? -1.685 1.380 16.537 1.00 98.75 675 PHE A N 1
ATOM 5415 C CA . PHE A 1 675 ? -2.902 2.096 16.917 1.00 98.75 675 PHE A CA 1
ATOM 5416 C C . PHE A 1 675 ? -2.771 3.586 16.612 1.00 98.75 675 PHE A C 1
ATOM 5418 O O . PHE A 1 675 ? -1.737 4.196 16.881 1.00 98.75 675 PHE A O 1
ATOM 5425 N N . LEU A 1 676 ? -3.848 4.178 16.103 1.00 98.38 676 LEU A N 1
ATOM 5426 C CA . LEU A 1 676 ? -3.971 5.616 15.884 1.00 98.38 676 LEU A CA 1
ATOM 5427 C C . LEU A 1 676 ? -5.043 6.174 16.821 1.00 98.38 676 LEU A C 1
ATOM 5429 O O . LEU A 1 676 ? -6.182 5.700 16.828 1.00 98.38 676 LEU A O 1
ATOM 5433 N N . VAL A 1 677 ? -4.678 7.167 17.626 1.00 98.69 677 VAL A N 1
ATOM 5434 C CA . VAL A 1 677 ? -5.551 7.771 18.637 1.00 98.69 677 VAL A CA 1
ATOM 5435 C C . VAL A 1 677 ? -5.888 9.198 18.243 1.00 98.69 677 VAL A C 1
ATOM 5437 O O . VAL A 1 677 ? -4.999 9.964 17.888 1.00 98.69 677 VAL A O 1
ATOM 5440 N N . TYR A 1 678 ? -7.158 9.563 18.368 1.00 98.38 678 TYR A N 1
ATOM 5441 C CA . TYR A 1 678 ? -7.681 10.909 18.175 1.00 98.38 678 TYR A CA 1
ATOM 5442 C C . TYR A 1 678 ? -8.324 11.403 19.467 1.00 98.38 678 TYR A C 1
ATOM 5444 O O . TYR A 1 678 ? -9.160 10.707 20.042 1.00 98.38 678 TYR A O 1
ATOM 5452 N N . ALA A 1 679 ? -8.003 12.626 19.875 1.00 97.38 679 ALA A N 1
ATOM 5453 C CA . ALA A 1 679 ? -8.820 13.407 20.795 1.00 97.38 679 ALA A CA 1
ATOM 5454 C C . ALA A 1 679 ? -9.653 14.388 19.959 1.00 97.38 679 ALA A C 1
ATOM 5456 O O . ALA A 1 679 ? -9.118 15.420 19.541 1.00 97.38 679 ALA A O 1
ATOM 5457 N N . PRO A 1 680 ? -10.924 14.070 19.646 1.00 92.62 680 PRO A N 1
ATOM 5458 C CA . PRO A 1 680 ? -11.774 14.994 18.914 1.00 92.62 680 PRO A CA 1
ATOM 5459 C C . PRO A 1 680 ? -12.126 16.197 19.798 1.00 92.62 680 PRO A C 1
ATOM 5461 O O . PRO A 1 680 ? -12.531 16.045 20.950 1.00 92.62 680 PRO A O 1
ATOM 5464 N N . GLY A 1 681 ? -12.029 17.402 19.239 1.00 89.75 681 GLY A N 1
ATOM 5465 C CA . GLY A 1 681 ? -12.297 18.643 19.960 1.00 89.75 681 GLY A CA 1
ATOM 5466 C C . GLY A 1 681 ? -11.044 19.286 20.554 1.00 89.75 681 GLY A C 1
ATOM 5467 O O . GLY A 1 681 ? -9.929 18.795 20.407 1.00 89.75 681 GLY A O 1
ATOM 5468 N N . ALA A 1 682 ? -11.252 20.434 21.203 1.00 92.69 682 ALA A N 1
ATOM 5469 C CA . ALA A 1 682 ? -10.166 21.268 21.693 1.00 92.69 682 ALA A CA 1
ATOM 5470 C C . ALA A 1 682 ? -9.314 20.538 22.751 1.00 92.69 682 ALA A C 1
ATOM 5472 O O . ALA A 1 682 ? -9.800 20.207 23.837 1.00 92.69 682 ALA A O 1
ATOM 5473 N N . TYR A 1 683 ? -8.037 20.322 22.435 1.00 95.38 683 TYR A N 1
ATOM 5474 C CA . TYR A 1 683 ? -7.048 19.701 23.312 1.00 95.38 683 TYR A CA 1
ATOM 5475 C C . TYR A 1 683 ? -5.873 20.655 23.538 1.00 95.38 683 TYR A C 1
ATOM 5477 O O . TYR A 1 683 ? -5.236 21.099 22.584 1.00 95.38 683 TYR A O 1
ATOM 5485 N N . ARG A 1 684 ? -5.585 20.975 24.800 1.00 95.88 684 ARG A N 1
ATOM 5486 C CA . ARG A 1 684 ? -4.528 21.902 25.209 1.00 95.88 684 ARG A CA 1
ATOM 5487 C C . ARG A 1 684 ? -3.155 21.233 25.165 1.00 95.88 684 ARG A C 1
ATOM 5489 O O . ARG A 1 684 ? -2.958 20.159 25.731 1.00 95.88 684 ARG A O 1
ATOM 5496 N N . LEU A 1 685 ? -2.202 21.892 24.520 1.00 91.94 685 LEU A N 1
ATOM 5497 C CA . LEU A 1 685 ? -0.798 21.501 24.471 1.00 91.94 685 LEU A CA 1
ATOM 5498 C C . LEU A 1 685 ? -0.082 22.030 25.720 1.00 91.94 685 LEU A C 1
ATOM 5500 O O . LEU A 1 685 ? -0.228 23.201 26.061 1.00 91.94 685 LEU A O 1
ATOM 5504 N N . GLU A 1 686 ? 0.694 21.191 26.403 1.00 85.56 686 GLU A N 1
ATOM 5505 C CA . GLU A 1 686 ? 1.402 21.609 27.624 1.00 85.56 686 GLU A CA 1
ATOM 5506 C C . GLU A 1 686 ? 2.539 22.589 27.334 1.00 85.56 686 GLU A C 1
ATOM 5508 O O . GLU A 1 686 ? 2.733 23.543 28.081 1.00 85.56 686 GLU A O 1
ATOM 5513 N N . GLU A 1 687 ? 3.254 22.377 26.229 1.00 82.75 687 GLU A N 1
ATOM 5514 C CA . GLU A 1 687 ? 4.438 23.157 25.864 1.00 82.75 687 GLU A CA 1
ATOM 5515 C C . GLU A 1 687 ? 4.098 24.596 25.462 1.00 82.75 687 GLU A C 1
ATOM 5517 O O . GLU A 1 687 ? 4.782 25.529 25.877 1.00 82.75 687 GLU A O 1
ATOM 5522 N N . SER A 1 688 ? 3.036 24.787 24.671 1.00 87.25 688 SER A N 1
ATOM 5523 C CA . SER A 1 688 ? 2.638 26.110 24.170 1.00 87.25 688 SER A CA 1
ATOM 5524 C C . SER A 1 688 ? 1.469 26.737 24.931 1.00 87.25 688 SER A C 1
ATOM 5526 O O . SER A 1 688 ? 1.269 27.948 24.862 1.00 87.25 688 SER A O 1
ATOM 5528 N N . GLY A 1 689 ? 0.659 25.939 25.634 1.00 87.62 689 GLY A N 1
ATOM 5529 C CA . GLY A 1 689 ? -0.610 26.375 26.226 1.00 87.62 689 GLY A CA 1
ATOM 5530 C C . GLY A 1 689 ? -1.743 26.590 25.212 1.00 87.62 689 GLY A C 1
ATOM 5531 O O . GLY A 1 689 ? -2.884 26.837 25.618 1.00 87.62 689 GLY A O 1
ATOM 5532 N N . GLU A 1 690 ? -1.465 26.474 23.911 1.00 92.25 690 GLU A N 1
ATOM 5533 C CA . GLU A 1 690 ? -2.460 26.580 22.841 1.00 92.25 690 GLU A CA 1
ATOM 5534 C C . GLU A 1 690 ? -3.365 25.344 22.799 1.00 92.25 690 GLU A C 1
ATOM 5536 O O . GLU A 1 690 ? -3.094 24.327 23.435 1.00 92.25 690 GLU A O 1
ATOM 5541 N N . SER A 1 691 ? -4.486 25.429 22.081 1.00 92.44 691 SER A N 1
ATOM 5542 C CA . SER A 1 691 ? -5.405 24.301 21.906 1.00 92.44 691 SER A CA 1
ATOM 5543 C C . SER A 1 691 ? -5.562 23.946 20.436 1.00 92.44 691 SER A C 1
ATOM 5545 O O . SER A 1 691 ? -5.831 24.817 19.613 1.00 92.44 691 SER A O 1
ATOM 5547 N N . GLU A 1 692 ? -5.463 22.661 20.119 1.00 93.75 692 GLU A N 1
ATOM 5548 C CA . GLU A 1 692 ? -5.762 22.132 18.790 1.00 93.75 692 GLU A CA 1
ATOM 5549 C C . GLU A 1 692 ? -7.208 21.647 18.727 1.00 93.75 692 GLU A C 1
ATOM 5551 O O . GLU A 1 692 ? -7.688 21.040 19.677 1.00 93.75 692 GLU A O 1
ATOM 5556 N N . SER A 1 693 ? -7.902 21.856 17.605 1.00 91.69 693 SER A N 1
ATOM 5557 C CA . SER A 1 693 ? -9.284 21.379 17.394 1.00 91.69 693 SER A CA 1
ATOM 5558 C C . SER A 1 693 ? -9.415 19.853 17.340 1.00 91.69 693 SER A C 1
ATOM 5560 O O . SER A 1 693 ? -10.520 19.320 17.464 1.00 91.69 693 SER A O 1
ATOM 5562 N N . CYS A 1 694 ? -8.299 19.166 17.120 1.00 94.81 694 CYS A N 1
ATOM 5563 C CA . CYS A 1 694 ? -8.154 17.726 17.177 1.00 94.81 694 CYS A CA 1
ATOM 5564 C C . CYS A 1 694 ? -6.667 17.405 17.328 1.00 94.81 694 CYS A C 1
ATOM 5566 O O . CYS A 1 694 ? -5.857 17.914 16.548 1.00 94.81 694 CYS A O 1
ATOM 5568 N N . ARG A 1 695 ? -6.322 16.529 18.275 1.00 96.12 695 ARG A N 1
ATOM 5569 C CA . ARG A 1 695 ? -4.951 16.030 18.454 1.00 96.12 695 ARG A CA 1
ATOM 5570 C C . ARG A 1 695 ? -4.869 14.539 18.150 1.00 96.12 695 ARG A C 1
ATOM 5572 O O . ARG A 1 695 ? -5.827 13.808 18.410 1.00 96.12 695 ARG A O 1
ATOM 5579 N N . THR A 1 696 ? -3.736 14.100 17.600 1.00 97.31 696 THR A N 1
ATOM 5580 C CA . THR A 1 696 ? -3.492 12.697 17.245 1.00 97.31 696 THR A CA 1
ATOM 5581 C C . THR A 1 696 ? -2.231 12.137 17.907 1.00 97.31 696 THR A C 1
ATOM 5583 O O . THR A 1 696 ? -1.305 12.883 18.224 1.00 97.31 696 THR A O 1
ATOM 5586 N N . TRP A 1 697 ? -2.207 10.820 18.125 1.00 98.38 697 TRP A N 1
ATOM 5587 C CA . TRP A 1 697 ? -1.053 10.070 18.632 1.00 98.38 697 TRP A CA 1
ATOM 5588 C C . TRP A 1 697 ? -0.947 8.724 17.928 1.00 98.38 697 TRP A C 1
ATOM 5590 O O . TRP A 1 697 ? -1.971 8.119 17.600 1.00 98.38 697 TRP A O 1
ATOM 5600 N N . SER A 1 698 ? 0.276 8.231 17.752 1.00 98.38 698 SER A N 1
ATOM 5601 C CA . SER A 1 698 ? 0.528 6.945 17.097 1.00 98.38 698 SER A CA 1
ATOM 5602 C C . SER A 1 698 ? 1.263 5.975 18.014 1.00 98.38 698 SER A C 1
ATOM 5604 O O . SER A 1 698 ? 2.213 6.349 18.697 1.00 98.38 698 SER A O 1
ATOM 5606 N N . PHE A 1 699 ? 0.830 4.719 18.016 1.00 98.69 699 PHE A N 1
ATOM 5607 C CA . PHE A 1 699 ? 1.385 3.666 18.858 1.00 98.69 699 PHE A CA 1
ATOM 5608 C C . PHE A 1 699 ? 1.673 2.414 18.038 1.00 98.69 699 PHE A C 1
ATOM 5610 O O . PHE A 1 699 ? 0.999 2.151 17.044 1.00 98.69 699 PHE A O 1
ATOM 5617 N N . ALA A 1 700 ? 2.634 1.611 18.485 1.00 98.50 700 ALA A N 1
ATOM 5618 C CA . ALA A 1 700 ? 2.834 0.253 17.988 1.00 98.50 700 ALA A CA 1
ATOM 5619 C C . ALA A 1 700 ? 3.188 -0.675 19.150 1.00 98.50 700 ALA A C 1
ATOM 5621 O O . ALA A 1 700 ? 4.129 -0.402 19.894 1.00 98.50 700 ALA A O 1
ATOM 5622 N N . VAL A 1 701 ? 2.426 -1.754 19.301 1.00 98.69 701 VAL A N 1
ATOM 5623 C CA . VAL A 1 701 ? 2.580 -2.731 20.385 1.00 98.69 701 VAL A CA 1
ATOM 5624 C C . VAL A 1 701 ? 3.017 -4.055 19.779 1.00 98.69 701 VAL A C 1
ATOM 5626 O O . VAL A 1 701 ? 2.329 -4.577 18.898 1.00 98.69 701 VAL A O 1
ATOM 5629 N N . ASN A 1 702 ? 4.150 -4.591 20.229 1.00 98.19 702 ASN A N 1
ATOM 5630 C CA . ASN A 1 702 ? 4.601 -5.922 19.833 1.00 98.19 702 ASN A CA 1
ATOM 5631 C C . ASN A 1 702 ? 3.631 -7.005 20.315 1.00 98.19 702 ASN A C 1
ATOM 5633 O O . ASN A 1 702 ? 2.948 -6.847 21.323 1.00 98.19 702 ASN A O 1
ATOM 5637 N N . ALA A 1 703 ? 3.599 -8.132 19.606 1.00 97.38 703 ALA A N 1
ATOM 5638 C CA . ALA A 1 703 ? 2.888 -9.309 20.085 1.00 97.38 703 ALA A CA 1
ATOM 5639 C C . ALA A 1 703 ? 3.482 -9.775 21.428 1.00 97.38 703 ALA A C 1
ATOM 5641 O O . ALA A 1 703 ? 4.691 -9.979 21.523 1.00 97.38 703 ALA A O 1
ATOM 5642 N N . GLY A 1 704 ? 2.627 -9.956 22.433 1.00 98.06 704 GLY A N 1
ATOM 5643 C CA . GLY A 1 704 ? 2.994 -10.287 23.811 1.00 98.06 704 GLY A CA 1
ATOM 5644 C C . GLY A 1 704 ? 3.176 -9.076 24.736 1.00 98.06 704 GLY A C 1
ATOM 5645 O O . GLY A 1 704 ? 3.275 -9.269 25.947 1.00 98.06 704 GLY A O 1
ATOM 5646 N N . ASP A 1 705 ? 3.161 -7.848 24.208 1.00 98.44 705 ASP A N 1
ATOM 5647 C CA . ASP A 1 705 ? 3.446 -6.638 24.983 1.00 98.44 705 ASP A CA 1
ATOM 5648 C C . ASP A 1 705 ? 2.189 -5.847 25.380 1.00 98.44 705 ASP A C 1
ATOM 5650 O O . ASP A 1 705 ? 1.104 -5.963 24.795 1.00 98.44 705 ASP A O 1
ATOM 5654 N N . GLU A 1 706 ? 2.385 -4.953 26.353 1.00 98.12 706 GLU A N 1
ATOM 5655 C CA . GLU A 1 706 ? 1.448 -3.899 26.725 1.00 98.12 706 GLU A CA 1
ATOM 5656 C C . GLU A 1 706 ? 2.145 -2.534 26.868 1.00 98.12 706 GLU A C 1
ATOM 5658 O O . GLU A 1 706 ? 3.292 -2.440 27.301 1.00 98.12 706 GLU A O 1
ATOM 5663 N N . LEU A 1 707 ? 1.432 -1.459 26.527 1.00 98.31 707 LEU A N 1
ATOM 5664 C CA . LEU A 1 707 ? 1.852 -0.068 26.701 1.00 98.31 707 LEU A CA 1
ATOM 5665 C C . LEU A 1 707 ? 0.831 0.688 27.546 1.00 98.31 707 LEU A C 1
ATOM 5667 O O . LEU A 1 707 ? -0.375 0.479 27.411 1.00 98.31 707 LEU A O 1
ATOM 5671 N N . TYR A 1 708 ? 1.306 1.626 28.363 1.00 97.94 708 TYR A N 1
ATOM 5672 C CA . TYR A 1 708 ? 0.461 2.528 29.145 1.00 97.94 708 TYR A CA 1
ATOM 5673 C C . TYR A 1 708 ? 0.727 3.970 28.741 1.00 97.94 708 TYR A C 1
ATOM 5675 O O . TYR A 1 708 ? 1.879 4.390 28.658 1.00 97.94 708 TYR A O 1
ATOM 5683 N N . PHE A 1 709 ? -0.341 4.735 28.537 1.00 98.06 709 PHE A N 1
ATOM 5684 C CA . PHE A 1 709 ? -0.248 6.165 28.274 1.00 98.06 709 PHE A CA 1
ATOM 5685 C C . PHE A 1 709 ? -1.285 6.924 29.099 1.00 98.06 709 PHE A C 1
ATOM 5687 O O . PHE A 1 709 ? -2.451 6.524 29.174 1.00 98.06 709 PHE A O 1
ATOM 5694 N N . ASP A 1 710 ? -0.843 8.006 29.732 1.00 97.00 710 ASP A N 1
ATOM 5695 C CA . ASP A 1 710 ? -1.655 8.837 30.613 1.00 97.00 710 ASP A CA 1
ATOM 5696 C C . ASP A 1 710 ? -1.994 10.153 29.908 1.00 97.00 710 ASP A C 1
ATOM 5698 O O . ASP A 1 710 ? -1.109 10.950 29.609 1.00 97.00 710 ASP A O 1
ATOM 5702 N N . TRP A 1 711 ? -3.283 10.403 29.667 1.00 97.12 711 TRP A N 1
ATOM 5703 C CA . TRP A 1 711 ? -3.763 11.703 29.195 1.00 97.12 711 TRP A CA 1
ATOM 5704 C C . TRP A 1 711 ? -4.256 12.547 30.375 1.00 97.12 711 TRP A C 1
ATOM 5706 O O . TRP A 1 711 ? -5.242 12.167 31.020 1.00 97.12 711 TRP A O 1
ATOM 5716 N N . PRO A 1 712 ? -3.639 13.705 30.663 1.00 95.75 712 PRO A N 1
ATOM 5717 C CA . PRO A 1 712 ? -4.114 14.608 31.706 1.00 95.75 712 PRO A CA 1
ATOM 5718 C C . PRO A 1 712 ? -5.511 15.145 31.386 1.00 95.75 712 PRO A C 1
ATOM 5720 O O . PRO A 1 712 ? -5.755 15.685 30.306 1.00 95.75 712 PRO A O 1
ATOM 5723 N N . LEU A 1 713 ? -6.446 15.048 32.337 1.00 95.31 713 LEU A N 1
ATOM 5724 C CA . LEU A 1 713 ? -7.828 15.478 32.093 1.00 95.31 713 LEU A CA 1
ATOM 5725 C C . LEU A 1 713 ? -7.949 16.988 31.868 1.00 95.31 713 LEU A C 1
ATOM 5727 O O . LEU A 1 713 ? -8.824 17.419 31.126 1.00 95.31 713 LEU A O 1
ATOM 5731 N N . ASN A 1 714 ? -7.056 17.782 32.465 1.00 94.56 714 ASN A N 1
ATOM 5732 C CA . ASN A 1 714 ? -7.040 19.239 32.302 1.00 94.56 714 ASN A CA 1
ATOM 5733 C C . ASN A 1 714 ? -6.656 19.689 30.883 1.00 94.56 714 ASN A C 1
ATOM 5735 O O . ASN A 1 714 ? -6.839 20.864 30.558 1.00 94.56 714 ASN A O 1
ATOM 5739 N N . ASN A 1 715 ? -6.140 18.779 30.050 1.00 96.12 715 ASN A N 1
ATOM 5740 C CA . ASN A 1 715 ? -5.791 19.088 28.670 1.00 96.12 715 ASN A CA 1
ATOM 5741 C C . ASN A 1 715 ? -7.008 18.958 27.744 1.00 96.12 715 ASN A C 1
ATOM 5743 O O . ASN A 1 715 ? -7.047 19.603 26.702 1.00 96.12 715 ASN A O 1
ATOM 5747 N N . PHE A 1 716 ? -8.044 18.209 28.128 1.00 96.06 716 PHE A N 1
ATOM 5748 C CA . PHE A 1 716 ? -9.318 18.229 27.411 1.00 96.06 716 PHE A CA 1
ATOM 5749 C C . PHE A 1 716 ? -10.078 19.509 27.771 1.00 96.06 716 PHE A C 1
ATOM 5751 O O . PHE A 1 716 ? -10.384 19.761 28.938 1.00 96.06 716 PHE A O 1
ATOM 5758 N N . VAL A 1 717 ? -10.392 20.341 26.778 1.00 91.94 717 VAL A N 1
ATOM 5759 C CA . VAL A 1 717 ? -11.124 21.587 27.024 1.00 91.94 717 VAL A CA 1
ATOM 5760 C C . VAL A 1 717 ? -12.601 21.274 27.276 1.00 91.94 717 VAL A C 1
ATOM 5762 O O . VAL A 1 717 ? -13.327 20.843 26.383 1.00 91.94 717 VAL A O 1
ATOM 5765 N N . GLY A 1 718 ? -13.060 21.533 28.502 1.00 88.88 718 GLY A N 1
ATOM 5766 C CA . GLY A 1 718 ? -14.437 21.299 28.947 1.00 88.88 718 GLY A CA 1
ATOM 5767 C C . GLY A 1 718 ? -14.506 20.383 30.171 1.00 88.88 718 GLY A C 1
ATOM 5768 O O . GLY A 1 718 ? -13.519 20.187 30.870 1.00 88.88 718 GLY A O 1
ATOM 5769 N N . GLU A 1 719 ? -15.689 19.831 30.464 1.00 86.31 719 GLU A N 1
ATOM 5770 C CA . GLU A 1 719 ? -15.860 18.870 31.573 1.00 86.31 719 GLU A CA 1
ATOM 5771 C C . GLU A 1 719 ? -15.617 17.405 31.166 1.00 86.31 719 GLU A C 1
ATOM 5773 O O . GLU A 1 719 ? -15.569 16.530 32.038 1.00 86.31 719 GLU A O 1
ATOM 5778 N N . ASN A 1 720 ? -15.503 17.133 29.861 1.00 93.56 720 ASN A N 1
ATOM 5779 C CA . ASN A 1 720 ? -15.496 15.785 29.306 1.00 93.56 720 ASN A CA 1
ATOM 5780 C C . ASN A 1 720 ? -14.208 15.494 28.531 1.00 93.56 720 ASN A C 1
ATOM 5782 O O . ASN A 1 720 ? -13.707 16.353 27.812 1.00 93.56 720 ASN A O 1
ATOM 5786 N N . TYR A 1 721 ? -13.739 14.255 28.630 1.00 96.25 721 TYR A N 1
ATOM 5787 C CA . TYR A 1 721 ? -12.705 13.680 27.780 1.00 96.25 721 TYR A CA 1
ATOM 5788 C C . TYR A 1 721 ? -13.339 12.779 26.717 1.00 96.25 721 TYR A C 1
ATOM 5790 O O . TYR A 1 721 ? -14.375 12.145 26.954 1.00 96.25 721 TYR A O 1
ATOM 5798 N N . GLU A 1 722 ? -12.686 12.672 25.566 1.00 96.94 722 GLU A N 1
ATOM 5799 C CA . GLU A 1 722 ? -13.007 11.699 24.527 1.00 96.94 722 GLU A CA 1
ATOM 5800 C C . GLU A 1 722 ? -11.727 11.290 23.801 1.00 96.94 722 GLU A C 1
ATOM 5802 O O . GLU A 1 722 ? -10.940 12.142 23.397 1.00 96.94 722 GLU A O 1
ATOM 5807 N N . LEU A 1 723 ? -11.537 9.983 23.634 1.00 98.38 723 LEU A N 1
ATOM 5808 C CA . LEU A 1 723 ? -10.524 9.397 22.769 1.00 98.38 723 LEU A CA 1
ATOM 5809 C C . LEU A 1 723 ? -11.183 8.400 21.814 1.00 98.38 723 LEU A C 1
ATOM 5811 O O . LEU A 1 723 ? -11.989 7.563 22.234 1.00 98.38 723 LEU A O 1
ATOM 5815 N N . LEU A 1 724 ? -10.813 8.473 20.541 1.00 98.50 724 LEU A N 1
ATOM 5816 C CA . LEU A 1 724 ? -11.148 7.504 19.501 1.00 98.50 724 LEU A CA 1
ATOM 5817 C C . LEU A 1 724 ? -9.869 6.764 19.119 1.00 98.50 724 LEU A C 1
ATOM 5819 O O . LEU A 1 724 ? -8.852 7.399 18.867 1.00 98.50 724 LEU A O 1
ATOM 5823 N N . ILE A 1 725 ? -9.904 5.438 19.099 1.00 98.75 725 ILE A N 1
ATOM 5824 C CA . ILE A 1 725 ? -8.713 4.600 18.943 1.00 98.75 725 ILE A CA 1
ATOM 5825 C C . ILE A 1 725 ? -8.979 3.609 17.823 1.00 98.75 725 ILE A C 1
ATOM 5827 O O . ILE A 1 725 ? -9.894 2.794 17.939 1.00 98.75 725 ILE A O 1
ATOM 5831 N N . TYR A 1 726 ? -8.184 3.679 16.763 1.00 98.62 726 TYR A N 1
ATOM 5832 C CA . TYR A 1 726 ? -8.290 2.847 15.568 1.00 98.62 726 TYR A CA 1
ATOM 5833 C C . TYR A 1 726 ? -7.127 1.859 15.520 1.00 98.62 726 TYR A C 1
ATOM 5835 O O . TYR A 1 726 ? -5.995 2.218 15.839 1.00 98.62 726 TYR A O 1
ATOM 5843 N N . GLY A 1 727 ? -7.409 0.626 15.113 1.00 98.31 727 GLY A N 1
ATOM 5844 C CA . GLY A 1 727 ? -6.413 -0.416 14.886 1.00 98.31 727 GLY A CA 1
ATOM 5845 C C . GLY A 1 727 ? -6.775 -1.307 13.690 1.00 98.31 727 GLY A C 1
ATOM 5846 O O . GLY A 1 727 ? -7.773 -1.059 13.003 1.00 98.31 727 GLY A O 1
ATOM 5847 N N . PRO A 1 728 ? -5.978 -2.357 13.436 1.00 97.44 728 PRO A N 1
ATOM 5848 C CA . PRO A 1 728 ? -6.150 -3.256 12.299 1.00 97.44 728 PRO A CA 1
ATOM 5849 C C . PRO A 1 728 ? -7.506 -3.961 12.265 1.00 97.44 728 PRO A C 1
ATOM 5851 O O . PRO A 1 728 ? -8.181 -4.114 13.285 1.00 97.44 728 PRO A O 1
ATOM 5854 N N . ASN A 1 729 ? -7.894 -4.439 11.080 1.00 95.88 729 ASN A N 1
ATOM 5855 C CA . ASN A 1 729 ? -9.071 -5.2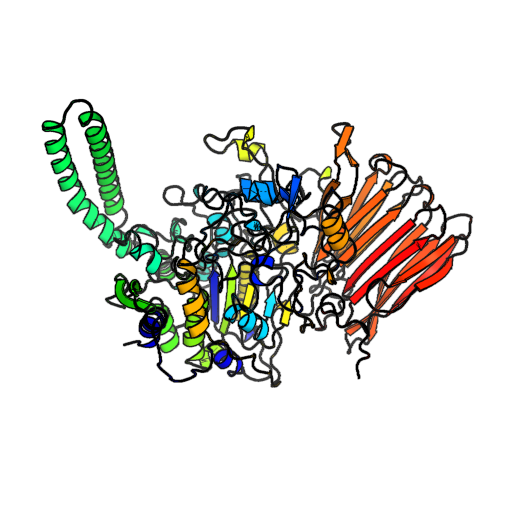86 10.864 1.00 95.88 729 ASN A CA 1
ATOM 5856 C C . ASN A 1 729 ? -10.379 -4.762 11.513 1.00 95.88 729 ASN A C 1
ATOM 5858 O O . ASN A 1 729 ? -11.203 -5.516 12.034 1.00 95.88 729 ASN A O 1
ATOM 5862 N N . GLY A 1 730 ? -10.584 -3.441 11.505 1.00 95.94 730 GLY A N 1
ATOM 5863 C CA . GLY A 1 730 ? -11.778 -2.806 12.073 1.00 95.94 730 GLY A CA 1
ATOM 5864 C C . GLY A 1 730 ? -11.812 -2.695 13.586 1.00 95.94 730 GLY A C 1
ATOM 5865 O O . GLY A 1 730 ? -12.872 -2.376 14.135 1.00 95.94 730 GLY A O 1
ATOM 5866 N N . PHE A 1 731 ? -10.700 -2.974 14.261 1.00 98.44 731 PHE A N 1
ATOM 5867 C CA . PHE A 1 731 ? -10.574 -2.717 15.681 1.00 98.44 731 PHE A CA 1
ATOM 5868 C C . PHE A 1 731 ? -10.787 -1.227 15.955 1.00 98.44 731 PHE A C 1
ATOM 5870 O O . PHE A 1 731 ? -10.098 -0.370 15.404 1.00 98.44 731 PHE A O 1
ATOM 5877 N N . PHE A 1 732 ? -11.743 -0.918 16.827 1.00 98.62 732 PHE A N 1
ATOM 5878 C CA . PHE A 1 732 ? -12.002 0.451 17.248 1.00 98.62 732 PHE A CA 1
ATOM 5879 C C . PHE A 1 732 ? -12.457 0.520 18.705 1.00 98.62 732 PHE A C 1
ATOM 5881 O O . PHE A 1 732 ? -13.213 -0.339 19.182 1.00 98.62 732 PHE A O 1
ATOM 5888 N N . ARG A 1 733 ? -12.034 1.570 19.412 1.00 98.56 733 ARG A N 1
ATOM 5889 C CA . ARG A 1 733 ? -12.565 1.956 20.723 1.00 98.56 733 ARG A CA 1
ATOM 5890 C C . ARG A 1 733 ? -12.946 3.432 20.736 1.00 98.56 733 ARG A C 1
ATOM 5892 O O . ARG A 1 733 ? -12.216 4.266 20.217 1.00 98.56 733 ARG A O 1
ATOM 5899 N N . SER A 1 734 ? -14.048 3.755 21.408 1.00 98.19 734 SER A N 1
ATOM 5900 C CA . SER A 1 734 ? -14.317 5.118 21.884 1.00 98.19 734 SER A CA 1
ATOM 5901 C C . SER A 1 734 ? -14.343 5.104 23.405 1.00 98.19 734 SER A C 1
ATOM 5903 O O . SER A 1 734 ? -15.037 4.282 24.014 1.00 98.19 734 SER A O 1
ATOM 5905 N N . ILE A 1 735 ? -13.562 5.992 24.010 1.00 98.12 735 ILE A N 1
ATOM 5906 C CA . ILE A 1 735 ? -13.384 6.130 25.451 1.00 98.12 735 ILE A CA 1
ATOM 5907 C C . ILE A 1 735 ? -13.744 7.566 25.801 1.00 98.12 735 ILE A C 1
ATOM 5909 O O . ILE A 1 735 ? -12.950 8.474 25.582 1.00 98.12 735 ILE A O 1
ATOM 5913 N N . SER A 1 736 ? -14.941 7.783 26.341 1.00 97.12 736 SER A N 1
ATOM 5914 C CA . SER A 1 736 ? -15.383 9.123 26.721 1.00 97.12 736 SER A CA 1
ATOM 5915 C C . SER A 1 736 ? -16.002 9.170 28.105 1.00 97.12 736 SER A C 1
ATOM 5917 O O . SER A 1 736 ? -16.541 8.185 28.628 1.00 97.12 736 SER A O 1
ATOM 5919 N N . GLY A 1 737 ? -15.896 10.331 28.733 1.00 95.88 737 GLY A N 1
ATOM 5920 C CA . GLY A 1 737 ? -16.579 10.585 29.980 1.00 95.88 737 GLY A CA 1
ATOM 5921 C C . GLY A 1 737 ? -16.154 11.857 30.688 1.00 95.88 737 GLY A C 1
ATOM 5922 O O . GLY A 1 737 ? -15.631 12.762 30.057 1.00 95.88 737 GLY A O 1
ATOM 5923 N N . SER A 1 738 ? -16.379 11.933 31.999 1.00 93.94 738 SER A N 1
ATOM 5924 C CA . SER A 1 738 ? -16.017 13.089 32.830 1.00 93.94 738 SER A CA 1
ATOM 5925 C C . SER A 1 738 ? -15.301 12.659 34.110 1.00 93.94 738 SER A C 1
ATOM 5927 O O . SER A 1 738 ? -15.359 11.492 34.506 1.00 93.94 738 SER A O 1
ATOM 5929 N N . LYS A 1 739 ? -14.700 13.604 34.844 1.00 92.56 739 LYS A N 1
ATOM 5930 C CA . LYS A 1 739 ? -14.130 13.317 36.179 1.00 92.56 739 LYS A CA 1
ATOM 5931 C C . LYS A 1 739 ? -15.145 12.697 37.154 1.00 92.56 739 LYS A C 1
ATOM 5933 O O . LYS A 1 739 ? -14.767 11.961 38.060 1.00 92.56 739 LYS A O 1
ATOM 5938 N N . LYS A 1 740 ? -16.448 12.947 36.945 1.00 91.00 740 LYS A N 1
ATOM 5939 C CA . LYS A 1 740 ? -17.543 12.408 37.773 1.00 91.00 740 LYS A CA 1
ATOM 5940 C C . LYS A 1 740 ? -17.659 10.886 37.645 1.00 91.00 740 LYS A C 1
ATOM 5942 O O . LYS A 1 740 ? -18.228 10.264 38.536 1.00 91.00 740 LYS A O 1
ATOM 5947 N N . SER A 1 741 ? -17.126 10.291 36.573 1.00 90.06 741 SER A N 1
ATOM 5948 C CA . SER A 1 741 ? -17.103 8.839 36.375 1.00 90.06 741 SER A CA 1
ATOM 5949 C C . SER A 1 741 ? -15.931 8.125 37.060 1.00 90.06 741 SER A C 1
ATOM 5951 O O . SER A 1 741 ? -15.783 6.918 36.876 1.00 90.06 741 SER A O 1
ATOM 5953 N N . SER A 1 742 ? -15.093 8.838 37.827 1.00 91.75 742 SER A N 1
ATOM 5954 C CA . SER A 1 742 ? -13.982 8.218 38.562 1.00 91.75 742 SER A CA 1
ATOM 5955 C C . SER A 1 742 ? -14.493 7.120 39.503 1.00 91.75 742 SER A C 1
ATOM 5957 O O . SER A 1 742 ? -15.461 7.318 40.235 1.00 91.75 742 SER A O 1
ATOM 5959 N N . GLY A 1 743 ? -13.874 5.940 39.433 1.00 92.00 743 GLY A N 1
ATOM 5960 C CA . GLY A 1 743 ? -14.305 4.730 40.139 1.00 92.00 743 GLY A CA 1
ATOM 5961 C C . GLY A 1 743 ? -15.053 3.709 39.275 1.00 92.00 743 GLY A C 1
ATOM 5962 O O . GLY A 1 743 ? -15.167 2.561 39.693 1.00 92.00 743 GLY A O 1
ATOM 5963 N N . LEU A 1 744 ? -15.510 4.055 38.065 1.00 94.81 744 LEU A N 1
ATOM 5964 C CA . LEU A 1 744 ? -15.943 3.041 37.094 1.00 94.81 744 LEU A CA 1
ATOM 5965 C C . LEU A 1 744 ? -14.741 2.497 36.328 1.00 94.81 744 LEU A C 1
ATOM 5967 O O . LEU A 1 744 ? -13.944 3.271 35.791 1.00 94.81 744 LEU A O 1
ATOM 5971 N N . LYS A 1 745 ? -14.636 1.171 36.252 1.00 95.50 745 LYS 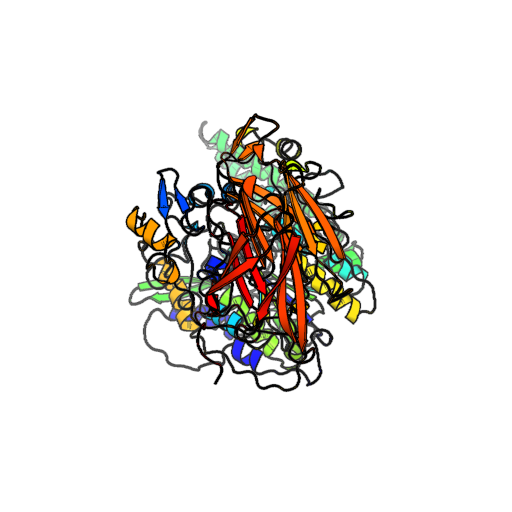A N 1
ATOM 5972 C CA . LYS A 1 745 ? -13.585 0.484 35.501 1.00 95.50 745 LYS A CA 1
ATOM 5973 C C . LYS A 1 745 ? -14.154 -0.536 34.542 1.00 95.50 745 LYS A C 1
ATOM 5975 O O . LYS A 1 745 ? -15.181 -1.154 34.820 1.00 95.50 745 LYS A O 1
ATOM 5980 N N . THR A 1 746 ? -13.460 -0.726 33.429 1.00 96.00 746 THR A N 1
ATOM 5981 C CA . THR A 1 746 ? -13.787 -1.760 32.448 1.00 96.00 746 THR A CA 1
ATOM 5982 C C . THR A 1 746 ? -12.593 -2.639 32.158 1.00 96.00 746 THR A C 1
ATOM 5984 O O . THR A 1 746 ? -11.493 -2.117 31.976 1.00 96.00 746 THR A O 1
ATOM 5987 N N . HIS A 1 747 ? -12.845 -3.938 32.039 1.00 96.75 747 HIS A N 1
ATOM 5988 C CA . HIS A 1 747 ? -11.869 -4.922 31.601 1.00 96.75 747 HIS A CA 1
ATOM 5989 C C . HIS A 1 747 ? -12.480 -5.824 30.524 1.00 96.75 747 HIS A C 1
ATOM 5991 O O . HIS A 1 747 ? -13.558 -6.389 30.722 1.00 96.75 747 HIS A O 1
ATOM 5997 N N . ALA A 1 748 ? -11.834 -5.915 29.367 1.00 96.62 748 ALA A N 1
ATOM 5998 C CA . ALA A 1 748 ? -12.298 -6.703 28.232 1.00 96.62 748 ALA A CA 1
ATOM 5999 C C . ALA A 1 748 ? -11.551 -8.040 28.161 1.00 96.62 748 ALA A C 1
ATOM 6001 O O . ALA A 1 748 ? -10.343 -8.102 28.347 1.00 96.62 748 ALA A O 1
ATOM 6002 N N . SER A 1 749 ? -12.272 -9.113 27.844 1.00 95.38 749 SER A N 1
ATOM 6003 C CA . SER A 1 749 ? -11.709 -10.448 27.630 1.00 95.38 749 SER A CA 1
ATOM 6004 C C . SER A 1 749 ? -12.467 -11.186 26.528 1.00 95.38 749 SER A C 1
ATOM 6006 O O . SER A 1 749 ? -13.666 -10.966 26.321 1.00 95.38 749 SER A O 1
ATOM 6008 N N . TYR A 1 750 ? -11.770 -12.059 25.802 1.00 94.38 750 TYR A N 1
ATOM 6009 C CA . TYR A 1 750 ? -12.346 -12.858 24.722 1.00 94.38 750 TYR A CA 1
ATOM 6010 C C . TYR A 1 750 ? -12.526 -14.297 25.190 1.00 94.38 750 TYR A C 1
ATOM 6012 O O . TYR A 1 750 ? -11.565 -14.986 25.520 1.00 94.38 750 TYR A O 1
ATOM 6020 N N . LEU A 1 751 ? -13.777 -14.754 25.251 1.00 91.50 751 LEU A N 1
ATOM 6021 C CA . LEU A 1 751 ? -14.109 -16.102 25.694 1.00 91.50 751 LEU A CA 1
ATOM 6022 C C . LEU A 1 751 ? -14.385 -16.984 24.483 1.00 91.50 751 LEU A C 1
ATOM 6024 O O . LEU A 1 751 ? -15.378 -16.789 23.781 1.00 91.50 751 LEU A O 1
ATOM 6028 N N . GLN A 1 752 ? -13.532 -17.975 24.252 1.00 83.56 752 GLN A N 1
ATOM 6029 C CA . GLN A 1 752 ? -13.769 -18.968 23.211 1.00 83.56 752 GLN A CA 1
ATOM 6030 C C . GLN A 1 752 ? -14.884 -19.930 23.644 1.00 83.56 752 GLN A C 1
ATOM 6032 O O . GLN A 1 752 ? -14.863 -20.451 24.760 1.00 83.56 752 GLN A O 1
ATOM 6037 N N . LYS A 1 753 ? -15.867 -20.159 22.768 1.00 75.06 753 LYS A N 1
ATOM 6038 C CA . LYS A 1 753 ? -17.021 -21.030 23.045 1.00 75.06 753 LYS A CA 1
ATOM 6039 C C . LYS A 1 753 ? -16.856 -22.410 22.415 1.00 75.06 753 LYS A C 1
ATOM 6041 O O . LYS A 1 753 ? -17.123 -23.413 23.068 1.00 75.06 753 LYS A O 1
ATOM 6046 N N . ASP A 1 754 ? -16.402 -22.451 21.164 1.00 67.75 754 ASP A N 1
ATOM 6047 C CA . ASP A 1 754 ? -16.105 -23.680 20.430 1.00 67.75 754 ASP A CA 1
ATOM 6048 C C . ASP A 1 754 ? -14.793 -23.509 19.655 1.00 67.75 754 ASP A C 1
ATOM 6050 O O . ASP A 1 754 ? -14.657 -22.656 18.772 1.00 67.75 754 ASP A O 1
ATOM 6054 N N . THR A 1 755 ? -13.811 -24.341 19.992 1.00 63.72 755 THR A N 1
ATOM 6055 C CA . THR A 1 755 ? -12.494 -24.354 19.351 1.00 63.72 755 THR A CA 1
ATOM 6056 C C . THR A 1 755 ? -12.544 -24.811 17.894 1.00 63.72 755 THR A C 1
ATOM 6058 O O . THR A 1 755 ? -11.693 -24.406 17.101 1.00 63.72 755 THR A O 1
ATOM 6061 N N . ARG A 1 756 ? -13.536 -25.623 17.504 1.00 63.44 756 ARG A N 1
ATOM 6062 C CA . ARG A 1 756 ? -13.697 -26.104 16.124 1.00 63.44 756 ARG A CA 1
ATOM 6063 C C . ARG A 1 756 ? -14.353 -25.056 15.239 1.00 63.44 756 ARG A C 1
ATOM 6065 O O . ARG A 1 756 ? -13.847 -24.813 14.144 1.00 63.44 756 ARG A O 1
ATOM 6072 N N . ALA A 1 757 ? -15.434 -24.440 15.720 1.00 63.91 757 ALA A N 1
ATOM 6073 C CA . ALA A 1 757 ? -16.174 -23.418 14.979 1.00 63.91 757 ALA A CA 1
ATOM 6074 C C . ALA A 1 757 ? -15.462 -22.055 14.954 1.00 63.91 757 ALA A C 1
ATOM 6076 O O . ALA A 1 757 ? -15.773 -21.224 14.107 1.00 63.91 757 ALA A O 1
ATOM 6077 N N . GLY A 1 758 ? -14.497 -21.820 15.854 1.00 69.56 758 GLY A N 1
ATOM 6078 C CA . GLY A 1 758 ? -13.772 -20.550 15.914 1.00 69.56 758 GLY A CA 1
ATOM 6079 C C . GLY A 1 758 ? -14.665 -19.387 16.340 1.00 69.56 758 GLY A C 1
ATOM 6080 O O . GLY A 1 758 ? -14.454 -18.263 15.897 1.00 69.56 758 GLY A O 1
ATOM 6081 N N . THR A 1 759 ? -15.675 -19.658 17.169 1.00 78.06 759 THR A N 1
ATOM 6082 C CA . THR A 1 759 ? -16.606 -18.643 17.662 1.00 78.06 759 THR A CA 1
ATOM 6083 C C . THR A 1 759 ? -16.415 -18.381 19.150 1.00 78.06 759 THR A C 1
ATOM 6085 O O . THR A 1 759 ? -15.876 -19.201 19.907 1.00 78.06 759 THR A O 1
ATOM 6088 N N . GLY A 1 760 ? -16.860 -17.206 19.586 1.00 88.06 760 GLY A N 1
ATOM 6089 C CA . GLY A 1 760 ? -16.680 -16.777 20.959 1.00 88.06 760 GLY A CA 1
ATOM 6090 C C . GLY A 1 760 ? -17.616 -15.661 21.382 1.00 88.06 760 GLY A C 1
ATOM 6091 O O . GLY A 1 760 ? -18.555 -15.274 20.688 1.00 88.06 760 GLY A O 1
ATOM 6092 N N . VAL A 1 761 ? -17.360 -15.176 22.586 1.00 93.94 761 VAL A N 1
ATOM 6093 C CA . 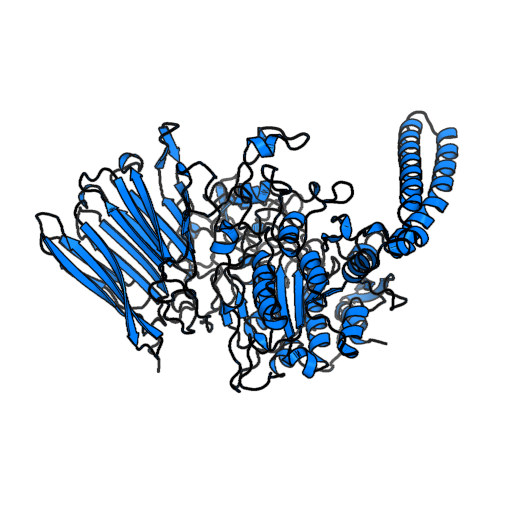VAL A 1 761 ? -18.129 -14.140 23.259 1.00 93.94 761 VAL A CA 1
ATOM 6094 C C . VAL A 1 761 ? -17.157 -13.054 23.685 1.00 93.94 761 VAL A C 1
ATOM 6096 O O . VAL A 1 761 ? -16.152 -13.333 24.341 1.00 93.94 761 VAL A O 1
ATOM 6099 N N . PHE A 1 762 ? -17.476 -11.807 23.356 1.00 96.38 762 PHE A N 1
ATOM 6100 C CA . PHE A 1 762 ? -16.797 -10.672 23.964 1.00 96.38 762 PHE A CA 1
ATOM 6101 C C . PHE A 1 762 ? -17.355 -10.513 25.381 1.00 96.38 762 PHE A C 1
ATOM 6103 O O . PHE A 1 762 ? -18.565 -10.332 25.552 1.00 96.38 762 PHE A O 1
ATOM 6110 N N . GLN A 1 763 ? -16.500 -10.575 26.399 1.00 97.19 763 GLN A N 1
ATOM 6111 C CA . GLN A 1 763 ? -16.876 -10.289 27.779 1.00 97.19 763 GLN A CA 1
ATOM 6112 C C . GLN A 1 763 ? -16.276 -8.952 28.220 1.00 97.19 763 GLN A C 1
ATOM 6114 O O . GLN A 1 763 ? -15.063 -8.764 28.194 1.00 97.19 763 GLN A O 1
ATOM 6119 N N . LEU A 1 764 ? -17.139 -8.035 28.652 1.00 97.62 764 LEU A N 1
ATOM 6120 C CA . LEU A 1 764 ? -16.760 -6.793 29.310 1.00 97.62 764 LEU A CA 1
ATOM 6121 C C . LEU A 1 764 ? -17.138 -6.870 30.784 1.00 97.62 764 LEU A C 1
ATOM 6123 O O . LEU A 1 764 ? -18.314 -6.804 31.135 1.00 97.62 764 LEU A O 1
ATOM 6127 N N . ASP A 1 765 ? -16.145 -6.953 31.644 1.00 97.81 765 ASP A N 1
ATOM 6128 C CA . ASP A 1 765 ? -16.330 -6.782 33.070 1.00 97.81 765 ASP A CA 1
ATOM 6129 C C . ASP A 1 765 ? -16.400 -5.291 33.409 1.00 97.81 765 ASP A C 1
ATOM 6131 O O . ASP A 1 765 ? -15.464 -4.544 33.115 1.00 97.81 765 ASP A O 1
ATOM 6135 N N . VAL A 1 766 ? -17.487 -4.855 34.050 1.00 97.38 766 VAL A N 1
ATOM 6136 C CA . VAL A 1 766 ? -17.637 -3.476 34.535 1.00 97.38 766 VAL A CA 1
ATOM 6137 C C . VAL A 1 766 ? -17.656 -3.473 36.054 1.00 97.38 766 VAL A C 1
ATOM 6139 O O . VAL A 1 766 ? -18.502 -4.112 36.676 1.00 97.38 766 VAL A O 1
ATOM 6142 N N . GLU A 1 767 ? -16.723 -2.747 36.658 1.00 97.31 767 GLU A N 1
ATOM 6143 C CA . GLU A 1 767 ? -16.591 -2.612 38.105 1.00 97.31 767 GLU A CA 1
ATOM 6144 C C . GLU A 1 767 ? -16.995 -1.206 38.549 1.00 97.31 767 GLU A C 1
ATOM 6146 O O . GLU A 1 767 ? -16.569 -0.207 37.965 1.00 97.31 767 GLU A O 1
ATOM 6151 N N . ASN A 1 768 ? -17.811 -1.134 39.599 1.00 96.69 768 ASN A N 1
ATOM 6152 C CA . ASN A 1 768 ? -18.210 0.108 40.238 1.00 96.69 768 ASN A CA 1
ATOM 6153 C C . ASN A 1 768 ? -17.530 0.247 41.599 1.00 96.69 768 ASN A C 1
ATOM 6155 O O . ASN A 1 768 ? -18.006 -0.284 42.598 1.00 96.69 768 ASN A O 1
ATOM 6159 N N . GLN A 1 769 ? -16.437 1.003 41.638 1.00 95.50 769 GLN A N 1
ATOM 6160 C CA . GLN A 1 769 ? -15.694 1.330 42.857 1.00 95.50 769 GLN A CA 1
ATOM 6161 C C . GLN A 1 769 ? -16.228 2.592 43.559 1.00 95.50 769 GLN A C 1
ATOM 6163 O O . GLN A 1 769 ? -15.591 3.096 44.479 1.00 95.50 769 GLN A O 1
ATOM 6168 N N . MET A 1 770 ? -17.375 3.129 43.129 1.00 92.88 770 MET A N 1
ATOM 6169 C CA . MET A 1 770 ? -18.037 4.250 43.796 1.00 92.88 770 MET A CA 1
ATOM 6170 C C . MET A 1 770 ? -18.874 3.773 44.991 1.00 92.88 770 MET A C 1
ATOM 6172 O O . MET A 1 770 ? -19.262 2.609 45.088 1.00 92.88 770 MET A O 1
ATOM 6176 N N . GLU A 1 771 ? -19.265 4.717 45.846 1.00 94.44 771 GLU A N 1
ATOM 6177 C CA . GLU A 1 771 ? -20.140 4.480 47.007 1.00 94.44 771 GLU A CA 1
ATOM 6178 C C . GLU A 1 771 ? -21.641 4.436 46.658 1.00 94.44 771 GLU A C 1
ATOM 6180 O O . GLU A 1 771 ? -22.492 4.296 47.534 1.00 94.44 771 GLU A O 1
ATOM 6185 N N . ARG A 1 772 ? -22.001 4.554 45.373 1.00 94.50 772 ARG A N 1
ATOM 6186 C CA . ARG A 1 772 ? -23.396 4.561 44.902 1.00 94.50 772 ARG A CA 1
ATOM 6187 C C . ARG A 1 772 ? -23.615 3.601 43.744 1.00 94.50 772 ARG A C 1
ATOM 6189 O O . ARG A 1 772 ? -22.709 3.358 42.954 1.00 94.50 772 ARG A O 1
ATOM 6196 N N . SER A 1 773 ? -24.841 3.095 43.615 1.00 96.06 773 SER A N 1
ATOM 6197 C CA . SER A 1 773 ? -25.236 2.287 42.454 1.00 96.06 773 SER A CA 1
ATOM 6198 C C . SER A 1 773 ? -25.298 3.149 41.190 1.00 96.06 773 SER A C 1
ATOM 6200 O O . SER A 1 773 ? -25.703 4.312 41.248 1.00 96.06 773 SER A O 1
ATOM 6202 N N . VAL A 1 774 ? -24.940 2.570 40.046 1.00 96.56 774 VAL A N 1
ATOM 6203 C CA . VAL A 1 774 ? -25.027 3.219 38.731 1.00 96.56 774 VAL A CA 1
ATOM 6204 C C . VAL A 1 774 ? -25.908 2.399 37.799 1.00 96.56 774 VAL A C 1
ATOM 6206 O O . VAL A 1 774 ? -25.940 1.176 37.874 1.00 96.56 774 VAL A O 1
ATOM 6209 N N . THR A 1 775 ? -26.637 3.068 36.911 1.00 97.38 775 THR A N 1
ATOM 6210 C CA . THR A 1 775 ? -27.410 2.391 35.862 1.00 97.38 775 THR A CA 1
ATOM 6211 C C . THR A 1 775 ? -26.648 2.489 34.548 1.00 97.38 775 THR A C 1
ATOM 6213 O O . THR A 1 775 ? -26.305 3.589 34.115 1.00 97.38 775 THR A O 1
ATOM 6216 N N . LEU A 1 776 ? -26.378 1.347 33.924 1.00 97.62 776 LEU A N 1
ATOM 6217 C CA . LEU A 1 776 ? -25.682 1.223 32.649 1.00 97.62 776 LEU A CA 1
ATOM 6218 C C . LEU A 1 776 ? -26.680 0.842 31.556 1.00 97.62 776 LEU A C 1
ATOM 6220 O O . LEU A 1 776 ? -27.455 -0.094 31.724 1.00 97.62 776 LEU A O 1
ATOM 6224 N N . GLU A 1 777 ? -26.630 1.529 30.424 1.00 97.94 777 GLU A N 1
ATOM 6225 C CA . GLU A 1 777 ? -27.236 1.085 29.174 1.00 97.94 777 GLU A CA 1
ATOM 6226 C C . GLU A 1 777 ? -26.164 0.399 28.323 1.00 97.94 777 GLU A C 1
ATOM 6228 O O . GLU A 1 777 ? -25.122 0.987 28.025 1.00 97.94 777 GLU A O 1
ATOM 6233 N N . VAL A 1 778 ? -26.441 -0.834 27.911 1.00 97.81 778 VAL A N 1
ATOM 6234 C CA . VAL A 1 778 ? -25.670 -1.573 26.911 1.00 97.81 778 VAL A CA 1
ATOM 6235 C C . VAL A 1 778 ? -26.481 -1.590 25.627 1.00 97.81 778 VAL A C 1
ATOM 6237 O O . VAL A 1 778 ? -27.610 -2.081 25.621 1.00 97.81 778 VAL A O 1
ATOM 6240 N N . LYS A 1 779 ? -25.918 -1.066 24.545 1.00 97.69 779 LYS A N 1
ATOM 6241 C CA . LYS A 1 779 ? -26.572 -0.971 23.241 1.00 97.69 779 LYS A CA 1
ATOM 6242 C C . LYS A 1 779 ? -25.692 -1.614 22.180 1.00 97.69 779 LYS A C 1
ATOM 6244 O O . LYS A 1 779 ? -24.550 -1.199 22.013 1.00 97.69 779 LYS A O 1
ATOM 6249 N N . ASP A 1 780 ? -26.238 -2.568 21.439 1.00 96.31 780 ASP A N 1
ATOM 6250 C CA . ASP A 1 780 ? -25.663 -2.986 20.165 1.00 96.31 780 ASP A CA 1
ATOM 6251 C C . ASP A 1 780 ? -25.919 -1.915 19.098 1.00 96.31 780 ASP A C 1
ATOM 6253 O O . ASP A 1 780 ? -27.017 -1.357 18.985 1.00 96.31 780 ASP A O 1
ATOM 6257 N N . ASN A 1 781 ? -24.868 -1.579 18.359 1.00 95.38 781 ASN A N 1
ATOM 6258 C CA . ASN A 1 781 ? -24.898 -0.507 17.374 1.00 95.38 781 ASN A CA 1
ATOM 6259 C C . ASN A 1 781 ? -25.027 -1.030 15.940 1.00 95.38 781 ASN A C 1
ATOM 6261 O O . ASN A 1 781 ? -25.317 -0.222 15.058 1.00 95.38 781 ASN A O 1
ATOM 6265 N N . ALA A 1 782 ? -24.803 -2.328 15.703 1.00 93.88 782 ALA A N 1
ATOM 6266 C CA . ALA A 1 782 ? -24.664 -2.850 14.347 1.00 93.88 782 ALA A CA 1
ATOM 6267 C C . ALA A 1 782 ? -25.364 -4.186 14.073 1.00 93.88 782 ALA A C 1
ATOM 6269 O O . ALA A 1 782 ? -25.869 -4.326 12.967 1.00 93.88 782 ALA A O 1
ATOM 6270 N N . TYR A 1 783 ? -25.418 -5.148 15.003 1.00 93.94 783 TYR A N 1
ATOM 6271 C CA . TYR A 1 783 ? -25.742 -6.551 14.676 1.00 93.94 783 TYR A CA 1
ATOM 6272 C C . TYR A 1 783 ? -27.093 -7.060 15.203 1.00 93.94 783 TYR A C 1
ATOM 6274 O O . TYR A 1 783 ? -27.370 -8.257 15.168 1.00 93.94 783 TYR A O 1
ATOM 6282 N N . GLY A 1 784 ? -27.966 -6.165 15.660 1.00 89.62 784 GLY A N 1
ATOM 6283 C CA . GLY A 1 784 ? -29.358 -6.467 15.992 1.00 89.62 784 GLY A CA 1
ATOM 6284 C C . GLY A 1 784 ? -29.582 -7.092 17.372 1.00 89.62 784 GLY A C 1
ATOM 6285 O O . GLY A 1 784 ? -30.655 -7.646 17.604 1.00 89.62 784 GLY A O 1
ATOM 6286 N N . LEU A 1 785 ? -28.630 -6.988 18.309 1.00 89.38 785 LEU A N 1
ATOM 6287 C CA . LEU A 1 785 ? -28.801 -7.511 19.681 1.00 89.38 785 LEU A CA 1
ATOM 6288 C C . LEU A 1 785 ? -29.657 -6.598 20.582 1.00 89.38 785 LEU A C 1
ATOM 6290 O O . LEU A 1 785 ? -30.018 -6.974 21.698 1.00 89.38 785 LEU A O 1
ATOM 6294 N N . GLY A 1 786 ? -30.002 -5.398 20.109 1.00 92.94 786 GLY A N 1
ATOM 6295 C CA . GLY A 1 786 ? -30.865 -4.456 20.818 1.00 92.94 786 GLY A CA 1
ATOM 6296 C C . GLY A 1 786 ? -30.166 -3.715 21.963 1.00 92.94 786 GLY A C 1
ATOM 6297 O O . GLY A 1 786 ? -28.955 -3.494 21.951 1.00 92.94 786 GLY A O 1
ATOM 6298 N N . LYS A 1 787 ? -30.953 -3.273 22.951 1.00 95.56 787 LYS A N 1
ATOM 6299 C CA . LYS A 1 787 ? -30.464 -2.541 24.129 1.00 95.56 787 LYS A CA 1
ATOM 6300 C C . LYS A 1 787 ? -30.940 -3.191 25.424 1.00 95.56 787 LYS A C 1
ATOM 6302 O O . LYS A 1 787 ? -32.068 -3.676 25.489 1.00 95.56 787 LYS A O 1
ATOM 6307 N N . LYS A 1 788 ? -30.107 -3.150 26.462 1.00 95.62 788 LYS A N 1
ATOM 6308 C CA . LYS A 1 788 ? -30.433 -3.611 27.819 1.00 95.62 788 LYS A CA 1
ATOM 6309 C C . LYS A 1 788 ? -29.931 -2.628 28.869 1.00 95.62 788 LYS A C 1
ATOM 6311 O O . LYS A 1 788 ? -28.924 -1.954 28.661 1.00 95.62 788 LYS A O 1
ATOM 6316 N N . THR A 1 789 ? -30.607 -2.600 30.010 1.00 96.75 789 THR A N 1
ATOM 6317 C CA . THR A 1 789 ? -30.228 -1.779 31.163 1.00 96.75 789 THR A CA 1
ATOM 6318 C C . THR A 1 789 ? -29.776 -2.678 32.307 1.00 96.75 789 THR A C 1
ATOM 6320 O O . THR A 1 789 ? -30.416 -3.689 32.584 1.00 96.75 789 THR A O 1
ATOM 6323 N N . ILE A 1 790 ? -28.680 -2.312 32.965 1.00 96.31 790 ILE A N 1
ATOM 6324 C CA . ILE A 1 790 ? -28.073 -3.049 34.076 1.00 96.31 790 ILE A CA 1
ATOM 6325 C C . ILE A 1 790 ? -27.901 -2.086 35.250 1.00 96.31 790 ILE A C 1
ATOM 6327 O O . ILE A 1 790 ? -27.338 -1.004 35.087 1.00 96.31 790 ILE A O 1
ATOM 6331 N N . VAL A 1 791 ? -28.363 -2.472 36.439 1.00 97.12 791 VAL A N 1
ATOM 6332 C CA . VAL A 1 791 ? -28.068 -1.742 37.679 1.00 97.12 791 VAL A CA 1
ATOM 6333 C C . VAL A 1 791 ? -26.808 -2.343 38.294 1.00 97.12 791 VAL A C 1
ATOM 6335 O O . VAL A 1 791 ? -26.818 -3.485 38.742 1.00 97.12 791 VAL A O 1
ATOM 6338 N N . LEU A 1 792 ? -25.722 -1.576 38.313 1.00 97.19 792 LEU A N 1
ATOM 6339 C CA . LEU A 1 792 ? -24.443 -1.975 38.886 1.00 97.19 792 LEU A CA 1
ATOM 6340 C C . LEU A 1 792 ? -24.297 -1.369 40.286 1.00 97.19 792 LEU A C 1
ATOM 6342 O O . LEU A 1 792 ? -24.051 -0.170 40.452 1.00 97.19 792 LEU A O 1
ATOM 6346 N N . HIS A 1 793 ? -24.482 -2.208 41.303 1.00 97.12 793 HIS A N 1
ATOM 6347 C CA . HIS A 1 793 ? -24.415 -1.795 42.703 1.00 97.12 793 HIS A CA 1
ATOM 6348 C C . HIS A 1 793 ? -23.015 -1.317 43.120 1.00 97.12 793 HIS A C 1
ATOM 6350 O O . HIS A 1 793 ? -22.009 -1.685 42.515 1.00 97.12 793 HIS A O 1
ATOM 6356 N N . ALA A 1 794 ? -22.961 -0.486 44.165 1.00 97.00 794 ALA A N 1
ATOM 6357 C CA . ALA A 1 794 ? -21.712 0.012 44.744 1.00 97.00 794 ALA A CA 1
ATOM 6358 C C . ALA A 1 794 ? -20.783 -1.143 45.165 1.00 97.00 794 ALA A C 1
ATOM 6360 O O . ALA A 1 794 ? -21.235 -2.128 45.755 1.00 97.00 794 ALA A O 1
ATOM 6361 N N . GLY A 1 795 ? -19.494 -1.031 44.846 1.00 95.62 795 GLY A N 1
ATOM 6362 C CA . GLY A 1 795 ? -18.473 -2.042 45.134 1.00 95.62 795 GLY A CA 1
ATOM 6363 C C . GLY A 1 795 ? -18.647 -3.372 44.390 1.00 95.62 795 GLY A C 1
ATOM 6364 O O . GLY A 1 795 ? -18.013 -4.359 44.764 1.00 95.62 795 GLY A O 1
ATOM 6365 N N . LYS A 1 796 ? -19.538 -3.454 43.392 1.00 97.62 796 LYS A N 1
ATOM 6366 C CA . LYS A 1 796 ? -19.788 -4.683 42.623 1.00 97.62 796 LYS A CA 1
ATOM 6367 C C . LYS A 1 796 ? -19.147 -4.637 41.242 1.00 97.62 796 LYS A C 1
ATOM 6369 O O . LYS A 1 796 ? -18.853 -3.577 40.693 1.00 97.62 796 LYS A O 1
ATOM 6374 N N . LYS A 1 797 ? -18.970 -5.834 40.689 1.00 97.25 797 LYS A N 1
ATOM 6375 C CA . LYS A 1 797 ? -18.471 -6.111 39.346 1.00 97.25 797 LYS A CA 1
ATOM 6376 C C . LYS A 1 797 ? -19.524 -6.935 38.609 1.00 97.25 797 LYS A C 1
ATOM 6378 O O . LYS A 1 797 ? -20.011 -7.907 39.180 1.00 97.25 797 LYS A O 1
ATOM 6383 N N . GLU A 1 798 ? -19.854 -6.555 37.380 1.00 95.81 798 GLU A N 1
ATOM 6384 C CA . GLU A 1 798 ? -20.840 -7.248 36.542 1.00 95.81 798 GLU A CA 1
ATOM 6385 C C . GLU A 1 798 ? -20.236 -7.611 35.175 1.00 95.81 798 GLU A C 1
ATOM 6387 O O . GLU A 1 798 ? -19.703 -6.725 34.497 1.00 95.81 798 GLU A O 1
ATOM 6392 N N . PRO A 1 799 ? -20.334 -8.880 34.736 1.00 96.81 799 PRO A N 1
ATOM 6393 C CA . PRO A 1 799 ? -19.900 -9.297 33.410 1.00 96.81 799 PRO A CA 1
ATOM 6394 C C . PRO A 1 799 ? -20.984 -9.041 32.351 1.00 96.81 799 PRO A C 1
ATOM 6396 O O . PRO A 1 799 ? -22.088 -9.586 32.391 1.00 96.81 799 PRO A O 1
ATOM 6399 N N . ILE A 1 800 ? -20.647 -8.280 31.315 1.00 96.44 800 ILE A N 1
ATOM 6400 C CA . ILE A 1 800 ? -21.480 -8.070 30.130 1.00 96.44 800 ILE A CA 1
ATOM 6401 C C . ILE A 1 800 ? -20.961 -8.969 29.011 1.00 96.44 800 ILE A C 1
ATOM 6403 O O . ILE A 1 800 ? -19.859 -8.780 28.509 1.00 96.44 800 ILE A O 1
ATOM 6407 N N . ARG A 1 801 ? -21.778 -9.932 28.586 1.00 96.00 801 ARG A N 1
ATOM 6408 C CA . ARG A 1 801 ? -21.451 -10.855 27.491 1.00 96.00 801 ARG A CA 1
ATOM 6409 C C . ARG A 1 801 ? -22.142 -10.450 26.195 1.00 96.00 801 ARG A C 1
ATOM 6411 O O . ARG A 1 801 ? -23.358 -10.241 26.200 1.00 96.00 801 ARG A O 1
ATOM 6418 N N . ILE A 1 802 ? -21.371 -10.367 25.113 1.00 95.56 802 ILE A N 1
ATOM 6419 C CA . ILE A 1 802 ? -21.823 -10.051 23.756 1.00 95.56 802 ILE A CA 1
ATOM 6420 C C . ILE A 1 802 ? -21.494 -11.249 22.849 1.00 95.56 802 ILE A C 1
ATOM 6422 O O . ILE A 1 802 ? -20.318 -11.486 22.560 1.00 95.56 802 ILE A O 1
ATOM 6426 N N . PRO A 1 803 ? -22.498 -12.049 22.448 1.00 92.50 803 PRO A N 1
ATOM 6427 C CA . PRO A 1 803 ? -22.287 -13.144 21.509 1.00 92.50 803 PRO A CA 1
ATOM 6428 C C . PRO A 1 803 ? -21.991 -12.600 20.108 1.00 92.50 803 PRO A C 1
ATOM 6430 O O . PRO A 1 803 ? -22.584 -11.603 19.700 1.00 92.50 803 PRO A O 1
ATOM 6433 N N . THR A 1 804 ? -21.107 -13.271 19.368 1.00 93.12 804 THR A N 1
ATOM 6434 C CA . THR A 1 804 ? -20.718 -12.863 18.003 1.00 93.12 804 THR A CA 1
ATOM 6435 C C . THR A 1 804 ? -20.920 -13.963 16.957 1.00 93.12 804 THR A C 1
ATOM 6437 O O . THR A 1 804 ? -20.538 -13.800 15.799 1.00 93.12 804 THR A O 1
ATOM 6440 N N . ASP A 1 805 ? -21.546 -15.082 17.344 1.00 89.25 805 ASP A N 1
ATOM 6441 C CA . ASP A 1 805 ? -21.815 -16.224 16.459 1.00 89.25 805 ASP A CA 1
ATOM 6442 C C . ASP A 1 805 ? -22.590 -15.784 15.193 1.00 89.25 805 ASP A C 1
ATOM 6444 O O . ASP A 1 805 ? -22.191 -16.093 14.073 1.00 89.25 805 ASP A O 1
ATOM 6448 N N . SER A 1 806 ? -23.665 -15.000 15.359 1.00 89.19 806 SER A N 1
ATOM 6449 C CA . SER A 1 806 ? -24.536 -14.540 14.260 1.00 89.19 806 SER A CA 1
ATOM 6450 C C . SER A 1 806 ? -23.930 -13.447 13.380 1.00 89.19 806 SER A C 1
ATOM 6452 O O . SER A 1 806 ? -24.517 -13.077 12.369 1.00 89.19 806 SER A O 1
ATOM 6454 N N . SER A 1 807 ? -22.793 -12.892 13.785 1.00 93.00 807 SER A N 1
ATOM 6455 C CA . SER A 1 807 ? -22.082 -11.816 13.097 1.00 93.00 807 SER A CA 1
ATOM 6456 C C . SER A 1 807 ? -20.690 -12.261 12.658 1.00 93.00 807 SER A C 1
ATOM 6458 O O . SER A 1 807 ? -19.835 -11.420 12.409 1.00 93.00 807 SER A O 1
ATOM 6460 N N . HIS A 1 808 ? -20.433 -13.572 12.572 1.00 92.69 808 HIS A N 1
ATOM 6461 C CA . HIS A 1 808 ? -19.155 -14.127 12.113 1.00 92.69 808 HIS A CA 1
ATOM 6462 C C . HIS A 1 808 ? -17.936 -13.606 12.904 1.00 92.69 808 HIS A C 1
ATOM 6464 O O . HIS A 1 808 ? -16.861 -13.363 12.350 1.00 92.69 808 HIS A O 1
ATOM 6470 N N . GLY A 1 809 ? -18.106 -13.402 14.214 1.00 93.19 809 GLY A N 1
ATOM 6471 C CA . GLY A 1 809 ? -17.068 -12.883 15.106 1.00 93.19 809 GLY A CA 1
ATOM 6472 C C . GLY A 1 809 ? -17.080 -11.361 15.277 1.00 93.19 809 GLY A C 1
ATOM 6473 O O . GLY A 1 809 ? -16.416 -10.860 16.184 1.00 93.19 809 GLY A O 1
ATOM 6474 N N . TRP A 1 810 ? -17.836 -10.617 14.466 1.00 96.00 810 TRP A N 1
ATOM 6475 C CA . TRP A 1 810 ? -17.881 -9.157 14.535 1.00 96.00 810 TRP A CA 1
ATOM 6476 C C . TRP A 1 810 ? -18.717 -8.638 15.716 1.00 96.00 810 TRP A C 1
ATOM 6478 O O . TRP A 1 810 ? -19.756 -9.199 16.059 1.00 96.00 810 TRP A O 1
ATOM 6488 N N . TYR A 1 811 ? -18.286 -7.539 16.332 1.00 96.44 811 TYR A N 1
ATOM 6489 C CA . TYR A 1 811 ? -18.998 -6.863 17.421 1.00 96.44 811 TYR A CA 1
ATOM 6490 C C . TYR A 1 811 ? -18.929 -5.339 17.270 1.00 96.44 811 TYR A C 1
ATOM 6492 O O . TYR A 1 811 ? -17.969 -4.795 16.723 1.00 96.44 811 TYR A O 1
ATOM 6500 N N . ASP A 1 812 ? -19.986 -4.653 17.708 1.00 97.50 812 ASP A N 1
ATOM 6501 C CA . ASP A 1 812 ? -20.064 -3.193 17.818 1.00 97.50 812 ASP A CA 1
ATOM 6502 C C . ASP A 1 812 ? -21.133 -2.834 18.851 1.00 97.50 812 ASP A C 1
ATOM 6504 O O . ASP A 1 812 ? -22.334 -2.880 18.577 1.00 97.50 812 ASP A O 1
ATOM 6508 N N . PHE A 1 813 ? -20.702 -2.496 20.059 1.00 98.06 813 PHE A N 1
ATOM 6509 C CA . PHE A 1 813 ? -21.614 -2.154 21.142 1.00 98.06 813 PHE A CA 1
ATOM 6510 C C . PHE A 1 813 ? -21.057 -1.029 22.008 1.00 98.06 813 PHE A C 1
ATOM 6512 O O . PHE A 1 813 ? -19.845 -0.831 22.112 1.00 98.06 813 PHE A O 1
ATOM 6519 N N . SER A 1 814 ? -21.962 -0.299 22.652 1.00 98.19 814 SER A N 1
ATOM 6520 C CA . SER A 1 814 ? -21.644 0.770 23.592 1.00 98.19 814 SER A CA 1
ATOM 6521 C C . SER A 1 814 ? -22.186 0.452 24.980 1.00 98.19 814 SER A C 1
ATOM 6523 O O . SER A 1 814 ? -23.319 -0.006 25.116 1.00 98.19 814 SER A O 1
ATOM 6525 N N . VAL A 1 815 ? -21.400 0.753 26.012 1.00 97.75 815 VAL A N 1
ATOM 6526 C CA . VAL A 1 815 ? -21.807 0.742 27.422 1.00 97.75 815 VAL A CA 1
ATOM 6527 C C . VAL A 1 815 ? -21.704 2.156 27.960 1.00 97.75 815 VAL A C 1
ATOM 6529 O O . VAL A 1 815 ? -20.642 2.773 27.887 1.00 97.75 815 VAL A O 1
ATOM 6532 N N . ARG A 1 816 ? -22.805 2.684 28.488 1.00 97.44 816 ARG A N 1
ATOM 6533 C CA . ARG A 1 816 ? -22.892 4.082 28.919 1.00 97.44 816 ARG A CA 1
ATOM 6534 C C . ARG A 1 816 ? -23.754 4.250 30.158 1.00 97.44 816 ARG A C 1
ATOM 6536 O O . ARG A 1 816 ? -24.750 3.556 30.321 1.00 97.44 816 ARG A O 1
ATOM 6543 N N . THR A 1 817 ? -23.387 5.170 31.042 1.00 96.81 817 THR A N 1
ATOM 6544 C CA . THR A 1 817 ? -24.199 5.477 32.229 1.00 96.81 817 THR A CA 1
ATOM 6545 C C . THR A 1 817 ? -25.456 6.249 31.851 1.00 96.81 817 THR A C 1
ATOM 6547 O O . THR A 1 817 ? -25.383 7.201 31.075 1.00 96.81 817 THR A O 1
ATOM 6550 N N . VAL A 1 818 ? -26.583 5.916 32.474 1.00 93.38 818 VAL A N 1
ATOM 6551 C CA . VAL A 1 818 ? -27.792 6.747 32.458 1.00 93.38 818 VAL A CA 1
ATOM 6552 C C . VAL A 1 818 ? -27.632 7.870 33.493 1.00 93.38 818 VAL A C 1
ATOM 6554 O O . VAL A 1 818 ? -27.306 7.604 34.649 1.00 93.38 818 VAL A O 1
ATOM 6557 N N . GLY A 1 819 ? -27.855 9.125 33.091 1.00 85.62 819 GLY A N 1
ATOM 6558 C CA . GLY A 1 819 ? -27.752 10.303 33.965 1.00 85.62 819 GLY A CA 1
ATOM 6559 C C . GLY A 1 819 ? -26.467 11.124 33.776 1.00 85.62 819 GLY A C 1
ATOM 6560 O O . GLY A 1 819 ? -25.837 11.086 32.724 1.00 85.62 819 GLY A O 1
ATOM 6561 N N . SER A 1 820 ? -26.084 11.896 34.798 1.00 81.62 820 SER A N 1
ATOM 6562 C CA . SER A 1 820 ? -25.061 12.960 34.723 1.00 81.62 820 SER A CA 1
ATOM 6563 C C . SER A 1 820 ? -23.616 12.519 34.995 1.00 81.62 820 SER A C 1
ATOM 6565 O O . SER A 1 820 ? -22.724 13.357 35.123 1.00 81.62 820 SER A O 1
ATOM 6567 N N . LEU A 1 821 ? -23.362 11.211 35.115 1.00 87.19 821 LEU A N 1
ATOM 6568 C CA . LEU A 1 821 ? -22.005 10.680 35.295 1.00 87.19 821 LEU A CA 1
ATOM 6569 C C . LEU A 1 821 ? -21.133 10.881 34.053 1.00 87.19 821 LEU A C 1
ATOM 6571 O O . LEU A 1 821 ? -19.918 11.008 34.194 1.00 87.19 821 LEU A O 1
ATOM 6575 N N . HIS A 1 822 ? -21.760 10.928 32.870 1.00 90.19 822 HIS A N 1
ATOM 6576 C CA . HIS A 1 822 ? -21.097 10.985 31.570 1.00 90.19 822 HIS A CA 1
ATOM 6577 C C . HIS A 1 822 ? -19.963 9.957 31.506 1.00 90.19 822 HIS A C 1
ATOM 6579 O O . HIS A 1 822 ? -18.800 10.306 31.619 1.00 90.19 822 HIS A O 1
ATOM 6585 N N . PHE A 1 823 ? -20.297 8.674 31.394 1.00 96.00 823 PHE A N 1
ATOM 6586 C CA . PHE A 1 823 ? -19.347 7.593 31.133 1.00 96.00 823 PHE A CA 1
ATOM 6587 C C . PHE A 1 823 ? -19.828 6.830 29.906 1.00 96.00 823 PHE A C 1
ATOM 6589 O O . PHE A 1 823 ? -20.996 6.433 29.860 1.00 96.00 823 PHE A O 1
ATOM 6596 N N . SER A 1 824 ? -18.951 6.623 28.926 1.00 97.19 824 SER A N 1
ATOM 6597 C CA . SER A 1 824 ? -19.252 5.860 27.718 1.00 97.19 824 SER A CA 1
ATOM 6598 C C . SER A 1 824 ? -18.021 5.110 27.212 1.00 97.19 824 SER A C 1
ATOM 6600 O O . SER A 1 824 ? -16.903 5.631 27.178 1.00 97.19 824 SER A O 1
ATOM 6602 N N . ARG A 1 825 ? -18.230 3.859 26.813 1.00 97.88 825 ARG A N 1
ATOM 6603 C CA . ARG A 1 825 ? -17.237 3.007 26.159 1.00 97.88 825 ARG A CA 1
ATOM 6604 C C . ARG A 1 825 ? -17.889 2.345 24.954 1.00 97.88 825 ARG A C 1
ATOM 6606 O O . ARG A 1 825 ? -18.922 1.702 25.121 1.00 97.88 825 ARG A O 1
ATOM 6613 N N . ARG A 1 826 ? -17.310 2.484 23.761 1.00 98.06 826 ARG A N 1
ATOM 6614 C CA . ARG A 1 826 ? -17.718 1.732 22.561 1.00 98.06 826 ARG A CA 1
ATOM 6615 C C . ARG A 1 826 ? -16.616 0.765 22.165 1.00 98.06 826 ARG A C 1
ATOM 6617 O O . ARG A 1 826 ? -15.449 1.149 22.145 1.00 98.06 826 ARG A O 1
ATOM 6624 N N . PHE A 1 827 ? -17.004 -0.456 21.830 1.00 98.38 827 PHE A N 1
ATOM 6625 C CA . PHE A 1 827 ? -16.115 -1.540 21.434 1.00 98.38 827 PHE A CA 1
ATOM 6626 C C . PHE A 1 827 ? -16.538 -2.048 20.064 1.00 98.38 827 PHE A C 1
ATOM 6628 O O . PHE A 1 827 ? -17.671 -2.505 19.921 1.00 98.38 827 PHE A O 1
ATOM 6635 N N . CYS A 1 828 ? -15.629 -1.998 19.088 1.00 97.94 828 CYS A N 1
ATOM 6636 C CA . CYS A 1 828 ? -15.841 -2.565 17.759 1.00 97.94 828 CYS A CA 1
ATOM 6637 C C . CYS A 1 828 ? -14.651 -3.420 17.312 1.00 97.94 828 CYS A C 1
ATOM 6639 O O . CYS A 1 828 ? -13.504 -3.140 17.674 1.00 97.94 828 CYS A O 1
ATOM 6641 N N . GLY A 1 829 ? -14.917 -4.437 16.502 1.00 96.88 829 GLY A N 1
ATOM 6642 C CA . GLY A 1 829 ? -13.884 -5.253 15.869 1.00 96.88 829 GLY A CA 1
ATOM 6643 C C . GLY A 1 829 ? -14.395 -6.639 15.504 1.00 96.88 829 GLY A C 1
ATOM 6644 O O . GLY A 1 829 ? -15.602 -6.891 15.531 1.00 96.88 829 GLY A O 1
ATOM 6645 N N . ARG A 1 830 ? -13.461 -7.538 15.197 1.00 95.50 830 ARG A N 1
ATOM 6646 C CA . ARG A 1 830 ? -13.705 -8.969 15.007 1.00 95.50 830 ARG A CA 1
ATOM 6647 C C . ARG A 1 830 ? -12.959 -9.753 16.081 1.00 95.50 830 ARG A C 1
ATOM 6649 O O . ARG A 1 830 ? -11.810 -9.441 16.377 1.00 95.50 830 ARG A O 1
ATOM 6656 N N . LEU A 1 831 ? -13.617 -10.732 16.694 1.00 94.62 831 LEU A N 1
ATOM 6657 C CA . LEU A 1 831 ? -12.938 -11.709 17.539 1.00 94.62 831 LEU A CA 1
ATOM 6658 C C . LEU A 1 831 ? -12.218 -12.718 16.651 1.00 94.62 831 LEU A C 1
ATOM 6660 O O . LEU A 1 831 ? -12.840 -13.347 15.795 1.00 94.62 831 LEU A O 1
ATOM 6664 N N . GLU A 1 832 ? -10.922 -12.879 16.875 1.00 93.06 832 GLU A N 1
ATOM 6665 C CA . GLU A 1 832 ? -10.092 -13.814 16.129 1.00 93.06 832 GLU A CA 1
ATOM 6666 C C . GLU A 1 832 ? -9.912 -15.094 16.940 1.00 93.06 832 GLU A C 1
ATOM 6668 O O . GLU A 1 832 ? -9.546 -15.067 18.112 1.00 93.06 832 GLU A O 1
ATOM 6673 N N . PHE A 1 833 ? -10.145 -16.243 16.304 1.00 89.69 833 PHE A N 1
ATOM 6674 C CA . PHE A 1 833 ? -9.898 -17.560 16.905 1.00 89.69 833 PHE A CA 1
ATOM 6675 C C . PHE A 1 833 ? -9.079 -18.481 15.993 1.00 89.69 833 PHE A C 1
ATOM 6677 O O . PHE A 1 833 ? -9.140 -19.704 16.107 1.00 89.69 833 PHE A O 1
ATOM 6684 N N . GLY A 1 834 ? -8.302 -17.893 15.074 1.00 89.06 834 GLY A N 1
ATOM 6685 C CA . GLY A 1 834 ? -7.421 -18.629 14.160 1.00 89.06 834 GLY A CA 1
ATOM 6686 C C . GLY A 1 834 ? -8.167 -19.367 13.046 1.00 89.06 834 GLY A C 1
ATOM 6687 O O . GLY A 1 834 ? -7.634 -20.312 12.465 1.00 89.06 834 GLY A O 1
ATOM 6688 N N . LYS A 1 835 ? -9.408 -18.958 12.760 1.00 90.94 835 LYS A N 1
ATOM 6689 C CA . LYS A 1 835 ? -10.257 -19.514 11.704 1.00 90.94 835 LYS A CA 1
ATOM 6690 C C . LYS A 1 835 ? -10.651 -18.432 10.712 1.00 90.94 835 LYS A C 1
ATOM 6692 O O . LYS A 1 835 ? -10.848 -17.278 11.078 1.00 90.94 835 LYS A O 1
ATOM 6697 N N . HIS A 1 836 ? -10.742 -18.834 9.450 1.00 94.25 836 HIS A N 1
ATOM 6698 C CA . HIS A 1 836 ? -11.296 -18.003 8.394 1.00 94.25 836 HIS A CA 1
ATOM 6699 C C . HIS A 1 836 ? -12.763 -17.684 8.686 1.00 94.25 836 HIS A C 1
ATOM 6701 O O . HIS A 1 836 ? -13.465 -18.493 9.290 1.00 94.25 836 HIS A O 1
ATOM 6707 N N . SER A 1 837 ? -13.207 -16.508 8.260 1.00 94.31 837 SER A N 1
ATOM 6708 C CA . SER A 1 837 ? -14.546 -15.995 8.541 1.00 94.31 837 SER A CA 1
ATOM 6709 C C . SER A 1 837 ? -15.059 -15.209 7.329 1.00 94.31 837 SER A C 1
ATOM 6711 O O . SER A 1 837 ? -14.694 -15.513 6.195 1.00 94.31 837 SER A O 1
ATOM 6713 N N . PHE A 1 838 ? -15.881 -14.191 7.554 1.00 96.44 838 PHE A N 1
ATOM 6714 C CA . PHE A 1 838 ? -16.370 -13.268 6.541 1.00 96.44 838 PHE A CA 1
ATOM 6715 C C . PHE A 1 838 ? -16.016 -11.820 6.894 1.00 96.44 838 PHE A C 1
ATOM 6717 O O . PHE A 1 838 ? -15.757 -11.477 8.057 1.00 96.44 838 PHE A O 1
ATOM 6724 N N . SER A 1 839 ? -15.988 -10.966 5.873 1.00 97.06 839 SER A N 1
ATOM 6725 C CA . SER A 1 839 ? -15.943 -9.512 6.032 1.00 97.06 839 SER A CA 1
ATOM 6726 C C . SER A 1 839 ? -17.148 -9.011 6.832 1.00 97.06 839 SER A C 1
ATOM 6728 O O . SER A 1 839 ? -18.165 -9.697 6.913 1.00 97.06 839 SER A O 1
ATOM 6730 N N . ASP A 1 840 ? -17.061 -7.801 7.383 1.00 96.12 840 ASP A N 1
ATOM 6731 C CA . ASP A 1 840 ? -18.101 -7.240 8.252 1.00 96.12 840 ASP A CA 1
ATOM 6732 C C . ASP A 1 840 ? -19.514 -7.247 7.607 1.00 96.12 840 ASP A C 1
ATOM 6734 O O . ASP A 1 840 ? -19.742 -6.536 6.620 1.00 96.12 840 ASP A O 1
ATOM 6738 N N . PRO A 1 841 ? -20.494 -7.975 8.184 1.00 95.44 841 PRO A N 1
ATOM 6739 C CA . PRO A 1 841 ? -21.879 -7.996 7.703 1.00 95.44 841 PRO A CA 1
ATOM 6740 C C . PRO A 1 841 ? -22.586 -6.636 7.715 1.00 95.44 841 PRO A C 1
ATOM 6742 O O . PRO A 1 841 ? -23.438 -6.375 6.865 1.00 95.44 841 PRO A O 1
ATOM 6745 N N . TYR A 1 842 ? -22.246 -5.745 8.648 1.00 94.00 842 TYR A N 1
ATOM 6746 C CA . TYR A 1 842 ? -22.814 -4.398 8.717 1.00 94.00 842 TYR A CA 1
ATOM 6747 C C . TYR A 1 842 ? -22.351 -3.522 7.553 1.00 94.00 842 TYR A C 1
ATOM 6749 O O . TYR A 1 842 ? -23.154 -2.768 6.995 1.00 94.00 842 TYR A O 1
ATOM 6757 N N . MET A 1 843 ? -21.092 -3.675 7.142 1.00 92.62 843 MET A N 1
ATOM 6758 C CA . MET A 1 843 ? -20.537 -3.041 5.943 1.00 92.62 843 MET A CA 1
ATOM 6759 C C . MET A 1 843 ? -21.178 -3.605 4.665 1.00 92.62 843 MET A C 1
ATOM 6761 O O . MET A 1 843 ? -21.531 -2.846 3.760 1.00 92.62 843 MET A O 1
ATOM 6765 N N . GLY A 1 844 ? -21.404 -4.924 4.632 1.00 92.12 844 GLY A N 1
ATOM 6766 C CA . GLY A 1 844 ? -22.058 -5.632 3.526 1.00 92.12 844 GLY A CA 1
ATOM 6767 C C . GLY A 1 844 ? -23.574 -5.430 3.420 1.00 92.12 844 GLY A C 1
ATOM 6768 O O . GLY A 1 844 ? -24.162 -5.849 2.429 1.00 92.12 844 GLY A O 1
ATOM 6769 N N . ARG A 1 845 ? -24.213 -4.763 4.395 1.00 90.06 845 ARG A N 1
ATOM 6770 C CA . ARG A 1 845 ? -25.680 -4.585 4.494 1.00 90.06 845 ARG A CA 1
ATOM 6771 C C . ARG A 1 845 ? -26.457 -5.904 4.661 1.00 90.06 845 ARG A C 1
ATOM 6773 O O . ARG A 1 845 ? -27.634 -5.969 4.332 1.00 90.06 845 ARG A O 1
ATOM 6780 N N . GLU A 1 846 ? -25.820 -6.907 5.258 1.00 85.12 846 GLU A N 1
ATOM 6781 C CA . GLU A 1 846 ? -26.353 -8.265 5.465 1.00 85.12 846 GLU A CA 1
ATOM 6782 C C . GLU A 1 846 ? -26.853 -8.495 6.910 1.00 85.12 846 GLU A C 1
ATOM 6784 O O . GLU A 1 846 ? -27.012 -9.623 7.374 1.00 85.12 846 GLU A O 1
ATOM 6789 N N . VAL A 1 847 ? -27.103 -7.427 7.676 1.00 74.56 847 VAL A N 1
ATOM 6790 C CA . VAL A 1 847 ? -27.566 -7.547 9.069 1.00 74.56 847 VAL A CA 1
ATOM 6791 C C . VAL A 1 847 ? -29.062 -7.846 9.119 1.00 74.56 847 VAL A C 1
ATOM 6793 O O . VAL A 1 847 ? -29.870 -7.104 8.569 1.00 74.56 847 VAL A O 1
ATOM 6796 N N . GLY A 1 848 ? -29.440 -8.892 9.860 1.00 57.78 848 GLY A N 1
ATOM 6797 C CA . GLY A 1 848 ? -30.840 -9.259 10.104 1.00 57.78 848 GLY A CA 1
ATOM 6798 C C . GLY A 1 848 ? -31.363 -10.409 9.241 1.00 57.78 848 GLY A C 1
ATOM 6799 O O . GLY A 1 848 ? -32.489 -10.858 9.460 1.00 57.78 848 GLY A O 1
ATOM 6800 N N . LEU A 1 849 ? -30.552 -10.945 8.327 1.00 41.47 849 LEU A N 1
ATOM 6801 C CA . LEU A 1 849 ? -30.827 -12.228 7.689 1.00 41.47 849 LEU A CA 1
ATOM 6802 C C . LEU A 1 849 ? -30.460 -13.328 8.686 1.00 41.47 849 LEU A C 1
ATOM 6804 O O . LEU A 1 849 ? -29.291 -13.589 8.958 1.00 41.47 849 LEU A O 1
ATOM 6808 N N . ARG A 1 850 ? -31.474 -13.948 9.298 1.00 35.00 850 ARG A N 1
ATOM 6809 C CA . ARG A 1 850 ? -31.266 -15.222 9.994 1.00 35.00 850 ARG A CA 1
ATOM 6810 C C . ARG A 1 850 ? -30.642 -16.171 8.974 1.00 35.00 850 ARG A C 1
ATOM 6812 O O . ARG A 1 850 ? -31.244 -16.372 7.922 1.00 35.00 850 ARG A O 1
ATOM 6819 N N . ALA A 1 851 ? -29.463 -16.717 9.280 1.00 29.02 851 ALA A N 1
ATOM 6820 C CA . ALA A 1 851 ? -28.935 -17.861 8.549 1.00 29.02 851 ALA A CA 1
ATOM 6821 C C . ALA A 1 851 ? -30.067 -18.895 8.449 1.00 29.02 851 ALA A C 1
ATOM 6823 O O . ALA A 1 851 ? -30.642 -19.273 9.476 1.00 29.02 851 ALA A O 1
ATOM 6824 N N . THR A 1 852 ? -30.465 -19.207 7.218 1.00 30.78 852 THR A N 1
ATOM 6825 C CA . THR A 1 852 ? -31.443 -20.264 6.941 1.00 30.78 852 THR A CA 1
ATOM 6826 C C . THR A 1 852 ? -30.747 -21.606 6.944 1.00 30.78 852 THR A C 1
ATOM 6828 O O . THR A 1 852 ? -29.553 -21.641 6.565 1.00 30.78 852 THR A O 1
#

Foldseek 3Di:
DDCPAVVLVLLLFFVQDDDDDDDDDFFLLLLLLVQFFDAQDWLLLFQAEEEEAFDDAFCQQEPLQAFAAPHLLNPPFDAALVRFGLQFAADPVRFTWGADEPDLQFFLSLQQAFWDQALLLLQQCCVQVSNRRQQPSGQRPDPQCSVPSSLSYHHDCLQPVLVSLLLQFFEWENQAFQAFSGDQLQSLCCLWFVAQADDPPAFRDRGPVCQDVVNAAADDTLLNLCLVLVAFAAEAWAFEPQQQVQDDVLQLAQYLACNQSVCRHVLLPQCLDPSNLVVLVVLLVCLVVVLVVLVVVLVVDDPVVVVVSVVVSVVSVVVNVVSVVSCVCHYPVNLVVDDPSSVVSNCRSTVHLVVWPQSSDWDKRWYDNHNDIDIDIHRPTDRCNVVLVCLVVVNRGRYYYYRGRNQLSSRSVHQDNVSVVVSVNSVSQSVDSVRQSSYKYKYWYNYHSSRDDSDNFFFAADPPDCVQPEEDPPFDCPSQWGAQVSQCPPPPDDSVSGDTGGGDDGGHIIMTMRGSFGTRSEYEFQNAYSSLCVLLCQVSVCSVSVHRRDNPNNGSNNVQRHHNCSLSGDRRNPDDHDNGDGDPPSVSSSSSVCSNVHHHDDRIDRDDPVLSVCCSPCVCPRPSRDNRAFDWGWYGFQQFDWDWWWAADQQLFKIKIKTARECPQPPVRGGKKKKKKKWAAWFADPVPRHTDSMHIHIYIYGYHDMDMDIGGPVRHPDQKTWMWMDIIQWWIKIWMFGSLLHQKTKDWDWADDDLVLFFTKIKIKIFHQDQAKWKKKKAFDFAPPGIDIDTAGHGDIDIDIGGCPSFFQWGWMKIATDDDRGGIMITTHGRGSRDITMRGNRSNVNHPPDDD

pLDDT: mean 92.64, std 10.46, range [29.02, 98.94]

Radius of gyration: 28.56 Å; chains: 1; bounding box: 68×71×87 Å

InterPro domains:
  IPR006311 Twin-arginine translocation pathway, signal sequence [PS51318] (1-34)
  IPR007312 Phosphoesterase [PF04185] (47-274)
  IPR007312 Phosphoesterase [PF04185] (375-539)
  IPR007312 Phosphoesterase [PTHR31956] (384-581)
  IPR008475 Bacterial phospholipase C, C-terminal domain [PF05506] (634-737)
  IPR008475 Bacterial phospholipase C, C-terminal domain [PF05506] (757-830)
  IPR017767 Phosphocholine-specific phospholipase C [TIGR03396] (4-844)
  IPR017850 Alkaline-phosphatase-like, core domain superfamily [G3DSA:3.40.720.10] (41-220)
  IPR017850 Alkaline-phosphatase-like, core domain superfamily [G3DSA:3.40.720.10] (259-590)

Secondary structure (DSSP, 8-state):
--HHHHHHHHHHHHTTSS------PPPHHHHHHH----TT--GGG--EEEEEEE----HHHHHTTSTTSSSTT-TT--B-TTS-BTT-EEPTTS-EE--EE--TTTB-GGGS-----SHHHHHHHHGGGT---HHHHT--SSTTTTTS-GGGEE--TTTSHHHHHHHHHSEEETTEE-SSSS-HHHHHHHHHHS-S--STTSPPP-SGGGSSTTS-B----HHHHHHHTT--EEEE-SS-SS--S--THHHHHHS-TT--GGGGBTTT-GGGSHHHHHHHHHHHHHHHHHHHHHHHHHHHS-HHHHHHHHHHHHHHHHHHHHHHHHHHHSSHHHHHTS-HHHHHHHHHHTB--TTSTTTT-EEEEEEEETTEEEEEEEESS-TTHHHHHHHHTT---SEEEE---GGGS--TTS---HHHHHHHHHHHHHSSHHHHTTEEEEEEES--TT---SSPPP-PPPTT-GGG--B-TT---GGGEE-HHHHHTSTT--GGG---EE----SB--EEEESTTS-S--EE-S-EETTHHHHHHHHHHHHHHSS----TTS-HHHHHHS--SGGG-----S---PPPPPP-HHHHHHHHHHHTTSBPP-----B-HHHHHHHHH-TTT-SSS--PPSS--EE------EEEEEEE-TTSSEEEEEEEE--TTTGGGPPPEEEEEEEEEEEE-TTT--EEEEEEEEEEE-TTEEEEEEEEGGGBSSSEEEEEEE-GGG-EEEEEEEGGGTTEEEEEEEEEEETTTTEEEEEEEEEE-SSS-EEEEEEESSSS--EEEEEE-TT-EEEEEEE-GGGTTEEEEEEEESSTT-EEEEEEEE---SS-EES-HHHHT-TT----